Protein AF-0000000080759696 (afdb_homodimer)

Foldseek 3Di:
DDQQFFALLQQGGGVVVCCVPPAQPFKDKHALSPPPFADQDAPVVQLVQLLDPLKWKKKWFDDPNAIDMDIDSDPDDDDLQDAGMKMKTWQCLLVTVSLLVVLLVNVSPPLLFWDGKMKMAHHAFYWQEKAFAQWKKKKAWAAAKKKKFKAADDQRDADPPGPGGHGPDDDGPDIDMGHHSIMMIDHGPIIMIITGHHRGTMMMMTITDDDDPVVLVVLLVLLQQLLQQLLQPHGSPQLHPPRDDFDHPPDDDDDPPDDDDPCVVDDDPSVVVVVVVVVVRGDDDPVSSCSRSQLVSFAFDPSRAADADPDADQQLVDQDQWWKKAFNSRKAWDDDAQWIHINNHTQPGGCDPQNVCCRSVSMGTSNDPSVVPQDSSNSVSSSVCNRRRRMHTDD/DPQQFFALLQQGGGVVVCCVPPAQPFKDKHALSPPPFADQDAPVVQLVLLQDPLWWKKKWFDDPNAIDMDIDSDPDDDDLQDAGMKMKTWQCLLVTVSLLVVLLVNVSPPLLFWDGKMKMAHHAFYWQEKAFAQWKKKKAWAAAKKKKFKAADDQHDADPPGPGGHRPDDDGPDIDMGHHSIMMIDHGPIIMIITGHHRGTMMMMTITDDDDPVVLVVLLVLLQQLLQQLLQPHGSPQLHPPRDDFDHPPDDDDDPPDDDDPCVVDDDPSVVVVVVVVVVRTDRDPVSSCSRSQLVSFAFDPSRAADADPDADQQLPDQDQWWKKAFNSRKAWDDDAQWIHINNHTQPGGCDDQNVCCRSVSMGTSNDPSVVPQDSSNSVSSSVCNRRRRMHTDD

Secondary structure (DSSP, 8-state):
--TTS-BGGGTTB-HHHHHHHTTTT--EEETTSSTT---SS-HHHHHHHTTSTTS-EEEEEEETTEEEEEES--S----TTS-SEEEEE--GGGT-HHHHHHHGGGTTS-GGGEEEEEEEEE-TT-B--SB--SSEEEEEEEEEEEEEEEE--S---B-TT-SS--BSS---SEEEEE-TT-EEEE-TT-EEEEEEEEEEEEEEEEEE---BHHHHHHHHHHHHHHHHHHTTTS--GGGTSSPPS-----PBP--TTPPP-S-TTBPPHHHHHHHHHHHTT----HHHHHHHHHHHHHPPPTT--PPPPSS---TTT---SS-EEEE-TT--EEEETTEEEETTEE-SS---HHHHHHHHHSEEETTSGGGGG--HHHHHHHHHHHHHTSEEEE-/--TTS-BGGGTSB-HHHHHHHTTTT--EEETTSSTT---SS-HHHHHHHTTSTTS-EEEEEEETTEEEEEES--S----TTS-SEEEEE--GGGT-HHHHHHHGGGTTS-GGGEEEEEEEEE-TT-B--SB--SSEEEEEEEEEEEEEEEE--S---B-TT-SS--BSS---SEEEEE-TT-EEEE-TT-EEEEEEEEEEEEEEEEEE---BHHHHHHHHHHHHHHHHHHTTTS--GGGTSSPPS-----PBP--TTPPP-S-TTBPPHHHHHHHHHHHTT----HHHHHHHHHHHHHPPPTT--PPPPSS---TTT---SS-EEEE-TT--EEEETTEEEETTEE-SS---HHHHHHHHHSEEETTSGGGGG--HHHHHHHHHHHHHTSEEEE-

Radius of gyration: 33.59 Å; Cα contacts (8 Å, |Δi|>4): 1838; chains: 2; bounding box: 72×94×69 Å

Organism: Bordetella avium (strain 197N) (NCBI:txid360910)

Nearest PDB structures (foldseek):
  4ccl-assembly1_B  TM=8.410E-01  e=3.632E-34  Escherichia coli
  4lit-assembly1_A-2  TM=8.505E-01  e=1.624E-33  Escherichia coli K-12
  4liu-assembly1_A-2  TM=8.486E-01  e=1.720E-33  Escherichia coli K-12
  4liv-assembly1_A-2  TM=8.294E-01  e=3.241E-33  Escherichia coli K-12
  4nub-assembly1_A-2  TM=8.438E-01  e=3.438E-32  Escherichia coli K-12

InterPro domains:
  IPR003347 JmjC domain [PF08007] (101-215)
  IPR003347 JmjC domain [PS51184] (98-225)
  IPR003347 JmjC domain [SM00558] (98-225)
  IPR039994 Histone lysine demethylase/ribosomal histidine hydroxylase NO66-like [PTHR13096] (116-229)
  IPR046799 ROXA-like, winged helix [PF20514] (282-392)

Solvent-accessible surface area (backbone atoms only — not comparable to full-atom values): 39986 Å² total; per-residue (Å²): 128,68,48,78,45,60,29,50,70,57,55,58,35,16,48,40,54,40,21,70,68,27,44,67,66,40,68,48,82,19,74,47,19,39,70,86,47,71,58,67,63,52,70,68,55,50,54,54,44,29,42,31,88,73,30,59,24,37,41,28,34,60,56,98,86,36,80,43,72,47,68,45,50,41,94,71,74,83,57,57,88,45,64,27,26,23,41,39,34,46,48,40,24,68,78,29,70,52,43,35,53,57,57,57,75,54,39,41,44,46,49,80,29,53,65,45,32,30,40,36,38,21,12,30,60,6,39,84,54,42,25,62,45,76,29,35,34,39,40,33,24,40,30,47,26,35,38,37,31,29,29,86,58,86,67,74,53,58,44,80,98,50,93,55,75,30,42,64,59,80,73,62,75,44,72,48,73,37,39,49,12,14,30,37,38,36,24,54,51,36,32,34,31,50,32,19,49,46,55,55,14,27,39,36,37,43,34,28,54,44,60,33,38,30,55,39,32,32,44,41,32,50,26,51,29,8,28,38,27,25,54,60,76,40,88,18,62,78,51,7,57,78,56,68,93,73,74,66,36,72,51,65,57,82,60,49,81,50,68,47,42,85,49,16,20,42,62,55,66,66,60,45,49,50,37,53,54,44,46,70,64,59,80,90,45,69,68,54,39,46,47,28,51,33,18,61,71,15,43,54,61,91,65,64,80,66,59,54,59,90,77,76,74,56,42,66,87,51,67,54,75,60,35,31,41,32,52,29,74,62,48,33,44,32,34,55,81,51,46,24,18,45,52,31,29,56,51,98,41,67,38,44,72,43,56,47,42,24,38,46,61,42,34,34,54,44,59,42,71,56,52,75,70,57,47,71,64,48,27,43,51,52,34,51,32,29,55,52,22,45,26,41,80,44,119,128,68,49,78,45,58,29,50,70,57,54,59,35,16,48,42,52,41,22,69,67,29,45,66,67,41,68,47,81,20,73,47,20,38,69,86,47,70,56,67,64,51,71,68,55,50,56,54,44,30,44,30,86,73,30,58,24,36,41,28,34,59,57,96,87,36,80,44,73,48,69,45,51,40,92,71,73,82,57,58,87,47,62,27,27,23,40,38,36,44,48,40,25,67,78,29,70,54,42,34,53,57,56,58,75,55,41,41,43,46,49,81,30,54,64,44,32,31,39,35,38,20,11,31,60,5,40,82,54,41,25,61,44,78,31,35,34,39,41,33,24,38,30,46,28,34,38,36,30,29,26,85,59,86,68,75,52,58,44,79,97,50,94,54,78,28,43,65,57,80,72,63,74,43,73,47,73,36,40,51,13,14,31,37,37,37,22,53,53,36,33,35,29,51,33,19,49,44,55,55,13,28,37,35,37,44,34,28,54,43,58,33,39,31,56,38,33,30,44,43,31,50,25,50,31,9,29,40,28,25,55,62,75,40,85,18,63,78,52,6,56,78,56,69,92,74,74,66,36,70,51,65,58,80,59,49,80,50,69,48,41,86,50,17,20,43,61,53,66,67,59,45,50,49,36,52,54,44,47,70,64,57,78,88,46,70,68,54,40,43,47,28,50,32,18,63,70,14,42,52,60,90,67,64,80,66,59,54,60,89,77,78,74,56,41,66,86,52,68,52,75,61,35,31,41,31,51,29,76,63,48,32,45,31,34,54,80,50,47,24,18,44,53,31,31,57,51,96,44,67,38,43,73,45,55,46,41,25,39,47,63,43,36,36,56,43,58,40,72,56,50,75,69,58,47,71,64,48,28,43,51,52,34,53,32,30,56,52,22,45,28,41,80,44,119

Sequence (790 aa):
MNLEQALPLLGGISPDEFMRRYWQRKPLLIRQAIPNFKPPETMAALKKMARRDDVESRLIWREAGQWQMEAGPFARLPKVNEPDWTLLVQSVDLHSDAAAELMQRFRFIPDARLDDLMISIASDGGGVGPHFDSYDVFLLQAAGKRRWRYGRQKDLSLEPDLPLKILSRFEPEHEAVLEPGDMLYLPPQAAHDGVALGDDCMTISIGFRAPTQAALARGLLEAAADQAMARVGLLGGPYGEPALPGPRLDGLYRDPGQAATRHPAALPDTLVQATLDTLAKLRFDDALASRFLGCWLTEPSQLAVFDSPQDPIDLEDDWPKSGRLILDRRSRMLYRGKQLFINGETAMVPADAALKALADGRSLDCAAPLCRKLSDEARSCLADWLDSGWLHYRAMNLEQALPLLGGISPDEFMRRYWQRKPLLIRQAIPNFKPPETMAALKKMARRDDVESRLIWREAGQWQMEAGPFARLPKVNEPDWTLLVQSVDLHSDAAAELMQRFRFIPDARLDDLMISIASDGGGVGPHFDSYDVFLLQAAGKRRWRYGRQKDLSLEPDLPLKILSRFEPEHEAVLEPGDMLYLPPQAAHDGVALGDDCMTISIGFRAPTQAALARGLLEAAADQAMARVGLLGG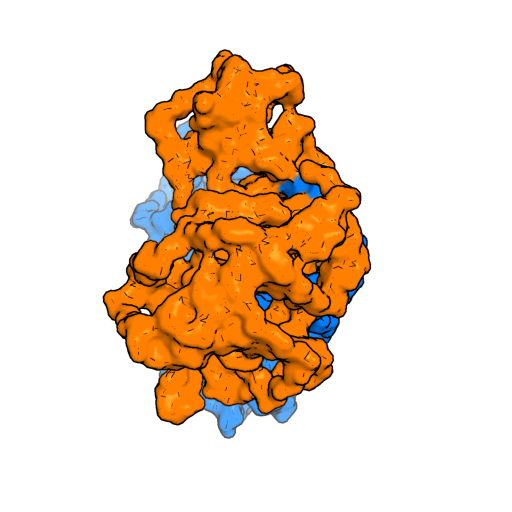PYGEPALPGPRLDGLYRDPGQAATRHPAALPDTLVQATLDTLAKLRFDDALASRFLGCWLTEPSQLAVFDSPQDPIDLEDDWPKSGRLILDRRSRMLYRGKQLFINGETAMVPADAALKALADGRSLDCAAPLCRKLSDEARSCLADWLDSGWLHYRA

Structure (mmCIF, N/CA/C/O backbone):
data_AF-0000000080759696-model_v1
#
loop_
_entity.id
_entity.type
_entity.pdbx_description
1 polymer 'JmjC domain-containing protein'
#
loop_
_atom_site.group_PDB
_atom_site.id
_atom_site.type_symbol
_atom_site.label_atom_id
_atom_site.label_alt_id
_atom_site.label_comp_id
_atom_site.label_asym_id
_atom_site.label_entity_id
_atom_site.label_seq_id
_atom_site.pdbx_PDB_ins_code
_atom_site.Cartn_x
_atom_site.Cartn_y
_atom_site.Cartn_z
_atom_site.occupancy
_atom_site.B_iso_or_equiv
_atom_site.auth_seq_id
_atom_site.auth_comp_id
_atom_site.auth_asym_id
_atom_site.auth_atom_id
_atom_site.pdbx_PDB_model_num
ATOM 1 N N . MET A 1 1 ? -15.492 35.625 8.789 1 76.88 1 MET A N 1
ATOM 2 C CA . MET A 1 1 ? -14.367 36.562 8.789 1 76.88 1 MET A CA 1
ATOM 3 C C . MET A 1 1 ? -14.383 37.438 7.535 1 76.88 1 MET A C 1
ATOM 5 O O . MET A 1 1 ? -14.688 36.938 6.441 1 76.88 1 MET A O 1
ATOM 9 N N . ASN A 1 2 ? -14.297 38.719 7.68 1 86.94 2 ASN A N 1
ATOM 10 C CA . ASN A 1 2 ? -14.133 39.625 6.539 1 86.94 2 ASN A CA 1
ATOM 11 C C . ASN A 1 2 ? -12.695 39.625 6.031 1 86.94 2 ASN A C 1
ATOM 13 O O . ASN A 1 2 ? -11.797 40.156 6.707 1 86.94 2 ASN A O 1
ATOM 17 N N . LEU A 1 3 ? -12.492 39.188 4.844 1 94.88 3 LEU A N 1
ATOM 18 C CA . LEU A 1 3 ? -11.148 38.938 4.324 1 94.88 3 LEU A CA 1
ATOM 19 C C . LEU A 1 3 ? -10.469 40.219 3.885 1 94.88 3 LEU A C 1
ATOM 21 O O . LEU A 1 3 ? -9.258 40.25 3.68 1 94.88 3 LEU A O 1
ATOM 25 N N . GLU A 1 4 ? -11.258 41.281 3.764 1 95.5 4 GLU A N 1
ATOM 26 C CA . GLU A 1 4 ? -10.719 42.562 3.309 1 95.5 4 GLU A CA 1
ATOM 27 C C . GLU A 1 4 ? -10.469 43.5 4.48 1 95.5 4 GLU A C 1
ATOM 29 O O . GLU A 1 4 ? -9.898 44.562 4.309 1 95.5 4 GLU A O 1
ATOM 34 N N . GLN A 1 5 ? -10.844 43.031 5.582 1 95.81 5 GLN A N 1
ATOM 35 C CA . GLN A 1 5 ? -10.688 43.875 6.762 1 95.81 5 GLN A CA 1
ATOM 36 C C . GLN A 1 5 ? -9.297 43.719 7.375 1 95.81 5 GLN A C 1
ATOM 38 O O . GLN A 1 5 ? -8.836 42.594 7.586 1 95.81 5 GLN A O 1
ATOM 43 N N . ALA A 1 6 ? -8.719 44.844 7.641 1 95.44 6 ALA A N 1
ATOM 44 C CA . ALA A 1 6 ? -7.422 44.844 8.32 1 95.44 6 ALA A CA 1
ATOM 45 C C . ALA A 1 6 ? -7.539 44.219 9.711 1 95.44 6 ALA A C 1
ATOM 47 O O . ALA A 1 6 ? -8.508 44.469 10.422 1 95.44 6 ALA A O 1
ATOM 48 N N . LEU A 1 7 ? -6.574 43.438 10.047 1 95.56 7 LEU A N 1
ATOM 49 C CA . LEU A 1 7 ? -6.566 42.781 11.352 1 95.56 7 LEU A CA 1
ATOM 50 C C . LEU A 1 7 ? -5.305 43.125 12.133 1 95.56 7 LEU A C 1
ATOM 52 O O . LEU A 1 7 ? -4.207 43.156 11.578 1 95.56 7 LEU A O 1
ATOM 56 N N . PRO A 1 8 ? -5.438 43.406 13.422 1 94.69 8 PRO A N 1
ATOM 57 C CA . PRO A 1 8 ? -4.234 43.531 14.25 1 94.69 8 PRO A CA 1
ATOM 58 C C . PRO A 1 8 ? -3.354 42.281 14.188 1 94.69 8 PRO A C 1
ATOM 60 O O . PRO A 1 8 ? -2.125 42.375 14.172 1 94.69 8 PRO A O 1
ATOM 63 N N . LEU A 1 9 ? -3.996 41.156 14.039 1 97.19 9 LEU A N 1
ATOM 64 C CA . LEU A 1 9 ? -3.301 39.875 13.969 1 97.19 9 LEU A CA 1
ATOM 65 C C . LEU A 1 9 ? -2.254 39.906 12.859 1 97.19 9 LEU A C 1
ATOM 67 O O . LEU A 1 9 ? -1.227 39.219 12.961 1 97.19 9 LEU A O 1
ATOM 71 N N . LEU A 1 10 ? -2.58 40.719 11.859 1 97.81 10 LEU A N 1
ATOM 72 C CA . LEU A 1 10 ? -1.7 40.75 10.695 1 97.81 10 LEU A CA 1
ATOM 73 C C . LEU A 1 10 ? -1.05 42.125 10.547 1 97.81 10 LEU A C 1
ATOM 75 O O . LEU A 1 10 ? -0.685 42.531 9.438 1 97.81 10 LEU A O 1
ATOM 79 N N . GLY A 1 11 ? -0.988 42.875 11.594 1 96.44 11 GLY A N 1
ATOM 80 C CA . GLY A 1 11 ? -0.289 44.156 11.602 1 96.44 11 GLY A CA 1
ATOM 81 C C . GLY A 1 11 ? -1.02 45.25 10.836 1 96.44 11 GLY A C 1
ATOM 82 O O . GLY A 1 11 ? -0.39 46.094 10.219 1 96.44 11 GLY A O 1
ATOM 83 N N . GLY A 1 12 ? -2.281 45.062 10.773 1 96.69 12 GLY A N 1
ATOM 84 C CA . GLY A 1 12 ? -3.078 46.094 10.141 1 96.69 12 GLY A CA 1
ATOM 85 C C . GLY A 1 12 ? -3.297 45.844 8.656 1 96.69 12 GLY A C 1
ATOM 86 O O . GLY A 1 12 ? -3.711 46.781 7.934 1 96.69 12 GLY A O 1
ATOM 87 N N . ILE A 1 13 ? -3.018 44.75 8.242 1 97.25 13 ILE A N 1
ATOM 88 C CA . ILE A 1 13 ? -3.379 44.406 6.875 1 97.25 13 ILE A CA 1
ATOM 89 C C . ILE A 1 13 ? -4.434 43.312 6.879 1 97.25 13 ILE A C 1
ATOM 91 O O . ILE A 1 13 ? -4.672 42.688 7.91 1 97.25 13 ILE A O 1
ATOM 95 N N . SER A 1 14 ? -5.078 43.156 5.797 1 98.19 14 SER A N 1
ATOM 96 C CA . SER A 1 14 ? -6.148 42.188 5.695 1 98.19 14 SER A CA 1
ATOM 97 C C . SER A 1 14 ? -5.602 40.781 5.367 1 98.19 14 SER A C 1
ATOM 99 O O . SER A 1 14 ? -4.473 40.656 4.887 1 98.19 14 SER A O 1
ATOM 101 N N . PRO A 1 15 ? -6.422 39.781 5.637 1 98.31 15 PRO A N 1
ATOM 102 C CA . PRO A 1 15 ? -6.031 38.438 5.195 1 98.31 15 PRO A CA 1
ATOM 103 C C . PRO A 1 15 ? -5.754 38.344 3.693 1 98.31 15 PRO A C 1
ATOM 105 O O . PRO A 1 15 ? -4.785 37.719 3.27 1 98.31 15 PRO A O 1
ATOM 108 N N . ASP A 1 16 ? -6.539 38.969 2.92 1 98.19 16 ASP A N 1
ATOM 109 C CA . ASP A 1 16 ? -6.328 39 1.476 1 98.19 16 ASP A CA 1
ATOM 110 C C . ASP A 1 16 ? -4.957 39.594 1.132 1 98.19 16 ASP A C 1
ATOM 112 O O . ASP A 1 16 ? -4.238 39.031 0.298 1 98.19 16 ASP A O 1
ATOM 116 N N . GLU A 1 17 ? -4.691 40.688 1.745 1 98.25 17 GLU A N 1
ATOM 117 C CA . GLU A 1 17 ? -3.404 41.312 1.493 1 98.25 17 GLU A CA 1
ATOM 118 C C . GLU A 1 17 ? -2.25 40.438 1.969 1 98.25 17 GLU A C 1
ATOM 120 O O . GLU A 1 17 ? -1.229 40.312 1.285 1 98.25 17 GLU A O 1
ATOM 125 N N . PHE A 1 18 ? -2.369 39.875 3.098 1 98.62 18 PHE A N 1
ATOM 126 C CA . PHE A 1 18 ? -1.331 39 3.617 1 98.62 18 PHE A CA 1
ATOM 127 C C . PHE A 1 18 ? -1.048 37.875 2.641 1 98.62 18 PHE A C 1
ATOM 129 O O . PHE A 1 18 ? 0.108 37.594 2.301 1 98.62 18 PHE A O 1
ATOM 136 N N . MET A 1 19 ? -2.139 37.219 2.223 1 98.5 19 MET A N 1
ATOM 137 C CA . MET A 1 19 ? -1.964 36.062 1.324 1 98.5 19 MET A CA 1
ATOM 138 C C . MET A 1 19 ? -1.318 36.5 0.013 1 98.5 19 MET A C 1
ATOM 140 O O . MET A 1 19 ? -0.509 35.781 -0.56 1 98.5 19 MET A O 1
ATOM 144 N N . ARG A 1 20 ? -1.616 37.625 -0.414 1 97.69 20 ARG A N 1
ATOM 145 C CA . ARG A 1 20 ? -1.107 38.125 -1.688 1 97.69 20 ARG A CA 1
ATOM 146 C C . ARG A 1 20 ? 0.351 38.531 -1.565 1 97.69 20 ARG A C 1
ATOM 148 O O . ARG A 1 20 ? 1.157 38.281 -2.463 1 97.69 20 ARG A O 1
ATOM 155 N N . ARG A 1 21 ? 0.761 39.062 -0.413 1 97.94 21 ARG A N 1
ATOM 156 C CA . ARG A 1 21 ? 2.037 39.781 -0.352 1 97.94 21 ARG A CA 1
ATOM 157 C C . ARG A 1 21 ? 3.062 39 0.455 1 97.94 21 ARG A C 1
ATOM 159 O O . ARG A 1 21 ? 4.27 39.156 0.272 1 97.94 21 ARG A O 1
ATOM 166 N N . TYR A 1 22 ? 2.611 38.125 1.34 1 98.12 22 TYR A N 1
ATOM 167 C CA . TYR A 1 22 ? 3.564 37.594 2.295 1 98.12 22 TYR A CA 1
ATOM 168 C C . TYR A 1 22 ? 3.545 36.062 2.271 1 98.12 22 TYR A C 1
ATOM 170 O O . TYR A 1 22 ? 4.598 35.406 2.346 1 98.12 22 TYR A O 1
ATOM 178 N N . TRP A 1 23 ? 2.365 35.438 2.121 1 98.38 23 TRP A N 1
ATOM 179 C CA . TRP A 1 23 ? 2.238 34 2.178 1 98.38 23 TRP A CA 1
ATOM 180 C C . TRP A 1 23 ? 3.199 33.312 1.202 1 98.38 23 TRP A C 1
ATOM 182 O O . TRP A 1 23 ? 3.057 33.469 -0.015 1 98.38 23 TRP A O 1
ATOM 192 N N . GLN A 1 24 ? 4.223 32.625 1.767 1 96.94 24 GLN A N 1
ATOM 193 C CA . GLN A 1 24 ? 5.254 31.859 1.072 1 96.94 24 GLN A CA 1
ATOM 194 C C . GLN A 1 24 ? 6.133 32.75 0.222 1 96.94 24 GLN A C 1
ATOM 196 O O . GLN A 1 24 ? 6.652 32.344 -0.813 1 96.94 24 GLN A O 1
ATOM 201 N N . ARG A 1 25 ? 6.25 34.031 0.615 1 96.25 25 ARG A N 1
ATOM 202 C CA . ARG A 1 25 ? 7.051 34.938 -0.177 1 96.25 25 ARG A CA 1
ATOM 203 C C . ARG A 1 25 ? 8.133 35.594 0.675 1 96.25 25 ARG A C 1
ATOM 205 O O . ARG A 1 25 ? 9.32 35.531 0.339 1 96.25 25 ARG A O 1
ATOM 212 N N . LYS A 1 26 ? 7.742 36.188 1.734 1 96.19 26 LYS A N 1
ATOM 213 C CA . LYS A 1 26 ? 8.727 36.875 2.568 1 96.19 26 LYS A CA 1
ATOM 214 C C . LYS A 1 26 ? 8.258 36.938 4.016 1 96.19 26 LYS A C 1
ATOM 216 O O . LYS A 1 26 ? 7.055 36.875 4.289 1 96.19 26 LYS A O 1
ATOM 221 N N . PRO A 1 27 ? 9.25 37.125 4.961 1 97.56 27 PRO A N 1
ATOM 222 C CA . PRO A 1 27 ? 8.898 37.25 6.379 1 97.56 27 PRO A CA 1
ATOM 223 C C . PRO A 1 27 ? 8.102 38.5 6.684 1 97.56 27 PRO A C 1
ATOM 225 O O . PRO A 1 27 ? 8.172 39.469 5.926 1 97.56 27 PRO A O 1
ATOM 228 N N . LEU A 1 28 ? 7.316 38.5 7.75 1 98.44 28 LEU A N 1
ATOM 229 C CA . LEU A 1 28 ? 6.559 39.656 8.219 1 98.44 28 LEU A CA 1
ATOM 230 C C . LEU A 1 28 ? 6.617 39.75 9.742 1 98.44 28 LEU A C 1
ATOM 232 O O . LEU A 1 28 ? 6.176 38.844 10.445 1 98.44 28 LEU A O 1
ATOM 236 N N . LEU A 1 29 ? 7.203 40.781 10.289 1 98.62 29 LEU A N 1
ATOM 237 C CA . LEU A 1 29 ? 7.191 41.062 11.719 1 98.62 29 LEU A CA 1
ATOM 238 C C . LEU A 1 29 ? 5.953 41.875 12.086 1 98.62 29 LEU A C 1
ATOM 240 O O . LEU A 1 29 ? 5.684 42.938 11.484 1 98.62 29 LEU A O 1
ATOM 244 N N . ILE A 1 30 ? 5.234 41.438 13.016 1 98.75 30 ILE A N 1
ATOM 245 C CA . ILE A 1 30 ? 4.008 42.094 13.453 1 98.75 30 ILE A CA 1
ATOM 246 C C . ILE A 1 30 ? 4.117 42.469 14.93 1 98.75 30 ILE A C 1
ATOM 248 O O . ILE A 1 30 ? 4.148 41.562 15.797 1 98.75 30 ILE A O 1
ATOM 252 N N . ARG A 1 31 ? 4.121 43.688 15.227 1 98.38 31 ARG A N 1
ATOM 253 C CA . ARG A 1 31 ? 4.133 44.156 16.609 1 98.38 31 ARG A CA 1
ATOM 254 C C . ARG A 1 31 ? 2.727 44.125 17.203 1 98.38 31 ARG A C 1
ATOM 256 O O . ARG A 1 31 ? 1.787 44.656 16.594 1 98.38 31 ARG A O 1
ATOM 263 N N . GLN A 1 32 ? 2.627 43.531 18.344 1 98.06 32 GLN A N 1
ATOM 264 C CA . GLN A 1 32 ? 1.371 43.469 19.094 1 98.06 32 GLN A CA 1
ATOM 265 C C . GLN A 1 32 ? 0.247 42.906 18.219 1 98.06 32 GLN A C 1
ATOM 267 O O . GLN A 1 32 ? -0.815 43.531 18.094 1 98.06 32 GLN A O 1
ATOM 272 N N . ALA A 1 33 ? 0.583 41.875 17.531 1 98.44 33 ALA A N 1
ATOM 273 C CA . ALA A 1 33 ? -0.434 41.125 16.781 1 98.44 33 ALA A CA 1
ATOM 274 C C . ALA A 1 33 ? -1.646 40.812 17.656 1 98.44 33 ALA A C 1
ATOM 276 O O . ALA A 1 33 ? -2.789 40.906 17.203 1 98.44 33 ALA A O 1
ATOM 277 N N . ILE A 1 34 ? -1.376 40.406 18.859 1 98.19 34 ILE A N 1
ATOM 278 C CA . ILE A 1 34 ? -2.41 40.219 19.875 1 98.19 34 ILE A CA 1
ATOM 279 C C . ILE A 1 34 ? -2.053 41.031 21.125 1 98.19 34 ILE A C 1
ATOM 281 O O . ILE A 1 34 ? -1.333 40.531 22 1 98.19 34 ILE A O 1
ATOM 285 N N . PRO A 1 35 ? -2.65 42.094 21.281 1 96.56 35 PRO A N 1
ATOM 286 C CA . PRO A 1 35 ? -2.35 42.906 22.453 1 96.56 35 PRO A CA 1
ATOM 287 C C . PRO A 1 35 ? -2.762 42.25 23.766 1 96.56 35 PRO A C 1
ATOM 289 O O . PRO A 1 35 ? -3.795 41.562 23.812 1 96.56 35 PRO A O 1
ATOM 292 N N . ASN A 1 36 ? -1.987 42.469 24.797 1 96.06 36 ASN A N 1
ATOM 293 C CA . ASN A 1 36 ? -2.238 41.906 26.109 1 96.06 36 ASN A CA 1
ATOM 294 C C . ASN A 1 36 ? -2.434 40.406 26.062 1 96.06 36 ASN A C 1
ATOM 296 O O . ASN A 1 36 ? -3.365 39.875 26.656 1 96.06 36 ASN A O 1
ATOM 300 N N . PHE A 1 37 ? -1.607 39.812 25.281 1 97.62 37 PHE A N 1
ATOM 301 C CA . PHE A 1 37 ? -1.74 38.375 25.047 1 97.62 37 PHE A CA 1
ATOM 302 C C . PHE A 1 37 ? -1.524 37.594 26.328 1 97.62 37 PHE A C 1
ATOM 304 O O . PHE A 1 37 ? -0.607 37.875 27.094 1 97.62 37 PHE A O 1
ATOM 311 N N . LYS A 1 38 ? -2.402 36.625 26.547 1 95.88 38 LYS A N 1
ATOM 312 C CA . LYS A 1 38 ? -2.27 35.625 27.609 1 95.88 38 LYS A CA 1
ATOM 313 C C . LYS A 1 38 ? -2.025 34.25 27.047 1 95.88 38 LYS A C 1
ATOM 315 O O . LYS A 1 38 ? -2.812 33.75 26.234 1 95.88 38 LYS A O 1
ATOM 320 N N . PRO A 1 39 ? -0.968 33.625 27.516 1 97.25 39 PRO A N 1
ATOM 321 C CA . PRO A 1 39 ? -0.694 32.281 27 1 97.25 39 PRO A CA 1
ATOM 322 C C . PRO A 1 39 ? -1.837 31.312 27.25 1 97.25 39 PRO A C 1
ATOM 324 O O . PRO A 1 39 ? -2.471 31.359 28.312 1 97.25 39 PRO A O 1
ATOM 327 N N . PRO A 1 40 ? -2.043 30.438 26.312 1 97.62 40 PRO A N 1
ATOM 328 C CA . PRO A 1 40 ? -3.107 29.453 26.5 1 97.62 40 PRO A CA 1
ATOM 329 C C . PRO A 1 40 ? -2.799 28.469 27.625 1 97.62 40 PRO A C 1
ATOM 331 O O . PRO A 1 40 ? -3.717 27.891 28.219 1 97.62 40 PRO A O 1
ATOM 334 N N . GLU A 1 41 ? -1.552 28.219 27.844 1 97.81 41 GLU A N 1
ATOM 335 C CA . GLU A 1 41 ? -1.088 27.344 28.922 1 97.81 41 GLU A CA 1
ATOM 336 C C . GLU A 1 41 ? 0.043 28 29.719 1 97.81 41 GLU A C 1
ATOM 338 O O . GLU A 1 41 ? 0.842 28.75 29.156 1 97.81 41 GLU A O 1
ATOM 343 N N . THR A 1 42 ? 0.073 27.609 30.953 1 97 42 THR A N 1
ATOM 344 C CA . THR A 1 42 ? 1.178 28.078 31.781 1 97 42 THR A CA 1
ATOM 345 C C . THR A 1 42 ? 2.434 27.234 31.531 1 97 42 THR A C 1
ATOM 347 O O . THR A 1 42 ? 2.357 26.156 30.953 1 97 42 THR A O 1
ATOM 350 N N . MET A 1 43 ? 3.545 27.766 31.984 1 95.31 43 MET A N 1
ATOM 351 C CA . MET A 1 43 ? 4.797 27.016 31.891 1 95.31 43 MET A CA 1
ATOM 352 C C . MET A 1 43 ? 4.715 25.719 32.688 1 95.31 43 MET A C 1
ATOM 354 O O . MET A 1 43 ? 5.191 24.672 32.219 1 95.31 43 MET A O 1
ATOM 358 N N . ALA A 1 44 ? 4.133 25.828 33.812 1 95.25 44 ALA A N 1
ATOM 359 C CA . ALA A 1 44 ? 3.982 24.641 34.656 1 95.25 44 ALA A CA 1
ATOM 360 C C . ALA A 1 44 ? 3.141 23.578 33.938 1 95.25 44 ALA A C 1
ATOM 362 O O . ALA A 1 44 ? 3.465 22.375 34 1 95.25 44 ALA A O 1
ATOM 363 N N . ALA A 1 45 ? 2.092 24.016 33.344 1 97.19 45 ALA A N 1
ATOM 364 C CA . ALA A 1 45 ? 1.22 23.078 32.625 1 97.19 45 ALA A CA 1
ATOM 365 C C . ALA A 1 45 ? 1.953 22.438 31.453 1 97.19 45 ALA A C 1
ATOM 367 O O . ALA A 1 45 ? 1.782 21.234 31.203 1 97.19 45 ALA A O 1
ATOM 368 N N . LEU A 1 46 ? 2.76 23.172 30.781 1 97.56 46 LEU A N 1
ATOM 369 C CA . LEU A 1 46 ? 3.525 22.656 29.656 1 97.56 46 LEU A CA 1
ATOM 370 C C . LEU A 1 46 ? 4.566 21.641 30.125 1 97.56 46 LEU A C 1
ATOM 372 O O . LEU A 1 46 ? 4.766 20.609 29.484 1 97.56 46 LEU A O 1
ATOM 376 N N . LYS A 1 47 ? 5.191 21.938 31.234 1 96.44 47 LYS A N 1
ATOM 377 C CA . LYS A 1 47 ? 6.152 21 31.797 1 96.44 47 LYS A CA 1
ATOM 378 C C . LYS A 1 47 ? 5.469 19.688 32.188 1 96.44 47 LYS A C 1
ATOM 380 O O . LYS A 1 47 ? 6.035 18.609 32 1 96.44 47 LYS A O 1
ATOM 385 N N . LYS A 1 48 ? 4.32 19.859 32.719 1 96.81 48 LYS A N 1
ATOM 386 C CA . LYS A 1 48 ? 3.549 18.672 33.031 1 96.81 48 LYS A CA 1
ATOM 387 C C . LYS A 1 48 ? 3.189 17.875 31.797 1 96.81 48 LYS A C 1
ATOM 389 O O . LYS A 1 48 ? 3.256 16.641 31.797 1 96.81 48 LYS A O 1
ATOM 394 N N . MET A 1 49 ? 2.82 18.531 30.719 1 96.81 49 MET A N 1
ATOM 395 C CA . MET A 1 49 ? 2.502 17.875 29.453 1 96.81 49 MET A CA 1
ATOM 396 C C . MET A 1 49 ? 3.705 17.109 28.922 1 96.81 49 MET A C 1
ATOM 398 O O . MET A 1 49 ? 3.559 15.992 28.406 1 96.81 49 MET A O 1
ATOM 402 N N . ALA A 1 50 ? 4.891 17.656 29.094 1 97.12 50 ALA A N 1
ATOM 403 C CA . ALA A 1 50 ? 6.121 17.078 28.547 1 97.12 50 ALA A CA 1
ATOM 404 C C . ALA A 1 50 ? 6.473 15.773 29.266 1 97.12 50 ALA A C 1
ATOM 406 O O . ALA A 1 50 ? 7.336 15.016 28.812 1 97.12 50 ALA A O 1
ATOM 407 N N . ARG A 1 51 ? 5.742 15.508 30.344 1 95.5 51 ARG A N 1
ATOM 408 C CA . ARG A 1 51 ? 6 14.289 31.109 1 95.5 51 ARG A CA 1
ATOM 409 C C . ARG A 1 51 ? 5.031 13.18 30.703 1 95.5 51 ARG A C 1
ATOM 411 O O . ARG A 1 51 ? 5.16 12.039 31.172 1 95.5 51 ARG A O 1
ATOM 418 N N . ARG A 1 52 ? 4.129 13.477 29.875 1 94.94 52 ARG A N 1
ATOM 419 C CA . ARG A 1 52 ? 3.111 12.516 29.469 1 94.94 52 ARG A CA 1
ATOM 420 C C . ARG A 1 52 ? 3.58 11.703 28.266 1 94.94 52 ARG A C 1
ATOM 422 O O . ARG A 1 52 ? 4.277 12.219 27.391 1 94.94 52 ARG A O 1
ATOM 429 N N . ASP A 1 53 ? 3.031 10.43 28.109 1 91.94 53 ASP A N 1
ATOM 430 C CA . ASP A 1 53 ? 3.395 9.531 27.031 1 91.94 53 ASP A CA 1
ATOM 431 C C . ASP A 1 53 ? 2.643 9.883 25.75 1 91.94 53 ASP A C 1
ATOM 433 O O . ASP A 1 53 ? 3.096 9.555 24.641 1 91.94 53 ASP A O 1
ATOM 437 N N . ASP A 1 54 ? 1.563 10.602 25.906 1 92.38 54 ASP A N 1
ATOM 438 C CA . ASP A 1 54 ? 0.732 10.875 24.734 1 92.38 54 ASP A CA 1
ATOM 439 C C . ASP A 1 54 ? 1.03 12.25 24.156 1 92.38 54 ASP A C 1
ATOM 441 O O . ASP A 1 54 ? 0.284 12.75 23.312 1 92.38 54 ASP A O 1
ATOM 445 N N . VAL A 1 55 ? 2.135 12.852 24.703 1 94.81 55 VAL A N 1
ATOM 446 C CA . VAL A 1 55 ? 2.531 14.164 24.203 1 94.81 55 VAL A CA 1
ATOM 447 C C . VAL A 1 55 ? 3.975 14.109 23.703 1 94.81 55 VAL A C 1
ATOM 449 O O . VAL A 1 55 ? 4.883 13.758 24.453 1 94.81 55 VAL A O 1
ATOM 452 N N . GLU A 1 56 ? 4.129 14.43 22.453 1 94.81 56 GLU A N 1
ATOM 453 C CA . GLU A 1 56 ? 5.484 14.516 21.922 1 94.81 56 GLU A CA 1
ATOM 454 C C . GLU A 1 56 ? 6.195 15.766 22.438 1 94.81 56 GLU A C 1
ATOM 456 O O . GLU A 1 56 ? 5.645 16.875 22.391 1 94.81 56 GLU A O 1
ATOM 461 N N . SER A 1 57 ? 7.391 15.586 22.953 1 97.06 57 SER A N 1
ATOM 462 C CA . SER A 1 57 ? 8.188 16.703 23.453 1 97.06 57 SER A CA 1
ATOM 463 C C . SER A 1 57 ? 9.68 16.453 23.25 1 97.06 57 SER A C 1
ATOM 465 O O . SER A 1 57 ? 10.102 15.305 23.078 1 97.06 57 SER A O 1
ATOM 467 N N . ARG A 1 58 ? 10.445 17.531 23.172 1 97.12 58 ARG A N 1
ATOM 468 C CA . ARG A 1 58 ? 11.898 17.484 23.031 1 97.12 58 ARG A CA 1
ATOM 469 C C . ARG A 1 58 ? 12.57 18.516 23.938 1 97.12 58 ARG A C 1
ATOM 471 O O . ARG A 1 58 ? 12.07 19.625 24.094 1 97.12 58 ARG A O 1
ATOM 478 N N . LEU A 1 59 ? 13.656 18.094 24.469 1 97.88 59 LEU A N 1
ATOM 479 C CA . LEU A 1 59 ? 14.508 19 25.25 1 97.88 59 LEU A CA 1
ATOM 480 C C . LEU A 1 59 ? 15.844 19.219 24.547 1 97.88 59 LEU A C 1
ATOM 482 O O . LEU A 1 59 ? 16.531 18.266 24.188 1 97.88 59 LEU A O 1
ATOM 486 N N . ILE A 1 60 ? 16.094 20.438 24.328 1 97.44 60 ILE A N 1
ATOM 487 C CA . ILE A 1 60 ? 17.328 20.844 23.656 1 97.44 60 ILE A CA 1
ATOM 488 C C . ILE A 1 60 ? 18.172 21.719 24.594 1 97.44 60 ILE A C 1
ATOM 490 O O . ILE A 1 60 ? 17.641 22.609 25.25 1 97.44 60 ILE A O 1
ATOM 494 N N . TRP A 1 61 ? 19.453 21.406 24.688 1 95.31 61 TRP A N 1
ATOM 495 C CA . TRP A 1 61 ? 20.328 22.219 25.5 1 95.31 61 TRP A CA 1
ATOM 496 C C . TRP A 1 61 ? 21.766 22.172 25 1 95.31 61 TRP A C 1
ATOM 498 O O . TRP A 1 61 ? 22.062 21.453 24.047 1 95.31 61 TRP A O 1
ATOM 508 N N . ARG A 1 62 ? 22.484 23.062 25.453 1 92.19 62 ARG A N 1
ATOM 509 C CA . ARG A 1 62 ? 23.906 23.078 25.125 1 92.19 62 ARG A CA 1
ATOM 510 C C . ARG A 1 62 ? 24.766 22.688 26.344 1 92.19 62 ARG A C 1
ATOM 512 O O . ARG A 1 62 ? 24.578 23.219 27.438 1 92.19 62 ARG A O 1
ATOM 519 N N . GLU A 1 63 ? 25.609 21.688 26.109 1 87.12 63 GLU A N 1
ATOM 520 C CA . GLU A 1 63 ? 26.594 21.25 27.094 1 87.12 63 GLU A CA 1
ATOM 521 C C . GLU A 1 63 ? 28.016 21.359 26.547 1 87.12 63 GLU A C 1
ATOM 523 O O . GLU A 1 63 ? 28.344 20.703 25.562 1 87.12 63 GLU A O 1
ATOM 528 N N . ALA A 1 64 ? 28.844 22.141 27.219 1 86.62 64 ALA A N 1
ATOM 529 C CA . ALA A 1 64 ? 30.219 22.375 26.781 1 86.62 64 ALA A CA 1
ATOM 530 C C . ALA A 1 64 ? 30.25 22.812 25.312 1 86.62 64 ALA A C 1
ATOM 532 O O . ALA A 1 64 ? 31.047 22.281 24.531 1 86.62 64 ALA A O 1
ATOM 533 N N . GLY A 1 65 ? 29.266 23.578 24.906 1 81.75 65 GLY A N 1
ATOM 534 C CA . GLY A 1 65 ? 29.219 24.156 23.578 1 81.75 65 GLY A CA 1
ATOM 535 C C . GLY A 1 65 ? 28.562 23.25 22.562 1 81.75 65 GLY A C 1
ATOM 536 O O . GLY A 1 65 ? 28.375 23.641 21.406 1 81.75 65 GLY A O 1
ATOM 537 N N . GLN A 1 66 ? 28.203 22.109 23 1 89.31 66 GLN A N 1
ATOM 538 C CA . GLN A 1 66 ? 27.641 21.141 22.062 1 89.31 66 GLN A CA 1
ATOM 539 C C . GLN A 1 66 ? 26.141 21.016 22.234 1 89.31 66 GLN A C 1
ATOM 541 O O . GLN A 1 66 ? 25.641 21.016 23.359 1 89.31 66 GLN A O 1
ATOM 546 N N . TRP A 1 67 ? 25.453 20.969 21.125 1 93.19 67 TRP A N 1
ATOM 547 C CA . TRP A 1 67 ? 24 20.812 21.141 1 93.19 67 TRP A CA 1
ATOM 548 C C . TRP A 1 67 ? 23.609 19.406 21.578 1 93.19 67 TRP A C 1
ATOM 550 O O . TRP A 1 67 ? 24.219 18.422 21.172 1 93.19 67 TRP A O 1
ATOM 560 N N . GLN A 1 68 ? 22.672 19.359 22.469 1 94.06 68 GLN A N 1
ATOM 561 C CA . GLN A 1 68 ? 22.094 18.109 22.922 1 94.06 68 GLN A CA 1
ATOM 562 C C . GLN A 1 68 ? 20.578 18.094 22.719 1 94.06 68 GLN A C 1
ATOM 564 O O . GLN A 1 68 ? 19.938 19.156 22.719 1 94.06 68 GLN A O 1
ATOM 569 N N . MET A 1 69 ? 20.047 16.938 22.469 1 96.12 69 MET A N 1
ATOM 570 C CA . MET A 1 69 ? 18.609 16.797 22.312 1 96.12 69 MET A CA 1
ATOM 571 C C . MET A 1 69 ? 18.125 15.469 22.859 1 96.12 69 MET A C 1
ATOM 573 O O . MET A 1 69 ? 18.781 14.438 22.688 1 96.12 69 MET A O 1
ATOM 577 N N . GLU A 1 70 ? 17.031 15.5 23.562 1 96.06 70 GLU A N 1
ATOM 578 C CA . GLU A 1 70 ? 16.359 14.297 24.031 1 96.06 70 GLU A CA 1
ATOM 579 C C . GLU A 1 70 ? 14.852 14.383 23.797 1 96.06 70 GLU A C 1
ATOM 581 O O . GLU A 1 70 ? 14.258 15.453 23.922 1 96.06 70 GLU A O 1
ATOM 586 N N . ALA A 1 71 ? 14.305 13.266 23.516 1 96.25 71 ALA A N 1
ATOM 587 C CA . ALA A 1 71 ? 12.852 13.195 23.344 1 96.25 71 ALA A CA 1
ATOM 588 C C . ALA A 1 71 ? 12.18 12.766 24.656 1 96.25 71 ALA A C 1
ATOM 590 O O . ALA A 1 71 ? 12.742 11.992 25.422 1 96.25 71 ALA A O 1
ATOM 591 N N . GLY A 1 72 ? 11.016 13.297 24.906 1 94.44 72 GLY A N 1
ATOM 592 C CA . GLY A 1 72 ? 10.234 12.898 26.062 1 94.44 72 GLY A CA 1
ATOM 593 C C . GLY A 1 72 ? 9.602 11.523 25.922 1 94.44 72 GLY A C 1
ATOM 594 O O . GLY A 1 72 ? 9.82 10.836 24.922 1 94.44 72 GLY A O 1
ATOM 595 N N . PRO A 1 73 ? 8.867 11.219 26.922 1 95.75 73 PRO A N 1
ATOM 596 C CA . PRO A 1 73 ? 8.516 11.992 28.125 1 95.75 73 PRO A CA 1
ATOM 597 C C . PRO A 1 73 ? 9.688 12.156 29.078 1 95.75 73 PRO A C 1
ATOM 599 O O . PRO A 1 73 ? 10.617 11.344 29.078 1 95.75 73 PRO A O 1
ATOM 602 N N . PHE A 1 74 ? 9.617 13.219 29.922 1 95.69 74 PHE A N 1
ATOM 603 C CA . PHE A 1 74 ? 10.719 13.539 30.812 1 95.69 74 PHE A CA 1
ATOM 604 C C . PHE A 1 74 ? 10.312 13.336 32.281 1 95.69 74 PHE A C 1
ATOM 606 O O . PHE A 1 74 ? 9.273 13.836 32.719 1 95.69 74 PHE A O 1
ATOM 613 N N . ALA A 1 75 ? 11.07 12.641 32.938 1 91.62 75 ALA A N 1
ATOM 614 C CA . ALA A 1 75 ? 10.867 12.508 34.375 1 91.62 75 ALA A CA 1
ATOM 615 C C . ALA A 1 75 ? 11.312 13.773 35.094 1 91.62 75 ALA A C 1
ATOM 617 O O . ALA A 1 75 ? 10.664 14.203 36.062 1 91.62 75 ALA A O 1
ATOM 618 N N . ARG A 1 76 ? 12.344 14.312 34.656 1 91.69 76 ARG A N 1
ATOM 619 C CA . ARG A 1 76 ? 12.898 15.531 35.219 1 91.69 76 ARG A CA 1
ATOM 620 C C . ARG A 1 76 ? 13.211 16.562 34.125 1 91.69 76 ARG A C 1
ATOM 622 O O . ARG A 1 76 ? 13.57 16.188 33.031 1 91.69 76 ARG A O 1
ATOM 629 N N . LEU A 1 77 ? 12.969 17.781 34.5 1 94 77 LEU A N 1
ATOM 630 C CA . LEU A 1 77 ? 13.266 18.891 33.594 1 94 77 LEU A CA 1
ATOM 631 C C . LEU A 1 77 ? 14.227 19.875 34.281 1 94 77 LEU A C 1
ATOM 633 O O . LEU A 1 77 ? 14.266 19.969 35.5 1 94 77 LEU A O 1
ATOM 637 N N . PRO A 1 78 ? 14.961 20.5 33.5 1 92.88 78 PRO A N 1
ATOM 638 C CA . PRO A 1 78 ? 15.898 21.453 34.094 1 92.88 78 PRO A CA 1
ATOM 639 C C . PRO A 1 78 ? 15.188 22.562 34.875 1 92.88 78 PRO A C 1
ATOM 641 O O . PRO A 1 78 ? 14.039 22.891 34.562 1 92.88 78 PRO A O 1
ATOM 644 N N . LYS A 1 79 ? 15.984 23.125 35.781 1 91.81 79 LYS A N 1
ATOM 645 C CA . LYS A 1 79 ? 15.461 24.25 36.562 1 91.81 79 LYS A CA 1
ATOM 646 C C . LYS A 1 79 ? 15.438 25.531 35.688 1 91.81 79 LYS A C 1
ATOM 648 O O . LYS A 1 79 ? 16.266 25.688 34.812 1 91.81 79 LYS A O 1
ATOM 653 N N . VAL A 1 80 ? 14.531 26.375 36.031 1 86.69 80 VAL A N 1
ATOM 654 C CA . VAL A 1 80 ? 14.297 27.594 35.25 1 86.69 80 VAL A CA 1
ATOM 655 C C . VAL A 1 80 ? 15.539 28.484 35.312 1 86.69 80 VAL A C 1
ATOM 657 O O . VAL A 1 80 ? 15.828 29.203 34.344 1 86.69 80 VAL A O 1
ATOM 660 N N . ASN A 1 81 ? 16.297 28.359 36.406 1 88.38 81 ASN A N 1
ATOM 661 C CA . ASN A 1 81 ? 17.453 29.234 36.594 1 88.38 81 ASN A CA 1
ATOM 662 C C . ASN A 1 81 ? 18.703 28.672 35.906 1 88.38 81 ASN A C 1
ATOM 664 O O . ASN A 1 81 ? 19.719 29.344 35.812 1 88.38 81 ASN A O 1
ATOM 668 N N . GLU A 1 82 ? 18.562 27.406 35.438 1 92.56 82 GLU A N 1
ATOM 669 C CA . GLU A 1 82 ? 19.641 26.875 34.594 1 92.56 82 GLU A CA 1
ATOM 670 C C . GLU A 1 82 ? 19.547 27.438 33.188 1 92.56 82 GLU A C 1
ATOM 672 O O . GLU A 1 82 ? 18.469 27.469 32.594 1 92.56 82 GLU A O 1
ATOM 677 N N . PRO A 1 83 ? 20.656 27.875 32.656 1 93.19 83 PRO A N 1
ATOM 678 C CA . PRO A 1 83 ? 20.594 28.547 31.359 1 93.19 83 PRO A CA 1
ATOM 679 C C . PRO A 1 83 ? 20.672 27.562 30.188 1 93.19 83 PRO A C 1
ATOM 681 O O . PRO A 1 83 ? 20.969 26.375 30.391 1 93.19 83 PRO A O 1
ATOM 684 N N . ASP A 1 84 ? 20.297 27.984 29.016 1 95.69 84 ASP A N 1
ATOM 685 C CA . ASP A 1 84 ? 20.641 27.406 27.719 1 95.69 84 ASP A CA 1
ATOM 686 C C . ASP A 1 84 ? 19.875 26.109 27.484 1 95.69 84 ASP A C 1
ATOM 688 O O . ASP A 1 84 ? 20.453 25.125 27.016 1 95.69 84 ASP A O 1
ATOM 692 N N . TRP A 1 85 ? 18.641 26.125 27.812 1 96.56 85 TRP A N 1
ATOM 693 C CA . TRP A 1 85 ? 17.828 24.969 27.438 1 96.56 85 TRP A CA 1
ATOM 694 C C . TRP A 1 85 ? 16.484 25.422 26.891 1 96.56 85 TRP A C 1
ATOM 696 O O . TRP A 1 85 ? 16.016 26.516 27.188 1 96.56 85 TRP A O 1
ATOM 706 N N . THR A 1 86 ? 15.883 24.641 26.062 1 97.56 86 THR A N 1
ATOM 707 C CA . THR A 1 86 ? 14.578 24.859 25.453 1 97.56 86 THR A CA 1
ATOM 708 C C . THR A 1 86 ? 13.758 23.562 25.469 1 97.56 86 THR A C 1
ATOM 710 O O . THR A 1 86 ? 14.266 22.5 25.094 1 97.56 86 THR A O 1
ATOM 713 N N . LEU A 1 87 ? 12.586 23.672 25.969 1 98.19 87 LEU A N 1
ATOM 714 C CA . LEU A 1 87 ? 11.625 22.578 25.922 1 98.19 87 LEU A CA 1
ATOM 715 C C . LEU A 1 87 ? 10.57 22.828 24.844 1 98.19 87 LEU A C 1
ATOM 717 O O . LEU A 1 87 ? 9.945 23.891 24.812 1 98.19 87 LEU A O 1
ATOM 721 N N . LEU A 1 88 ? 10.453 21.922 23.953 1 98.12 88 LEU A N 1
ATOM 722 C CA . LEU A 1 88 ? 9.445 21.969 22.906 1 98.12 88 LEU A CA 1
ATOM 723 C C . LEU A 1 88 ? 8.312 20.984 23.203 1 98.12 88 LEU A C 1
ATOM 725 O O . LEU A 1 88 ? 8.547 19.797 23.391 1 98.12 88 LEU A O 1
ATOM 729 N N . VAL A 1 89 ? 7.094 21.484 23.219 1 98.19 89 VAL A N 1
ATOM 730 C CA . VAL A 1 89 ? 5.906 20.656 23.375 1 98.19 89 VAL A CA 1
ATOM 731 C C . VAL A 1 89 ? 5.078 20.703 22.094 1 98.19 89 VAL A C 1
ATOM 733 O O . VAL A 1 89 ? 4.555 21.75 21.719 1 98.19 89 VAL A O 1
ATOM 736 N N . GLN A 1 90 ? 4.895 19.531 21.531 1 96.19 90 GLN A N 1
ATOM 737 C CA . GLN A 1 90 ? 4.285 19.453 20.219 1 96.19 90 GLN A CA 1
ATOM 738 C C . GLN A 1 90 ? 2.77 19.312 20.312 1 96.19 90 GLN A C 1
ATOM 740 O O . GLN A 1 90 ? 2.256 18.766 21.297 1 96.19 90 GLN A O 1
ATOM 745 N N . SER A 1 91 ? 2.041 19.844 19.312 1 96.38 91 SER A N 1
ATOM 746 C CA . SER A 1 91 ? 0.611 19.641 19.109 1 96.38 91 SER A CA 1
ATOM 747 C C . SER A 1 91 ? -0.178 19.953 20.375 1 96.38 91 SER A C 1
ATOM 749 O O . SER A 1 91 ? -0.995 19.141 20.828 1 96.38 91 SER A O 1
ATOM 751 N N . VAL A 1 92 ? 0.121 21.047 20.922 1 97.69 92 VAL A N 1
ATOM 752 C CA . VAL A 1 92 ? -0.549 21.453 22.156 1 97.69 92 VAL A CA 1
ATOM 753 C C . VAL A 1 92 ? -2.035 21.672 21.891 1 97.69 92 VAL A C 1
ATOM 755 O O . VAL A 1 92 ? -2.865 21.531 22.781 1 97.69 92 VAL A O 1
ATOM 758 N N . ASP A 1 93 ? -2.377 21.953 20.688 1 96.25 93 ASP A N 1
ATOM 759 C CA . ASP A 1 93 ? -3.762 22.156 20.266 1 96.25 93 ASP A CA 1
ATOM 760 C C . ASP A 1 93 ? -4.605 20.922 20.531 1 96.25 93 ASP A C 1
ATOM 762 O O . ASP A 1 93 ? -5.824 21 20.688 1 96.25 93 ASP A O 1
ATOM 766 N N . LEU A 1 94 ? -4.012 19.781 20.578 1 95.38 94 LEU A N 1
ATOM 767 C CA . LEU A 1 94 ? -4.742 18.531 20.828 1 95.38 94 LEU A CA 1
ATOM 768 C C . LEU A 1 94 ? -5.07 18.391 22.312 1 95.38 94 LEU A C 1
ATOM 770 O O . LEU A 1 94 ? -5.914 17.578 22.688 1 95.38 94 LEU A O 1
ATOM 774 N N . HIS A 1 95 ? -4.43 19.234 23.156 1 95.75 95 HIS A N 1
ATOM 775 C CA . HIS A 1 95 ? -4.527 19.016 24.594 1 95.75 95 HIS A CA 1
ATOM 776 C C . HIS A 1 95 ? -5.074 20.25 25.297 1 95.75 95 HIS A C 1
ATOM 778 O O . HIS A 1 95 ? -5.344 20.203 26.5 1 95.75 95 HIS A O 1
ATOM 784 N N . SER A 1 96 ? -5.215 21.297 24.562 1 96.94 96 SER A N 1
ATOM 785 C CA . SER A 1 96 ? -5.625 22.578 25.141 1 96.94 96 SER A CA 1
ATOM 786 C C . SER A 1 96 ? -6.688 23.25 24.281 1 96.94 96 SER A C 1
ATOM 788 O O . SER A 1 96 ? -6.418 23.641 23.141 1 96.94 96 SER A O 1
ATOM 790 N N . ASP A 1 97 ? -7.836 23.531 24.828 1 96.62 97 ASP A N 1
ATOM 791 C CA . ASP A 1 97 ? -8.898 24.219 24.109 1 96.62 97 ASP A CA 1
ATOM 792 C C . ASP A 1 97 ? -8.477 25.641 23.734 1 96.62 97 ASP A C 1
ATOM 794 O O . ASP A 1 97 ? -8.789 26.109 22.641 1 96.62 97 ASP A O 1
ATOM 798 N N . ALA A 1 98 ? -7.777 26.234 24.641 1 98 98 ALA A N 1
ATOM 799 C CA . ALA A 1 98 ? -7.328 27.594 24.375 1 98 98 ALA A CA 1
ATOM 800 C C . ALA A 1 98 ? -6.332 27.641 23.234 1 98 98 ALA A C 1
ATOM 802 O O . ALA A 1 98 ? -6.375 28.547 22.391 1 98 98 ALA A O 1
ATOM 803 N N . ALA A 1 99 ? -5.434 26.672 23.203 1 98.12 99 ALA A N 1
ATOM 804 C CA . ALA A 1 99 ? -4.48 26.594 22.094 1 98.12 99 ALA A CA 1
ATOM 805 C C . ALA A 1 99 ? -5.195 26.328 20.781 1 98.12 99 ALA A C 1
ATOM 807 O O . ALA A 1 99 ? -4.875 26.953 19.766 1 98.12 99 ALA A O 1
ATOM 808 N N . ALA A 1 100 ? -6.168 25.438 20.844 1 97.12 100 ALA A N 1
ATOM 809 C CA . ALA A 1 100 ? -6.953 25.125 19.656 1 97.12 100 ALA A CA 1
ATOM 810 C C . ALA A 1 100 ? -7.703 26.359 19.156 1 97.12 100 ALA A C 1
ATOM 812 O O . ALA A 1 100 ? -7.762 26.609 17.953 1 97.12 100 ALA A O 1
ATOM 813 N N . GLU A 1 101 ? -8.234 27.078 20.062 1 97 101 GLU A N 1
ATOM 814 C CA . GLU A 1 101 ? -8.969 28.281 19.703 1 97 101 GLU A CA 1
ATOM 815 C C . GLU A 1 101 ? -8.047 29.328 19.062 1 97 101 GLU A C 1
ATOM 817 O O . GLU A 1 101 ? -8.453 30.016 18.125 1 97 101 GLU A O 1
ATOM 822 N N . LEU A 1 102 ? -6.902 29.438 19.562 1 97.81 102 LEU A N 1
ATOM 823 C CA . LEU A 1 102 ? -5.926 30.359 18.984 1 97.81 102 LEU A CA 1
ATOM 824 C C . LEU A 1 102 ? -5.672 30.031 17.516 1 97.81 102 LEU A C 1
ATOM 826 O O . LEU A 1 102 ? -5.602 30.938 16.688 1 97.81 102 LEU A O 1
ATOM 830 N N . MET A 1 103 ? -5.59 28.797 17.172 1 97.12 103 MET A N 1
ATOM 831 C CA . MET A 1 103 ? -5.309 28.359 15.805 1 97.12 103 MET A CA 1
ATOM 832 C C . MET A 1 103 ? -6.43 28.766 14.859 1 97.12 103 MET A C 1
ATOM 834 O O . MET A 1 103 ? -6.199 28.969 13.664 1 97.12 103 MET A O 1
ATOM 838 N N . GLN A 1 104 ? -7.625 28.906 15.398 1 95.81 104 GLN A N 1
ATOM 839 C CA . GLN A 1 104 ? -8.781 29.234 14.57 1 95.81 104 GLN A CA 1
ATOM 840 C C . GLN A 1 104 ? -8.656 30.641 13.984 1 95.81 104 GLN A C 1
ATOM 842 O O . GLN A 1 104 ? -9.305 30.953 12.984 1 95.81 104 GLN A O 1
ATOM 847 N N . ARG A 1 105 ? -7.812 31.422 14.555 1 96.06 105 ARG A N 1
ATOM 848 C CA . ARG A 1 105 ? -7.648 32.812 14.109 1 96.06 105 ARG A CA 1
ATOM 849 C C . ARG A 1 105 ? -6.906 32.875 12.773 1 96.06 105 ARG A C 1
ATOM 851 O O . ARG A 1 105 ? -6.883 33.906 12.117 1 96.06 105 ARG A O 1
ATOM 858 N N . PHE A 1 106 ? -6.367 31.781 12.375 1 97.75 106 PHE A N 1
ATOM 859 C CA . PHE A 1 106 ? -5.547 31.766 11.172 1 97.75 106 PHE A CA 1
ATOM 860 C C . PHE A 1 106 ? -6.254 31.047 10.039 1 97.75 106 PHE A C 1
ATOM 862 O O . PHE A 1 106 ? -5.648 30.766 9 1 97.75 106 PHE A O 1
ATOM 869 N N . ARG A 1 107 ? -7.547 30.75 10.211 1 97.38 107 ARG A N 1
ATOM 870 C CA . ARG A 1 107 ? -8.289 29.922 9.266 1 97.38 107 ARG A CA 1
ATOM 871 C C . ARG A 1 107 ? -8.734 30.734 8.055 1 97.38 107 ARG A C 1
ATOM 873 O O . ARG A 1 107 ? -9.703 30.359 7.379 1 97.38 107 ARG A O 1
ATOM 880 N N . PHE A 1 108 ? -8.062 31.891 7.84 1 97.94 108 PHE A N 1
ATOM 881 C CA . PHE A 1 108 ? -8.102 32.5 6.52 1 97.94 108 PHE A CA 1
ATOM 882 C C . PHE A 1 108 ? -7.188 31.781 5.551 1 97.94 108 PHE A C 1
ATOM 884 O O . PHE A 1 108 ? -7.266 31.984 4.336 1 97.94 108 PHE A O 1
ATOM 891 N N . ILE A 1 109 ? -6.332 30.891 6.062 1 98.31 109 ILE A N 1
ATOM 892 C CA . ILE A 1 109 ? -5.539 29.891 5.34 1 98.31 109 ILE A CA 1
ATOM 893 C C . ILE A 1 109 ? -6.27 28.562 5.328 1 98.31 109 ILE A C 1
ATOM 895 O O . ILE A 1 109 ? -6.797 28.125 6.352 1 98.31 109 ILE A O 1
ATOM 899 N N . PRO A 1 110 ? -6.285 27.891 4.18 1 98.38 110 PRO A N 1
ATOM 900 C CA . PRO A 1 110 ? -7.016 26.625 4.125 1 98.38 110 PRO A CA 1
ATOM 901 C C . PRO A 1 110 ? -6.562 25.625 5.203 1 98.38 110 PRO A C 1
ATOM 903 O O . PRO A 1 110 ? -5.363 25.484 5.453 1 98.38 110 PRO A O 1
ATOM 906 N N . ASP A 1 111 ? -7.52 24.891 5.797 1 98.25 111 ASP A N 1
ATOM 907 C CA . ASP A 1 111 ? -7.25 23.922 6.855 1 98.25 111 ASP A CA 1
ATOM 908 C C . ASP A 1 111 ? -6.32 22.812 6.363 1 98.25 111 ASP A C 1
ATOM 910 O O . ASP A 1 111 ? -5.578 22.219 7.148 1 98.25 111 ASP A O 1
ATOM 914 N N . ALA A 1 112 ? -6.375 22.594 5.055 1 98.06 112 ALA A N 1
ATOM 915 C CA . ALA A 1 112 ? -5.535 21.562 4.453 1 98.06 112 ALA A CA 1
ATOM 916 C C . ALA A 1 112 ? -4.055 21.844 4.711 1 98.06 112 ALA A C 1
ATOM 918 O O . ALA A 1 112 ? -3.229 20.922 4.672 1 98.06 112 ALA A O 1
ATOM 919 N N . ARG A 1 113 ? -3.719 23.078 4.973 1 97.75 113 ARG A N 1
ATOM 920 C CA . ARG A 1 113 ? -2.332 23.484 5.18 1 97.75 113 ARG A CA 1
ATOM 921 C C . ARG A 1 113 ? -1.977 23.484 6.66 1 97.75 113 ARG A C 1
ATOM 923 O O . ARG A 1 113 ? -0.801 23.562 7.023 1 97.75 113 ARG A O 1
ATOM 930 N N . LEU A 1 114 ? -2.986 23.5 7.461 1 95.75 114 LEU A N 1
ATOM 931 C CA . LEU A 1 114 ? -2.76 23.594 8.898 1 95.75 114 LEU A CA 1
ATOM 932 C C . LEU A 1 114 ? -2.104 22.328 9.438 1 95.75 114 LEU A C 1
ATOM 934 O O . LEU A 1 114 ? -2.514 21.219 9.086 1 95.75 114 LEU A O 1
ATOM 938 N N . ASP A 1 115 ? -1.107 22.453 10.211 1 95.06 115 ASP A N 1
ATOM 939 C CA . ASP A 1 115 ? -0.444 21.312 10.828 1 95.06 115 ASP A CA 1
ATOM 940 C C . ASP A 1 115 ? -0.732 21.266 12.328 1 95.06 115 ASP A C 1
ATOM 942 O O . ASP A 1 115 ? -1.724 20.656 12.758 1 95.06 115 ASP A O 1
ATOM 946 N N . ASP A 1 116 ? 0.051 22.031 13.117 1 95.38 116 ASP A N 1
ATOM 947 C CA . ASP A 1 116 ? -0.18 21.984 14.562 1 95.38 116 ASP A CA 1
ATOM 948 C C . ASP A 1 116 ? 0.358 23.234 15.242 1 95.38 116 ASP A C 1
ATOM 950 O O . ASP A 1 116 ? 0.811 24.172 14.57 1 95.38 116 ASP A O 1
ATOM 954 N N . LEU A 1 117 ? 0.07 23.312 16.5 1 97.75 117 LEU A N 1
ATOM 955 C CA . LEU A 1 117 ? 0.564 24.375 17.375 1 97.75 117 LEU A CA 1
ATOM 956 C C . LEU A 1 117 ? 1.555 23.812 18.391 1 97.75 117 LEU A C 1
ATOM 958 O O . LEU A 1 117 ? 1.19 23 19.234 1 97.75 117 LEU A O 1
ATOM 962 N N . MET A 1 118 ? 2.77 24.234 18.25 1 98.12 118 MET A N 1
ATOM 963 C CA . MET A 1 118 ? 3.842 23.859 19.156 1 98.12 118 MET A CA 1
ATOM 964 C C . MET A 1 118 ? 4.191 25 20.094 1 98.12 118 MET A C 1
ATOM 966 O O . MET A 1 118 ? 4.152 26.172 19.703 1 98.12 118 MET A O 1
ATOM 970 N N . ILE A 1 119 ? 4.543 24.703 21.344 1 98.75 119 ILE A N 1
ATOM 971 C CA . ILE A 1 119 ? 4.965 25.734 22.281 1 98.75 119 ILE A CA 1
ATOM 972 C C . ILE A 1 119 ? 6.375 25.438 22.781 1 98.75 119 ILE A C 1
ATOM 974 O O . ILE A 1 119 ? 6.664 24.297 23.172 1 98.75 119 ILE A O 1
ATOM 978 N N . SER A 1 120 ? 7.168 26.438 22.75 1 98.31 120 SER A N 1
ATOM 979 C CA . SER A 1 120 ? 8.523 26.344 23.281 1 98.31 120 SER A CA 1
ATOM 980 C C . SER A 1 120 ? 8.672 27.172 24.562 1 98.31 120 SER A C 1
ATOM 982 O O . SER A 1 120 ? 8.18 28.297 24.641 1 98.31 120 SER A O 1
ATOM 984 N N . ILE A 1 121 ? 9.234 26.609 25.516 1 97.81 121 ILE A N 1
ATOM 985 C CA . ILE A 1 121 ? 9.688 27.344 26.703 1 97.81 121 ILE A CA 1
ATOM 986 C C . ILE A 1 121 ? 11.203 27.25 26.812 1 97.81 121 ILE A C 1
ATOM 988 O O . ILE A 1 121 ? 11.797 26.203 26.516 1 97.81 121 ILE A O 1
ATOM 992 N N . ALA A 1 122 ? 11.742 28.344 27.203 1 97.88 122 ALA A N 1
ATOM 993 C CA . ALA A 1 122 ? 13.203 28.359 27.219 1 97.88 122 ALA A CA 1
ATOM 994 C C . ALA A 1 122 ? 13.727 29.203 28.375 1 97.88 122 ALA A C 1
ATOM 996 O O . ALA A 1 122 ? 13.07 30.156 28.812 1 97.88 122 ALA A O 1
ATOM 997 N N . SER A 1 123 ? 14.906 28.766 28.938 1 96.94 123 SER A N 1
ATOM 998 C CA . SER A 1 123 ? 15.648 29.594 29.875 1 96.94 123 SER A CA 1
ATOM 999 C C . SER A 1 123 ? 16.547 30.594 29.156 1 96.94 123 SER A C 1
ATOM 1001 O O . SER A 1 123 ? 16.547 30.656 27.938 1 96.94 123 SER A O 1
ATOM 1003 N N . ASP A 1 124 ? 17.203 31.375 29.984 1 97.19 124 ASP A N 1
ATOM 1004 C CA . ASP A 1 124 ? 18.062 32.406 29.406 1 97.19 124 ASP A CA 1
ATOM 1005 C C . ASP A 1 124 ? 19.094 31.766 28.469 1 97.19 124 ASP A C 1
ATOM 1007 O O . ASP A 1 124 ? 19.781 30.812 28.844 1 97.19 124 ASP A O 1
ATOM 1011 N N . GLY A 1 125 ? 19.109 32.312 27.266 1 96.25 125 GLY A N 1
ATOM 1012 C CA . GLY A 1 125 ? 20.062 31.844 26.281 1 96.25 125 GLY A CA 1
ATOM 1013 C C . GLY A 1 125 ? 19.578 30.625 25.516 1 96.25 125 GLY A C 1
ATOM 1014 O O . GLY A 1 125 ? 20.219 30.203 24.547 1 96.25 125 GLY A O 1
ATOM 1015 N N . GLY A 1 126 ? 18.469 30.109 25.938 1 96.44 126 GLY A N 1
ATOM 1016 C CA . GLY A 1 126 ? 17.969 28.891 25.312 1 96.44 126 GLY A CA 1
ATOM 1017 C C . GLY A 1 126 ? 17.453 29.109 23.906 1 96.44 126 GLY A C 1
ATOM 1018 O O . GLY A 1 126 ? 16.875 30.156 23.609 1 96.44 126 GLY A O 1
ATOM 1019 N N . GLY A 1 127 ? 17.609 28.188 23.031 1 95.94 127 GLY A N 1
ATOM 1020 C CA . GLY A 1 127 ? 17.156 28.156 21.641 1 95.94 127 GLY A CA 1
ATOM 1021 C C . GLY A 1 127 ? 17.359 26.797 21 1 95.94 127 GLY A C 1
ATOM 1022 O O . GLY A 1 127 ? 17.688 25.812 21.672 1 95.94 127 GLY A O 1
ATOM 1023 N N . VAL A 1 128 ? 17.047 26.703 19.688 1 96 128 VAL A N 1
ATOM 1024 C CA . VAL A 1 128 ? 17.203 25.438 18.969 1 96 128 VAL A CA 1
ATOM 1025 C C . VAL A 1 128 ? 18.281 25.594 17.891 1 96 128 VAL A C 1
ATOM 1027 O O . VAL A 1 128 ? 18.453 24.703 17.062 1 96 128 VAL A O 1
ATOM 1030 N N . GLY A 1 129 ? 18.969 26.688 17.875 1 95.56 129 GLY A N 1
ATOM 1031 C CA . GLY A 1 129 ? 20.016 26.953 16.906 1 95.56 129 GLY A CA 1
ATOM 1032 C C . GLY A 1 129 ? 19.484 27.438 15.57 1 95.56 129 GLY A C 1
ATOM 1033 O O . GLY A 1 129 ? 18.281 27.328 15.305 1 95.56 129 GLY A O 1
ATOM 1034 N N . PRO A 1 130 ? 20.406 28.016 14.742 1 96.81 130 PRO A N 1
ATOM 1035 C CA . PRO A 1 130 ? 19.984 28.469 13.414 1 96.81 130 PRO A CA 1
ATOM 1036 C C . PRO A 1 130 ? 19.547 27.312 12.523 1 96.81 130 PRO A C 1
ATOM 1038 O O . PRO A 1 130 ? 20.281 26.328 12.359 1 96.81 130 PRO A O 1
ATOM 1041 N N . HIS A 1 131 ? 18.391 27.391 11.992 1 97.06 131 HIS A N 1
ATOM 1042 C CA . HIS A 1 131 ? 17.844 26.328 11.156 1 97.06 131 HIS A CA 1
ATOM 1043 C C . HIS A 1 131 ? 16.797 26.891 10.188 1 97.06 131 HIS A C 1
ATOM 1045 O O . HIS A 1 131 ? 16.625 28.109 10.086 1 97.06 131 HIS A O 1
ATOM 1051 N N . PHE A 1 132 ? 16.25 26.047 9.359 1 94.69 132 PHE A N 1
ATOM 1052 C CA . PHE A 1 132 ? 15.117 26.359 8.5 1 94.69 132 PHE A CA 1
ATOM 1053 C C . PHE A 1 132 ? 14.055 25.266 8.586 1 94.69 132 PHE A C 1
ATOM 1055 O O . PHE A 1 132 ? 14.344 24.141 8.977 1 94.69 132 PHE A O 1
ATOM 1062 N N . ASP A 1 133 ? 12.867 25.703 8.375 1 92.44 133 ASP A N 1
ATOM 1063 C CA . ASP A 1 133 ? 11.75 24.766 8.336 1 92.44 133 ASP A CA 1
ATOM 1064 C C . ASP A 1 133 ? 11.203 24.625 6.918 1 92.44 133 ASP A C 1
ATOM 1066 O O . ASP A 1 133 ? 11.391 25.516 6.082 1 92.44 133 ASP A O 1
ATOM 1070 N N . SER A 1 134 ? 10.539 23.469 6.672 1 89.81 134 SER A N 1
ATOM 1071 C CA . SER A 1 134 ? 9.859 23.25 5.398 1 89.81 134 SER A CA 1
ATOM 1072 C C . SER A 1 134 ? 8.406 23.688 5.457 1 89.81 134 SER A C 1
ATOM 1074 O O . SER A 1 134 ? 7.633 23.438 4.531 1 89.81 134 SER A O 1
ATOM 1076 N N . TYR A 1 135 ? 8.023 24.391 6.52 1 91.25 135 TYR A N 1
ATOM 1077 C CA . TYR A 1 135 ? 6.664 24.844 6.785 1 91.25 135 TYR A CA 1
ATOM 1078 C C . TYR A 1 135 ? 6.586 26.375 6.797 1 91.25 135 TYR A C 1
ATOM 1080 O O . TYR A 1 135 ? 7.598 27.047 7.004 1 91.25 135 TYR A O 1
ATOM 1088 N N . ASP A 1 136 ? 5.379 26.844 6.465 1 97.31 136 ASP A N 1
ATOM 1089 C CA . ASP A 1 136 ? 5.055 28.188 6.922 1 97.31 136 ASP A CA 1
ATOM 1090 C C . ASP A 1 136 ? 4.812 28.219 8.43 1 97.31 136 ASP A C 1
ATOM 1092 O O . ASP A 1 136 ? 4.234 27.281 8.984 1 97.31 136 ASP A O 1
ATOM 1096 N N . VAL A 1 137 ? 5.297 29.281 9.047 1 98.31 137 VAL A N 1
ATOM 1097 C CA . VAL A 1 137 ? 5.109 29.266 10.492 1 98.31 137 VAL A CA 1
ATOM 1098 C C . VAL A 1 137 ? 4.871 30.688 10.992 1 98.31 137 VAL A C 1
ATOM 1100 O O . VAL A 1 137 ? 5.484 31.641 10.5 1 98.31 137 VAL A O 1
ATOM 1103 N N . PHE A 1 138 ? 3.904 30.875 11.883 1 98.75 138 PHE A N 1
ATOM 1104 C CA . PHE A 1 138 ? 3.736 32.062 12.703 1 98.75 138 PHE A CA 1
ATOM 1105 C C . PHE A 1 138 ? 4.336 31.859 14.086 1 98.75 138 PHE A C 1
ATOM 1107 O O . PHE A 1 138 ? 3.938 30.953 14.812 1 98.75 138 PHE A O 1
ATOM 1114 N N . LEU A 1 139 ? 5.289 32.656 14.445 1 98.75 139 LEU A N 1
ATOM 1115 C CA . LEU A 1 139 ? 5.926 32.625 15.758 1 98.75 139 LEU A CA 1
ATOM 1116 C C . LEU A 1 139 ? 5.391 33.75 16.656 1 98.75 139 LEU A C 1
ATOM 1118 O O . LEU A 1 139 ? 5.773 34.906 16.516 1 98.75 139 LEU A O 1
ATOM 1122 N N . LEU A 1 140 ? 4.535 33.344 17.594 1 98.88 140 LEU A N 1
ATOM 1123 C CA . LEU A 1 140 ? 3.902 34.281 18.516 1 98.88 140 LEU A CA 1
ATOM 1124 C C . LEU A 1 140 ? 4.586 34.281 19.875 1 98.88 140 LEU A C 1
ATOM 1126 O O . LEU A 1 140 ? 4.625 33.25 20.547 1 98.88 140 LEU A O 1
ATOM 1130 N N . GLN A 1 141 ? 5.137 35.375 20.25 1 98.81 141 GLN A N 1
ATOM 1131 C CA . GLN A 1 141 ? 5.738 35.438 21.578 1 98.81 141 GLN A CA 1
ATOM 1132 C C . GLN A 1 141 ? 4.664 35.469 22.656 1 98.81 141 GLN A C 1
ATOM 1134 O O . GLN A 1 141 ? 3.822 36.375 22.672 1 98.81 141 GLN A O 1
ATOM 1139 N N . ALA A 1 142 ? 4.723 34.531 23.5 1 98.69 142 ALA A N 1
ATOM 1140 C CA . ALA A 1 142 ? 3.646 34.375 24.469 1 98.69 142 ALA A CA 1
ATOM 1141 C C . ALA A 1 142 ? 4.055 34.938 25.828 1 98.69 142 ALA A C 1
ATOM 1143 O O . ALA A 1 142 ? 3.223 35.5 26.562 1 98.69 142 ALA A O 1
ATOM 1144 N N . ALA A 1 143 ? 5.289 34.688 26.25 1 98.25 143 ALA A N 1
ATOM 1145 C CA . ALA A 1 143 ? 5.844 35.188 27.5 1 98.25 143 ALA A CA 1
ATOM 1146 C C . ALA A 1 143 ? 7.332 35.5 27.375 1 98.25 143 ALA A C 1
ATOM 1148 O O . ALA A 1 143 ? 8.016 34.906 26.531 1 98.25 143 ALA A O 1
ATOM 1149 N N . GLY A 1 144 ? 7.742 36.438 28.219 1 97.88 144 GLY A N 1
ATOM 1150 C CA . GLY A 1 144 ? 9.148 36.781 28.141 1 97.88 144 GLY A CA 1
ATOM 1151 C C . GLY A 1 144 ? 9.547 37.375 26.797 1 97.88 144 GLY A C 1
ATOM 1152 O O . GLY A 1 144 ? 8.719 37.938 26.109 1 97.88 144 GLY A O 1
ATOM 1153 N N . LYS A 1 145 ? 10.883 37.312 26.594 1 98.5 145 LYS A N 1
ATOM 1154 C CA . LYS A 1 145 ? 11.406 37.906 25.375 1 98.5 145 LYS A CA 1
ATOM 1155 C C . LYS A 1 145 ? 12.297 36.906 24.625 1 98.5 145 LYS A C 1
ATOM 1157 O O . LYS A 1 145 ? 12.977 36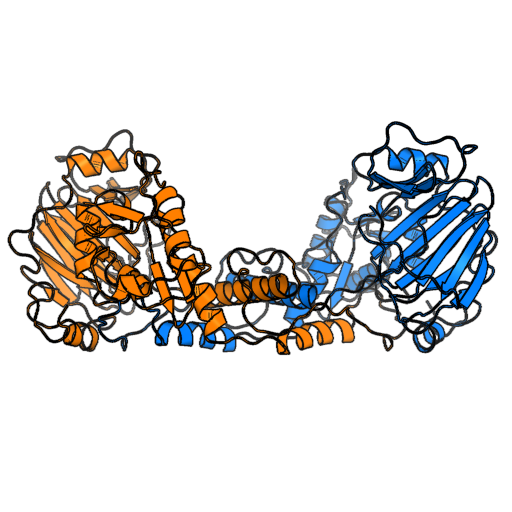.094 25.234 1 98.5 145 LYS A O 1
ATOM 1162 N N . ARG A 1 146 ? 12.227 36.969 23.344 1 98.75 146 ARG A N 1
ATOM 1163 C CA . ARG A 1 146 ? 13.094 36.188 22.484 1 98.75 146 ARG A CA 1
ATOM 1164 C C . ARG A 1 146 ? 13.68 37.031 21.359 1 98.75 146 ARG A C 1
ATOM 1166 O O . ARG A 1 146 ? 12.961 37.812 20.734 1 98.75 146 ARG A O 1
ATOM 1173 N N . ARG A 1 147 ? 14.938 36.938 21.156 1 98.81 147 ARG A N 1
ATOM 1174 C CA . ARG A 1 147 ? 15.578 37.562 20.016 1 98.81 147 ARG A CA 1
ATOM 1175 C C . ARG A 1 147 ? 15.594 36.656 18.812 1 98.81 147 ARG A C 1
ATOM 1177 O O . ARG A 1 147 ? 16.125 35.531 18.875 1 98.81 147 ARG A O 1
ATOM 1184 N N . TRP A 1 148 ? 15.016 37.125 17.719 1 98.75 148 TRP A N 1
ATOM 1185 C CA . TRP A 1 148 ? 15 36.375 16.469 1 98.75 148 TRP A CA 1
ATOM 1186 C C . TRP A 1 148 ? 15.938 37 15.438 1 98.75 148 TRP A C 1
ATOM 1188 O O . TRP A 1 148 ? 15.875 38.219 15.195 1 98.75 148 TRP A O 1
ATOM 1198 N N . ARG A 1 149 ? 16.734 36.219 14.922 1 98.56 149 ARG A N 1
ATOM 1199 C CA . ARG A 1 149 ? 17.484 36.531 13.711 1 98.56 149 ARG A CA 1
ATOM 1200 C C . ARG A 1 149 ? 17.031 35.688 12.547 1 98.56 149 ARG A C 1
ATOM 1202 O O . ARG A 1 149 ? 16.875 34.469 12.688 1 98.56 149 ARG A O 1
ATOM 1209 N N . TYR A 1 150 ? 16.656 36.312 11.461 1 98.06 150 TYR A N 1
ATOM 1210 C CA . TYR A 1 150 ? 16.078 35.562 10.367 1 98.06 150 TYR A CA 1
ATOM 1211 C C . TYR A 1 150 ? 16.422 36.188 9.023 1 98.06 150 TYR A C 1
ATOM 1213 O O . TYR A 1 150 ? 16.875 37.344 8.961 1 98.06 150 TYR A O 1
ATOM 1221 N N . GLY A 1 151 ? 16.344 35.406 8.016 1 93.94 151 GLY A N 1
ATOM 1222 C CA . GLY A 1 151 ? 16.609 35.844 6.664 1 93.94 151 GLY A CA 1
ATOM 1223 C C . GLY A 1 151 ? 16.453 34.75 5.629 1 93.94 151 GLY A C 1
ATOM 1224 O O . GLY A 1 151 ? 16.141 33.625 5.969 1 93.94 151 GLY A O 1
ATOM 1225 N N . ARG A 1 152 ? 16.516 35.188 4.234 1 88.31 152 ARG A N 1
ATOM 1226 C CA . ARG A 1 152 ? 16.422 34.25 3.1 1 88.31 152 ARG A CA 1
ATOM 1227 C C . ARG A 1 152 ? 17.797 34 2.492 1 88.31 152 ARG A C 1
ATOM 1229 O O . ARG A 1 152 ? 18.391 34.906 1.895 1 88.31 152 ARG A O 1
ATOM 1236 N N . GLN A 1 153 ? 18.406 32.906 2.922 1 91 153 GLN A N 1
ATOM 1237 C CA . GLN A 1 153 ? 19.719 32.594 2.377 1 91 153 GLN A CA 1
ATOM 1238 C C . GLN A 1 153 ? 19.625 31.422 1.396 1 91 153 GLN A C 1
ATOM 1240 O O . GLN A 1 153 ? 18.688 30.609 1.464 1 91 153 GLN A O 1
ATOM 1245 N N . LYS A 1 154 ? 20.625 31.391 0.473 1 90.06 154 LYS A N 1
ATOM 1246 C CA . LYS A 1 154 ? 20.641 30.344 -0.542 1 90.06 154 LYS A CA 1
ATOM 1247 C C . LYS A 1 154 ? 21.312 29.078 -0.013 1 90.06 154 LYS A C 1
ATOM 1249 O O . LYS A 1 154 ? 20.828 27.969 -0.252 1 90.06 154 LYS A O 1
ATOM 1254 N N . ASP A 1 155 ? 22.344 29.312 0.739 1 93.69 155 ASP A N 1
ATOM 1255 C CA . ASP A 1 155 ? 23.078 28.172 1.27 1 93.69 155 ASP A CA 1
ATOM 1256 C C . ASP A 1 155 ? 22.406 27.625 2.521 1 93.69 155 ASP A C 1
ATOM 1258 O O . ASP A 1 155 ? 22.406 28.266 3.572 1 93.69 155 ASP A O 1
ATOM 1262 N N . LEU A 1 156 ? 21.828 26.469 2.41 1 92.94 156 LEU A N 1
ATOM 1263 C CA . LEU A 1 156 ? 21.109 25.859 3.521 1 92.94 156 LEU A CA 1
ATOM 1264 C C . LEU A 1 156 ? 21.812 24.578 3.977 1 92.94 156 LEU A C 1
ATOM 1266 O O . LEU A 1 156 ? 21.172 23.672 4.516 1 92.94 156 LEU A O 1
ATOM 1270 N N . SER A 1 157 ? 23.109 24.531 3.812 1 94.81 157 SER A N 1
ATOM 1271 C CA . SER A 1 157 ? 23.891 23.359 4.234 1 94.81 157 SER A CA 1
ATOM 1272 C C . SER A 1 157 ? 23.844 23.188 5.75 1 94.81 157 SER A C 1
ATOM 1274 O O . SER A 1 157 ? 23.891 24.172 6.492 1 94.81 157 SER A O 1
ATOM 1276 N N . LEU A 1 158 ? 23.797 21.969 6.148 1 94.12 158 LEU A N 1
ATOM 1277 C CA . LEU A 1 158 ? 23.672 21.656 7.57 1 94.12 158 LEU A CA 1
ATOM 1278 C C . LEU A 1 158 ? 24.984 21.125 8.133 1 94.12 158 LEU A C 1
ATOM 1280 O O . LEU A 1 158 ? 25.781 20.516 7.406 1 94.12 158 LEU A O 1
ATOM 1284 N N . GLU A 1 159 ? 25.172 21.422 9.383 1 92.12 159 GLU A N 1
ATOM 1285 C CA . GLU A 1 159 ? 26.297 20.828 10.086 1 92.12 159 GLU A CA 1
ATOM 1286 C C . GLU A 1 159 ? 26.125 19.328 10.242 1 92.12 159 GLU A C 1
ATOM 1288 O O . GLU A 1 159 ? 25.094 18.859 10.719 1 92.12 159 GLU A O 1
ATOM 1293 N N . PRO A 1 160 ? 27.172 18.594 9.906 1 90.38 160 PRO A N 1
ATOM 1294 C CA . PRO A 1 160 ? 27.047 17.141 9.992 1 90.38 160 PRO A CA 1
ATOM 1295 C C . PRO A 1 160 ? 27.125 16.609 11.422 1 90.38 160 PRO A C 1
ATOM 1297 O O . PRO A 1 160 ? 27.672 17.297 12.297 1 90.38 160 PRO A O 1
ATOM 1300 N N . ASP A 1 161 ? 26.531 15.43 11.711 1 87.12 161 ASP A N 1
ATOM 1301 C CA . ASP A 1 161 ? 26.703 14.617 12.914 1 87.12 161 ASP A CA 1
ATOM 1302 C C . ASP A 1 161 ? 26.141 15.328 14.141 1 87.12 161 ASP A C 1
ATOM 1304 O O . ASP A 1 161 ? 26.688 15.211 15.242 1 87.12 161 ASP A O 1
ATOM 1308 N N . LEU A 1 162 ? 25.281 16.281 13.93 1 87.38 162 LEU A N 1
ATOM 1309 C CA . LEU A 1 162 ? 24.547 16.891 15.047 1 87.38 162 LEU A CA 1
ATOM 1310 C C . LEU A 1 162 ? 23.156 16.281 15.18 1 87.38 162 LEU A C 1
ATOM 1312 O O . LEU A 1 162 ? 22.562 15.844 14.188 1 87.38 162 LEU A O 1
ATOM 1316 N N . PRO A 1 163 ? 22.688 16.297 16.328 1 86.56 163 PRO A N 1
ATOM 1317 C CA . PRO A 1 163 ? 21.344 15.742 16.531 1 86.56 163 PRO A CA 1
ATOM 1318 C C . PRO A 1 163 ? 20.234 16.656 16.016 1 86.56 163 PRO A C 1
ATOM 1320 O O . PRO A 1 163 ? 19.094 16.234 15.867 1 86.56 163 PRO A O 1
ATOM 1323 N N . LEU A 1 164 ? 20.609 17.922 15.789 1 88.25 164 LEU A N 1
ATOM 1324 C CA . LEU A 1 164 ? 19.688 18.891 15.234 1 88.25 164 LEU A CA 1
ATOM 1325 C C . LEU A 1 164 ? 20.125 19.328 13.828 1 88.25 164 LEU A C 1
ATOM 1327 O O . LEU A 1 164 ? 21.297 19.172 13.469 1 88.25 164 LEU A O 1
ATOM 1331 N N . LYS A 1 165 ? 19.156 19.828 13.07 1 88.19 165 LYS A N 1
ATOM 1332 C CA . LYS A 1 165 ? 19.469 20.391 11.758 1 88.19 165 LYS A CA 1
ATOM 1333 C C . LYS A 1 165 ? 19.922 21.844 11.867 1 88.19 165 LYS A C 1
ATOM 1335 O O . LYS A 1 165 ? 19.125 22.766 11.633 1 88.19 165 LYS A O 1
ATOM 1340 N N . ILE A 1 166 ? 21.25 21.953 12.102 1 94.06 166 ILE A N 1
ATOM 1341 C CA . ILE A 1 166 ? 21.812 23.297 12.289 1 94.06 166 ILE A CA 1
ATOM 1342 C C . ILE A 1 166 ? 22.5 23.75 11.008 1 94.06 166 ILE A C 1
ATOM 1344 O O . ILE A 1 166 ? 23.281 23 10.414 1 94.06 166 ILE A O 1
ATOM 1348 N N . LEU A 1 167 ? 22.234 24.922 10.68 1 95.94 167 LEU A N 1
ATOM 1349 C CA . LEU A 1 167 ? 22.859 25.5 9.492 1 95.94 167 LEU A CA 1
ATOM 1350 C C . LEU A 1 167 ? 24.359 25.656 9.703 1 95.94 167 LEU A C 1
ATOM 1352 O O . LEU A 1 167 ? 24.797 26.125 10.758 1 95.94 167 LEU A O 1
ATOM 1356 N N . SER A 1 168 ? 25.141 25.297 8.711 1 94.75 168 SER A N 1
ATOM 1357 C CA . SER A 1 168 ? 26.578 25.469 8.773 1 94.75 168 SER A CA 1
ATOM 1358 C C . SER A 1 168 ? 26.969 26.938 8.695 1 94.75 168 SER A C 1
ATOM 1360 O O . SER A 1 168 ? 27.984 27.344 9.273 1 94.75 168 SER A O 1
ATOM 1362 N N . ARG A 1 169 ? 26.188 27.609 7.93 1 95.06 169 ARG A N 1
ATOM 1363 C CA . ARG A 1 169 ? 26.375 29.047 7.773 1 95.06 169 ARG A CA 1
ATOM 1364 C C . ARG A 1 169 ? 25.062 29.797 7.926 1 95.06 169 ARG A C 1
ATOM 1366 O O . ARG A 1 169 ? 24.141 29.594 7.137 1 95.06 169 ARG A O 1
ATOM 1373 N N . PHE A 1 170 ? 24.969 30.578 8.922 1 96.12 170 PHE A N 1
ATOM 1374 C CA . PHE A 1 170 ? 23.781 31.375 9.172 1 96.12 170 PHE A CA 1
ATOM 1375 C C . PHE A 1 170 ? 24.062 32.844 8.969 1 96.12 170 PHE A C 1
ATOM 1377 O O . PHE A 1 170 ? 24.938 33.406 9.633 1 96.12 170 PHE A O 1
ATOM 1384 N N . GLU A 1 171 ? 23.359 33.469 7.996 1 94.44 171 GLU A N 1
ATOM 1385 C CA . GLU A 1 171 ? 23.516 34.875 7.664 1 94.44 171 GLU A CA 1
ATOM 1386 C C . GLU A 1 171 ? 22.203 35.625 7.797 1 94.44 171 GLU A C 1
ATOM 1388 O O . GLU A 1 171 ? 21.516 35.875 6.805 1 94.44 171 GLU A O 1
ATOM 1393 N N . PRO A 1 172 ? 21.953 36.094 9.008 1 95.25 172 PRO A N 1
ATOM 1394 C CA . PRO A 1 172 ? 20.656 36.75 9.203 1 95.25 172 PRO A CA 1
ATOM 1395 C C . PRO A 1 172 ? 20.578 38.125 8.5 1 95.25 172 PRO A C 1
ATOM 1397 O O . PRO A 1 172 ? 21.578 38.812 8.414 1 95.25 172 PRO A O 1
ATOM 1400 N N . GLU A 1 173 ? 19.453 38.438 8.016 1 96.88 173 GLU A N 1
ATOM 1401 C CA . GLU A 1 173 ? 19.156 39.719 7.379 1 96.88 173 GLU A CA 1
ATOM 1402 C C . GLU A 1 173 ? 18.453 40.656 8.344 1 96.88 173 GLU A C 1
ATOM 1404 O O . GLU A 1 173 ? 18.547 41.875 8.195 1 96.88 173 GLU A O 1
ATOM 1409 N N . HIS A 1 174 ? 17.734 40.094 9.172 1 97.81 174 HIS A N 1
ATOM 1410 C CA . HIS A 1 174 ? 16.938 40.875 10.117 1 97.81 174 HIS A CA 1
ATOM 1411 C C . HIS A 1 174 ? 17.156 40.375 11.547 1 97.81 174 HIS A C 1
ATOM 1413 O O . HIS A 1 174 ? 17.578 39.25 11.758 1 97.81 174 HIS A O 1
ATOM 1419 N N . GLU A 1 175 ? 16.922 41.25 12.445 1 98.31 175 GLU A N 1
ATOM 1420 C CA . GLU A 1 175 ? 16.938 40.906 13.867 1 98.31 175 GLU A CA 1
ATOM 1421 C C . GLU A 1 175 ? 15.875 41.688 14.633 1 98.31 175 GLU A C 1
ATOM 1423 O O . GLU A 1 175 ? 15.641 42.875 14.359 1 98.31 175 GLU A O 1
ATOM 1428 N N . ALA A 1 176 ? 15.227 41 15.5 1 98.69 176 ALA A N 1
ATOM 1429 C CA . ALA A 1 176 ? 14.195 41.656 16.297 1 98.69 176 ALA A CA 1
ATOM 1430 C C . ALA A 1 176 ? 13.969 40.938 17.625 1 98.69 176 ALA A C 1
ATOM 1432 O O . ALA A 1 176 ? 14.016 39.688 17.672 1 98.69 176 ALA A O 1
ATOM 1433 N N . VAL A 1 177 ? 13.766 41.688 18.641 1 98.88 177 VAL A N 1
ATOM 1434 C CA . VAL A 1 177 ? 13.328 41.125 19.906 1 98.88 177 VAL A CA 1
ATOM 1435 C C . VAL A 1 177 ? 11.805 41.156 20 1 98.88 177 VAL A C 1
ATOM 1437 O O . VAL A 1 177 ? 11.188 42.188 19.828 1 98.88 177 VAL A O 1
ATOM 1440 N N . LEU A 1 178 ? 11.227 40.031 20.203 1 98.81 178 LEU A N 1
ATOM 1441 C CA . LEU A 1 178 ? 9.773 39.938 20.297 1 98.81 178 LEU A CA 1
ATOM 1442 C C . LEU A 1 178 ? 9.32 39.906 21.766 1 98.81 178 LEU A C 1
ATOM 1444 O O . LEU A 1 178 ? 9.953 39.25 22.594 1 98.81 178 LEU A O 1
ATOM 1448 N N . GLU A 1 179 ? 8.297 40.594 22.047 1 98.25 179 GLU A N 1
ATOM 1449 C CA . GLU A 1 179 ? 7.629 40.625 23.344 1 98.25 179 GLU A CA 1
ATOM 1450 C C . GLU A 1 179 ? 6.238 40.031 23.25 1 98.25 179 GLU A C 1
ATOM 1452 O O . GLU A 1 179 ? 5.707 39.812 22.156 1 98.25 179 GLU A O 1
ATOM 1457 N N . PRO A 1 180 ? 5.715 39.75 24.453 1 98.56 180 PRO A N 1
ATOM 1458 C CA . PRO A 1 180 ? 4.41 39.062 24.406 1 98.56 180 PRO A CA 1
ATOM 1459 C C . PRO A 1 180 ? 3.398 39.812 23.531 1 98.56 180 PRO A C 1
ATOM 1461 O O . PRO A 1 180 ? 3.205 41 23.688 1 98.56 180 PRO A O 1
ATOM 1464 N N . GLY A 1 181 ? 2.85 39.031 22.594 1 98.56 181 GLY A N 1
ATOM 1465 C CA . GLY A 1 181 ? 1.885 39.594 21.688 1 98.56 181 GLY A CA 1
ATOM 1466 C C . GLY A 1 181 ? 2.465 39.875 20.312 1 98.56 181 GLY A C 1
ATOM 1467 O O . GLY A 1 181 ? 1.723 40.062 19.344 1 98.56 181 GLY A O 1
ATOM 1468 N N . ASP A 1 182 ? 3.771 40.031 20.219 1 98.75 182 ASP A N 1
ATOM 1469 C CA . ASP A 1 182 ? 4.422 40.188 18.922 1 98.75 182 ASP A CA 1
ATOM 1470 C C . ASP A 1 182 ? 4.422 38.844 18.156 1 98.75 182 ASP A C 1
ATOM 1472 O O . ASP A 1 182 ? 4.355 37.781 18.766 1 98.75 182 ASP A O 1
ATOM 1476 N N . MET A 1 183 ? 4.488 38.969 16.844 1 98.88 183 MET A N 1
ATOM 1477 C CA . MET A 1 183 ? 4.461 37.75 16.031 1 98.88 183 MET A CA 1
ATOM 1478 C C . MET A 1 183 ? 5.348 37.906 14.805 1 98.88 183 MET A C 1
ATOM 1480 O O . MET A 1 183 ? 5.473 39 14.258 1 98.88 183 MET A O 1
ATOM 1484 N N . LEU A 1 184 ? 5.969 36.844 14.422 1 98.81 184 LEU A N 1
ATOM 1485 C CA . LEU A 1 184 ? 6.812 36.781 13.234 1 98.81 184 LEU A CA 1
ATOM 1486 C C . LEU A 1 184 ? 6.348 35.688 12.297 1 98.81 184 LEU A C 1
ATOM 1488 O O . LEU A 1 184 ? 6.27 34.5 12.695 1 98.81 184 LEU A O 1
ATOM 1492 N N . TYR A 1 185 ? 5.965 36.031 11.086 1 98.75 185 TYR A N 1
ATOM 1493 C CA . TYR A 1 185 ? 5.68 35.062 10.055 1 98.75 185 TYR A CA 1
ATOM 1494 C C . TYR A 1 185 ? 6.934 34.719 9.242 1 98.75 185 TYR A C 1
ATOM 1496 O O . TYR A 1 185 ? 7.621 35.625 8.766 1 98.75 185 TYR A O 1
ATOM 1504 N N . LEU A 1 186 ? 7.215 33.469 9.078 1 98.25 186 LEU A N 1
ATOM 1505 C CA . LEU A 1 186 ? 8.32 33 8.25 1 98.25 186 LEU A CA 1
ATOM 1506 C C . LEU A 1 186 ? 7.828 32.031 7.191 1 98.25 186 LEU A C 1
ATOM 1508 O O . LEU A 1 186 ? 7.141 31.062 7.512 1 98.25 186 LEU A O 1
ATOM 1512 N N . PRO A 1 187 ? 8.117 32.281 5.902 1 97 187 PRO A N 1
ATOM 1513 C CA . PRO A 1 187 ? 7.824 31.297 4.859 1 97 187 PRO A CA 1
ATOM 1514 C C . PRO A 1 187 ? 8.766 30.094 4.906 1 97 187 PRO A C 1
ATOM 1516 O O . PRO A 1 187 ? 9.758 30.109 5.637 1 97 187 PRO A O 1
ATOM 1519 N N . PRO A 1 188 ? 8.391 29.047 4.102 1 95.25 188 PRO A N 1
ATOM 1520 C CA . PRO A 1 188 ? 9.258 27.875 4.078 1 95.25 188 PRO A CA 1
ATOM 1521 C C . PRO A 1 188 ? 10.688 28.203 3.674 1 95.25 188 PRO A C 1
ATOM 1523 O O . PRO A 1 188 ? 10.914 29.016 2.781 1 95.25 188 PRO A O 1
ATOM 1526 N N . GLN A 1 189 ? 11.664 27.625 4.438 1 92.94 189 GLN A N 1
ATOM 1527 C CA . GLN A 1 189 ? 13.094 27.641 4.133 1 92.94 189 GLN A CA 1
ATOM 1528 C C . GLN A 1 189 ? 13.727 28.969 4.547 1 92.94 189 GLN A C 1
ATOM 1530 O O . GLN A 1 189 ? 14.906 29.203 4.285 1 92.94 189 GLN A O 1
ATOM 1535 N N . ALA A 1 190 ? 12.961 29.844 5.145 1 95.44 190 ALA A N 1
ATOM 1536 C CA . ALA A 1 190 ? 13.586 31.016 5.75 1 95.44 190 ALA A CA 1
ATOM 1537 C C . ALA A 1 190 ? 14.438 30.625 6.957 1 95.44 190 ALA A C 1
ATOM 1539 O O . ALA A 1 190 ? 13.922 30.094 7.941 1 95.44 190 ALA A O 1
ATOM 1540 N N . ALA A 1 191 ? 15.711 30.922 6.891 1 97.12 191 ALA A N 1
ATOM 1541 C CA . ALA A 1 191 ? 16.625 30.625 7.996 1 97.12 191 ALA A CA 1
ATOM 1542 C C . ALA A 1 191 ? 16.328 31.5 9.203 1 97.12 191 ALA A C 1
ATOM 1544 O O . ALA A 1 191 ? 16.031 32.688 9.055 1 97.12 191 ALA A O 1
ATOM 1545 N N . HIS A 1 192 ? 16.359 30.953 10.359 1 98 192 HIS A N 1
ATOM 1546 C CA . HIS A 1 192 ? 16.078 31.734 11.547 1 98 192 HIS A CA 1
ATOM 1547 C C . HIS A 1 192 ? 16.703 31.125 12.789 1 98 192 HIS A C 1
ATOM 1549 O O . HIS A 1 192 ? 17.016 29.938 12.812 1 98 192 HIS A O 1
ATOM 1555 N N . ASP A 1 193 ? 16.938 31.938 13.727 1 98.19 193 ASP A N 1
ATOM 1556 C CA . ASP A 1 193 ? 17.531 31.609 15.016 1 98.19 193 ASP A CA 1
ATOM 1557 C C . ASP A 1 193 ? 16.891 32.406 16.156 1 98.19 193 ASP A C 1
ATOM 1559 O O . ASP A 1 193 ? 17.016 33.625 16.188 1 98.19 193 ASP A O 1
ATOM 1563 N N . GLY A 1 194 ? 16.203 31.719 17.016 1 98.38 194 GLY A N 1
ATOM 1564 C CA . GLY A 1 194 ? 15.562 32.375 18.156 1 98.38 194 GLY A CA 1
ATOM 1565 C C . GLY A 1 194 ? 16.234 32.031 19.469 1 98.38 194 GLY A C 1
ATOM 1566 O O . GLY A 1 194 ? 16.344 30.859 19.844 1 98.38 194 GLY A O 1
ATOM 1567 N N . VAL A 1 195 ? 16.625 33.062 20.219 1 98.31 195 VAL A N 1
ATOM 1568 C CA . VAL A 1 195 ? 17.312 32.906 21.484 1 98.31 195 VAL A CA 1
ATOM 1569 C C . VAL A 1 195 ? 16.531 33.594 22.594 1 98.31 195 VAL A C 1
ATOM 1571 O O . VAL A 1 195 ? 16.234 34.781 22.484 1 98.31 195 VAL A O 1
ATOM 1574 N N . ALA A 1 196 ? 16.266 32.875 23.625 1 98.44 196 ALA A N 1
ATOM 1575 C CA . ALA A 1 196 ? 15.5 33.406 24.75 1 98.44 196 ALA A CA 1
ATOM 1576 C C . ALA A 1 196 ? 16.297 34.469 25.5 1 98.44 196 ALA A C 1
ATOM 1578 O O . ALA A 1 196 ? 17.5 34.312 25.719 1 98.44 196 ALA A O 1
ATOM 1579 N N . LEU A 1 197 ? 15.625 35.531 25.859 1 98.12 197 LEU A N 1
ATOM 1580 C CA . LEU A 1 197 ? 16.172 36.531 26.75 1 98.12 197 LEU A CA 1
ATOM 1581 C C . LEU A 1 197 ? 15.469 36.5 28.109 1 98.12 197 LEU A C 1
ATOM 1583 O O . LEU A 1 197 ? 14.297 36.875 28.219 1 98.12 197 LEU A O 1
ATOM 1587 N N . GLY A 1 198 ? 16.156 36.031 29.078 1 95.44 198 GLY A N 1
ATOM 1588 C CA . GLY A 1 198 ? 15.555 35.844 30.391 1 95.44 198 GLY A CA 1
ATOM 1589 C C . GLY A 1 198 ? 15.094 34.406 30.625 1 95.44 198 GLY A C 1
ATOM 1590 O O . GLY A 1 198 ? 15.336 33.531 29.797 1 95.44 198 GLY A O 1
ATOM 1591 N N . ASP A 1 199 ? 14.375 34.125 31.812 1 91.69 199 ASP A N 1
ATOM 1592 C CA . ASP A 1 199 ? 14.109 32.75 32.219 1 91.69 199 ASP A CA 1
ATOM 1593 C C . ASP A 1 199 ? 12.633 32.406 32.062 1 91.69 199 ASP A C 1
ATOM 1595 O O . ASP A 1 199 ? 12.195 31.344 32.5 1 91.69 199 ASP A O 1
ATOM 1599 N N . ASP A 1 200 ? 11.898 33.25 31.453 1 92.94 200 ASP A N 1
ATOM 1600 C CA . ASP A 1 200 ? 10.461 33 31.328 1 92.94 200 ASP A CA 1
ATOM 1601 C C . ASP A 1 200 ? 10.008 33.094 29.875 1 92.94 200 ASP A C 1
ATOM 1603 O O . ASP A 1 200 ? 8.914 33.594 29.594 1 92.94 200 ASP A O 1
ATOM 1607 N N . CYS A 1 201 ? 10.797 32.656 29.031 1 97.62 201 CYS A N 1
ATOM 1608 C CA . CYS A 1 201 ? 10.531 32.812 27.609 1 97.62 201 CYS A CA 1
ATOM 1609 C C . CYS A 1 201 ? 9.602 31.719 27.094 1 97.62 201 CYS A C 1
ATOM 1611 O O . CYS A 1 201 ? 9.836 30.531 27.328 1 97.62 201 CYS A O 1
ATOM 1613 N N . MET A 1 202 ? 8.516 32.094 26.438 1 98.5 202 MET A N 1
ATOM 1614 C CA . MET A 1 202 ? 7.562 31.188 25.797 1 98.5 202 MET A CA 1
ATOM 1615 C C . MET A 1 202 ? 7.191 31.672 24.406 1 98.5 202 MET A C 1
ATOM 1617 O O . MET A 1 202 ? 6.82 32.844 24.219 1 98.5 202 MET A O 1
ATOM 1621 N N . THR A 1 203 ? 7.363 30.828 23.422 1 98.81 203 THR A N 1
ATOM 1622 C CA . THR A 1 203 ? 6.984 31.141 22.047 1 98.81 203 THR A CA 1
ATOM 1623 C C . THR A 1 203 ? 6.035 30.078 21.5 1 98.81 203 THR A C 1
ATOM 1625 O O . THR A 1 203 ? 6.254 28.875 21.688 1 98.81 203 THR A O 1
ATOM 1628 N N . ILE A 1 204 ? 4.969 30.516 20.828 1 98.88 204 ILE A N 1
ATOM 1629 C CA . ILE A 1 204 ? 4.004 29.625 20.188 1 98.88 204 ILE A CA 1
ATOM 1630 C C . ILE A 1 204 ? 4.254 29.594 18.688 1 98.88 204 ILE A C 1
ATOM 1632 O O . ILE A 1 204 ? 4.352 30.641 18.047 1 98.88 204 ILE A O 1
ATOM 1636 N N . SER A 1 205 ? 4.398 28.438 18.188 1 98.5 205 SER A N 1
ATOM 1637 C CA . SER A 1 205 ? 4.586 28.219 16.766 1 98.5 205 SER A CA 1
ATOM 1638 C C . SER A 1 205 ? 3.338 27.625 16.125 1 98.5 205 SER A C 1
ATOM 1640 O O . SER A 1 205 ? 2.951 26.5 16.438 1 98.5 205 SER A O 1
ATOM 1642 N N . ILE A 1 206 ? 2.664 28.359 15.266 1 98.38 206 ILE A N 1
ATOM 1643 C CA . ILE A 1 206 ? 1.553 27.859 14.461 1 98.38 206 ILE A CA 1
ATOM 1644 C C . ILE A 1 206 ? 2.049 27.484 13.07 1 98.38 206 ILE A C 1
ATOM 1646 O O . ILE A 1 206 ? 2.412 28.359 12.281 1 98.38 206 ILE A O 1
ATOM 1650 N N . GLY A 1 207 ? 1.975 26.203 12.797 1 97.81 207 GLY A N 1
ATOM 1651 C CA . GLY A 1 207 ? 2.625 25.703 11.594 1 97.81 207 GLY A CA 1
ATOM 1652 C C . GLY A 1 207 ? 1.644 25.312 10.508 1 97.81 207 GLY A C 1
ATOM 1653 O O . GLY A 1 207 ? 0.553 24.812 10.805 1 97.81 207 GLY A O 1
ATOM 1654 N N . PHE A 1 208 ? 2.031 25.484 9.242 1 98.12 208 PHE A N 1
ATOM 1655 C CA . PHE A 1 208 ? 1.286 25.094 8.055 1 98.12 208 PHE A CA 1
ATOM 1656 C C . PHE A 1 208 ? 2.131 24.188 7.164 1 98.12 208 PHE A C 1
ATOM 1658 O O . PHE A 1 208 ? 3.184 24.609 6.676 1 98.12 208 PHE A O 1
ATOM 1665 N N . ARG A 1 209 ? 1.638 23.047 6.93 1 96.19 209 ARG A N 1
ATOM 1666 C CA . ARG A 1 209 ? 2.408 21.984 6.281 1 96.19 209 ARG A CA 1
ATOM 1667 C C . ARG A 1 209 ? 2.438 22.172 4.77 1 96.19 209 ARG A C 1
ATOM 1669 O O . ARG A 1 209 ? 1.568 22.844 4.203 1 96.19 209 ARG A O 1
ATOM 1676 N N . ALA A 1 210 ? 3.422 21.562 4.184 1 94.31 210 ALA A N 1
ATOM 1677 C CA . ALA A 1 210 ? 3.574 21.438 2.738 1 94.31 210 ALA A CA 1
ATOM 1678 C C . ALA A 1 210 ? 4.031 20.031 2.359 1 94.31 210 ALA A C 1
ATOM 1680 O O . ALA A 1 210 ? 5.176 19.656 2.617 1 94.31 210 ALA A O 1
ATOM 1681 N N . PRO A 1 211 ? 3.156 19.281 1.744 1 94.88 211 PRO A N 1
ATOM 1682 C CA . PRO A 1 211 ? 3.562 17.922 1.382 1 94.88 211 PRO A CA 1
ATOM 1683 C C . PRO A 1 211 ? 4.625 17.906 0.285 1 94.88 211 PRO A C 1
ATOM 1685 O O . PRO A 1 211 ? 4.707 18.828 -0.523 1 94.88 211 PRO A O 1
ATOM 1688 N N . THR A 1 212 ? 5.473 16.875 0.316 1 95.25 212 THR A N 1
ATOM 1689 C CA . THR A 1 212 ? 6.391 16.656 -0.794 1 95.25 212 THR A CA 1
ATOM 1690 C C . THR A 1 212 ? 5.652 16.094 -2.006 1 95.25 212 THR A C 1
ATOM 1692 O O . THR A 1 212 ? 4.586 15.5 -1.866 1 95.25 212 THR A O 1
ATOM 1695 N N . GLN A 1 213 ? 6.27 16.297 -3.117 1 96.75 213 GLN A N 1
ATOM 1696 C CA . GLN A 1 213 ? 5.719 15.695 -4.328 1 96.75 213 GLN A CA 1
ATOM 1697 C C . GLN A 1 213 ? 5.66 14.18 -4.219 1 96.75 213 GLN A C 1
ATOM 1699 O O . GLN A 1 213 ? 4.723 13.547 -4.711 1 96.75 213 GLN A O 1
ATOM 1704 N N . ALA A 1 214 ? 6.625 13.562 -3.568 1 96.62 214 ALA A N 1
ATOM 1705 C CA . ALA A 1 214 ? 6.645 12.109 -3.383 1 96.62 214 ALA A CA 1
ATOM 1706 C C . ALA A 1 214 ? 5.453 11.648 -2.553 1 96.62 214 ALA A C 1
ATOM 1708 O O . ALA A 1 214 ? 4.816 10.641 -2.877 1 96.62 214 ALA A O 1
ATOM 1709 N N . ALA A 1 215 ? 5.172 12.414 -1.533 1 96.5 215 ALA A N 1
ATOM 1710 C CA . ALA A 1 215 ? 4.027 12.078 -0.692 1 96.5 215 ALA A CA 1
ATOM 1711 C C . ALA A 1 215 ? 2.723 12.195 -1.471 1 96.5 215 ALA A C 1
ATOM 1713 O O . ALA A 1 215 ? 1.835 11.352 -1.342 1 96.5 215 ALA A O 1
ATOM 1714 N N . LEU A 1 216 ? 2.631 13.211 -2.266 1 98 216 LEU A N 1
ATOM 1715 C CA . LEU A 1 216 ? 1.439 13.406 -3.082 1 98 216 LEU A CA 1
ATOM 1716 C C . LEU A 1 216 ? 1.278 12.273 -4.09 1 98 216 LEU A C 1
ATOM 1718 O O . LEU A 1 216 ? 0.185 11.727 -4.242 1 98 216 LEU A O 1
ATOM 1722 N N . ALA A 1 217 ? 2.367 11.914 -4.695 1 97.5 217 ALA A N 1
ATOM 1723 C CA . ALA A 1 217 ? 2.332 10.836 -5.68 1 97.5 217 ALA A CA 1
ATOM 1724 C C . ALA A 1 217 ? 1.952 9.516 -5.027 1 97.5 217 ALA A C 1
ATOM 1726 O O . ALA A 1 217 ? 1.032 8.828 -5.484 1 97.5 217 ALA A O 1
ATOM 1727 N N . ARG A 1 218 ? 2.637 9.188 -4 1 97.38 218 ARG A N 1
ATOM 1728 C CA . ARG A 1 218 ? 2.4 7.926 -3.311 1 97.38 218 ARG A CA 1
ATOM 1729 C C . ARG A 1 218 ? 0.954 7.82 -2.842 1 97.38 218 ARG A C 1
ATOM 1731 O O . ARG A 1 218 ? 0.299 6.797 -3.057 1 97.38 218 ARG A O 1
ATOM 1738 N N . GLY A 1 219 ? 0.529 8.883 -2.213 1 97.69 219 GLY A N 1
ATOM 1739 C CA . GLY A 1 219 ? -0.833 8.859 -1.704 1 97.69 219 GLY A CA 1
ATOM 1740 C C . GLY A 1 219 ? -1.874 8.688 -2.793 1 97.69 219 GLY A C 1
ATOM 1741 O O . GLY A 1 219 ? -2.816 7.906 -2.639 1 97.69 219 GLY A O 1
ATOM 1742 N N . LEU A 1 220 ? -1.749 9.422 -3.879 1 98.44 220 LEU A N 1
ATOM 1743 C CA . LEU A 1 220 ? -2.693 9.312 -4.984 1 98.44 220 LEU A CA 1
ATOM 1744 C C . LEU A 1 220 ? -2.691 7.902 -5.562 1 98.44 220 LEU A C 1
ATOM 1746 O O . LEU A 1 220 ? -3.75 7.352 -5.871 1 98.44 220 LEU A O 1
ATOM 1750 N N . LEU A 1 221 ? -1.536 7.336 -5.703 1 98.12 221 LEU A N 1
ATOM 1751 C CA . LEU A 1 221 ? -1.403 5.98 -6.23 1 98.12 221 LEU A CA 1
ATOM 1752 C C . LEU A 1 221 ? -2.055 4.969 -5.297 1 98.12 221 LEU A C 1
ATOM 1754 O O . LEU A 1 221 ? -2.721 4.035 -5.754 1 98.12 221 LEU A O 1
ATOM 1758 N N . GLU A 1 222 ? -1.86 5.152 -4.074 1 97.75 222 GLU A N 1
ATOM 1759 C CA . GLU A 1 222 ? -2.494 4.273 -3.094 1 97.75 222 GLU A CA 1
ATOM 1760 C C . GLU A 1 222 ? -4.016 4.367 -3.174 1 97.75 222 GLU A C 1
ATOM 1762 O O . GLU A 1 222 ? -4.711 3.35 -3.115 1 97.75 222 GLU A O 1
ATOM 1767 N N . ALA A 1 223 ? -4.504 5.582 -3.281 1 98.25 223 ALA A N 1
ATOM 1768 C CA . ALA A 1 223 ? -5.945 5.773 -3.402 1 98.25 223 ALA A CA 1
ATOM 1769 C C . ALA A 1 223 ? -6.488 5.086 -4.652 1 98.25 223 ALA A C 1
ATOM 1771 O O . ALA A 1 223 ? -7.551 4.465 -4.617 1 98.25 223 ALA A O 1
ATOM 1772 N N . ALA A 1 224 ? -5.801 5.203 -5.699 1 98 224 ALA A N 1
ATOM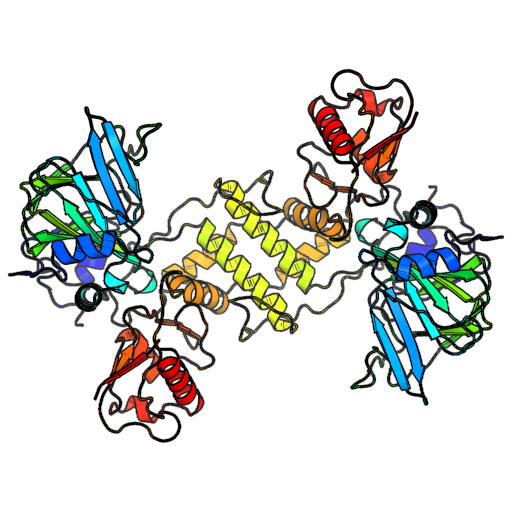 1773 C CA . ALA A 1 224 ? -6.215 4.559 -6.945 1 98 224 ALA A CA 1
ATOM 1774 C C . ALA A 1 224 ? -6.273 3.043 -6.785 1 98 224 ALA A C 1
ATOM 1776 O O . ALA A 1 224 ? -7.215 2.398 -7.254 1 98 224 ALA A O 1
ATOM 1777 N N . ALA A 1 225 ? -5.25 2.529 -6.168 1 97.88 225 ALA A N 1
ATOM 1778 C CA . ALA A 1 225 ? -5.207 1.089 -5.93 1 97.88 225 ALA A CA 1
ATOM 1779 C C . ALA A 1 225 ? -6.395 0.639 -5.082 1 97.88 225 ALA A C 1
ATOM 1781 O O . ALA A 1 225 ? -7.051 -0.356 -5.398 1 97.88 225 ALA A O 1
ATOM 1782 N N . ASP A 1 226 ? -6.645 1.401 -4.035 1 97.81 226 ASP A N 1
ATOM 1783 C CA . ASP A 1 226 ? -7.766 1.09 -3.154 1 97.81 226 ASP A CA 1
ATOM 1784 C C . ASP A 1 226 ? -9.086 1.124 -3.914 1 97.81 226 ASP A C 1
ATOM 1786 O O . ASP A 1 226 ? -9.938 0.244 -3.738 1 97.81 226 ASP A O 1
ATOM 1790 N N . GLN A 1 227 ? -9.234 2.084 -4.719 1 97.38 227 GLN A N 1
ATOM 1791 C CA . GLN A 1 227 ? -10.477 2.25 -5.473 1 97.38 227 GLN A CA 1
ATOM 1792 C C . GLN A 1 227 ? -10.648 1.126 -6.492 1 97.38 227 GLN A C 1
ATOM 1794 O O . GLN A 1 227 ? -11.766 0.649 -6.715 1 97.38 227 GLN A O 1
ATOM 1799 N N . ALA A 1 228 ? -9.539 0.724 -7.109 1 96.62 228 ALA A N 1
ATOM 1800 C CA . ALA A 1 228 ? -9.602 -0.383 -8.062 1 96.62 228 ALA A CA 1
ATOM 1801 C C . ALA A 1 228 ? -10.109 -1.656 -7.387 1 96.62 228 ALA A C 1
ATOM 1803 O O . ALA A 1 228 ? -10.906 -2.396 -7.973 1 96.62 228 ALA A O 1
ATOM 1804 N N . MET A 1 229 ? -9.68 -1.897 -6.211 1 96.88 229 MET A N 1
ATOM 1805 C CA . MET A 1 229 ? -10.094 -3.078 -5.461 1 96.88 229 MET A CA 1
ATOM 1806 C C . MET A 1 229 ? -11.539 -2.941 -4.988 1 96.88 229 MET A C 1
ATOM 1808 O O . MET A 1 229 ? -12.336 -3.873 -5.121 1 96.88 229 MET A O 1
ATOM 1812 N N . ALA A 1 230 ? -11.852 -1.761 -4.5 1 96.19 230 ALA A N 1
ATOM 1813 C CA . ALA A 1 230 ? -13.195 -1.519 -3.977 1 96.19 230 ALA A CA 1
ATOM 1814 C C . ALA A 1 230 ? -14.25 -1.712 -5.062 1 96.19 230 ALA A C 1
ATOM 1816 O O . ALA A 1 230 ? -15.328 -2.246 -4.797 1 96.19 230 ALA A O 1
ATOM 1817 N N . ARG A 1 231 ? -13.977 -1.314 -6.223 1 96.06 231 ARG A N 1
ATOM 1818 C CA . ARG A 1 231 ? -14.938 -1.361 -7.312 1 96.06 231 ARG A CA 1
ATOM 1819 C C . ARG A 1 231 ? -15.258 -2.801 -7.703 1 96.06 231 ARG A C 1
ATOM 1821 O O . ARG A 1 231 ? -16.25 -3.061 -8.391 1 96.06 231 ARG A O 1
ATOM 1828 N N . VAL A 1 232 ? -14.43 -3.74 -7.316 1 95.25 232 VAL A N 1
ATOM 1829 C CA . VAL A 1 232 ? -14.695 -5.137 -7.645 1 95.25 232 VAL A CA 1
ATOM 1830 C C . VAL A 1 232 ? -15.109 -5.895 -6.383 1 95.25 232 VAL A C 1
ATOM 1832 O O . VAL A 1 232 ? -15.062 -7.125 -6.352 1 95.25 232 VAL A O 1
ATOM 1835 N N . GLY A 1 233 ? -15.383 -5.199 -5.355 1 93.88 233 GLY A N 1
ATOM 1836 C CA . GLY A 1 233 ? -15.938 -5.797 -4.152 1 93.88 233 GLY A CA 1
ATOM 1837 C C . GLY A 1 233 ? -14.875 -6.324 -3.201 1 93.88 233 GLY A C 1
ATOM 1838 O O . GLY A 1 233 ? -15.18 -7.109 -2.301 1 93.88 233 GLY A O 1
ATOM 1839 N N . LEU A 1 234 ? -13.68 -5.977 -3.455 1 93.62 234 LEU A N 1
ATOM 1840 C CA . LEU A 1 234 ? -12.594 -6.383 -2.572 1 93.62 234 LEU A CA 1
ATOM 1841 C C . LEU A 1 234 ? -12.211 -5.25 -1.624 1 93.62 234 LEU A C 1
ATOM 1843 O O . LEU A 1 234 ? -12.578 -4.094 -1.85 1 93.62 234 LEU A O 1
ATOM 1847 N N . LEU A 1 235 ? -11.523 -5.566 -0.663 1 89.81 235 LEU A N 1
ATOM 1848 C CA . LEU A 1 235 ? -11.117 -4.566 0.317 1 89.81 235 LEU A CA 1
ATOM 1849 C C . LEU A 1 235 ? -10.148 -3.559 -0.302 1 89.81 235 LEU A C 1
ATOM 1851 O O . LEU A 1 235 ? -9.117 -3.939 -0.86 1 89.81 235 LEU A O 1
ATOM 1855 N N . GLY A 1 236 ? -10.43 -2.275 -0.313 1 87.81 236 GLY A N 1
ATOM 1856 C CA . GLY A 1 236 ? -9.648 -1.231 -0.955 1 87.81 236 GLY A CA 1
ATOM 1857 C C . GLY A 1 236 ? -8.836 -0.404 0.026 1 87.81 236 GLY A C 1
ATOM 1858 O O . GLY A 1 236 ? -8.125 0.52 -0.373 1 87.81 236 GLY A O 1
ATOM 1859 N N . GLY A 1 237 ? -8.828 -0.589 1.219 1 92.38 237 GLY A N 1
ATOM 1860 C CA . GLY A 1 237 ? -8.102 0.203 2.199 1 92.38 237 GLY A CA 1
ATOM 1861 C C . GLY A 1 237 ? -8.836 1.463 2.613 1 92.38 237 GLY A C 1
ATOM 1862 O O . GLY A 1 237 ? -10.047 1.576 2.406 1 92.38 237 GLY A O 1
ATOM 1863 N N . PRO A 1 238 ? -8.086 2.404 3.16 1 93.25 238 PRO A N 1
ATOM 1864 C CA . PRO A 1 238 ? -8.719 3.588 3.754 1 93.25 238 PRO A CA 1
ATOM 1865 C C . PRO A 1 238 ? -9.359 4.504 2.713 1 93.25 238 PRO A C 1
ATOM 1867 O O . PRO A 1 238 ? -10.266 5.27 3.035 1 93.25 238 PRO A O 1
ATOM 1870 N N . TYR A 1 239 ? -8.984 4.375 1.483 1 97.38 239 TYR A N 1
ATOM 1871 C CA . TYR A 1 239 ? -9.484 5.27 0.446 1 97.38 239 TYR A CA 1
ATOM 1872 C C . TYR A 1 239 ? -10.539 4.574 -0.408 1 97.38 239 TYR A C 1
ATOM 1874 O O . TYR A 1 239 ? -10.992 5.117 -1.419 1 97.38 239 TYR A O 1
ATOM 1882 N N . GLY A 1 240 ? -10.867 3.365 -0.046 1 95.5 240 GLY A N 1
ATOM 1883 C CA . GLY A 1 240 ? -11.609 2.49 -0.941 1 95.5 240 GLY A CA 1
ATOM 1884 C C . GLY A 1 240 ? -13.109 2.719 -0.894 1 95.5 240 GLY A C 1
ATOM 1885 O O . GLY A 1 240 ? -13.789 2.621 -1.917 1 95.5 240 GLY A O 1
ATOM 1886 N N . GLU A 1 241 ? -13.672 3.102 0.298 1 92.5 241 GLU A N 1
ATOM 1887 C CA . GLU A 1 241 ? -15.125 3.16 0.436 1 92.5 241 GLU A CA 1
ATOM 1888 C C . GLU A 1 241 ? -15.594 4.578 0.737 1 92.5 241 GLU A C 1
ATOM 1890 O O . GLU A 1 241 ? -14.992 5.277 1.556 1 92.5 241 GLU A O 1
ATOM 1895 N N . PRO A 1 242 ? -16.766 4.949 0.201 1 93.06 242 PRO A N 1
ATOM 1896 C CA . PRO A 1 242 ? -17.469 4.254 -0.884 1 93.06 242 PRO A CA 1
ATOM 1897 C C . PRO A 1 242 ? -16.703 4.316 -2.209 1 93.06 242 PRO A C 1
ATOM 1899 O O . PRO A 1 242 ? -15.977 5.281 -2.461 1 93.06 242 PRO A O 1
ATOM 1902 N N . ALA A 1 243 ? -16.938 3.404 -3.037 1 95.25 243 ALA A N 1
ATOM 1903 C CA . ALA A 1 243 ? -16.25 3.365 -4.324 1 95.25 243 ALA A CA 1
ATOM 1904 C C . ALA A 1 243 ? -16.625 4.57 -5.184 1 95.25 243 ALA A C 1
ATOM 1906 O O . ALA A 1 243 ? -17.812 4.922 -5.289 1 95.25 243 ALA A O 1
ATOM 1907 N N . LEU A 1 244 ? -15.664 5.254 -5.723 1 96 244 LEU A N 1
ATOM 1908 C CA . LEU A 1 244 ? -15.875 6.301 -6.715 1 96 244 LEU A CA 1
ATOM 1909 C C . LEU A 1 244 ? -16.203 5.703 -8.078 1 96 244 LEU A C 1
ATOM 1911 O O . LEU A 1 244 ? -15.859 4.551 -8.352 1 96 244 LEU A O 1
ATOM 1915 N N . PRO A 1 245 ? -16.906 6.473 -8.922 1 94.12 245 PRO A N 1
ATOM 1916 C CA . PRO A 1 245 ? -17.156 5.965 -10.273 1 94.12 245 PRO A CA 1
ATOM 1917 C C . PRO A 1 245 ? -15.867 5.648 -11.031 1 94.12 245 PRO A C 1
ATOM 1919 O O . PRO A 1 245 ? -14.859 6.336 -10.859 1 94.12 245 PRO A O 1
ATOM 1922 N N . GLY A 1 246 ? -15.914 4.602 -11.812 1 94.69 246 GLY A N 1
ATOM 1923 C CA . GLY A 1 246 ? -14.773 4.184 -12.617 1 94.69 246 GLY A CA 1
ATOM 1924 C C . GLY A 1 246 ? -14.906 2.771 -13.148 1 94.69 246 GLY A C 1
ATOM 1925 O O . GLY A 1 246 ? -15.914 2.105 -12.914 1 94.69 246 GLY A O 1
ATOM 1926 N N . PRO A 1 247 ? -13.922 2.363 -13.852 1 95.38 247 PRO A N 1
ATOM 1927 C CA . PRO A 1 247 ? -14.008 1.037 -14.469 1 95.38 24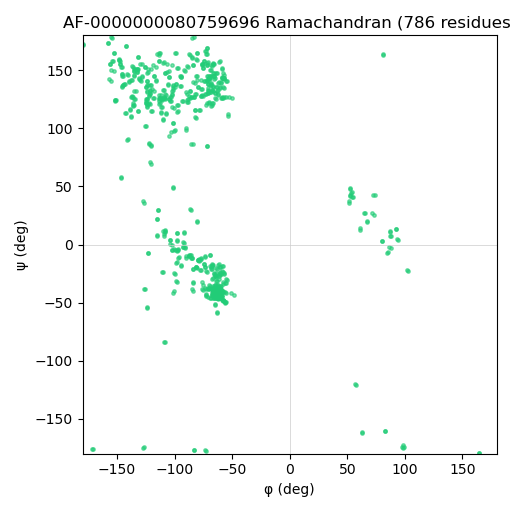7 PRO A CA 1
ATOM 1928 C C . PRO A 1 247 ? -13.914 -0.096 -13.445 1 95.38 247 PRO A C 1
ATOM 1930 O O . PRO A 1 247 ? -13.148 -0.006 -12.484 1 95.38 247 PRO A O 1
ATOM 1933 N N . ARG A 1 248 ? -14.766 -1.067 -13.672 1 95.44 248 ARG A N 1
ATOM 1934 C CA . ARG A 1 248 ? -14.641 -2.316 -12.93 1 95.44 248 ARG A CA 1
ATOM 1935 C C . ARG A 1 248 ? -13.594 -3.23 -13.562 1 95.44 248 ARG A C 1
ATOM 1937 O O . ARG A 1 248 ? -13.742 -3.629 -14.719 1 95.44 248 ARG A O 1
ATOM 1944 N N . LEU A 1 249 ? -12.547 -3.531 -12.945 1 96.06 249 LEU A N 1
ATOM 1945 C CA . LEU A 1 249 ? -11.422 -4.293 -13.469 1 96.06 249 LEU A CA 1
ATOM 1946 C C . LEU A 1 249 ? -11.469 -5.734 -12.977 1 96.06 249 LEU A C 1
ATOM 1948 O O . LEU A 1 249 ? -10.461 -6.262 -12.492 1 96.06 249 LEU A O 1
ATOM 1952 N N . ASP A 1 250 ? -12.539 -6.398 -13.07 1 94.31 250 ASP A N 1
ATOM 1953 C CA . ASP A 1 250 ? -12.727 -7.75 -12.555 1 94.31 250 ASP A CA 1
ATOM 1954 C C . ASP A 1 250 ? -12.391 -8.797 -13.617 1 94.31 250 ASP A C 1
ATOM 1956 O O . ASP A 1 250 ? -12.406 -9.992 -13.344 1 94.31 250 ASP A O 1
ATOM 1960 N N . GLY A 1 251 ? -12.055 -8.391 -14.82 1 94.31 251 GLY A N 1
ATOM 1961 C CA . GLY A 1 251 ? -11.688 -9.336 -15.867 1 94.31 251 GLY A CA 1
ATOM 1962 C C . GLY A 1 251 ? -10.383 -10.062 -15.586 1 94.31 251 GLY A C 1
ATOM 1963 O O . GLY A 1 251 ? -9.5 -9.531 -14.914 1 94.31 251 GLY A O 1
ATOM 1964 N N . LEU A 1 252 ? -10.234 -11.312 -16.172 1 94.88 252 LEU A N 1
ATOM 1965 C CA . LEU A 1 252 ? -9.023 -12.117 -16.031 1 94.88 252 LEU A CA 1
ATOM 1966 C C . LEU A 1 252 ? -8.086 -11.875 -17.219 1 94.88 252 LEU A C 1
ATOM 1968 O O . LEU A 1 252 ? -8.539 -11.688 -18.344 1 94.88 252 LEU A O 1
ATOM 1972 N N . TYR A 1 253 ? -6.816 -11.891 -16.906 1 96.31 253 TYR A N 1
ATOM 1973 C CA . TYR A 1 253 ? -5.816 -11.852 -17.969 1 96.31 253 TYR A CA 1
ATOM 1974 C C . TYR A 1 253 ? -5.961 -13.047 -18.891 1 96.31 253 TYR A C 1
ATOM 1976 O O . TYR A 1 253 ? -6.148 -14.18 -18.438 1 96.31 253 TYR A O 1
ATOM 1984 N N . ARG A 1 254 ? -5.898 -12.797 -20.188 1 96 254 ARG A N 1
ATOM 1985 C CA . ARG A 1 254 ? -5.953 -13.828 -21.219 1 96 254 ARG A CA 1
ATOM 1986 C C . ARG A 1 254 ? -4.805 -13.664 -22.219 1 96 254 ARG A C 1
ATOM 1988 O O . ARG A 1 254 ? -4.438 -12.547 -22.578 1 96 254 ARG A O 1
ATOM 1995 N N . ASP A 1 255 ? -4.285 -14.758 -22.625 1 96.56 255 ASP A N 1
ATOM 1996 C CA . ASP A 1 255 ? -3.209 -14.711 -23.609 1 96.56 255 ASP A CA 1
ATOM 1997 C C . ASP A 1 255 ? -3.27 -15.914 -24.547 1 96.56 255 ASP A C 1
ATOM 1999 O O . ASP A 1 255 ? -2.268 -16.609 -24.734 1 96.56 255 ASP A O 1
ATOM 2003 N N . PRO A 1 256 ? -4.352 -16.141 -25.25 1 96.25 256 PRO A N 1
ATOM 2004 C CA . PRO A 1 256 ? -4.457 -17.266 -26.172 1 96.25 256 PRO A CA 1
ATOM 2005 C C . PRO A 1 256 ? -3.381 -17.234 -27.266 1 96.25 256 PRO A C 1
ATOM 2007 O O . PRO A 1 256 ? -3.115 -18.25 -27.906 1 96.25 256 PRO A O 1
ATOM 2010 N N . GLY A 1 257 ? -2.777 -16.094 -27.469 1 96.12 257 GLY A N 1
ATOM 2011 C CA . GLY A 1 257 ? -1.75 -15.969 -28.484 1 96.12 257 GLY A CA 1
ATOM 2012 C C . GLY A 1 257 ? -0.349 -16.219 -27.969 1 96.12 257 GLY A C 1
ATOM 2013 O O . GLY A 1 257 ? 0.632 -16.047 -28.688 1 96.12 257 GLY A O 1
ATOM 2014 N N . GLN A 1 258 ? -0.201 -16.547 -26.672 1 97.12 258 GLN A N 1
ATOM 2015 C CA . GLN A 1 258 ? 1.109 -16.844 -26.109 1 97.12 258 GLN A CA 1
ATOM 2016 C C . GLN A 1 258 ? 1.774 -18.016 -26.828 1 97.12 258 GLN A C 1
ATOM 2018 O O . GLN A 1 258 ? 1.178 -19.078 -26.969 1 97.12 258 GLN A O 1
ATOM 2023 N N . ALA A 1 259 ? 2.99 -17.859 -27.312 1 97.25 259 ALA A N 1
ATOM 2024 C CA . ALA A 1 259 ? 3.734 -18.922 -27.984 1 97.25 259 ALA A CA 1
ATOM 2025 C C . ALA A 1 259 ? 4.453 -19.812 -26.984 1 97.25 259 ALA A C 1
ATOM 2027 O O . ALA A 1 259 ? 4.727 -19.406 -25.859 1 97.25 259 ALA A O 1
ATOM 2028 N N . ALA A 1 260 ? 4.703 -21.094 -27.422 1 98 260 ALA A N 1
ATOM 2029 C CA . ALA A 1 260 ? 5.617 -21.922 -26.641 1 98 260 ALA A CA 1
ATOM 2030 C C . ALA A 1 260 ? 6.988 -21.266 -26.531 1 98 260 ALA A C 1
ATOM 2032 O O . ALA A 1 260 ? 7.398 -20.516 -27.406 1 98 260 ALA A O 1
ATOM 2033 N N . THR A 1 261 ? 7.68 -21.562 -25.453 1 97.62 261 THR A N 1
ATOM 2034 C CA . THR A 1 261 ? 8.914 -20.812 -25.234 1 97.62 261 THR A CA 1
ATOM 2035 C C . THR A 1 261 ? 10.047 -21.75 -24.828 1 97.62 261 THR A C 1
ATOM 2037 O O . THR A 1 261 ? 9.82 -22.766 -24.156 1 97.62 261 THR A O 1
ATOM 2040 N N . ARG A 1 262 ? 11.281 -21.375 -25.156 1 96.88 262 ARG A N 1
ATOM 2041 C CA . ARG A 1 262 ? 12.5 -22.016 -24.688 1 96.88 262 ARG A CA 1
ATOM 2042 C C . ARG A 1 262 ? 13.102 -21.266 -23.5 1 96.88 262 ARG A C 1
ATOM 2044 O O . ARG A 1 262 ? 14.109 -21.703 -22.938 1 96.88 262 ARG A O 1
ATOM 2051 N N . HIS A 1 263 ? 12.492 -20.125 -23.156 1 97.75 263 HIS A N 1
ATOM 2052 C CA . HIS A 1 263 ? 12.906 -19.297 -22.031 1 97.75 263 HIS A CA 1
ATOM 2053 C C . HIS A 1 263 ? 11.766 -19.125 -21.031 1 97.75 263 HIS A C 1
ATOM 2055 O O . HIS A 1 263 ? 11.25 -18.016 -20.844 1 97.75 263 HIS A O 1
ATOM 2061 N N . PRO A 1 264 ? 11.469 -20.172 -20.344 1 98.12 264 PRO A N 1
ATOM 2062 C CA . PRO A 1 264 ? 10.266 -20.172 -19.5 1 98.12 264 PRO A CA 1
ATOM 2063 C C . PRO A 1 264 ? 10.312 -19.109 -18.422 1 98.12 264 PRO A C 1
ATOM 2065 O O . PRO A 1 264 ? 9.266 -18.641 -17.969 1 98.12 264 PRO A O 1
ATOM 2068 N N . ALA A 1 265 ? 11.492 -18.688 -18.016 1 98.69 265 ALA A N 1
ATOM 2069 C CA . ALA A 1 265 ? 11.609 -17.75 -16.906 1 98.69 265 ALA A CA 1
ATOM 2070 C C . ALA A 1 265 ? 11.508 -16.312 -17.391 1 98.69 265 ALA A C 1
ATOM 2072 O O . ALA A 1 265 ? 11.438 -15.383 -16.594 1 98.69 265 ALA A O 1
ATOM 2073 N N . ALA A 1 266 ? 11.539 -16.109 -18.703 1 98.69 266 ALA A N 1
ATOM 2074 C CA . ALA A 1 266 ? 11.367 -14.758 -19.234 1 98.69 266 ALA A CA 1
ATOM 2075 C C . ALA A 1 266 ? 9.93 -14.281 -19.062 1 98.69 266 ALA A C 1
ATOM 2077 O O . ALA A 1 266 ? 8.984 -14.992 -19.422 1 98.69 266 ALA A O 1
ATOM 2078 N N . LEU A 1 267 ? 9.766 -13.109 -18.531 1 98.56 267 LEU A N 1
ATOM 2079 C CA . LEU A 1 267 ? 8.422 -12.547 -18.453 1 98.56 267 LEU A CA 1
ATOM 2080 C C . LEU A 1 267 ? 7.832 -12.336 -19.844 1 98.56 267 LEU A C 1
ATOM 2082 O O . LEU A 1 267 ? 8.484 -11.758 -20.719 1 98.56 267 LEU A O 1
ATOM 2086 N N . PRO A 1 268 ? 6.641 -12.75 -20.016 1 98.12 268 PRO A N 1
ATOM 2087 C CA . PRO A 1 268 ? 6.051 -12.594 -21.344 1 98.12 268 PRO A CA 1
ATOM 2088 C C . PRO A 1 268 ? 5.738 -11.141 -21.688 1 98.12 268 PRO A C 1
ATOM 2090 O O . PRO A 1 268 ? 5.25 -10.391 -20.828 1 98.12 268 PRO A O 1
ATOM 2093 N N . ASP A 1 269 ? 5.953 -10.773 -22.953 1 97.81 269 ASP A N 1
ATOM 2094 C CA . ASP A 1 269 ? 5.652 -9.43 -23.422 1 97.81 269 ASP A CA 1
ATOM 2095 C C . ASP A 1 269 ? 4.168 -9.109 -23.25 1 97.81 269 ASP A C 1
ATOM 2097 O O . ASP A 1 269 ? 3.811 -7.996 -22.859 1 97.81 269 ASP A O 1
ATOM 2101 N N . THR A 1 270 ? 3.389 -10.078 -23.531 1 97.38 270 THR A N 1
ATOM 2102 C CA . THR A 1 270 ? 1.946 -9.852 -23.531 1 97.38 270 THR A CA 1
ATOM 2103 C C . THR A 1 270 ? 1.452 -9.562 -22.109 1 97.38 270 THR A C 1
ATOM 2105 O O . THR A 1 270 ? 0.553 -8.742 -21.922 1 97.38 270 THR A O 1
ATOM 2108 N N . LEU A 1 271 ? 2.021 -10.227 -21.156 1 98.19 271 LEU A N 1
ATOM 2109 C CA . LEU A 1 271 ? 1.636 -9.992 -19.766 1 98.19 271 LEU A CA 1
ATOM 2110 C C . LEU A 1 271 ? 2.066 -8.602 -19.312 1 98.19 271 LEU A C 1
ATOM 2112 O O . LEU A 1 271 ? 1.294 -7.891 -18.672 1 98.19 271 LEU A O 1
ATOM 2116 N N . VAL A 1 272 ? 3.266 -8.188 -19.656 1 98.44 272 VAL A N 1
ATOM 2117 C CA . VAL A 1 272 ? 3.775 -6.859 -19.328 1 98.44 272 VAL A CA 1
ATOM 2118 C C . VAL A 1 272 ? 2.898 -5.793 -19.969 1 98.44 272 VAL A C 1
ATOM 2120 O O . VAL A 1 272 ? 2.473 -4.844 -19.297 1 98.44 272 VAL A O 1
ATOM 2123 N N . GLN A 1 273 ? 2.605 -6.031 -21.219 1 98.06 273 GLN A N 1
ATOM 2124 C CA . GLN A 1 273 ? 1.785 -5.066 -21.938 1 98.06 273 GLN A CA 1
ATOM 2125 C C . GLN A 1 273 ? 0.376 -4.996 -21.359 1 98.06 273 GLN A C 1
ATOM 2127 O O . GLN A 1 273 ? -0.202 -3.916 -21.25 1 98.06 273 GLN A O 1
ATOM 2132 N N . ALA A 1 274 ? -0.192 -6.125 -21.016 1 97.81 274 ALA A N 1
ATOM 2133 C CA . ALA A 1 274 ? -1.52 -6.16 -20.406 1 97.81 274 ALA A CA 1
ATOM 2134 C C . ALA A 1 274 ? -1.544 -5.383 -19.094 1 97.81 274 ALA A C 1
ATOM 2136 O O . ALA A 1 274 ? -2.531 -4.715 -18.781 1 97.81 274 ALA A O 1
ATOM 2137 N N . THR A 1 275 ? -0.526 -5.465 -18.344 1 98.25 275 THR A N 1
ATOM 2138 C CA . THR A 1 275 ? -0.406 -4.738 -17.094 1 98.25 275 THR A CA 1
ATOM 2139 C C . THR A 1 275 ? -0.423 -3.232 -17.328 1 98.25 275 THR A C 1
ATOM 2141 O O . THR A 1 275 ? -1.17 -2.5 -16.672 1 98.25 275 THR A O 1
ATOM 2144 N N . LEU A 1 276 ? 0.331 -2.814 -18.312 1 98.19 276 LEU A N 1
ATOM 2145 C CA . LEU A 1 276 ? 0.387 -1.396 -18.656 1 98.19 276 LEU A CA 1
ATOM 2146 C C . LEU A 1 276 ? -0.947 -0.92 -19.219 1 98.19 276 LEU A C 1
ATOM 2148 O O . LEU A 1 276 ? -1.407 0.176 -18.891 1 98.19 276 LEU A O 1
ATOM 2152 N N . ASP A 1 277 ? -1.578 -1.769 -20.016 1 97.44 277 ASP A N 1
ATOM 2153 C CA . ASP A 1 277 ? -2.863 -1.429 -20.609 1 97.44 277 ASP A CA 1
ATOM 2154 C C . ASP A 1 277 ? -3.943 -1.268 -19.547 1 97.44 277 ASP A C 1
ATOM 2156 O O . ASP A 1 277 ? -4.859 -0.455 -19.703 1 97.44 277 ASP A O 1
ATOM 2160 N N . THR A 1 278 ? -3.861 -2.043 -18.531 1 96.19 278 THR A N 1
ATOM 2161 C CA . THR A 1 278 ? -4.836 -1.961 -17.453 1 96.19 278 THR A CA 1
ATOM 2162 C C . THR A 1 278 ? -4.77 -0.601 -16.766 1 96.19 278 THR A C 1
ATOM 2164 O O . THR A 1 278 ? -5.805 -0.02 -16.422 1 96.19 278 THR A O 1
ATOM 2167 N N . LEU A 1 279 ? -3.611 -0.104 -16.547 1 93.81 279 LEU A N 1
ATOM 2168 C CA . LEU A 1 279 ? -3.436 1.198 -15.906 1 93.81 279 LEU A CA 1
ATOM 2169 C C . LEU A 1 279 ? -4.051 2.305 -16.75 1 93.81 279 LEU A C 1
ATOM 2171 O O . LEU A 1 279 ? -4.605 3.268 -16.219 1 93.81 279 LEU A O 1
ATOM 2175 N N . ALA A 1 280 ? -3.916 2.137 -18.016 1 93.75 280 ALA A N 1
ATOM 2176 C CA . ALA A 1 280 ? -4.418 3.148 -18.953 1 93.75 280 ALA A CA 1
ATOM 2177 C C . ALA A 1 280 ? -5.93 3.305 -18.828 1 93.75 280 ALA A C 1
ATOM 2179 O O . ALA A 1 280 ? -6.496 4.309 -19.266 1 93.75 280 ALA A O 1
ATOM 2180 N N . LYS A 1 281 ? -6.582 2.34 -18.219 1 94.94 281 LYS A N 1
ATOM 2181 C CA . LYS A 1 281 ? -8.031 2.387 -18.031 1 94.94 281 LYS A CA 1
ATOM 2182 C C . LYS A 1 281 ? -8.398 3.244 -16.828 1 94.94 281 LYS A C 1
ATOM 2184 O O . LYS A 1 281 ? -9.555 3.646 -16.672 1 94.94 281 LYS A O 1
ATOM 2189 N N . LEU A 1 282 ? -7.48 3.463 -15.961 1 94.75 282 LEU A N 1
ATOM 2190 C CA . LEU A 1 282 ? -7.754 4.195 -14.727 1 94.75 282 LEU A CA 1
ATOM 2191 C C . LEU A 1 282 ? -7.758 5.699 -14.977 1 94.75 282 LEU A C 1
ATOM 2193 O O . LEU A 1 282 ? -6.98 6.199 -15.789 1 94.75 282 LEU A O 1
ATOM 2197 N N . ARG A 1 283 ? -8.625 6.324 -14.25 1 91.81 283 ARG A N 1
ATOM 2198 C CA . ARG A 1 283 ? -8.711 7.781 -14.336 1 91.81 283 ARG A CA 1
ATOM 2199 C C . ARG A 1 283 ? -8.219 8.438 -13.055 1 91.81 283 ARG A C 1
ATOM 2201 O O . ARG A 1 283 ? -8.695 8.117 -11.961 1 91.81 283 ARG A O 1
ATOM 2208 N N . PHE A 1 284 ? -7.293 9.281 -13.234 1 96.25 284 PHE A N 1
ATOM 2209 C CA . PHE A 1 284 ? -6.824 10.133 -12.148 1 96.25 284 PHE A CA 1
ATOM 2210 C C . PHE A 1 284 ? -7.445 11.523 -12.234 1 96.25 284 PHE A C 1
ATOM 2212 O O . PHE A 1 284 ? -6.973 12.375 -12.992 1 96.25 284 PHE A O 1
ATOM 2219 N N . ASP A 1 285 ? -8.469 11.68 -11.453 1 97 285 ASP A N 1
ATOM 2220 C CA . ASP A 1 285 ? -9.25 12.906 -11.594 1 97 285 ASP A CA 1
ATOM 2221 C C . ASP A 1 285 ? -9.406 13.609 -10.25 1 97 285 ASP A C 1
ATOM 2223 O O . ASP A 1 285 ? -8.797 13.211 -9.258 1 97 285 ASP A O 1
ATOM 2227 N N . ASP A 1 286 ? -10.188 14.672 -10.242 1 97.88 286 ASP A N 1
ATOM 2228 C CA . ASP A 1 286 ? -10.414 15.531 -9.078 1 97.88 286 ASP A CA 1
ATOM 2229 C C . ASP A 1 286 ? -10.992 14.734 -7.914 1 97.88 286 ASP A C 1
ATOM 2231 O O . ASP A 1 286 ? -10.523 14.859 -6.777 1 97.88 286 ASP A O 1
ATOM 2235 N N . ALA A 1 287 ? -11.914 13.859 -8.234 1 97.75 287 ALA A N 1
ATOM 2236 C CA . ALA A 1 287 ? -12.586 13.094 -7.184 1 97.75 287 ALA A CA 1
ATOM 2237 C C . ALA A 1 287 ? -11.602 12.18 -6.457 1 97.75 287 ALA A C 1
ATOM 2239 O O . ALA A 1 287 ? -11.617 12.086 -5.227 1 97.75 287 ALA A O 1
ATOM 2240 N N . LEU A 1 288 ? -10.766 11.516 -7.246 1 98.12 288 LEU A N 1
ATOM 2241 C CA . LEU A 1 288 ? -9.789 10.609 -6.66 1 98.12 288 LEU A CA 1
ATOM 2242 C C . LEU A 1 288 ? -8.766 11.375 -5.828 1 98.12 288 LEU A C 1
ATOM 2244 O O . LEU A 1 288 ? -8.43 10.969 -4.715 1 98.12 288 LEU A O 1
ATOM 2248 N N . ALA A 1 289 ? -8.242 12.477 -6.375 1 98.62 289 ALA A N 1
ATOM 2249 C CA . ALA A 1 289 ? -7.285 13.305 -5.645 1 98.62 289 ALA A CA 1
ATOM 2250 C C . ALA A 1 289 ? -7.891 13.828 -4.344 1 98.62 289 ALA A C 1
ATOM 2252 O O . ALA A 1 289 ? -7.227 13.852 -3.309 1 98.62 289 ALA A O 1
ATOM 2253 N N . SER A 1 290 ? -9.109 14.203 -4.395 1 98.69 290 SER A N 1
ATOM 2254 C CA . SER A 1 290 ? -9.805 14.695 -3.211 1 98.69 290 SER A CA 1
ATOM 2255 C C . SER A 1 290 ? -9.969 13.602 -2.162 1 98.69 290 SER A C 1
ATOM 2257 O O . SER A 1 290 ? -9.828 13.859 -0.964 1 98.69 290 SER A O 1
ATOM 2259 N N . ARG A 1 291 ? -10.273 12.406 -2.637 1 98.31 291 ARG A N 1
ATOM 2260 C CA . ARG A 1 291 ? -10.391 11.258 -1.745 1 98.31 291 ARG A CA 1
ATOM 2261 C C . ARG A 1 291 ? -9.109 11.055 -0.942 1 98.31 291 ARG A C 1
ATOM 2263 O O . ARG A 1 291 ? -9.156 10.945 0.285 1 98.31 291 ARG A O 1
ATOM 2270 N N . PHE A 1 292 ? -8.047 11.062 -1.655 1 98.56 292 PHE A N 1
ATOM 2271 C CA . PHE A 1 292 ? -6.746 10.891 -1.019 1 98.56 292 PHE A CA 1
ATOM 2272 C C . PHE A 1 292 ? -6.453 12.039 -0.06 1 98.56 292 PHE A C 1
ATOM 2274 O O . PHE A 1 292 ? -6.281 11.82 1.142 1 98.56 292 PHE A O 1
ATOM 2281 N N . LEU A 1 293 ? -6.449 13.227 -0.515 1 98.75 293 LEU A N 1
ATOM 2282 C CA . LEU A 1 293 ? -6.07 14.398 0.269 1 98.75 293 LEU A CA 1
ATOM 2283 C C . LEU A 1 293 ? -6.988 14.562 1.475 1 98.75 293 LEU A C 1
ATOM 2285 O O . LEU A 1 293 ? -6.523 14.836 2.584 1 98.75 293 LEU A O 1
ATOM 2289 N N . GLY A 1 294 ? -8.266 14.438 1.235 1 98.62 294 GLY A N 1
ATOM 2290 C CA . GLY A 1 294 ? -9.234 14.602 2.309 1 98.62 294 GLY A CA 1
ATOM 2291 C C . GLY A 1 294 ? -9.016 13.648 3.467 1 98.62 294 GLY A C 1
ATOM 2292 O O . GLY A 1 294 ? -8.992 14.07 4.629 1 98.62 294 GLY A O 1
ATOM 2293 N N . CYS A 1 295 ? -8.836 12.375 3.109 1 98.5 295 CYS A N 1
ATOM 2294 C CA . CYS A 1 295 ? -8.625 11.375 4.152 1 98.5 295 CYS A CA 1
ATOM 2295 C C . CYS A 1 295 ? -7.277 11.578 4.828 1 98.5 295 CYS A C 1
ATOM 2297 O O . CYS A 1 295 ? -7.191 11.602 6.059 1 98.5 295 CYS A O 1
ATOM 2299 N N . TRP A 1 296 ? -6.309 11.766 4.031 1 98.12 296 TRP A N 1
ATOM 2300 C CA . TRP A 1 296 ? -4.945 11.852 4.543 1 98.12 296 TRP A CA 1
ATOM 2301 C C . TRP A 1 296 ? -4.785 13.07 5.449 1 98.12 296 TRP A C 1
ATOM 2303 O O . TRP A 1 296 ? -4.242 12.961 6.555 1 98.12 296 TRP A O 1
ATOM 2313 N N . LEU A 1 297 ? -5.27 14.219 5.074 1 98 297 LEU A N 1
ATOM 2314 C CA . LEU A 1 297 ? -5.016 15.469 5.773 1 98 297 LEU A CA 1
ATOM 2315 C C . LEU A 1 297 ? -5.906 15.594 7.008 1 98 297 LEU A C 1
ATOM 2317 O O . LEU A 1 297 ? -5.656 16.438 7.879 1 98 297 LEU A O 1
ATOM 2321 N N . THR A 1 298 ? -6.941 14.758 7.145 1 97.88 298 THR A N 1
ATOM 2322 C CA . THR A 1 298 ? -7.812 14.828 8.312 1 97.88 298 THR A CA 1
ATOM 2323 C C . THR A 1 298 ? -7.484 13.711 9.305 1 97.88 298 THR A C 1
ATOM 2325 O O . THR A 1 298 ? -8.094 13.625 10.367 1 97.88 298 THR A O 1
ATOM 2328 N N . GLU A 1 299 ? -6.574 12.867 8.883 1 96.31 299 GLU A N 1
ATOM 2329 C CA . GLU A 1 299 ? -6.223 11.773 9.797 1 96.31 299 GLU A CA 1
ATOM 2330 C C . GLU A 1 299 ? -5.711 12.312 11.125 1 96.31 299 GLU A C 1
ATOM 2332 O O . GLU A 1 299 ? -4.766 13.102 11.164 1 96.31 299 GLU A O 1
ATOM 2337 N N . PRO A 1 300 ? -6.293 11.891 12.211 1 92.06 300 PRO A N 1
ATOM 2338 C CA . PRO A 1 300 ? -5.816 12.391 13.508 1 92.06 300 PRO A CA 1
ATOM 2339 C C . PRO A 1 300 ? -4.461 11.805 13.898 1 92.06 300 PRO A C 1
ATOM 2341 O O . PRO A 1 300 ? -4.016 10.812 13.305 1 92.06 300 PRO A O 1
ATOM 2344 N N . SER A 1 301 ? -3.904 12.461 14.82 1 87 301 SER A N 1
ATOM 2345 C CA . SER A 1 301 ? -2.688 11.914 15.414 1 87 301 SER A CA 1
ATOM 2346 C C . SER A 1 301 ? -2.926 10.516 15.984 1 87 301 SER A C 1
ATOM 2348 O O . SER A 1 301 ? -4.004 10.234 16.516 1 87 301 SER A O 1
ATOM 2350 N N . GLN A 1 302 ? -1.96 9.703 15.852 1 82.31 302 GLN A N 1
ATOM 2351 C CA . GLN A 1 302 ? -2.061 8.352 16.391 1 82.31 302 GLN A CA 1
ATOM 2352 C C . GLN A 1 302 ? -2.258 8.391 17.906 1 82.31 302 GLN A C 1
ATOM 2354 O O . GLN A 1 302 ? -2.789 7.441 18.5 1 82.31 302 GLN A O 1
ATOM 2359 N N . LEU A 1 303 ? -1.909 9.516 18.469 1 78.44 303 LEU A N 1
ATOM 2360 C CA . LEU A 1 303 ? -1.975 9.648 19.922 1 78.44 303 LEU A CA 1
ATOM 2361 C C . LEU A 1 303 ? -3.318 10.227 20.359 1 78.44 303 LEU A C 1
ATOM 2363 O O . LEU A 1 303 ? -3.607 10.312 21.547 1 78.44 303 LEU A O 1
ATOM 2367 N N . ALA A 1 304 ? -4.16 10.547 19.391 1 84.31 304 ALA A N 1
ATOM 2368 C CA . ALA A 1 304 ? -5.449 11.148 19.719 1 84.31 304 ALA A CA 1
ATOM 2369 C C . ALA A 1 304 ? -6.426 10.102 20.234 1 84.31 304 ALA A C 1
ATOM 2371 O O . ALA A 1 304 ? -6.586 9.039 19.641 1 84.31 304 ALA A O 1
ATOM 2372 N N . VAL A 1 305 ? -7.031 10.359 21.422 1 86.88 305 VAL A N 1
ATOM 2373 C CA . VAL A 1 305 ? -8.07 9.516 22 1 86.88 305 VAL A CA 1
ATOM 2374 C C . VAL A 1 305 ? -9.367 10.305 22.141 1 86.88 305 VAL A C 1
ATOM 2376 O O . VAL A 1 305 ? -9.375 11.398 22.719 1 86.88 305 VAL A O 1
ATOM 2379 N N . PHE A 1 306 ? -10.422 9.766 21.594 1 92.56 306 PHE A N 1
ATOM 2380 C CA . PHE A 1 306 ? -11.719 10.422 21.656 1 92.56 306 PHE A CA 1
ATOM 2381 C C . PHE A 1 306 ? -12.594 9.781 22.734 1 92.56 306 PHE A C 1
ATOM 2383 O O . PHE A 1 306 ? -12.656 8.555 22.844 1 92.56 306 PHE A O 1
ATOM 2390 N N . ASP A 1 307 ? -13.258 10.625 23.484 1 87.75 307 ASP A N 1
ATOM 2391 C CA . ASP A 1 307 ? -14.133 10.141 24.547 1 87.75 307 ASP A CA 1
ATOM 2392 C C . ASP A 1 307 ? -15.602 10.211 24.125 1 87.75 307 ASP A C 1
ATOM 2394 O O . ASP A 1 307 ? -16.047 11.211 23.547 1 87.75 307 ASP A O 1
ATOM 2398 N N . SER A 1 308 ? -16.25 9.102 24.375 1 84.62 308 SER A N 1
ATOM 2399 C CA . SER A 1 308 ? -17.688 9.102 24.125 1 84.62 308 SER A CA 1
ATOM 2400 C C . SER A 1 308 ? -18.422 9.898 25.188 1 84.62 308 SER A C 1
ATOM 2402 O O . SER A 1 308 ? -18.062 9.859 26.375 1 84.62 308 SER A O 1
ATOM 2404 N N . PRO A 1 309 ? -19.438 10.633 24.656 1 80.81 309 PRO A N 1
ATOM 2405 C CA . PRO A 1 309 ? -20.188 11.414 25.656 1 80.81 309 PRO A CA 1
ATOM 2406 C C . PRO A 1 309 ? -20.906 10.531 26.672 1 80.81 309 PRO A C 1
ATOM 2408 O O . PRO A 1 309 ? -21.312 9.406 26.344 1 80.81 309 PRO A O 1
ATOM 2411 N N . GLN A 1 310 ? -21 11.023 27.828 1 72.69 310 GLN A N 1
ATOM 2412 C CA . GLN A 1 310 ? -21.703 10.312 28.906 1 72.69 310 GLN A CA 1
ATOM 2413 C C . GLN A 1 310 ? -23.219 10.344 28.688 1 72.69 310 GLN A C 1
ATOM 2415 O O . GLN A 1 310 ? -23.906 9.359 28.953 1 72.69 310 GLN A O 1
ATOM 2420 N N . ASP A 1 311 ? -23.766 11.531 28.188 1 72.75 311 ASP A N 1
ATOM 2421 C CA . ASP A 1 311 ? -25.188 11.688 27.969 1 72.75 311 ASP A CA 1
ATOM 2422 C C . ASP A 1 311 ? -25.5 12.008 26.516 1 72.75 311 ASP A C 1
ATOM 2424 O O . ASP A 1 311 ? -25.719 13.164 26.156 1 72.75 311 ASP A O 1
ATOM 2428 N N . PRO A 1 312 ? -25.625 10.93 25.656 1 70.38 312 PRO A N 1
ATOM 2429 C CA . PRO A 1 312 ? -25.766 11.203 24.234 1 70.38 312 PRO A CA 1
ATOM 2430 C C . PRO A 1 312 ? -27.172 11.688 23.859 1 70.38 312 PRO A C 1
ATOM 2432 O O . PRO A 1 312 ? -28.156 11.258 24.453 1 70.38 312 PRO A O 1
ATOM 2435 N N . ILE A 1 313 ? -27.234 12.805 23.156 1 82.06 313 ILE A N 1
ATOM 2436 C CA . ILE A 1 313 ? -28.469 13.258 22.531 1 82.06 313 ILE A CA 1
ATOM 2437 C C . ILE A 1 313 ? -28.734 12.453 21.266 1 82.06 313 ILE A C 1
ATOM 2439 O O . ILE A 1 313 ? -27.781 12.07 20.562 1 82.06 313 ILE A O 1
ATOM 2443 N N . ASP A 1 314 ? -29.984 12.156 21.062 1 86.38 314 ASP A N 1
ATOM 2444 C CA . ASP A 1 314 ? -30.359 11.422 19.859 1 86.38 314 ASP A CA 1
ATOM 2445 C C . ASP A 1 314 ? -30.688 12.375 18.719 1 86.38 314 ASP A C 1
ATOM 2447 O O . ASP A 1 314 ? -31.812 12.875 18.609 1 86.38 314 ASP A O 1
ATOM 2451 N N . LEU A 1 315 ? -29.797 12.594 17.859 1 90.31 315 LEU A N 1
ATOM 2452 C CA . LEU A 1 315 ? -29.953 13.555 16.781 1 90.31 315 LEU A CA 1
ATOM 2453 C C . LEU A 1 315 ? -30.844 12.992 15.672 1 90.31 315 LEU A C 1
ATOM 2455 O O . LEU A 1 315 ? -31.375 13.742 14.852 1 90.31 315 LEU A O 1
ATOM 2459 N N . GLU A 1 316 ? -30.969 11.711 15.594 1 87.88 316 GLU A N 1
ATOM 2460 C CA . GLU A 1 316 ? -31.719 11.07 14.523 1 87.88 316 GLU A CA 1
ATOM 2461 C C . GLU A 1 316 ? -33.219 11.281 14.711 1 87.88 316 GLU A C 1
ATOM 2463 O O . GLU A 1 316 ? -33.906 11.68 13.773 1 87.88 316 GLU A O 1
ATOM 2468 N N . ASP A 1 317 ? -33.625 11.102 15.906 1 86.56 317 ASP A N 1
ATOM 2469 C CA . ASP A 1 317 ? -35.062 11.109 16.156 1 86.56 317 ASP A CA 1
ATOM 2470 C C . ASP A 1 317 ? -35.531 12.445 16.719 1 86.56 317 ASP A C 1
ATOM 2472 O O . ASP A 1 317 ? -36.688 12.82 16.594 1 86.56 317 ASP A O 1
ATOM 2476 N N . ASP A 1 318 ? -34.625 13.164 17.359 1 90.12 318 ASP A N 1
ATOM 2477 C CA . ASP A 1 318 ? -35 14.406 18.016 1 90.12 318 ASP A CA 1
ATOM 2478 C C . ASP A 1 318 ? -33.938 15.469 17.844 1 90.12 318 ASP A C 1
ATOM 2480 O O . ASP A 1 318 ? -33.125 15.68 18.75 1 90.12 318 ASP A O 1
ATOM 2484 N N . TRP A 1 319 ? -34.062 16.234 16.812 1 94 319 TRP A N 1
ATOM 2485 C CA . TRP A 1 319 ? -33.094 17.312 16.578 1 94 319 TRP A CA 1
ATOM 2486 C C . TRP A 1 319 ? -33.281 18.438 17.594 1 94 319 TRP A C 1
ATOM 2488 O O . TRP A 1 319 ? -34.406 18.922 17.797 1 94 319 TRP A O 1
ATOM 2498 N N . PRO A 1 320 ? -32.25 18.844 18.156 1 93.56 320 PRO A N 1
ATOM 2499 C CA . PRO A 1 320 ? -32.406 19.875 19.203 1 93.56 320 PRO A CA 1
ATOM 2500 C C . PRO A 1 320 ? -32.844 21.219 18.641 1 93.56 320 PRO A C 1
ATOM 2502 O O . PRO A 1 320 ? -32.438 21.625 17.547 1 93.56 320 PRO A O 1
ATOM 2505 N N . LYS A 1 321 ? -33.625 21.906 19.375 1 92.81 321 LYS A N 1
ATOM 2506 C CA . LYS A 1 321 ? -34.156 23.203 18.953 1 92.81 321 LYS A CA 1
ATOM 2507 C C . LYS A 1 321 ? -33.156 24.328 19.25 1 92.81 321 LYS A C 1
ATOM 2509 O O . LYS A 1 321 ? -33.281 25.422 18.703 1 92.81 321 LYS A O 1
ATOM 2514 N N . SER A 1 322 ? -32.25 24.031 20.188 1 94.56 322 SER A N 1
ATOM 2515 C CA . SER A 1 322 ? -31.219 25 20.547 1 94.56 322 SER A CA 1
ATOM 2516 C C . SER A 1 322 ? -29.875 24.312 20.828 1 94.56 322 SER A C 1
ATOM 2518 O O . SER A 1 322 ? -29.797 23.078 20.797 1 94.56 322 SER A O 1
ATOM 2520 N N . GLY A 1 323 ? -28.859 25.172 20.969 1 95.5 323 GLY A N 1
ATOM 2521 C CA . GLY A 1 323 ? -27.531 24.625 21.234 1 95.5 323 GLY A CA 1
ATOM 2522 C C . GLY A 1 323 ? -26.672 24.531 19.984 1 95.5 323 GLY A C 1
ATOM 2523 O O . GLY A 1 323 ? -27.031 25.062 18.938 1 95.5 323 GLY A O 1
ATOM 2524 N N . ARG A 1 324 ? -25.484 23.922 20.203 1 97.12 324 ARG A N 1
ATOM 2525 C CA . ARG A 1 324 ? -24.531 23.828 19.109 1 97.12 324 ARG A CA 1
ATOM 2526 C C . ARG A 1 324 ? -23.844 22.469 19.078 1 97.12 324 ARG A C 1
ATOM 2528 O O . ARG A 1 324 ? -23.625 21.859 20.125 1 97.12 324 ARG A O 1
ATOM 2535 N N . LEU A 1 325 ? -23.672 21.984 17.875 1 96.56 325 LEU A N 1
ATOM 2536 C CA . LEU A 1 325 ? -22.734 20.891 17.656 1 96.56 3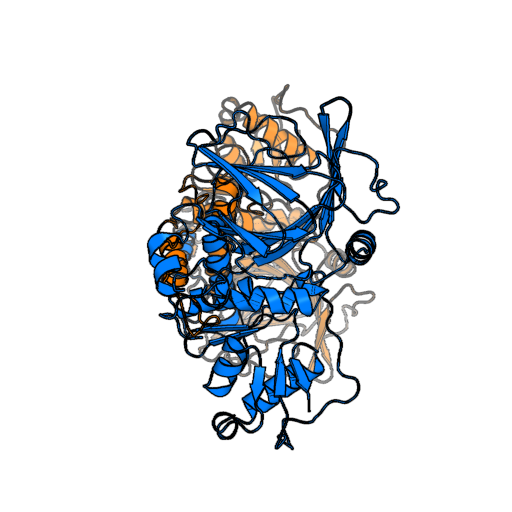25 LEU A CA 1
ATOM 2537 C C . LEU A 1 325 ? -21.344 21.422 17.375 1 96.56 325 LEU A C 1
ATOM 2539 O O . LEU A 1 325 ? -21.141 22.25 16.484 1 96.56 325 LEU A O 1
ATOM 2543 N N . ILE A 1 326 ? -20.359 20.969 18.156 1 97.25 326 ILE A N 1
ATOM 2544 C CA . ILE A 1 326 ? -19 21.5 18.078 1 97.25 326 ILE A CA 1
ATOM 2545 C C . ILE A 1 326 ? -18.016 20.359 17.828 1 97.25 326 ILE A C 1
ATOM 2547 O O . ILE A 1 326 ? -18 19.375 18.562 1 97.25 326 ILE A O 1
ATOM 2551 N N . LEU A 1 327 ? -17.234 20.469 16.75 1 97.44 327 LEU A N 1
ATOM 2552 C CA . LEU A 1 327 ? -16.203 19.469 16.516 1 97.44 327 LEU A CA 1
ATOM 2553 C C . LEU A 1 327 ? -15.219 19.422 17.672 1 97.44 327 LEU A C 1
ATOM 2555 O O . LEU A 1 327 ? -14.836 20.469 18.219 1 97.44 327 LEU A O 1
ATOM 2559 N N . ASP A 1 328 ? -14.82 18.234 18.047 1 97 328 ASP A N 1
ATOM 2560 C CA . ASP A 1 328 ? -13.742 18.078 19.016 1 97 328 ASP A CA 1
ATOM 2561 C C . ASP A 1 328 ? -12.469 18.781 18.547 1 97 328 ASP A C 1
ATOM 2563 O O . ASP A 1 328 ? -12.195 18.828 17.344 1 97 328 ASP A O 1
ATOM 2567 N N . ARG A 1 329 ? -11.719 19.312 19.5 1 95.88 329 ARG A N 1
ATOM 2568 C CA . ARG A 1 329 ? -10.5 20.031 19.125 1 95.88 329 ARG A CA 1
ATOM 2569 C C . ARG A 1 329 ? -9.578 19.141 18.312 1 95.88 329 ARG A C 1
ATOM 2571 O O . ARG A 1 329 ? -8.781 19.625 17.5 1 95.88 329 ARG A O 1
ATOM 2578 N N . ARG A 1 330 ? -9.68 17.828 18.469 1 96.69 330 ARG A N 1
ATOM 2579 C CA . ARG A 1 330 ? -8.789 16.891 17.797 1 96.69 330 ARG A CA 1
ATOM 2580 C C . ARG A 1 330 ? -9.352 16.469 16.438 1 96.69 330 ARG A C 1
ATOM 2582 O O . ARG A 1 330 ? -8.664 15.828 15.648 1 96.69 330 ARG A O 1
ATOM 2589 N N . SER A 1 331 ? -10.531 16.812 16.188 1 97.25 331 SER A N 1
ATOM 2590 C CA . SER A 1 331 ? -11.172 16.406 14.945 1 97.25 331 SER A CA 1
ATOM 2591 C C . SER A 1 331 ? -10.812 17.359 13.805 1 97.25 331 SER A C 1
ATOM 2593 O O . SER A 1 331 ? -10.758 18.578 14 1 97.25 331 SER A O 1
ATOM 2595 N N . ARG A 1 332 ? -10.586 16.797 12.656 1 97.44 332 ARG A N 1
ATOM 2596 C CA . ARG A 1 332 ? -10.383 17.547 11.422 1 97.44 332 ARG A CA 1
ATOM 2597 C C . ARG A 1 332 ? -11.414 17.156 10.367 1 97.44 332 ARG A C 1
ATOM 2599 O O . ARG A 1 332 ? -11.773 15.977 10.25 1 97.44 332 ARG A O 1
ATOM 2606 N N . MET A 1 333 ? -11.93 18.141 9.695 1 98.5 333 MET A N 1
ATOM 2607 C CA . MET A 1 333 ? -12.992 17.938 8.711 1 98.5 333 MET A CA 1
ATOM 2608 C C . MET A 1 333 ? -12.734 18.766 7.453 1 98.5 333 MET A C 1
ATOM 2610 O O . MET A 1 333 ? -12.414 19.953 7.539 1 98.5 333 MET A O 1
ATOM 2614 N N . LEU A 1 334 ? -12.75 18.141 6.32 1 98.81 334 LEU A N 1
ATOM 2615 C CA . LEU A 1 334 ? -12.57 18.781 5.023 1 98.81 334 LEU A CA 1
ATOM 2616 C C . LEU A 1 334 ? -13.641 18.328 4.035 1 98.81 334 LEU A C 1
ATOM 2618 O O . LEU A 1 334 ? -14.336 17.344 4.277 1 98.81 334 LEU A O 1
ATOM 2622 N N . TYR A 1 335 ? -13.82 19.109 2.979 1 98.81 335 TYR A N 1
ATOM 2623 C CA . TYR A 1 335 ? -14.75 18.672 1.945 1 98.81 335 TYR A CA 1
ATOM 2624 C C . TYR A 1 335 ? -14.305 19.156 0.57 1 98.81 335 TYR A C 1
ATOM 2626 O O . TYR A 1 335 ? -13.508 20.094 0.463 1 98.81 335 TYR A O 1
ATOM 2634 N N . ARG A 1 336 ? -14.75 18.562 -0.45 1 98.5 336 ARG A N 1
ATOM 2635 C CA . ARG A 1 336 ? -14.672 18.984 -1.844 1 98.5 336 ARG A CA 1
ATOM 2636 C C . ARG A 1 336 ? -15.836 18.438 -2.656 1 98.5 336 ARG A C 1
ATOM 2638 O O . ARG A 1 336 ? -16.016 17.219 -2.734 1 98.5 336 ARG A O 1
ATOM 2645 N N . GLY A 1 337 ? -16.547 19.359 -3.295 1 96.56 337 GLY A N 1
ATOM 2646 C CA . GLY A 1 337 ? -17.766 18.922 -3.939 1 96.56 337 GLY A CA 1
ATOM 2647 C C . GLY A 1 337 ? -18.734 18.25 -2.982 1 96.56 337 GLY A C 1
ATOM 2648 O O . GLY A 1 337 ? -19.125 18.844 -1.97 1 96.56 337 GLY A O 1
ATOM 2649 N N . LYS A 1 338 ? -19.062 17 -3.268 1 96.56 338 LYS A N 1
ATOM 2650 C CA . LYS A 1 338 ? -20 16.25 -2.43 1 96.56 338 LYS A CA 1
ATOM 2651 C C . LYS A 1 338 ? -19.266 15.375 -1.429 1 96.56 338 LYS A C 1
ATOM 2653 O O . LYS A 1 338 ? -19.875 14.828 -0.503 1 96.56 338 LYS A O 1
ATOM 2658 N N . GLN A 1 339 ? -18 15.242 -1.603 1 98.12 339 GLN A N 1
ATOM 2659 C CA . GLN A 1 339 ? -17.266 14.398 -0.679 1 98.12 339 GLN A CA 1
ATOM 2660 C C . GLN A 1 339 ? -16.969 15.133 0.626 1 98.12 339 GLN A C 1
ATOM 2662 O O . GLN A 1 339 ? -16.594 16.312 0.613 1 98.12 339 GLN A O 1
ATOM 2667 N N . LEU A 1 340 ? -17.172 14.469 1.739 1 98.56 340 LEU A N 1
ATOM 2668 C CA . LEU A 1 340 ? -16.906 14.945 3.094 1 98.56 340 LEU A CA 1
ATOM 2669 C C . LEU A 1 340 ? -15.969 14.008 3.838 1 98.56 340 LEU A C 1
ATOM 2671 O O . LEU A 1 340 ? -16.109 12.789 3.758 1 98.56 340 LEU A O 1
ATOM 2675 N N . PHE A 1 341 ? -14.992 14.586 4.438 1 98.69 341 PHE A N 1
ATOM 2676 C CA . PHE A 1 341 ? -13.961 13.805 5.117 1 98.69 341 PHE A CA 1
ATOM 2677 C C . PHE A 1 341 ? -13.844 14.227 6.578 1 98.69 341 PHE A C 1
ATOM 2679 O O . PHE A 1 341 ? -13.898 15.422 6.891 1 98.69 341 PHE A O 1
ATOM 2686 N N . ILE A 1 342 ? -13.641 13.266 7.5 1 98.31 342 ILE A N 1
ATOM 2687 C CA . ILE A 1 342 ? -13.461 13.586 8.914 1 98.31 342 ILE A CA 1
ATOM 2688 C C . ILE A 1 342 ? -12.594 12.516 9.578 1 98.31 342 ILE A C 1
ATOM 2690 O O . ILE A 1 342 ? -12.875 11.32 9.469 1 98.31 342 ILE A O 1
ATOM 2694 N N . ASN A 1 343 ? -11.547 12.93 10.156 1 97.62 343 ASN A N 1
ATOM 2695 C CA . ASN A 1 343 ? -10.656 12.094 10.953 1 97.62 343 ASN A CA 1
ATOM 2696 C C . ASN A 1 343 ? -10.164 10.883 10.164 1 97.62 343 ASN A C 1
ATOM 2698 O O . ASN A 1 343 ? -10.211 9.758 10.656 1 97.62 343 ASN A O 1
ATOM 2702 N N . GLY A 1 344 ? -9.852 11.125 8.914 1 97.12 344 GLY A N 1
ATOM 2703 C CA . GLY A 1 344 ? -9.195 10.125 8.094 1 97.12 344 GLY A CA 1
ATOM 2704 C C . GLY A 1 344 ? -10.164 9.273 7.293 1 97.12 344 GLY A C 1
ATOM 2705 O O . GLY A 1 344 ? -9.75 8.398 6.535 1 97.12 344 GLY A O 1
ATOM 2706 N N . GLU A 1 345 ? -11.445 9.609 7.375 1 96.44 345 GLU A N 1
ATOM 2707 C CA . GLU A 1 345 ? -12.453 8.789 6.715 1 96.44 345 GLU A CA 1
ATOM 2708 C C . GLU A 1 345 ? -13.328 9.625 5.789 1 96.44 345 GLU A C 1
ATOM 2710 O O . GLU A 1 345 ? -13.492 10.828 6.004 1 96.44 345 GLU A O 1
ATOM 2715 N N . THR A 1 346 ? -13.828 8.961 4.809 1 97.44 346 THR A N 1
ATOM 2716 C CA . THR A 1 346 ? -14.867 9.578 3.994 1 97.44 346 THR A CA 1
ATOM 2717 C C . THR A 1 346 ? -16.234 9.375 4.625 1 97.44 346 THR A C 1
ATOM 2719 O O . THR A 1 346 ? -16.625 8.242 4.953 1 97.44 346 THR A O 1
ATOM 2722 N N . ALA A 1 347 ? -16.938 10.43 4.801 1 96.94 347 ALA A N 1
ATOM 2723 C CA . ALA A 1 347 ? -18.297 10.312 5.328 1 96.94 347 ALA A CA 1
ATOM 2724 C C . ALA A 1 347 ? -19.219 9.672 4.305 1 96.94 347 ALA A C 1
ATOM 2726 O O . ALA A 1 347 ? -19.125 9.961 3.107 1 96.94 347 ALA A O 1
ATOM 2727 N N . MET A 1 348 ? -20.125 8.875 4.781 1 94.12 348 MET A N 1
ATOM 2728 C CA . MET A 1 348 ? -21.062 8.188 3.9 1 94.12 348 MET A CA 1
ATOM 2729 C C . MET A 1 348 ? -22.281 9.07 3.605 1 94.12 348 MET A C 1
ATOM 2731 O O . MET A 1 348 ? -23.406 8.586 3.562 1 94.12 348 MET A O 1
ATOM 2735 N N . VAL A 1 349 ? -22.125 10.359 3.59 1 96.38 349 VAL A N 1
ATOM 2736 C CA . VAL A 1 349 ? -23.141 11.344 3.26 1 96.38 349 VAL A CA 1
ATOM 2737 C C . VAL A 1 349 ? -22.531 12.477 2.441 1 96.38 349 VAL A C 1
ATOM 2739 O O . VAL A 1 349 ? -21.359 12.812 2.623 1 96.38 349 VAL A O 1
ATOM 2742 N N . PRO A 1 350 ? -23.312 13.023 1.525 1 96.56 350 PRO A N 1
ATOM 2743 C CA . PRO A 1 350 ? -22.781 14.164 0.776 1 96.56 350 PRO A CA 1
ATOM 2744 C C . PRO A 1 350 ? -22.562 15.391 1.652 1 96.56 350 PRO A C 1
ATOM 2746 O O . PRO A 1 350 ? -23.312 15.617 2.605 1 96.56 350 PRO A O 1
ATOM 2749 N N . ALA A 1 351 ? -21.562 16.141 1.283 1 97.5 351 ALA A N 1
ATOM 2750 C CA . ALA A 1 351 ? -21.297 17.391 1.969 1 97.5 351 ALA A CA 1
ATOM 2751 C C . ALA A 1 351 ? -22.344 18.453 1.632 1 97.5 351 ALA A C 1
ATOM 2753 O O . ALA A 1 351 ? -22.125 19.312 0.787 1 97.5 351 ALA A O 1
ATOM 2754 N N . ASP A 1 352 ? -23.438 18.438 2.328 1 96.38 352 ASP A N 1
ATOM 2755 C CA . ASP A 1 352 ? -24.469 19.438 2.1 1 96.38 352 ASP A CA 1
ATOM 2756 C C . ASP A 1 352 ? -24.156 20.734 2.855 1 96.38 352 ASP A C 1
ATOM 2758 O O . ASP A 1 352 ? -23.109 20.859 3.484 1 96.38 352 ASP A O 1
ATOM 2762 N N . ALA A 1 353 ? -25.047 21.656 2.775 1 97.5 353 ALA A N 1
ATOM 2763 C CA . ALA A 1 353 ? -24.781 23 3.27 1 97.5 353 ALA A CA 1
ATOM 2764 C C . ALA A 1 353 ? -24.516 23 4.773 1 97.5 353 ALA A C 1
ATOM 2766 O O . ALA A 1 353 ? -23.578 23.641 5.246 1 97.5 353 ALA A O 1
ATOM 2767 N N . ALA A 1 354 ? -25.25 22.234 5.535 1 97.88 354 ALA A N 1
ATOM 2768 C CA . ALA A 1 354 ? -25.109 22.203 6.988 1 97.88 354 ALA A CA 1
ATOM 2769 C C . ALA A 1 354 ? -23.766 21.594 7.387 1 97.88 354 ALA A C 1
ATOM 2771 O O . ALA A 1 354 ? -23.094 22.094 8.289 1 97.88 354 ALA A O 1
ATOM 2772 N N . LEU A 1 355 ? -23.438 20.547 6.727 1 98.44 355 LEU A N 1
ATOM 2773 C CA . LEU A 1 355 ? -22.188 19.859 7.055 1 98.44 355 LEU A CA 1
ATOM 2774 C C . LEU A 1 355 ? -20.984 20.688 6.621 1 98.44 355 LEU A C 1
ATOM 2776 O O . LEU A 1 355 ? -19.953 20.703 7.305 1 98.44 355 LEU A O 1
ATOM 2780 N N . LYS A 1 356 ? -21.078 21.375 5.438 1 98.5 356 LYS A N 1
ATOM 2781 C CA . LYS A 1 356 ? -20.031 22.297 5.051 1 98.5 356 LYS A CA 1
ATOM 2782 C C . LYS A 1 356 ? -19.891 23.422 6.074 1 98.5 356 LYS A C 1
ATOM 2784 O O . LYS A 1 356 ? -18.766 23.844 6.398 1 98.5 356 LYS A O 1
ATOM 2789 N N . ALA A 1 357 ? -21 23.859 6.586 1 98.19 357 ALA A N 1
ATOM 2790 C CA . ALA A 1 357 ? -20.969 24.906 7.609 1 98.19 357 ALA A CA 1
ATOM 2791 C C . ALA A 1 357 ? -20.281 24.406 8.883 1 98.19 357 ALA A C 1
ATOM 2793 O O . ALA A 1 357 ? -19.484 25.141 9.492 1 98.19 357 ALA A O 1
ATOM 2794 N N . LEU A 1 358 ? -20.609 23.203 9.242 1 98.5 358 LEU A N 1
ATOM 2795 C CA . LEU A 1 358 ? -19.953 22.594 10.398 1 98.5 358 LEU A CA 1
ATOM 2796 C C . LEU A 1 358 ? -18.438 22.516 10.188 1 98.5 358 LEU A C 1
ATOM 2798 O O . LEU A 1 358 ? -17.672 22.875 11.078 1 98.5 358 LEU A O 1
ATOM 2802 N N . ALA A 1 359 ? -18.047 22.094 8.992 1 98.62 359 ALA A N 1
ATOM 2803 C CA . ALA A 1 359 ? -16.641 21.969 8.672 1 98.62 359 ALA A CA 1
ATOM 2804 C C . ALA A 1 359 ? -15.945 23.328 8.688 1 98.62 359 ALA A C 1
ATOM 2806 O O . ALA A 1 359 ? -14.898 23.5 9.328 1 98.62 359 ALA A O 1
ATOM 2807 N N . ASP A 1 360 ? -16.547 24.312 8.078 1 98.31 360 ASP A N 1
ATOM 2808 C CA . ASP A 1 360 ? -15.961 25.656 7.961 1 98.31 360 ASP A CA 1
ATOM 2809 C C . ASP A 1 360 ? -15.938 26.359 9.312 1 98.31 360 ASP A C 1
ATOM 2811 O O . ASP A 1 360 ? -14.984 27.062 9.633 1 98.31 360 ASP A O 1
ATOM 2815 N N . GLY A 1 361 ? -16.984 26.125 10.039 1 97.5 361 GLY A N 1
ATOM 2816 C CA . GLY A 1 361 ? -17.109 26.859 11.289 1 97.5 361 GLY A CA 1
ATOM 2817 C C . GLY A 1 361 ? -16.641 26.062 12.5 1 97.5 361 GLY A C 1
ATOM 2818 O O . GLY A 1 361 ? -16.516 26.609 13.594 1 97.5 361 GLY A O 1
ATOM 2819 N N . ARG A 1 362 ? -16.484 24.75 12.352 1 98.06 362 ARG A N 1
ATOM 2820 C CA . ARG A 1 362 ? -16.203 23.781 13.398 1 98.06 362 ARG A CA 1
ATOM 2821 C C . ARG A 1 362 ? -17.328 23.766 14.438 1 98.06 362 ARG A C 1
ATOM 2823 O O . ARG A 1 362 ? -17.125 23.25 15.547 1 98.06 362 ARG A O 1
ATOM 2830 N N . SER A 1 363 ? -18.359 24.375 14.102 1 97.5 363 SER A N 1
ATOM 2831 C CA . SER A 1 363 ? -19.562 24.406 14.922 1 97.5 363 SER A CA 1
ATOM 2832 C C . SER A 1 363 ? -20.812 24.609 14.07 1 97.5 363 SER A C 1
ATOM 2834 O O . SER A 1 363 ? -20.75 25.219 13 1 97.5 363 SER A O 1
ATOM 2836 N N . LEU A 1 364 ? -21.844 24.078 14.531 1 97.69 364 LEU A N 1
ATOM 2837 C CA . LEU A 1 364 ? -23.125 24.203 13.844 1 97.69 364 LEU A CA 1
ATOM 2838 C C . LEU A 1 364 ? -24.25 24.531 14.828 1 97.69 364 LEU A C 1
ATOM 2840 O O . LEU A 1 364 ? -24.484 23.766 15.773 1 97.69 364 LEU A O 1
ATOM 2844 N N . ASP A 1 365 ? -24.859 25.641 14.594 1 97.62 365 ASP A N 1
ATOM 2845 C CA . ASP A 1 365 ? -26.047 26 15.383 1 97.62 365 ASP A CA 1
ATOM 2846 C C . ASP A 1 365 ? -27.219 25.094 15.031 1 97.62 365 ASP A C 1
ATOM 2848 O O . ASP A 1 365 ? -27.703 25.094 13.898 1 97.62 365 ASP A O 1
ATOM 2852 N N . CYS A 1 366 ? -27.703 24.453 16.016 1 96.5 366 CYS A N 1
ATOM 2853 C CA . CYS A 1 366 ? -28.766 23.484 15.766 1 96.5 366 CYS A CA 1
ATOM 2854 C C . CYS A 1 366 ? -30.031 24.172 15.273 1 96.5 366 CYS A C 1
ATOM 2856 O O . CYS A 1 366 ? -30.844 23.562 14.57 1 96.5 366 CYS A O 1
ATOM 2858 N N . ALA A 1 367 ? -30.203 25.406 15.594 1 96.69 367 ALA A N 1
ATOM 2859 C CA . ALA A 1 367 ? -31.406 26.141 15.219 1 96.69 367 ALA A CA 1
ATOM 2860 C C . ALA A 1 367 ? -31.266 26.766 13.836 1 96.69 367 ALA A C 1
ATOM 2862 O O . ALA A 1 367 ? -32.219 27.344 13.297 1 96.69 367 ALA A O 1
ATOM 2863 N N . ALA A 1 368 ? -30.078 26.734 13.273 1 96.62 368 ALA A N 1
ATOM 2864 C CA . ALA A 1 368 ? -29.828 27.359 11.977 1 96.62 368 ALA A CA 1
ATOM 2865 C C . ALA A 1 368 ? -30.766 26.781 10.914 1 96.62 368 ALA A C 1
ATOM 2867 O O . ALA A 1 368 ? -31.016 25.562 10.891 1 96.62 368 ALA A O 1
ATOM 2868 N N . PRO A 1 369 ? -31.234 27.562 10 1 96.56 369 PRO A N 1
ATOM 2869 C CA . PRO A 1 369 ? -32.156 27.109 8.953 1 96.56 369 PRO A CA 1
ATOM 2870 C C . PRO A 1 369 ? -31.578 25.969 8.109 1 96.56 369 PRO A C 1
ATOM 2872 O O . PRO A 1 369 ? -32.312 25.109 7.645 1 96.56 369 PRO A O 1
ATOM 2875 N N . LEU A 1 370 ? -30.312 25.984 7.898 1 95.62 370 LEU A N 1
ATOM 2876 C CA . LEU A 1 370 ? -29.688 24.969 7.062 1 95.62 370 LEU A CA 1
ATOM 2877 C C . LEU A 1 370 ? -29.844 23.578 7.68 1 95.62 370 LEU A C 1
ATOM 2879 O O . LEU A 1 370 ? -29.766 22.578 6.977 1 95.62 370 LEU A O 1
ATOM 2883 N N . CYS A 1 371 ? -30.078 23.531 8.93 1 96.19 371 CYS A N 1
ATOM 2884 C CA . CYS A 1 371 ? -30.219 22.25 9.609 1 96.19 371 CYS A CA 1
ATOM 2885 C C . CYS A 1 371 ? -31.547 21.594 9.258 1 96.19 371 CYS A C 1
ATOM 2887 O O . CYS A 1 371 ? -31.719 20.391 9.453 1 96.19 371 CYS A O 1
ATOM 2889 N N . ARG A 1 372 ? -32.5 22.359 8.773 1 93.94 372 ARG A N 1
ATOM 2890 C CA . ARG A 1 372 ? -33.812 21.828 8.391 1 93.94 372 ARG A CA 1
ATOM 2891 C C . ARG A 1 372 ? -33.688 20.922 7.172 1 93.94 372 ARG A C 1
ATOM 2893 O O . ARG A 1 372 ? -34.562 20.078 6.934 1 93.94 372 ARG A O 1
ATOM 2900 N N . LYS A 1 373 ? -32.656 21.078 6.449 1 94.31 373 LYS A N 1
ATOM 2901 C CA . LYS A 1 373 ? -32.5 20.344 5.203 1 94.31 373 LYS A CA 1
ATOM 2902 C C . LYS A 1 373 ? -31.609 19.109 5.406 1 94.31 373 LYS A C 1
ATOM 2904 O O . LYS A 1 373 ? -31.312 18.406 4.453 1 94.31 373 LYS A O 1
ATOM 2909 N N . LEU A 1 374 ? -31.203 18.891 6.602 1 95.69 374 LEU A N 1
ATOM 2910 C CA . LEU A 1 374 ? -30.391 17.719 6.875 1 95.69 374 LEU A CA 1
ATOM 2911 C C . LEU A 1 374 ? -31.156 16.422 6.57 1 95.69 374 LEU A C 1
ATOM 2913 O O . LEU A 1 374 ? -32.281 16.266 7.004 1 95.69 374 LEU A O 1
ATOM 2917 N N . SER A 1 375 ? -30.562 15.586 5.832 1 95.56 375 SER A N 1
ATOM 2918 C CA . SER A 1 375 ? -31.172 14.281 5.555 1 95.56 375 SER A CA 1
ATOM 2919 C C . SER A 1 375 ? -31.094 13.367 6.77 1 95.56 375 SER A C 1
ATOM 2921 O O . SER A 1 375 ? -30.359 13.648 7.719 1 95.56 375 SER A O 1
ATOM 2923 N N . ASP A 1 376 ? -31.844 12.281 6.746 1 95.44 376 ASP A N 1
ATOM 2924 C CA . ASP A 1 376 ? -31.781 11.273 7.797 1 95.44 376 ASP A CA 1
ATOM 2925 C C . ASP A 1 376 ? -30.375 10.656 7.891 1 95.44 376 ASP A C 1
ATOM 2927 O O . ASP A 1 376 ? -29.891 10.383 8.984 1 95.44 376 ASP A O 1
ATOM 2931 N N . GLU A 1 377 ? -29.766 10.492 6.77 1 95.56 377 GLU A N 1
ATOM 2932 C CA . GLU A 1 377 ? -28.406 9.93 6.73 1 95.56 377 GLU A CA 1
ATOM 2933 C C . GLU A 1 377 ? -27.406 10.883 7.375 1 95.56 377 GLU A C 1
ATOM 2935 O O . GLU A 1 377 ? -26.5 10.445 8.078 1 95.56 377 GLU A O 1
ATOM 2940 N N . ALA A 1 378 ? -27.594 12.133 7.102 1 96.94 378 ALA A N 1
ATOM 2941 C CA . ALA A 1 378 ? -26.703 13.133 7.684 1 96.94 378 ALA A CA 1
ATOM 2942 C C . ALA A 1 378 ? -26.859 13.172 9.203 1 96.94 378 ALA A C 1
ATOM 2944 O O . ALA A 1 378 ? -25.859 13.258 9.922 1 96.94 378 ALA A O 1
ATOM 2945 N N . ARG A 1 379 ? -28.078 13.102 9.664 1 96.31 379 ARG A N 1
ATOM 2946 C CA . ARG A 1 379 ? -28.328 13.109 11.102 1 96.31 379 ARG A CA 1
ATOM 2947 C C . ARG A 1 379 ? -27.734 11.867 11.758 1 96.31 379 ARG A C 1
ATOM 2949 O O . ARG A 1 379 ? -27.172 11.945 12.859 1 96.31 379 ARG A O 1
ATOM 2956 N N . SER A 1 380 ? -27.922 10.789 11.07 1 95.5 380 SER A N 1
ATOM 2957 C CA . SER A 1 380 ? -27.328 9.547 11.57 1 95.5 380 SER A CA 1
ATOM 2958 C C . SER A 1 380 ? -25.812 9.648 11.672 1 95.5 380 SER A C 1
ATOM 2960 O O . SER A 1 380 ? -25.219 9.188 12.648 1 95.5 380 SER A O 1
ATOM 2962 N N . CYS A 1 381 ? -25.203 10.211 10.664 1 95.81 381 CYS A N 1
ATOM 2963 C CA . CYS A 1 381 ? -23.75 10.414 10.656 1 95.81 381 CYS A CA 1
ATOM 2964 C C . CYS A 1 381 ? -23.328 11.305 11.812 1 95.81 381 CYS A C 1
ATOM 2966 O O . CYS A 1 381 ? -22.375 10.984 12.531 1 95.81 381 CYS A O 1
ATOM 2968 N N . LEU A 1 382 ? -24.031 12.352 12.047 1 96.5 382 LEU A N 1
ATOM 2969 C CA . LEU A 1 382 ? -23.734 13.266 13.141 1 96.5 382 LEU A CA 1
ATOM 2970 C C . LEU A 1 382 ? -23.875 12.555 14.492 1 96.5 382 LEU A C 1
ATOM 2972 O O . LEU A 1 382 ? -23.062 12.773 15.391 1 96.5 382 LEU A O 1
ATOM 2976 N N . ALA A 1 383 ? -24.875 11.719 14.57 1 94.94 383 ALA A N 1
ATOM 2977 C CA . ALA A 1 383 ? -25.078 10.945 15.797 1 94.94 383 ALA A CA 1
ATOM 2978 C C . ALA A 1 383 ? -23.891 10.016 16.062 1 94.94 383 ALA A C 1
ATOM 2980 O O . ALA A 1 383 ? -23.422 9.898 17.188 1 94.94 383 ALA A O 1
ATOM 2981 N N . ASP A 1 384 ? -23.469 9.375 15.023 1 94.94 384 ASP A N 1
ATOM 2982 C CA . ASP A 1 384 ? -22.328 8.484 15.148 1 94.94 384 ASP A CA 1
ATOM 2983 C C . ASP A 1 384 ? -21.078 9.25 15.609 1 94.94 384 ASP A C 1
ATOM 2985 O O . ASP A 1 384 ? -20.312 8.758 16.438 1 94.94 384 ASP A O 1
ATOM 2989 N N . TRP A 1 385 ? -20.875 10.453 15.039 1 96.25 385 TRP A N 1
ATOM 2990 C CA . TRP A 1 385 ? -19.734 11.281 15.398 1 96.25 385 TRP A CA 1
ATOM 2991 C C . TRP A 1 385 ? -19.812 11.742 16.844 1 96.25 385 TRP A C 1
ATOM 2993 O O . TRP A 1 385 ? -18.797 11.844 17.547 1 96.25 385 TRP A O 1
ATOM 3003 N N . LEU A 1 386 ? -21.016 12.016 17.297 1 95 386 LEU A N 1
ATOM 3004 C CA . LEU A 1 386 ? -21.234 12.352 18.703 1 95 386 LEU A CA 1
ATOM 3005 C C . LEU A 1 386 ? -20.859 11.18 19.594 1 95 386 LEU A C 1
ATOM 3007 O O . LEU A 1 386 ? -20.125 11.359 20.578 1 95 386 LEU A O 1
ATOM 3011 N N . ASP A 1 387 ? -21.328 10.031 19.188 1 93.94 387 ASP A N 1
ATOM 3012 C CA . ASP A 1 387 ? -21.078 8.828 19.984 1 93.94 387 ASP A CA 1
ATOM 3013 C C . ASP A 1 387 ? -19.594 8.508 20.047 1 93.94 387 ASP A C 1
ATOM 3015 O O . ASP A 1 387 ? -19.109 7.988 21.047 1 93.94 387 ASP A O 1
ATOM 3019 N N . SER A 1 388 ? -18.922 8.852 18.984 1 93.94 388 SER A N 1
ATOM 3020 C CA . SER A 1 388 ? -17.484 8.539 18.906 1 93.94 388 SER A CA 1
ATOM 3021 C C . SER A 1 388 ? -16.656 9.617 19.578 1 93.94 388 SER A C 1
ATOM 3023 O O . SER A 1 388 ? -15.43 9.469 19.703 1 93.94 388 SER A O 1
ATOM 3025 N N . GLY A 1 389 ? -17.234 10.734 19.906 1 95.38 389 GLY A N 1
ATOM 3026 C CA . GLY A 1 389 ? -16.531 11.828 20.562 1 95.38 389 GLY A CA 1
ATOM 3027 C C . GLY A 1 389 ? -15.875 12.781 19.578 1 95.38 389 GLY A C 1
ATOM 3028 O O . GLY A 1 389 ? -15.102 13.656 19.984 1 95.38 389 GLY A O 1
ATOM 3029 N N . TRP A 1 390 ? -16.141 12.602 18.266 1 96.56 390 TRP A N 1
ATOM 3030 C CA . TRP A 1 390 ? -15.586 13.484 17.25 1 96.56 390 TRP A CA 1
ATOM 3031 C C . TRP A 1 390 ? -16.266 14.844 17.266 1 96.56 390 TRP A C 1
ATOM 3033 O O . TRP A 1 390 ? -15.727 15.828 16.766 1 96.56 390 TRP A O 1
ATOM 3043 N N . LEU A 1 391 ? -17.422 14.852 17.781 1 95.12 391 LEU A N 1
ATOM 3044 C CA . LEU A 1 391 ? -18.375 15.953 17.875 1 95.12 391 LEU A CA 1
ATOM 3045 C C . LEU A 1 391 ? -19 16.031 19.266 1 95.12 391 LEU A C 1
ATOM 3047 O O . LEU A 1 391 ? -19.203 15 19.906 1 95.12 391 LEU A O 1
ATOM 3051 N N . HIS A 1 392 ? -19.359 17.281 19.688 1 95.56 392 HIS A N 1
ATOM 3052 C CA . HIS A 1 392 ? -20 17.484 20.984 1 95.56 392 HIS A CA 1
ATOM 3053 C C . HIS A 1 392 ? -21.219 18.391 20.859 1 95.56 392 HIS A C 1
ATOM 3055 O O . HIS A 1 392 ? -21.25 19.281 20 1 95.56 392 HIS A O 1
ATOM 3061 N N . TYR A 1 393 ? -22.156 18.125 21.703 1 95.19 393 TYR A N 1
ATOM 3062 C CA . TYR A 1 393 ? -23.297 19.031 21.812 1 95.19 393 TYR A CA 1
ATOM 3063 C C . TYR A 1 393 ? -23.172 19.922 23.031 1 95.19 393 TYR A C 1
ATOM 3065 O O . TYR A 1 393 ? -22.812 19.469 24.125 1 95.19 393 TYR A O 1
ATOM 3073 N N . ARG A 1 394 ? -23.328 21.188 22.797 1 93.5 394 ARG A N 1
ATOM 3074 C CA . ARG A 1 394 ? -23.359 22.172 23.875 1 93.5 394 ARG A CA 1
ATOM 3075 C C . ARG A 1 394 ? -24.672 22.953 23.875 1 93.5 394 ARG A C 1
ATOM 3077 O O . ARG A 1 394 ? -25.031 23.562 22.875 1 93.5 394 ARG A O 1
ATOM 3084 N N . ALA A 1 395 ? -25.281 23.016 25 1 91.12 395 ALA A N 1
ATOM 3085 C CA . ALA A 1 395 ? -26.578 23.672 25.125 1 91.12 395 ALA A CA 1
ATOM 3086 C C . ALA A 1 395 ? -26.406 25.188 25.25 1 91.12 395 ALA A C 1
ATOM 3088 O O . ALA A 1 395 ? -25.406 25.656 25.797 1 91.12 395 ALA A O 1
ATOM 3089 N N . MET B 1 1 ? 14.367 -28 -24.734 1 76.75 1 MET B N 1
ATOM 3090 C CA . MET B 1 1 ? 13.18 -28.625 -25.312 1 76.75 1 MET B CA 1
ATOM 3091 C C . MET B 1 1 ? 12.961 -28.172 -26.75 1 76.75 1 MET B C 1
ATOM 3093 O O . MET B 1 1 ? 13.156 -27 -27.062 1 76.75 1 MET B O 1
ATOM 3097 N N . ASN B 1 2 ? 12.797 -29.094 -27.672 1 86.81 2 ASN B N 1
ATOM 3098 C CA . ASN B 1 2 ? 12.422 -28.766 -29.047 1 86.81 2 ASN B CA 1
ATOM 3099 C C . ASN B 1 2 ? 10.93 -28.469 -29.156 1 86.81 2 ASN B C 1
ATOM 3101 O O . ASN B 1 2 ? 10.102 -29.375 -29.016 1 86.81 2 ASN B O 1
ATOM 3105 N N . LEU B 1 3 ? 10.578 -27.281 -29.5 1 94.75 3 LEU B N 1
ATOM 3106 C CA . LEU B 1 3 ? 9.203 -26.812 -29.422 1 94.75 3 LEU B CA 1
ATOM 3107 C C . LEU B 1 3 ? 8.383 -27.312 -30.609 1 94.75 3 LEU B C 1
ATOM 3109 O O . LEU B 1 3 ? 7.152 -27.25 -30.578 1 94.75 3 LEU B O 1
ATOM 3113 N N . GLU B 1 4 ? 9.078 -27.812 -31.609 1 95.44 4 GLU B N 1
ATOM 3114 C CA . GLU B 1 4 ? 8.391 -28.297 -32.812 1 95.44 4 GLU B CA 1
ATOM 3115 C C . GLU B 1 4 ? 8.242 -29.812 -32.781 1 95.44 4 GLU B C 1
ATOM 3117 O O . GLU B 1 4 ? 7.574 -30.375 -33.656 1 95.44 4 GLU B O 1
ATOM 3122 N N . GLN B 1 5 ? 8.797 -30.344 -31.812 1 95.75 5 GLN B N 1
ATOM 3123 C CA . GLN B 1 5 ? 8.75 -31.812 -31.734 1 95.75 5 GLN B CA 1
ATOM 3124 C C . GLN B 1 5 ? 7.484 -32.281 -31.031 1 95.75 5 GLN B C 1
ATOM 3126 O O . GLN B 1 5 ? 7.133 -31.781 -29.953 1 95.75 5 GLN B O 1
ATOM 3131 N N . ALA B 1 6 ? 6.875 -33.219 -31.672 1 95.44 6 ALA B N 1
ATOM 3132 C CA . ALA B 1 6 ? 5.695 -33.844 -31.078 1 95.44 6 ALA B CA 1
ATOM 3133 C C . ALA B 1 6 ? 6.051 -34.531 -29.766 1 95.44 6 ALA B C 1
ATOM 3135 O O . ALA B 1 6 ? 7.098 -35.188 -29.656 1 95.44 6 ALA B O 1
ATOM 3136 N N . LEU B 1 7 ? 5.199 -34.406 -28.812 1 95.62 7 LEU B N 1
ATOM 3137 C CA . LEU B 1 7 ? 5.422 -35 -27.5 1 95.62 7 LEU B CA 1
ATOM 3138 C C . LEU B 1 7 ? 4.266 -35.906 -27.125 1 95.62 7 LEU B C 1
ATOM 3140 O O . LEU B 1 7 ? 3.098 -35.562 -27.312 1 95.62 7 LEU B O 1
ATOM 3144 N N . PRO B 1 8 ? 4.559 -37.094 -26.562 1 94.88 8 PRO B N 1
ATOM 3145 C CA . PRO B 1 8 ? 3.479 -37.875 -25.969 1 94.88 8 PRO B CA 1
ATOM 3146 C C . PRO B 1 8 ? 2.686 -37.125 -24.922 1 94.88 8 PRO B C 1
ATOM 3148 O O . PRO B 1 8 ? 1.463 -37.25 -24.844 1 94.88 8 PRO B O 1
ATOM 3151 N N . LEU B 1 9 ? 3.377 -36.281 -24.234 1 97.19 9 LEU B N 1
ATOM 3152 C CA . LEU B 1 9 ? 2.768 -35.469 -23.188 1 97.19 9 LEU B CA 1
ATOM 3153 C C . LEU B 1 9 ? 1.576 -34.688 -23.719 1 97.19 9 LEU B C 1
ATOM 3155 O O . LEU B 1 9 ? 0.623 -34.406 -22.984 1 97.19 9 LEU B O 1
ATOM 3159 N N . LEU B 1 10 ? 1.689 -34.375 -25 1 97.81 10 LEU B N 1
ATOM 3160 C CA . LEU B 1 10 ? 0.651 -33.562 -25.609 1 97.81 10 LEU B CA 1
ATOM 3161 C C . LEU B 1 10 ? -0.106 -34.344 -26.688 1 97.81 10 LEU B C 1
ATOM 3163 O O . LEU B 1 10 ? -0.657 -33.75 -27.609 1 97.81 10 LEU B O 1
ATOM 3167 N N . GLY B 1 11 ? -0.062 -35.625 -26.625 1 96.5 11 GLY B N 1
ATOM 3168 C CA . GLY B 1 11 ? -0.836 -36.5 -27.531 1 96.5 11 GLY B CA 1
ATOM 3169 C C . GLY B 1 11 ? -0.299 -36.5 -28.938 1 96.5 11 GLY B C 1
ATOM 3170 O O . GLY B 1 11 ? -1.068 -36.594 -29.906 1 96.5 11 GLY B O 1
ATOM 3171 N N . GLY B 1 12 ? 0.95 -36.25 -29.016 1 96.69 12 GLY B N 1
ATOM 3172 C CA . GLY B 1 12 ? 1.576 -36.344 -30.328 1 96.69 12 GLY B CA 1
ATOM 3173 C C . GLY B 1 12 ? 1.596 -35.031 -31.078 1 96.69 12 GLY B C 1
ATOM 3174 O O . GLY B 1 12 ? 1.839 -35 -32.281 1 96.69 12 GLY B O 1
ATOM 3175 N N . ILE B 1 13 ? 1.339 -34.031 -30.422 1 97.25 13 ILE B N 1
ATOM 3176 C CA . ILE B 1 13 ? 1.521 -32.75 -31.047 1 97.25 13 ILE B CA 1
ATOM 3177 C C . ILE B 1 13 ? 2.637 -31.984 -30.328 1 97.25 13 ILE B C 1
ATOM 3179 O O . ILE B 1 13 ? 3.064 -32.375 -29.234 1 97.25 13 ILE B O 1
ATOM 3183 N N . SER B 1 14 ? 3.131 -30.984 -30.953 1 98.19 14 SER B N 1
ATOM 3184 C CA . SER B 1 14 ? 4.242 -30.219 -30.406 1 98.19 14 SER B CA 1
ATOM 3185 C C . SER B 1 14 ? 3.746 -29.141 -29.438 1 98.19 14 SER B C 1
ATOM 3187 O O . SER B 1 14 ? 2.572 -28.766 -29.469 1 98.19 14 SER B O 1
ATOM 3189 N N . PRO B 1 15 ? 4.668 -28.672 -28.609 1 98.25 15 PRO B N 1
ATOM 3190 C CA . PRO B 1 15 ? 4.309 -27.516 -27.766 1 98.25 15 PRO B CA 1
ATOM 3191 C C . PRO B 1 15 ? 3.824 -26.328 -28.578 1 98.25 15 PRO B C 1
ATOM 3193 O O . PRO B 1 15 ? 2.848 -25.672 -28.203 1 98.25 15 PRO B O 1
ATOM 3196 N N . ASP B 1 16 ? 4.445 -26.047 -29.656 1 98.12 16 ASP B N 1
ATOM 3197 C CA . ASP B 1 16 ? 4.027 -24.953 -30.516 1 98.12 16 ASP B CA 1
ATOM 3198 C C . ASP B 1 16 ? 2.588 -25.141 -30.984 1 98.12 16 ASP B C 1
ATOM 3200 O O . ASP B 1 16 ? 1.792 -24.203 -30.969 1 98.12 16 ASP B O 1
ATOM 3204 N N . GLU B 1 17 ? 2.334 -26.312 -31.422 1 98.25 17 GLU B N 1
ATOM 3205 C CA . GLU B 1 17 ? 0.985 -26.609 -31.891 1 98.25 17 GLU B CA 1
ATOM 3206 C C . GLU B 1 17 ? -0.03 -26.516 -30.75 1 98.25 17 GLU B C 1
ATOM 3208 O O . GLU B 1 17 ? -1.127 -25.984 -30.938 1 98.25 17 GLU B O 1
ATOM 3213 N N . PHE B 1 18 ? 0.289 -27.047 -29.656 1 98.62 18 PHE B N 1
ATOM 3214 C CA . PHE B 1 18 ? -0.603 -26.969 -28.5 1 98.62 18 PHE B CA 1
ATOM 3215 C C . PHE B 1 18 ? -0.945 -25.531 -28.156 1 98.62 18 PHE B C 1
ATOM 3217 O O . PHE B 1 18 ? -2.117 -25.188 -28 1 98.62 18 PHE B O 1
ATOM 3224 N N . MET B 1 19 ? 0.112 -24.719 -28.078 1 98.5 19 MET B N 1
ATOM 3225 C CA . MET B 1 19 ? -0.111 -23.328 -27.703 1 98.5 19 MET B CA 1
ATOM 3226 C C . MET B 1 19 ? -0.969 -22.625 -28.75 1 98.5 19 MET B C 1
ATOM 3228 O O . MET B 1 19 ? -1.798 -21.781 -28.406 1 98.5 19 MET B O 1
ATOM 3232 N N . ARG B 1 20 ? -0.811 -22.953 -29.922 1 97.69 20 ARG B N 1
ATOM 3233 C CA . ARG B 1 20 ? -1.532 -22.297 -31 1 97.69 20 ARG B CA 1
ATOM 3234 C C . ARG B 1 20 ? -2.982 -22.766 -31.062 1 97.69 20 ARG B C 1
ATOM 3236 O O . ARG B 1 20 ? -3.891 -21.969 -31.281 1 97.69 20 ARG B O 1
ATOM 3243 N N . ARG B 1 21 ? -3.258 -24.031 -30.703 1 97.88 21 ARG B N 1
ATOM 3244 C CA . ARG B 1 21 ? -4.555 -24.609 -31.031 1 97.88 21 ARG B CA 1
ATOM 3245 C C . ARG B 1 21 ? -5.398 -24.828 -29.781 1 97.88 21 ARG B C 1
ATOM 3247 O O . ARG B 1 21 ? -6.625 -24.875 -29.859 1 97.88 21 ARG B O 1
ATOM 3254 N N . TYR B 1 22 ? -4.77 -24.953 -28.641 1 98.12 22 TYR B N 1
ATOM 3255 C CA . TYR B 1 22 ? -5.535 -25.422 -27.5 1 98.12 22 TYR B CA 1
ATOM 3256 C C . TYR B 1 22 ? -5.41 -24.453 -26.328 1 98.12 22 TYR B C 1
ATOM 3258 O O . TYR B 1 22 ? -6.395 -24.188 -25.625 1 98.12 22 TYR B O 1
ATOM 3266 N N . TRP B 1 23 ? -4.227 -23.875 -26.109 1 98.38 23 TRP B N 1
ATOM 3267 C CA . TRP B 1 23 ? -3.986 -23 -24.953 1 98.38 23 TRP B CA 1
ATOM 3268 C C . TRP B 1 23 ? -5.027 -21.891 -24.891 1 98.38 23 TRP B C 1
ATOM 3270 O O . TRP B 1 23 ? -5.074 -21.016 -25.766 1 98.38 23 TRP B O 1
ATOM 3280 N N . GLN B 1 24 ? -5.906 -21.953 -23.844 1 96.88 24 GLN B N 1
ATOM 3281 C CA . GLN B 1 24 ? -6.969 -21 -23.516 1 96.88 24 GLN B CA 1
ATOM 3282 C C . GLN B 1 24 ? -8.031 -20.984 -24.625 1 96.88 24 GLN B C 1
ATOM 3284 O O . GLN B 1 24 ? -8.664 -19.938 -24.844 1 96.88 24 GLN B O 1
ATOM 3289 N N . ARG B 1 25 ? -8.18 -22.078 -25.344 1 96.25 25 ARG B N 1
ATOM 3290 C CA . ARG B 1 25 ? -9.148 -22.094 -26.438 1 96.25 25 ARG B CA 1
ATOM 3291 C C . ARG B 1 25 ? -10.141 -23.234 -26.266 1 96.25 25 ARG B C 1
ATOM 3293 O O . ARG B 1 25 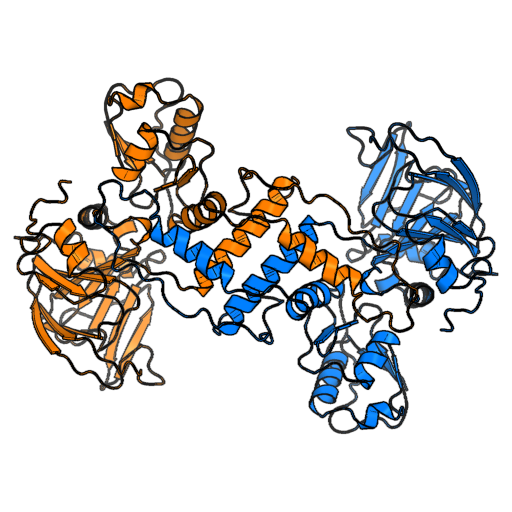? -11.352 -23.016 -26.234 1 96.25 25 ARG B O 1
ATOM 3300 N N . LYS B 1 26 ? -9.641 -24.391 -26.141 1 96.19 26 LYS B N 1
ATOM 3301 C CA . LYS B 1 26 ? -10.539 -25.531 -26.031 1 96.19 26 LYS B CA 1
ATOM 3302 C C . LYS B 1 26 ? -9.875 -26.688 -25.297 1 96.19 26 LYS B C 1
ATOM 3304 O O . LYS B 1 26 ? -8.641 -26.781 -25.25 1 96.19 26 LYS B O 1
ATOM 3309 N N . PRO B 1 27 ? -10.727 -27.609 -24.719 1 97.56 27 PRO B N 1
ATOM 3310 C CA . PRO B 1 27 ? -10.18 -28.766 -24 1 97.56 27 PRO B CA 1
ATOM 3311 C C . PRO B 1 27 ? -9.445 -29.734 -24.922 1 97.56 27 PRO B C 1
ATOM 3313 O O . PRO B 1 27 ? -9.688 -29.75 -26.125 1 97.56 27 PRO B O 1
ATOM 3316 N N . LEU B 1 28 ? -8.516 -30.5 -24.375 1 98.44 28 LEU B N 1
ATOM 3317 C CA . LEU B 1 28 ? -7.777 -31.531 -25.094 1 98.44 28 LEU B CA 1
ATOM 3318 C C . LEU B 1 28 ? -7.621 -32.781 -24.234 1 98.44 28 LEU B C 1
ATOM 3320 O O . LEU B 1 28 ? -7.027 -32.75 -23.156 1 98.44 28 LEU B O 1
ATOM 3324 N N . LEU B 1 29 ? -8.195 -33.906 -24.641 1 98.62 29 LEU B N 1
ATOM 3325 C CA . LEU B 1 29 ? -7.992 -35.219 -24 1 98.62 29 LEU B CA 1
ATOM 3326 C C . LEU B 1 29 ? -6.773 -35.906 -24.578 1 98.62 29 LEU B C 1
ATOM 3328 O O . LEU B 1 29 ? -6.66 -36.062 -25.797 1 98.62 29 LEU B O 1
ATOM 3332 N N . ILE B 1 30 ? -5.898 -36.281 -23.75 1 98.75 30 ILE B N 1
ATOM 3333 C CA . ILE B 1 30 ? -4.668 -36.938 -24.188 1 98.75 30 ILE B CA 1
ATOM 3334 C C . ILE B 1 30 ? -4.586 -38.344 -23.562 1 98.75 30 ILE B C 1
ATOM 3336 O O . ILE B 1 30 ? -4.434 -38.469 -22.344 1 98.75 30 ILE B O 1
ATOM 3340 N N . ARG B 1 31 ? -4.641 -39.344 -24.344 1 98.44 31 ARG B N 1
ATOM 3341 C CA . ARG B 1 31 ? -4.477 -40.719 -23.844 1 98.44 31 ARG B CA 1
ATOM 3342 C C . ARG B 1 31 ? -3.002 -41.062 -23.688 1 98.44 31 ARG B C 1
ATOM 3344 O O . ARG B 1 31 ? -2.197 -40.844 -24.594 1 98.44 31 ARG B O 1
ATOM 3351 N N . GLN B 1 32 ? -2.695 -41.562 -22.516 1 98.06 32 GLN B N 1
ATOM 3352 C CA . GLN B 1 32 ? -1.344 -42 -22.203 1 98.06 32 GLN B CA 1
ATOM 3353 C C . GLN B 1 32 ? -0.325 -40.906 -22.469 1 98.06 32 GLN B C 1
ATOM 3355 O O . GLN B 1 32 ? 0.665 -41.125 -23.172 1 98.06 32 GLN B O 1
ATOM 3360 N N . ALA B 1 33 ? -0.68 -39.75 -22.016 1 98.44 33 ALA B N 1
ATOM 3361 C CA . ALA B 1 33 ? 0.264 -38.656 -22.047 1 98.44 33 ALA B CA 1
ATOM 3362 C C . ALA B 1 33 ? 1.607 -39.031 -21.438 1 98.44 33 ALA B C 1
ATOM 3364 O O . ALA B 1 33 ? 2.664 -38.656 -21.953 1 98.44 33 ALA B O 1
ATOM 3365 N N . ILE B 1 34 ? 1.544 -39.75 -20.344 1 98.25 34 ILE B N 1
ATOM 3366 C CA . ILE B 1 34 ? 2.723 -40.344 -19.734 1 98.25 34 ILE B CA 1
ATOM 3367 C C . ILE B 1 34 ? 2.498 -41.844 -19.547 1 98.25 34 ILE B C 1
ATOM 3369 O O . ILE B 1 34 ? 1.946 -42.25 -18.531 1 98.25 34 ILE B O 1
ATOM 3373 N N . PRO B 1 35 ? 3.045 -42.594 -20.375 1 96.56 35 PRO B N 1
ATOM 3374 C CA . PRO B 1 35 ? 2.863 -44.031 -20.266 1 96.56 35 PRO B CA 1
ATOM 3375 C C . PRO B 1 35 ? 3.5 -44.625 -19 1 96.56 35 PRO B C 1
ATOM 3377 O O . PRO B 1 35 ? 4.57 -44.156 -18.578 1 96.56 35 PRO B O 1
ATOM 3380 N N . ASN B 1 36 ? 2.861 -45.625 -18.438 1 96.06 36 ASN B N 1
ATOM 3381 C CA . ASN B 1 36 ? 3.334 -46.281 -17.234 1 96.06 36 ASN B CA 1
ATOM 3382 C C . ASN B 1 36 ? 3.619 -45.281 -16.125 1 96.06 36 ASN B C 1
ATOM 3384 O O . ASN B 1 36 ? 4.66 -45.375 -15.461 1 96.06 36 ASN B O 1
ATOM 3388 N N . PHE B 1 37 ? 2.74 -44.375 -16 1 97.62 37 PHE B N 1
ATOM 3389 C CA . PHE B 1 37 ? 2.932 -43.281 -15.055 1 97.62 37 PHE B CA 1
ATOM 3390 C C . PHE B 1 37 ? 2.963 -43.812 -13.625 1 97.62 37 PHE B C 1
ATOM 3392 O O . PHE B 1 37 ? 2.148 -44.656 -13.258 1 97.62 37 PHE B O 1
ATOM 3399 N N . LYS B 1 38 ? 3.928 -43.312 -12.859 1 95.94 38 LYS B N 1
ATOM 3400 C CA . LYS B 1 38 ? 4.023 -43.562 -11.422 1 95.94 38 LYS B CA 1
ATOM 3401 C C . LYS B 1 38 ? 3.789 -42.25 -10.633 1 95.94 38 LYS B C 1
ATOM 3403 O O . LYS B 1 38 ? 4.48 -41.281 -10.852 1 95.94 38 LYS B O 1
ATOM 3408 N N . PRO B 1 39 ? 2.846 -42.344 -9.734 1 97.31 39 PRO B N 1
ATOM 3409 C CA . PRO B 1 39 ? 2.59 -41.125 -8.953 1 97.31 39 PRO B CA 1
ATOM 3410 C C . PRO B 1 39 ? 3.822 -40.625 -8.195 1 97.31 39 PRO B C 1
ATOM 3412 O O . PRO B 1 39 ? 4.598 -41.469 -7.684 1 97.31 39 PRO B O 1
ATOM 3415 N N . PRO B 1 40 ? 3.957 -39.344 -8.125 1 97.62 40 PRO B N 1
ATOM 3416 C CA . PRO B 1 40 ? 5.102 -38.781 -7.391 1 97.62 40 PRO B CA 1
ATOM 3417 C C . PRO B 1 40 ? 5.023 -39.062 -5.891 1 97.62 40 PRO B C 1
ATOM 3419 O O . PRO B 1 40 ? 6.055 -39.125 -5.215 1 97.62 40 PRO B O 1
ATOM 3422 N N . GLU B 1 41 ? 3.848 -39.188 -5.379 1 97.81 41 GLU B N 1
ATOM 3423 C CA . GLU B 1 41 ? 3.604 -39.5 -3.977 1 97.81 41 GLU B CA 1
ATOM 3424 C C . GLU B 1 41 ? 2.555 -40.625 -3.838 1 97.81 41 GLU B C 1
ATOM 3426 O O . GLU B 1 41 ? 1.635 -40.719 -4.652 1 97.81 41 GLU B O 1
ATOM 3431 N N . THR B 1 42 ? 2.727 -41.344 -2.779 1 97 42 THR B N 1
ATOM 3432 C CA . THR B 1 42 ? 1.724 -42.375 -2.484 1 97 42 THR B CA 1
ATOM 3433 C C . THR B 1 42 ? 0.507 -41.75 -1.806 1 97 42 THR B C 1
ATOM 3435 O O . THR B 1 42 ? 0.576 -40.625 -1.307 1 97 42 THR B O 1
ATOM 3438 N N . MET B 1 43 ? -0.565 -42.5 -1.78 1 95.25 43 MET B N 1
ATOM 3439 C CA . MET B 1 43 ? -1.764 -42.062 -1.081 1 95.25 43 MET B CA 1
ATOM 3440 C C . MET B 1 43 ? -1.483 -41.844 0.405 1 95.25 43 MET B C 1
ATOM 3442 O O . MET B 1 43 ? -1.947 -40.875 1.002 1 95.25 43 MET B O 1
ATOM 3446 N N . ALA B 1 44 ? -0.756 -42.75 0.925 1 95.19 44 ALA B N 1
ATOM 3447 C CA . ALA B 1 44 ? -0.407 -42.656 2.34 1 95.19 44 ALA B CA 1
ATOM 3448 C C . ALA B 1 44 ? 0.394 -41.406 2.629 1 95.19 44 ALA B C 1
ATOM 3450 O O . ALA B 1 44 ? 0.158 -40.719 3.633 1 95.19 44 ALA B O 1
ATOM 3451 N N . ALA B 1 45 ? 1.319 -41.125 1.76 1 97.12 45 ALA B N 1
ATOM 3452 C CA . ALA B 1 45 ? 2.141 -39.938 1.928 1 97.12 45 ALA B CA 1
ATOM 3453 C C . ALA B 1 45 ? 1.292 -38.656 1.831 1 97.12 45 ALA B C 1
ATOM 3455 O O . ALA B 1 45 ? 1.502 -37.719 2.582 1 97.12 45 ALA B O 1
ATOM 3456 N N . LEU B 1 46 ? 0.343 -38.656 0.965 1 97.5 46 LEU B N 1
ATOM 3457 C CA . LEU B 1 46 ? -0.541 -37.531 0.793 1 97.5 46 LEU B CA 1
ATOM 3458 C C . LEU B 1 46 ? -1.432 -37.312 2.018 1 97.5 46 LEU B C 1
ATOM 3460 O O . LEU B 1 46 ? -1.649 -36.188 2.465 1 97.5 46 LEU B O 1
ATOM 3464 N N . LYS B 1 47 ? -1.91 -38.406 2.537 1 96.31 47 LYS B N 1
ATOM 3465 C CA . LYS B 1 47 ? -2.711 -38.344 3.756 1 96.31 47 LYS B CA 1
ATOM 3466 C C . LYS B 1 47 ? -1.893 -37.781 4.918 1 96.31 47 LYS B C 1
ATOM 3468 O O . LYS B 1 47 ? -2.404 -37 5.727 1 96.31 47 LYS B O 1
ATOM 3473 N N . LYS B 1 48 ? -0.692 -38.219 4.934 1 96.69 48 LYS B N 1
ATOM 3474 C CA . LYS B 1 48 ? 0.199 -37.688 5.961 1 96.69 48 LYS B CA 1
ATOM 3475 C C . LYS B 1 48 ? 0.428 -36.188 5.77 1 96.69 48 LYS B C 1
ATOM 3477 O O . LYS B 1 48 ? 0.444 -35.438 6.742 1 96.69 48 LYS B O 1
ATOM 3482 N N . MET B 1 49 ? 0.593 -35.75 4.555 1 96.75 49 MET B N 1
ATOM 3483 C CA . MET B 1 49 ? 0.769 -34.312 4.25 1 96.75 49 MET B CA 1
ATOM 3484 C C . MET B 1 49 ? -0.443 -33.5 4.699 1 96.75 49 MET B C 1
ATOM 3486 O O . MET B 1 49 ? -0.295 -32.406 5.242 1 96.75 49 MET B O 1
ATOM 3490 N N . ALA B 1 50 ? -1.628 -34.062 4.551 1 97.06 50 ALA B N 1
ATOM 3491 C CA . ALA B 1 50 ? -2.881 -33.375 4.848 1 97.06 50 ALA B CA 1
ATOM 3492 C C . ALA B 1 50 ? -3.041 -33.156 6.348 1 97.06 50 ALA B C 1
ATOM 3494 O O . ALA B 1 50 ? -3.912 -32.406 6.781 1 97.06 50 ALA B O 1
ATOM 3495 N N . ARG B 1 51 ? -2.15 -33.781 7.102 1 95.5 51 ARG B N 1
ATOM 3496 C CA . ARG B 1 51 ? -2.213 -33.625 8.555 1 95.5 51 ARG B CA 1
ATOM 3497 C C . ARG B 1 51 ? -1.242 -32.562 9.047 1 95.5 51 ARG B C 1
ATOM 3499 O O . ARG B 1 51 ? -1.229 -32.219 10.227 1 95.5 51 ARG B O 1
ATOM 3506 N N . ARG B 1 52 ? -0.489 -32.031 8.18 1 94.88 52 ARG B N 1
ATOM 3507 C CA . ARG B 1 52 ? 0.52 -31.031 8.539 1 94.88 52 ARG B CA 1
ATOM 3508 C C . ARG B 1 52 ? -0.062 -29.625 8.508 1 94.88 52 ARG B C 1
ATOM 3510 O O . ARG B 1 52 ? -0.915 -29.312 7.676 1 94.88 52 ARG B O 1
ATOM 3517 N N . ASP B 1 53 ? 0.542 -28.688 9.336 1 91.81 53 ASP B N 1
ATOM 3518 C CA . ASP B 1 53 ? 0.089 -27.297 9.43 1 91.81 53 ASP B CA 1
ATOM 3519 C C . ASP B 1 53 ? 0.625 -26.469 8.266 1 91.81 53 ASP B C 1
ATOM 3521 O O . ASP B 1 53 ? 0.045 -25.438 7.918 1 91.81 53 ASP B O 1
ATOM 3525 N N . ASP B 1 54 ? 1.666 -26.953 7.641 1 92.25 54 ASP B N 1
ATOM 3526 C CA . ASP B 1 54 ? 2.301 -26.156 6.602 1 92.25 54 ASP B CA 1
ATOM 3527 C C . ASP B 1 54 ? 1.835 -26.578 5.215 1 92.25 54 ASP B C 1
ATOM 3529 O O . ASP B 1 54 ? 2.414 -26.172 4.203 1 92.25 54 ASP B O 1
ATOM 3533 N N . VAL B 1 55 ? 0.781 -27.453 5.242 1 94.75 55 VAL B N 1
ATOM 3534 C CA . VAL B 1 55 ? 0.234 -27.906 3.969 1 94.75 55 VAL B CA 1
ATOM 3535 C C . VAL B 1 55 ? -1.259 -27.594 3.906 1 94.75 55 VAL B C 1
ATOM 3537 O O . VAL B 1 55 ? -2.029 -28.047 4.762 1 94.75 55 VAL B O 1
ATOM 3540 N N . GLU B 1 56 ? -1.605 -26.828 2.92 1 94.69 56 GLU B N 1
ATOM 3541 C CA . GLU B 1 56 ? -3.025 -26.562 2.713 1 94.69 56 GLU B CA 1
ATOM 3542 C C . GLU B 1 56 ? -3.74 -27.797 2.15 1 94.69 56 GLU B C 1
ATOM 3544 O O . GLU B 1 56 ? -3.273 -28.406 1.183 1 94.69 56 GLU B O 1
ATOM 3549 N N . SER B 1 57 ? -4.828 -28.172 2.768 1 97 57 SER B N 1
ATOM 3550 C CA . SER B 1 57 ? -5.621 -29.312 2.316 1 97 57 SER B CA 1
ATOM 3551 C C . SER B 1 57 ? -7.105 -29.094 2.596 1 97 57 SER B C 1
ATOM 3553 O O . SER B 1 57 ? -7.473 -28.266 3.439 1 97 57 SER B O 1
ATOM 3555 N N . ARG B 1 58 ? -7.949 -29.781 1.802 1 97.06 58 ARG B N 1
ATOM 3556 C CA . ARG B 1 58 ? -9.398 -29.734 1.965 1 97.06 58 ARG B CA 1
ATOM 3557 C C . ARG B 1 58 ? -10 -31.125 1.803 1 97.06 58 ARG B C 1
ATOM 3559 O O . ARG B 1 58 ? -9.555 -31.906 0.959 1 97.06 58 ARG B O 1
ATOM 3566 N N . LEU B 1 59 ? -10.977 -31.344 2.621 1 97.81 59 LEU B N 1
ATOM 3567 C CA . LEU B 1 59 ? -11.766 -32.562 2.51 1 97.81 59 LEU B CA 1
ATOM 3568 C C . LEU B 1 59 ? -13.203 -32.25 2.094 1 97.81 59 LEU B C 1
ATOM 3570 O O . LEU B 1 59 ? -13.867 -31.438 2.725 1 97.81 59 LEU B O 1
ATOM 3574 N N . ILE B 1 60 ? -13.578 -32.875 1.048 1 97.38 60 ILE B N 1
ATOM 3575 C CA . ILE B 1 60 ? -14.922 -32.688 0.508 1 97.38 60 ILE B CA 1
ATOM 3576 C C . ILE B 1 60 ? -15.672 -34.031 0.513 1 97.38 60 ILE B C 1
ATOM 3578 O O . ILE B 1 60 ? -15.109 -35.062 0.133 1 97.38 60 ILE B O 1
ATOM 3582 N N . TRP B 1 61 ? -16.906 -34 0.988 1 95.25 61 TRP B N 1
ATOM 3583 C CA . TRP B 1 61 ? -17.703 -35.219 0.972 1 95.25 61 TRP B CA 1
ATOM 3584 C C . TRP B 1 61 ? -19.203 -34.875 0.904 1 95.25 61 TRP B C 1
ATOM 3586 O O . TRP B 1 61 ? -19.578 -33.719 0.941 1 95.25 61 TRP B O 1
ATOM 3596 N N . ARG B 1 62 ? -19.906 -35.844 0.596 1 92.31 62 ARG B N 1
ATOM 3597 C CA . ARG B 1 62 ? -21.359 -35.688 0.586 1 92.31 62 ARG B CA 1
ATOM 3598 C C . ARG B 1 62 ? -21.984 -36.469 1.747 1 92.31 62 ARG B C 1
ATOM 3600 O O . ARG B 1 62 ? -21.688 -37.625 1.971 1 92.31 62 ARG B O 1
ATOM 3607 N N . GLU B 1 63 ? -22.797 -35.719 2.512 1 87.31 63 GLU B N 1
ATOM 3608 C CA . GLU B 1 63 ? -23.594 -36.312 3.588 1 87.31 63 GLU B CA 1
ATOM 3609 C C . GLU B 1 63 ? -25.094 -36.031 3.363 1 87.31 63 GLU B C 1
ATOM 3611 O O . GLU B 1 63 ? -25.516 -34.875 3.332 1 87.31 63 GLU B O 1
ATOM 3616 N N . ALA B 1 64 ? -25.844 -37.125 3.277 1 86.94 64 ALA B N 1
ATOM 3617 C CA . ALA B 1 64 ? -27.281 -37.031 3.012 1 86.94 64 ALA B CA 1
ATOM 3618 C C . ALA B 1 64 ? -27.547 -36.156 1.794 1 86.94 64 ALA B C 1
ATOM 3620 O O . ALA B 1 64 ? -28.406 -35.281 1.834 1 86.94 64 ALA B O 1
ATOM 3621 N N . GLY B 1 65 ? -26.703 -36.25 0.817 1 82 65 GLY B N 1
ATOM 3622 C CA . GLY B 1 65 ? -26.875 -35.562 -0.454 1 82 65 GLY B CA 1
ATOM 3623 C C . GLY B 1 65 ? -26.328 -34.156 -0.452 1 82 65 GLY B C 1
ATOM 3624 O O . GLY B 1 65 ? -26.328 -33.469 -1.484 1 82 65 GLY B O 1
ATOM 3625 N N . GLN B 1 66 ? -25.828 -33.75 0.667 1 89.31 66 GLN B N 1
ATOM 3626 C CA . GLN B 1 66 ? -25.344 -32.375 0.772 1 89.31 66 GLN B CA 1
ATOM 3627 C C . GLN B 1 66 ? -23.828 -32.344 0.762 1 89.31 66 GLN B C 1
ATOM 3629 O O . GLN B 1 66 ? -23.172 -33.188 1.381 1 89.31 66 GLN B O 1
ATOM 3634 N N . TRP B 1 67 ? -23.312 -31.391 0.033 1 93.12 67 TRP B N 1
ATOM 3635 C CA . TRP B 1 67 ? -21.875 -31.203 -0.046 1 93.12 67 TRP B CA 1
ATOM 3636 C C . TRP B 1 67 ? -21.328 -30.656 1.268 1 93.12 67 TRP B C 1
ATOM 3638 O O . TRP B 1 67 ? -21.922 -29.766 1.877 1 93.12 67 TRP B O 1
ATOM 3648 N N . GLN B 1 68 ? -20.266 -31.234 1.696 1 93.94 68 GLN B N 1
ATOM 3649 C CA . GLN B 1 68 ? -19.531 -30.781 2.873 1 93.94 68 GLN B CA 1
ATOM 3650 C C . GLN B 1 68 ? -18.078 -30.5 2.539 1 93.94 68 GLN B C 1
ATOM 3652 O O . GLN B 1 68 ? -17.516 -31.109 1.623 1 93.94 68 GLN B O 1
ATOM 3657 N N . MET B 1 69 ? -17.516 -29.531 3.225 1 96.12 69 MET B N 1
ATOM 3658 C CA . MET B 1 69 ? -16.094 -29.219 3.023 1 96.12 69 MET B CA 1
ATOM 3659 C C . MET B 1 69 ? -15.445 -28.781 4.332 1 96.12 69 MET B C 1
ATOM 3661 O O . MET B 1 69 ? -16.047 -28.062 5.125 1 96.12 69 MET B O 1
ATOM 3665 N N . GLU B 1 70 ? -14.266 -29.266 4.582 1 96 70 GLU B N 1
ATOM 3666 C CA . GLU B 1 70 ? -13.453 -28.844 5.715 1 96 70 GLU B CA 1
ATOM 3667 C C . GLU B 1 70 ? -12 -28.609 5.293 1 96 70 GLU B C 1
ATOM 3669 O O . GLU B 1 70 ? -11.477 -29.328 4.441 1 96 70 GLU B O 1
ATOM 3674 N N . ALA B 1 71 ? -11.438 -27.656 5.902 1 96.19 71 ALA B N 1
ATOM 3675 C CA . ALA B 1 71 ? -10.023 -27.375 5.656 1 96.19 71 ALA B CA 1
ATOM 3676 C C . ALA B 1 71 ? -9.148 -28.078 6.688 1 96.19 71 ALA B C 1
ATOM 3678 O O . ALA B 1 71 ? -9.539 -28.234 7.844 1 96.19 71 ALA B O 1
ATOM 3679 N N . GLY B 1 72 ? -7.988 -28.531 6.273 1 94.31 72 GLY B N 1
ATOM 3680 C CA . GLY B 1 72 ? -7.023 -29.125 7.18 1 94.31 72 GLY B CA 1
ATOM 3681 C C . GLY B 1 72 ? -6.336 -28.125 8.078 1 94.31 72 GLY B C 1
ATOM 3682 O O . GLY B 1 72 ? -6.656 -26.938 8.047 1 94.31 72 GLY B O 1
ATOM 3683 N N . PRO B 1 73 ? -5.453 -28.656 8.828 1 95.62 73 PRO B N 1
ATOM 3684 C CA . PRO B 1 73 ? -4.984 -30.047 8.898 1 95.62 73 PRO B CA 1
ATOM 3685 C C . PRO B 1 73 ? -6.008 -30.984 9.523 1 95.62 73 PRO B C 1
ATOM 3687 O O . PRO B 1 73 ? -6.871 -30.547 10.289 1 95.62 73 PRO B O 1
ATOM 3690 N N . PHE B 1 74 ? -5.879 -32.281 9.18 1 95.44 74 PHE B N 1
ATOM 3691 C CA . PHE B 1 74 ? -6.859 -33.281 9.625 1 95.44 74 PHE B CA 1
ATOM 3692 C C . PHE B 1 74 ? -6.23 -34.25 10.617 1 95.44 74 PHE B C 1
ATOM 3694 O O . PHE B 1 74 ? -5.176 -34.812 10.344 1 95.44 74 PHE B O 1
ATOM 3701 N N . ALA B 1 75 ? -6.852 -34.406 11.664 1 91.31 75 ALA B N 1
ATOM 3702 C CA . ALA B 1 75 ? -6.43 -35.438 12.609 1 91.31 75 ALA B CA 1
ATOM 3703 C C . ALA B 1 75 ? -6.852 -36.812 12.133 1 91.31 75 ALA B C 1
ATOM 3705 O O . ALA B 1 75 ? -6.102 -37.781 12.281 1 91.31 75 ALA B O 1
ATOM 3706 N N . ARG B 1 76 ? -7.977 -36.875 11.594 1 91.44 76 ARG B N 1
ATOM 3707 C CA . ARG B 1 76 ? -8.523 -38.125 11.062 1 91.44 76 ARG B CA 1
ATOM 3708 C C . ARG B 1 76 ? -9.055 -37.938 9.648 1 91.44 76 ARG B C 1
ATOM 3710 O O . ARG B 1 76 ? -9.547 -36.844 9.305 1 91.44 76 ARG B O 1
ATOM 3717 N N . LEU B 1 77 ? -8.844 -38.938 8.875 1 93.75 77 LEU B N 1
ATOM 3718 C CA . LEU B 1 77 ? -9.344 -38.969 7.504 1 93.75 77 LEU B CA 1
ATOM 3719 C C . LEU B 1 77 ? -10.266 -40.156 7.285 1 93.75 77 LEU B C 1
ATOM 3721 O O . LEU B 1 77 ? -10.125 -41.188 7.965 1 93.75 77 LEU B O 1
ATOM 3725 N N . PRO B 1 78 ? -11.141 -39.969 6.422 1 92.62 78 PRO B N 1
ATOM 3726 C CA . PRO B 1 78 ? -12.039 -41.125 6.168 1 92.62 78 PRO B CA 1
ATOM 3727 C C . PRO B 1 78 ? -11.297 -42.344 5.664 1 92.62 78 PRO B C 1
ATOM 3729 O O . PRO B 1 78 ? -10.219 -42.219 5.074 1 92.62 78 PRO B O 1
ATOM 3732 N N . LYS B 1 79 ? -11.992 -43.469 5.906 1 91.44 79 LYS B N 1
ATOM 3733 C CA . LYS B 1 79 ? -11.438 -44.719 5.41 1 91.44 79 LYS B CA 1
ATOM 3734 C C . LYS B 1 79 ? -11.625 -44.844 3.9 1 91.44 79 LYS B C 1
ATOM 3736 O O . LYS B 1 79 ? -12.586 -44.312 3.342 1 91.44 79 LYS B O 1
ATOM 3741 N N . VAL B 1 80 ? -10.734 -45.562 3.303 1 86.38 80 VAL B N 1
ATOM 3742 C CA . VAL B 1 80 ? -10.703 -45.719 1.851 1 86.38 80 VAL B CA 1
ATOM 3743 C C . VAL B 1 80 ? -11.984 -46.375 1.366 1 86.38 80 VAL B C 1
ATOM 3745 O O . VAL B 1 80 ? -12.461 -46.125 0.262 1 86.38 80 VAL B O 1
ATOM 3748 N N . ASN B 1 81 ? -12.562 -47.219 2.242 1 88.25 81 ASN B N 1
ATOM 3749 C CA . ASN B 1 81 ? -13.734 -48 1.828 1 88.25 81 ASN B CA 1
ATOM 3750 C C . ASN B 1 81 ? -15.023 -47.188 2.025 1 88.25 81 ASN B C 1
ATOM 3752 O O . ASN B 1 81 ? -16.094 -47.625 1.601 1 88.25 81 ASN B O 1
ATOM 3756 N N . GLU B 1 82 ? -14.867 -46.062 2.738 1 92.31 82 GLU B N 1
ATOM 3757 C CA . GLU B 1 82 ? -16.016 -45.156 2.787 1 92.31 82 GLU B CA 1
ATOM 3758 C C . GLU B 1 82 ? -16.172 -44.375 1.475 1 92.31 82 GLU B C 1
ATOM 3760 O O . GLU B 1 82 ? -15.188 -43.875 0.938 1 92.31 82 GLU B O 1
ATOM 3765 N N . PRO B 1 83 ? -17.359 -44.312 0.971 1 93.06 83 PRO B N 1
ATOM 3766 C CA . PRO B 1 83 ? -17.531 -43.719 -0.351 1 93.06 83 PRO B CA 1
ATOM 3767 C C . PRO B 1 83 ? -17.719 -42.188 -0.285 1 93.06 83 PRO B C 1
ATOM 3769 O O . PRO B 1 83 ? -17.906 -41.656 0.8 1 93.06 83 PRO B O 1
ATOM 3772 N N . ASP B 1 84 ? -17.562 -41.531 -1.395 1 95.69 84 ASP B N 1
ATOM 3773 C CA . ASP B 1 84 ? -18.047 -40.188 -1.682 1 95.69 84 ASP B CA 1
ATOM 3774 C C . ASP B 1 84 ? -17.25 -39.125 -0.926 1 95.69 84 ASP B C 1
ATOM 3776 O O . ASP B 1 84 ? -17.812 -38.188 -0.367 1 95.69 84 ASP B O 1
ATOM 3780 N N . TRP B 1 85 ? -15.969 -39.312 -0.907 1 96.56 85 TRP B N 1
ATOM 3781 C CA . TRP B 1 85 ? -15.141 -38.25 -0.358 1 96.56 85 TRP B CA 1
ATOM 3782 C C . TRP B 1 85 ? -13.914 -38 -1.233 1 96.56 85 TRP B C 1
ATOM 3784 O O . TRP B 1 85 ? -13.484 -38.875 -1.969 1 96.56 85 TRP B O 1
ATOM 3794 N N . THR B 1 86 ? -13.406 -36.844 -1.211 1 97.5 86 THR B N 1
ATOM 3795 C CA . THR B 1 86 ? -12.219 -36.375 -1.936 1 97.5 86 THR B CA 1
ATOM 3796 C C . THR B 1 86 ? -11.32 -35.531 -1.038 1 97.5 86 THR B C 1
ATOM 3798 O O . THR B 1 86 ? -11.797 -34.625 -0.353 1 97.5 86 THR B O 1
ATOM 3801 N N . LEU B 1 87 ? -10.086 -35.906 -0.982 1 98.12 87 LEU B N 1
ATOM 3802 C CA . LEU B 1 87 ? -9.07 -35.125 -0.292 1 98.12 87 LEU B CA 1
ATOM 3803 C C . LEU B 1 87 ? -8.203 -34.375 -1.288 1 98.12 87 LEU B C 1
ATOM 3805 O O . LEU B 1 87 ? -7.656 -34.969 -2.221 1 98.12 87 LEU B O 1
ATOM 3809 N N . LEU B 1 88 ? -8.148 -33.094 -1.135 1 98.12 88 LEU B N 1
ATOM 3810 C CA . LEU B 1 88 ? -7.305 -32.25 -1.955 1 98.12 88 LEU B CA 1
ATOM 3811 C C . LEU B 1 88 ? -6.078 -31.781 -1.176 1 98.12 88 LEU B C 1
ATOM 3813 O O . LEU B 1 88 ? -6.207 -31.219 -0.088 1 98.12 88 LEU B O 1
ATOM 3817 N N . VAL B 1 89 ? -4.91 -32.031 -1.722 1 98.12 89 VAL B N 1
ATOM 3818 C CA . VAL B 1 89 ? -3.656 -31.531 -1.148 1 98.12 89 VAL B CA 1
ATOM 3819 C C . VAL B 1 89 ? -3.023 -30.5 -2.082 1 98.12 89 VAL B C 1
ATOM 3821 O O . VAL B 1 89 ? -2.637 -30.828 -3.207 1 98.12 89 VAL B O 1
ATOM 3824 N N . GLN B 1 90 ? -2.84 -29.328 -1.522 1 96.12 90 GLN B N 1
ATOM 3825 C CA . GLN B 1 90 ? -2.422 -28.203 -2.355 1 96.12 90 GLN B CA 1
ATOM 3826 C C . GLN B 1 90 ? -0.902 -28.094 -2.393 1 96.12 90 GLN B C 1
ATOM 3828 O O . GLN B 1 90 ? -0.218 -28.484 -1.449 1 96.12 90 GLN B O 1
ATOM 3833 N N . SER B 1 91 ? -0.365 -27.578 -3.518 1 96.38 91 SER B N 1
ATOM 3834 C CA . SER B 1 91 ? 1.033 -27.188 -3.676 1 96.38 91 SER B CA 1
ATOM 3835 C C . SER B 1 91 ? 1.971 -28.328 -3.27 1 96.38 91 SER B C 1
ATOM 3837 O O . SER B 1 91 ? 2.895 -28.125 -2.48 1 96.38 91 SER B O 1
ATOM 3839 N N . VAL B 1 92 ? 1.688 -29.453 -3.764 1 97.69 92 VAL B N 1
ATOM 3840 C CA . VAL B 1 92 ? 2.5 -30.625 -3.424 1 97.69 92 VAL B CA 1
ATOM 3841 C C . VAL B 1 92 ? 3.912 -30.438 -3.975 1 97.69 92 VAL B C 1
ATOM 3843 O O . VAL B 1 92 ? 4.871 -31 -3.43 1 97.69 92 VAL B O 1
ATOM 3846 N N . ASP B 1 93 ? 4.059 -29.656 -4.969 1 96.25 93 ASP B N 1
ATOM 3847 C CA . ASP B 1 93 ? 5.355 -29.359 -5.578 1 96.25 93 ASP B CA 1
ATOM 3848 C C . ASP B 1 93 ? 6.305 -28.719 -4.566 1 96.25 93 ASP B C 1
ATOM 3850 O O . ASP B 1 93 ? 7.527 -28.828 -4.711 1 96.25 93 ASP B O 1
ATOM 3854 N N . LEU B 1 94 ? 5.809 -28.109 -3.555 1 95.38 94 LEU B N 1
ATOM 3855 C CA . LEU B 1 94 ? 6.648 -27.484 -2.539 1 95.38 94 LEU B CA 1
ATOM 3856 C C . LEU B 1 94 ? 7.191 -28.516 -1.566 1 95.38 94 LEU B C 1
ATOM 3858 O O . LEU B 1 94 ? 8.133 -28.25 -0.818 1 95.38 94 LEU B O 1
ATOM 3862 N N . HIS B 1 95 ? 6.625 -29.734 -1.62 1 95.75 95 HIS B N 1
ATOM 3863 C CA . HIS B 1 95 ? 6.941 -30.719 -0.588 1 95.75 95 HIS B CA 1
ATOM 3864 C C . HIS B 1 95 ? 7.5 -32 -1.198 1 95.75 95 HIS B C 1
ATOM 3866 O O . HIS B 1 95 ? 7.945 -32.906 -0.474 1 95.75 95 HIS B O 1
ATOM 3872 N N . SER B 1 96 ? 7.465 -32.062 -2.492 1 97 96 SER B N 1
ATOM 3873 C CA . SER B 1 96 ? 7.867 -33.281 -3.199 1 97 96 SER B CA 1
ATOM 3874 C C . SER B 1 96 ? 8.742 -32.969 -4.402 1 97 96 SER B C 1
ATOM 3876 O O . SER B 1 96 ? 8.289 -32.312 -5.359 1 97 96 SER B O 1
ATOM 3878 N N . ASP B 1 97 ? 9.938 -33.469 -4.441 1 96.69 97 ASP B N 1
ATOM 3879 C CA . ASP B 1 97 ? 10.836 -33.25 -5.57 1 96.69 97 ASP B CA 1
ATOM 3880 C C . ASP B 1 97 ? 10.273 -33.875 -6.848 1 96.69 97 ASP B C 1
ATOM 3882 O O . ASP B 1 97 ? 10.383 -33.281 -7.926 1 96.69 97 ASP B O 1
ATOM 3886 N N . ALA B 1 98 ? 9.672 -35 -6.652 1 98.06 98 ALA B N 1
ATOM 3887 C CA . ALA B 1 98 ? 9.094 -35.688 -7.809 1 98.06 98 ALA B CA 1
ATOM 3888 C C . ALA B 1 98 ? 7.941 -34.875 -8.406 1 98.06 98 ALA B C 1
ATOM 3890 O O . ALA B 1 98 ? 7.805 -34.812 -9.625 1 98.06 98 ALA B O 1
ATOM 3891 N N . ALA B 1 99 ? 7.125 -34.312 -7.539 1 98.12 99 ALA B N 1
ATOM 3892 C CA . ALA B 1 99 ? 6.027 -33.469 -8.008 1 98.12 99 ALA B CA 1
ATOM 3893 C C . ALA B 1 99 ? 6.562 -32.25 -8.711 1 98.12 99 ALA B C 1
ATOM 3895 O O . ALA B 1 99 ? 6.059 -31.844 -9.773 1 98.12 99 ALA B O 1
ATOM 3896 N N . ALA B 1 100 ? 7.59 -31.672 -8.125 1 97.12 100 ALA B N 1
ATOM 3897 C CA . ALA B 1 100 ? 8.211 -30.5 -8.719 1 97.12 100 ALA B CA 1
ATOM 3898 C C . ALA B 1 100 ? 8.797 -30.828 -10.094 1 97.12 100 ALA B C 1
ATOM 3900 O O . ALA B 1 100 ? 8.664 -30.031 -11.031 1 97.12 100 ALA B O 1
ATOM 3901 N N . GLU B 1 101 ? 9.406 -31.938 -10.172 1 97 101 GLU B N 1
ATOM 3902 C CA . GLU B 1 101 ? 9.992 -32.344 -11.438 1 97 101 GLU B CA 1
ATOM 3903 C C . GLU B 1 101 ? 8.93 -32.562 -12.508 1 97 101 GLU B C 1
ATOM 3905 O O . GLU B 1 101 ? 9.141 -32.25 -13.68 1 97 101 GLU B O 1
ATOM 3910 N N . LEU B 1 102 ? 7.859 -33.094 -12.125 1 97.81 102 LEU B N 1
ATOM 3911 C CA . LEU B 1 102 ? 6.75 -33.281 -13.055 1 97.81 102 LEU B CA 1
ATOM 3912 C C . LEU B 1 102 ? 6.309 -31.969 -13.656 1 97.81 102 LEU B C 1
ATOM 3914 O O . LEU B 1 102 ? 6.062 -31.875 -14.867 1 97.81 102 LEU B O 1
ATOM 3918 N N . MET B 1 103 ? 6.258 -30.938 -12.898 1 97.12 103 MET B N 1
ATOM 3919 C CA . MET B 1 103 ? 5.812 -29.609 -13.344 1 97.12 103 MET B CA 1
ATOM 3920 C C . MET B 1 103 ? 6.754 -29.047 -14.398 1 97.12 103 MET B C 1
ATOM 3922 O O . MET B 1 103 ? 6.34 -28.266 -15.25 1 97.12 103 MET B O 1
ATOM 3926 N N . GLN B 1 104 ? 8.008 -29.469 -14.352 1 95.88 104 GLN B N 1
ATOM 3927 C CA . GLN B 1 104 ? 9 -28.938 -15.273 1 95.88 104 GLN B CA 1
ATOM 3928 C C . GLN B 1 104 ? 8.703 -29.375 -16.703 1 95.88 104 GLN B C 1
ATOM 3930 O O . GLN B 1 104 ? 9.18 -28.75 -17.656 1 95.88 104 GLN B O 1
ATOM 3935 N N . ARG B 1 105 ? 7.895 -30.359 -16.859 1 96.12 105 ARG B N 1
ATOM 3936 C CA . ARG B 1 105 ? 7.57 -30.875 -18.188 1 96.12 105 ARG B CA 1
ATOM 3937 C C . ARG B 1 105 ? 6.641 -29.938 -18.938 1 96.12 105 ARG B C 1
ATOM 3939 O O . ARG B 1 105 ? 6.453 -30.062 -20.141 1 96.12 105 ARG B O 1
ATOM 3946 N N . PHE B 1 106 ? 6.133 -28.984 -18.266 1 97.75 106 PHE B N 1
ATOM 3947 C CA . PHE B 1 106 ? 5.148 -28.094 -18.875 1 97.75 106 PHE B CA 1
ATOM 3948 C C . PHE B 1 106 ? 5.73 -26.703 -19.094 1 97.75 106 PHE B C 1
ATOM 3950 O O . PHE B 1 106 ? 5.004 -25.766 -19.422 1 97.75 106 PHE B O 1
ATOM 3957 N N . ARG B 1 107 ? 7.055 -26.562 -18.938 1 97.38 107 ARG B N 1
ATOM 3958 C CA . ARG B 1 107 ? 7.711 -25.266 -18.969 1 97.38 107 ARG B CA 1
ATOM 3959 C C . ARG B 1 107 ? 7.93 -24.797 -20.406 1 97.38 107 ARG B C 1
ATOM 3961 O O . ARG B 1 107 ? 8.812 -23.969 -20.656 1 97.38 107 ARG B O 1
ATOM 3968 N N . PHE B 1 108 ? 7.148 -25.391 -21.344 1 97.94 108 PHE B N 1
ATOM 3969 C CA . PHE B 1 108 ? 6.961 -24.734 -22.641 1 97.94 108 PHE B CA 1
ATOM 3970 C C . PHE B 1 108 ? 5.973 -23.578 -22.516 1 97.94 108 PHE B C 1
ATOM 3972 O O . PHE B 1 108 ? 5.867 -22.766 -23.438 1 97.94 108 PHE B O 1
ATOM 3979 N N . ILE B 1 109 ? 5.262 -23.5 -21.391 1 98.31 109 ILE B N 1
ATOM 3980 C CA . ILE B 1 109 ? 4.449 -22.375 -20.953 1 98.31 109 ILE B CA 1
ATOM 3981 C C . ILE B 1 109 ? 5.262 -21.484 -20.016 1 98.31 109 ILE B C 1
ATOM 3983 O O . ILE B 1 109 ? 5.957 -21.984 -19.125 1 98.31 109 ILE B O 1
ATOM 3987 N N . PRO B 1 110 ? 5.168 -20.172 -20.188 1 98.38 110 PRO B N 1
ATOM 3988 C CA . PRO B 1 110 ? 5.969 -19.281 -19.328 1 98.38 110 PRO B CA 1
ATOM 3989 C C . PRO B 1 110 ? 5.742 -19.547 -17.844 1 98.38 110 PRO B C 1
ATOM 3991 O O . PRO B 1 110 ? 4.605 -19.75 -17.406 1 98.38 110 PRO B O 1
ATOM 3994 N N . ASP B 1 111 ? 6.82 -19.484 -17.031 1 98.25 111 ASP B N 1
ATOM 3995 C CA . ASP B 1 111 ? 6.77 -19.734 -15.602 1 98.25 111 ASP B CA 1
ATOM 3996 C C . ASP B 1 111 ? 5.855 -18.734 -14.906 1 98.25 111 ASP B C 1
ATOM 3998 O O . ASP B 1 111 ? 5.277 -19.031 -13.859 1 98.25 111 ASP B O 1
ATOM 4002 N N . ALA B 1 112 ? 5.738 -17.562 -15.531 1 98.06 112 ALA B N 1
ATOM 4003 C CA . ALA B 1 112 ? 4.891 -16.516 -14.969 1 98.06 112 ALA B CA 1
ATOM 4004 C C . ALA B 1 112 ? 3.449 -17 -14.812 1 98.06 112 ALA B C 1
ATOM 4006 O O . ALA B 1 112 ? 2.689 -16.453 -14.008 1 98.06 112 ALA B O 1
ATOM 4007 N N . ARG B 1 113 ? 3.07 -17.984 -15.57 1 97.75 113 ARG B N 1
ATOM 4008 C CA . ARG B 1 113 ? 1.703 -18.5 -15.562 1 97.75 113 ARG B CA 1
ATOM 4009 C C . ARG B 1 113 ? 1.564 -19.688 -14.617 1 97.75 113 ARG B C 1
ATOM 4011 O O . ARG B 1 113 ? 0.45 -20.109 -14.297 1 97.75 113 ARG B O 1
ATOM 4018 N N . LEU B 1 114 ? 2.672 -20.25 -14.289 1 95.69 114 LEU B N 1
ATOM 4019 C CA . LEU B 1 114 ? 2.646 -21.453 -13.461 1 95.69 114 LEU B CA 1
ATOM 4020 C C . LEU B 1 114 ? 2.158 -21.125 -12.055 1 95.69 114 LEU B C 1
ATOM 4022 O O . LEU B 1 114 ? 2.588 -20.141 -11.453 1 95.69 114 LEU B O 1
ATOM 4026 N N . ASP B 1 115 ? 1.278 -21.875 -11.539 1 95 115 ASP B N 1
ATOM 4027 C CA . ASP B 1 115 ? 0.785 -21.703 -10.18 1 95 115 ASP B CA 1
ATOM 4028 C C . ASP B 1 115 ? 1.289 -22.812 -9.266 1 95 115 ASP B C 1
ATOM 4030 O O . ASP B 1 115 ? 2.365 -22.703 -8.672 1 95 115 ASP B O 1
ATOM 4034 N N . ASP B 1 116 ? 0.584 -23.969 -9.273 1 95.31 116 ASP B N 1
ATOM 4035 C CA . ASP B 1 116 ? 1.02 -25.047 -8.391 1 95.31 116 ASP B CA 1
ATOM 4036 C C . ASP B 1 116 ? 0.5 -26.391 -8.891 1 95.31 116 ASP B C 1
ATOM 4038 O O . ASP B 1 116 ? -0.107 -26.469 -9.953 1 95.31 116 ASP B O 1
ATOM 4042 N N . LEU B 1 117 ? 0.961 -27.406 -8.219 1 97.75 117 LEU B N 1
ATOM 4043 C CA . LEU B 1 117 ? 0.524 -28.781 -8.445 1 97.75 117 LEU B CA 1
ATOM 4044 C C . LEU B 1 117 ? -0.271 -29.297 -7.258 1 97.75 117 LEU B C 1
ATOM 4046 O O . LEU B 1 117 ? 0.264 -29.422 -6.152 1 97.75 117 LEU B O 1
ATOM 4050 N N . MET B 1 118 ? -1.524 -29.531 -7.5 1 98.12 118 MET B N 1
ATOM 4051 C CA . MET B 1 118 ? -2.428 -30.078 -6.492 1 98.12 118 MET B CA 1
ATOM 4052 C C . MET B 1 118 ? -2.719 -31.547 -6.77 1 98.12 118 MET B C 1
ATOM 4054 O O . MET B 1 118 ? -2.814 -31.969 -7.926 1 98.12 118 MET B O 1
ATOM 4058 N N . ILE B 1 119 ? -2.867 -32.375 -5.73 1 98.75 119 ILE B N 1
ATOM 4059 C CA . ILE B 1 119 ? -3.221 -33.781 -5.906 1 98.75 119 ILE B CA 1
ATOM 4060 C C . ILE B 1 119 ? -4.52 -34.062 -5.164 1 98.75 119 ILE B C 1
ATOM 4062 O O . ILE B 1 119 ? -4.672 -33.688 -3.996 1 98.75 119 ILE B O 1
ATOM 4066 N N . SER B 1 120 ? -5.379 -34.719 -5.859 1 98.25 120 SER B N 1
ATOM 4067 C CA . SER B 1 120 ? -6.637 -35.188 -5.277 1 98.25 120 SER B CA 1
ATOM 4068 C C . SER B 1 120 ? -6.656 -36.688 -5.117 1 98.25 120 SER B C 1
ATOM 4070 O O . SER B 1 120 ? -6.234 -37.438 -6.016 1 98.25 120 SER B O 1
ATOM 4072 N N . ILE B 1 121 ? -7.043 -37.156 -4.004 1 97.81 121 ILE B N 1
ATOM 4073 C CA . ILE B 1 121 ? -7.367 -38.562 -3.801 1 97.81 121 ILE B CA 1
ATOM 4074 C C . ILE B 1 121 ? -8.844 -38.688 -3.443 1 97.81 121 ILE B C 1
ATOM 4076 O O . ILE B 1 121 ? -9.398 -37.844 -2.729 1 97.81 121 ILE B O 1
ATOM 4080 N N . ALA B 1 122 ? -9.398 -39.719 -3.984 1 97.81 122 ALA B N 1
ATOM 4081 C CA . ALA B 1 122 ? -10.836 -39.844 -3.785 1 97.81 122 ALA B CA 1
ATOM 4082 C C . ALA B 1 122 ? -11.242 -41.312 -3.658 1 97.81 122 ALA B C 1
ATOM 4084 O O . ALA B 1 122 ? -10.602 -42.188 -4.238 1 97.81 122 ALA B O 1
ATOM 4085 N N . SER B 1 123 ? -12.297 -41.562 -2.82 1 96.88 123 SER B N 1
ATOM 4086 C CA . SER B 1 123 ? -12.953 -42.875 -2.775 1 96.88 123 SER B CA 1
ATOM 4087 C C . SER B 1 123 ? -14.016 -42.969 -3.865 1 96.88 123 SER B C 1
ATOM 4089 O O . SER B 1 123 ? -14.203 -42.062 -4.66 1 96.88 123 SER B O 1
ATOM 4091 N N . ASP B 1 124 ? -14.594 -44.156 -3.881 1 97.12 124 ASP B N 1
ATOM 4092 C CA . ASP B 1 124 ? -15.602 -44.406 -4.906 1 97.12 124 ASP B CA 1
ATOM 4093 C C . ASP B 1 124 ? -16.719 -43.344 -4.844 1 97.12 124 ASP B C 1
ATOM 4095 O O . ASP B 1 124 ? -17.266 -43.094 -3.771 1 97.12 124 ASP B O 1
ATOM 4099 N N . GLY B 1 125 ? -16.938 -42.75 -6.012 1 96.19 125 GLY B N 1
ATOM 4100 C CA . GLY B 1 125 ? -17.984 -41.75 -6.102 1 96.19 125 GLY B CA 1
ATOM 4101 C C . GLY B 1 125 ? -17.531 -40.375 -5.68 1 96.19 125 GLY B C 1
ATOM 4102 O O . GLY B 1 125 ? -18.266 -39.406 -5.852 1 96.19 125 GLY B O 1
ATOM 4103 N N . GLY B 1 126 ? -16.359 -40.312 -5.176 1 96.38 126 GLY B N 1
ATOM 4104 C CA . GLY B 1 126 ? -15.852 -39.031 -4.68 1 96.38 126 GLY B CA 1
ATOM 4105 C C . GLY B 1 126 ? -15.57 -38.031 -5.785 1 96.38 126 GLY B C 1
ATOM 4106 O O . GLY B 1 126 ? -15.102 -38.406 -6.863 1 96.38 126 GLY B O 1
ATOM 4107 N N . GLY B 1 127 ? -15.781 -36.781 -5.582 1 95.88 127 GLY B N 1
ATOM 4108 C CA . GLY B 1 127 ? -15.531 -35.656 -6.453 1 95.88 127 GLY B CA 1
ATOM 4109 C C . GLY B 1 127 ? -15.727 -34.312 -5.762 1 95.88 127 GLY B C 1
ATOM 4110 O O . GLY B 1 127 ? -15.875 -34.25 -4.539 1 95.88 127 GLY B O 1
ATOM 4111 N N . VAL B 1 128 ? -15.602 -33.219 -6.539 1 95.88 128 VAL B N 1
ATOM 4112 C CA . VAL B 1 128 ? -15.773 -31.875 -5.961 1 95.88 128 VAL B CA 1
ATOM 4113 C C . VAL B 1 128 ? -17 -31.203 -6.578 1 95.88 128 VAL B C 1
ATOM 4115 O O . VAL B 1 128 ? -17.234 -30.016 -6.355 1 95.88 128 VAL B O 1
ATOM 4118 N N . GLY B 1 129 ? -17.75 -31.938 -7.348 1 95.5 129 GLY B N 1
ATOM 4119 C CA . GLY B 1 129 ? -18.938 -31.406 -7.992 1 95.5 129 GLY B CA 1
ATOM 4120 C C . GLY B 1 129 ? -18.641 -30.625 -9.258 1 95.5 129 GLY B C 1
ATOM 4121 O O . GLY B 1 129 ? -17.484 -30.266 -9.508 1 95.5 129 GLY B O 1
ATOM 4122 N N . PRO B 1 130 ? -19.703 -30.406 -10.094 1 96.75 130 PRO B N 1
ATOM 4123 C CA . PRO B 1 130 ? -19.516 -29.609 -11.312 1 96.75 130 PRO B CA 1
ATOM 4124 C C . PRO B 1 130 ? -19.125 -28.156 -11.016 1 96.75 130 PRO B C 1
ATOM 4126 O O . PRO B 1 130 ? -19.797 -27.484 -10.242 1 96.75 130 PRO B O 1
ATOM 4129 N N . HIS B 1 131 ? -18.078 -27.719 -11.555 1 97.06 131 HIS B N 1
ATOM 4130 C CA . HIS B 1 131 ? -17.562 -26.375 -11.32 1 97.06 131 HIS B CA 1
ATOM 4131 C C . HIS B 1 131 ? -16.719 -25.891 -12.484 1 97.06 131 HIS B C 1
ATOM 4133 O O . HIS B 1 131 ? -16.641 -26.547 -13.523 1 97.06 131 HIS B O 1
ATOM 4139 N N . PHE B 1 132 ? -16.234 -24.672 -12.414 1 94.69 132 PHE B N 1
ATOM 4140 C CA . PHE B 1 132 ? -15.266 -24.125 -13.352 1 94.69 132 PHE B CA 1
ATOM 4141 C C . PHE B 1 132 ? -14.133 -23.438 -12.602 1 94.69 132 PHE B C 1
ATOM 4143 O O . PHE B 1 132 ? -14.289 -23.047 -11.438 1 94.69 132 PHE B O 1
ATOM 4150 N N . ASP B 1 133 ? -13.016 -23.453 -13.227 1 92.5 133 ASP B N 1
ATOM 4151 C CA . ASP B 1 133 ? -11.859 -22.75 -12.672 1 92.5 133 ASP B CA 1
ATOM 4152 C C . ASP B 1 133 ? -11.523 -21.516 -13.508 1 92.5 133 ASP B C 1
ATOM 4154 O O . ASP B 1 133 ? -11.898 -21.422 -14.68 1 92.5 133 ASP B O 1
ATOM 4158 N N . SER B 1 134 ? -10.82 -20.562 -12.844 1 89.81 134 SER B N 1
ATOM 4159 C CA . SER B 1 134 ? -10.336 -19.375 -13.539 1 89.81 134 SER B CA 1
ATOM 4160 C C . SER B 1 134 ? -8.922 -19.578 -14.07 1 89.81 134 SER B C 1
ATOM 4162 O O . SER B 1 134 ? -8.297 -18.641 -14.562 1 89.81 134 SER B O 1
ATOM 4164 N N . TYR B 1 135 ? -8.422 -20.812 -14.023 1 91.31 135 TYR B N 1
ATOM 4165 C CA . TYR B 1 135 ? -7.07 -21.172 -14.43 1 91.31 135 TYR B CA 1
ATOM 4166 C C . TYR B 1 135 ? -7.09 -22.172 -15.578 1 91.31 135 TYR B C 1
ATOM 4168 O O . TYR B 1 135 ? -8.094 -22.844 -15.797 1 91.31 135 TYR B O 1
ATOM 4176 N N . ASP B 1 136 ? -5.977 -22.125 -16.328 1 97.31 136 ASP B N 1
ATOM 4177 C CA . ASP B 1 136 ? -5.684 -23.297 -17.156 1 97.31 136 ASP B CA 1
ATOM 4178 C C . ASP B 1 136 ? -5.23 -24.469 -16.281 1 97.31 136 ASP B C 1
ATOM 4180 O O . ASP B 1 136 ? -4.52 -24.281 -15.297 1 97.31 136 ASP B O 1
ATOM 4184 N N . VAL B 1 137 ? -5.695 -25.641 -16.688 1 98.31 137 VAL B N 1
ATOM 4185 C CA . VAL B 1 137 ? -5.301 -26.75 -15.828 1 98.31 137 VAL B CA 1
ATOM 4186 C C . VAL B 1 137 ? -5.09 -28.016 -16.656 1 98.31 137 VAL B C 1
ATOM 4188 O O . VAL B 1 137 ? -5.832 -28.266 -17.609 1 98.31 137 VAL B O 1
ATOM 4191 N N . PHE B 1 138 ? -4.012 -28.75 -16.391 1 98.75 138 PHE B N 1
ATOM 4192 C CA . PHE B 1 138 ? -3.811 -30.125 -16.859 1 98.75 138 PHE B CA 1
ATOM 4193 C C . PHE B 1 138 ? -4.188 -31.125 -15.758 1 98.75 138 PHE B C 1
ATOM 4195 O O . PHE B 1 138 ? -3.631 -31.078 -14.664 1 98.75 138 PHE B O 1
ATOM 4202 N N . LEU B 1 139 ? -5.137 -31.969 -16.047 1 98.75 139 LEU B N 1
ATOM 4203 C CA . LEU B 1 139 ? -5.578 -33.031 -15.125 1 98.75 139 LEU B CA 1
ATOM 4204 C C . LEU B 1 139 ? -4.996 -34.375 -15.523 1 98.75 139 LEU B C 1
ATOM 4206 O O . LEU B 1 139 ? -5.473 -35 -16.469 1 98.75 139 LEU B O 1
ATOM 4210 N N . LEU B 1 140 ? -3.99 -34.812 -14.758 1 98.88 140 LEU B N 1
ATOM 4211 C CA . LEU B 1 140 ? -3.299 -36.062 -15.031 1 98.88 140 LEU B CA 1
ATOM 4212 C C . LEU B 1 140 ? -3.777 -37.156 -14.094 1 98.88 140 LEU B C 1
ATOM 4214 O O . LEU B 1 140 ? -3.65 -37.031 -12.867 1 98.88 140 LEU B O 1
ATOM 4218 N N . GLN B 1 141 ? -4.344 -38.188 -14.648 1 98.81 141 GLN B N 1
ATOM 4219 C CA . GLN B 1 141 ? -4.75 -39.312 -13.812 1 98.81 141 GLN B CA 1
ATOM 4220 C C . GLN B 1 141 ? -3.537 -40.094 -13.336 1 98.81 141 GLN B C 1
ATOM 4222 O O . GLN B 1 141 ? -2.76 -40.594 -14.148 1 98.81 141 GLN B O 1
ATOM 4227 N N . ALA B 1 142 ? -3.408 -40.156 -12.078 1 98.62 142 ALA B N 1
ATOM 4228 C CA . ALA B 1 142 ? -2.195 -40.75 -11.516 1 98.62 142 ALA B CA 1
ATOM 4229 C C . ALA B 1 142 ? -2.441 -42.188 -11.062 1 98.62 142 ALA B C 1
ATOM 4231 O O . ALA B 1 142 ? -1.559 -43.031 -11.172 1 98.62 142 ALA B O 1
ATOM 4232 N N . ALA B 1 143 ? -3.582 -42.469 -10.453 1 98.25 143 ALA B N 1
ATOM 4233 C CA . ALA B 1 143 ? -3.982 -43.781 -9.984 1 98.25 143 ALA B CA 1
ATOM 4234 C C . ALA B 1 143 ? -5.496 -43.969 -10.094 1 98.25 143 ALA B C 1
ATOM 4236 O O . ALA B 1 143 ? -6.25 -43 -10.047 1 98.25 143 ALA B O 1
ATOM 4237 N N . GLY B 1 144 ? -5.84 -45.25 -10.25 1 97.88 144 GLY B N 1
ATOM 4238 C CA . GLY B 1 144 ? -7.266 -45.5 -10.367 1 97.88 144 GLY B CA 1
ATOM 4239 C C . GLY B 1 144 ? -7.891 -44.844 -11.586 1 97.88 144 GLY B C 1
ATOM 4240 O O . GLY B 1 144 ? -7.211 -44.594 -12.578 1 97.88 144 GLY B O 1
ATOM 4241 N N . LYS B 1 145 ? -9.234 -44.75 -11.477 1 98.44 145 LYS B N 1
ATOM 4242 C CA . LYS B 1 145 ? -9.969 -44.188 -12.609 1 98.44 145 LYS B CA 1
ATOM 4243 C C . LYS B 1 145 ? -10.891 -43.062 -12.172 1 98.44 145 LYS B C 1
ATOM 4245 O O . LYS B 1 145 ? -11.422 -43.062 -11.055 1 98.44 145 LYS B O 1
ATOM 4250 N N . ARG B 1 146 ? -11.023 -42.094 -13.016 1 98.75 146 ARG B N 1
ATOM 4251 C CA . ARG B 1 146 ? -11.945 -41 -12.789 1 98.75 146 ARG B CA 1
ATOM 4252 C C . ARG B 1 146 ? -12.742 -40.688 -14.055 1 98.75 146 ARG B C 1
ATOM 4254 O O . ARG B 1 146 ? -12.18 -40.625 -15.148 1 98.75 146 ARG B O 1
ATOM 4261 N N . ARG B 1 147 ? -14 -40.562 -13.922 1 98.81 147 ARG B N 1
ATOM 4262 C CA . ARG B 1 147 ? -14.844 -40.094 -15.023 1 98.81 147 ARG B CA 1
ATOM 4263 C C . ARG B 1 147 ? -14.977 -38.594 -15.039 1 98.81 147 ARG B C 1
ATOM 4265 O O . ARG B 1 147 ? -15.414 -38 -14.055 1 98.81 147 ARG B O 1
ATOM 4272 N N . TRP B 1 148 ? -14.594 -38 -16.156 1 98.75 148 TRP B N 1
ATOM 4273 C CA . TRP B 1 148 ? -14.703 -36.562 -16.328 1 98.75 148 TRP B CA 1
ATOM 4274 C C . TRP B 1 148 ? -15.812 -36.219 -17.312 1 98.75 148 TRP B C 1
ATOM 4276 O O . TRP B 1 148 ? -15.875 -36.75 -18.406 1 98.75 148 TRP B O 1
ATOM 4286 N N . ARG B 1 149 ? -16.625 -35.375 -16.906 1 98.56 149 ARG B N 1
ATOM 4287 C CA . ARG B 1 149 ? -17.562 -34.656 -17.781 1 98.56 149 ARG B CA 1
ATOM 4288 C C . ARG B 1 149 ? -17.203 -33.188 -17.891 1 98.56 149 ARG B C 1
ATOM 4290 O O . ARG B 1 149 ? -16.953 -32.531 -16.875 1 98.56 149 ARG B O 1
ATOM 4297 N N . TYR B 1 150 ? -17.047 -32.719 -19.094 1 98.06 150 TYR B N 1
ATOM 4298 C CA . TYR B 1 150 ? -16.578 -31.359 -19.25 1 98.06 150 TYR B CA 1
ATOM 4299 C C . TYR B 1 150 ? -17.156 -30.719 -20.516 1 98.06 150 TYR B C 1
ATOM 4301 O O . TYR B 1 150 ? -17.688 -31.422 -21.375 1 98.06 150 TYR B O 1
ATOM 4309 N N . GLY B 1 151 ? -17.156 -29.438 -20.516 1 94 151 GLY B N 1
ATOM 4310 C CA . GLY B 1 151 ? -17.656 -28.672 -21.656 1 94 151 GLY B CA 1
ATOM 4311 C C . GLY B 1 151 ? -17.562 -27.172 -21.453 1 94 151 GLY B C 1
ATOM 4312 O O . GLY B 1 151 ? -17.109 -26.719 -20.406 1 94 151 GLY B O 1
ATOM 4313 N N . ARG B 1 152 ? -17.875 -26.344 -22.609 1 88.38 152 ARG B N 1
ATOM 4314 C CA . ARG B 1 152 ? -17.875 -24.891 -22.594 1 88.38 152 ARG B CA 1
ATOM 4315 C C . ARG B 1 152 ? -19.297 -24.344 -22.578 1 88.38 152 ARG B C 1
ATOM 4317 O O . ARG B 1 152 ? -20.016 -24.422 -23.578 1 88.38 152 ARG B O 1
ATOM 4324 N N . GLN B 1 153 ? -19.781 -24.094 -21.391 1 91.06 153 GLN B N 1
ATOM 4325 C CA . GLN B 1 153 ? -21.125 -23.547 -21.266 1 91.06 153 GLN B CA 1
ATOM 4326 C C . GLN B 1 153 ? -21.109 -22.047 -20.969 1 91.06 153 GLN B C 1
ATOM 4328 O O . GLN B 1 153 ? -20.125 -21.547 -20.438 1 91.06 153 GLN B O 1
ATOM 4333 N N . LYS B 1 154 ? -22.219 -21.391 -21.375 1 90.06 154 LYS B N 1
ATOM 4334 C CA . LYS B 1 154 ? -22.312 -19.953 -21.188 1 90.06 154 LYS B CA 1
ATOM 4335 C C . LYS B 1 154 ? -22.797 -19.625 -19.781 1 90.06 154 LYS B C 1
ATOM 4337 O O . LYS B 1 154 ? -22.266 -18.719 -19.125 1 90.06 154 LYS B O 1
ATOM 4342 N N . ASP B 1 155 ? -23.734 -20.422 -19.359 1 93.56 155 ASP B N 1
ATOM 4343 C CA . ASP B 1 155 ? -24.312 -20.188 -18.047 1 93.56 155 ASP B CA 1
ATOM 4344 C C . ASP B 1 155 ? -23.422 -20.766 -16.938 1 93.56 155 ASP B C 1
ATOM 4346 O O . ASP B 1 155 ? -23.312 -21.984 -16.812 1 93.56 155 ASP B O 1
ATOM 4350 N N . LEU B 1 156 ? -22.797 -19.922 -16.188 1 92.94 156 LEU B N 1
ATOM 4351 C CA . LEU B 1 156 ? -21.875 -20.359 -15.133 1 92.94 156 LEU B CA 1
ATOM 4352 C C . LEU B 1 156 ? -22.422 -19.969 -13.766 1 92.94 156 LEU B C 1
ATOM 4354 O O . LEU B 1 156 ? -21.641 -19.781 -12.82 1 92.94 156 LEU B O 1
ATOM 4358 N N . SER B 1 157 ? -23.719 -19.906 -13.633 1 94.69 157 SER B N 1
ATOM 4359 C CA . SER B 1 157 ? -24.344 -19.562 -12.359 1 94.69 157 SER B CA 1
ATOM 4360 C C . SER B 1 157 ? -24.078 -20.625 -11.312 1 94.69 157 SER B C 1
ATOM 4362 O O . SER B 1 157 ? -24.078 -21.828 -11.617 1 94.69 157 SER B O 1
ATOM 4364 N N . LEU B 1 158 ? -23.875 -20.188 -10.125 1 94 158 LEU B N 1
ATOM 4365 C CA . LEU B 1 158 ? -23.531 -21.078 -9.031 1 94 158 LEU B CA 1
ATOM 4366 C C . LEU B 1 158 ? -24.719 -21.297 -8.102 1 94 158 LEU B C 1
ATOM 4368 O O . LEU B 1 158 ? -25.562 -20.406 -7.941 1 94 158 LEU B O 1
ATOM 4372 N N . GLU B 1 159 ? -24.734 -22.453 -7.539 1 91.94 159 GLU B N 1
ATOM 4373 C CA . GLU B 1 159 ? -25.719 -22.734 -6.492 1 91.94 159 GLU B CA 1
ATOM 4374 C C . GLU B 1 159 ? -25.422 -21.906 -5.242 1 91.94 159 GLU B C 1
ATOM 4376 O O . GLU B 1 159 ? -24.312 -21.922 -4.727 1 91.94 159 GLU B O 1
ATOM 4381 N N . PRO B 1 160 ? -26.453 -21.25 -4.727 1 90.25 160 PRO B N 1
ATOM 4382 C CA . PRO B 1 160 ? -26.219 -20.406 -3.553 1 90.25 160 PRO B CA 1
ATOM 4383 C C . PRO B 1 160 ? -26.078 -21.219 -2.264 1 90.25 160 PRO B C 1
ATOM 4385 O O . PRO B 1 160 ? -26.547 -22.359 -2.186 1 90.25 160 PRO B O 1
ATOM 4388 N N . ASP B 1 161 ? -25.375 -20.672 -1.249 1 86.88 161 ASP B N 1
ATOM 4389 C CA . ASP B 1 161 ? -25.312 -21.109 0.14 1 86.88 161 ASP B CA 1
ATOM 4390 C C . ASP B 1 161 ? -24.625 -22.469 0.253 1 86.88 161 ASP B C 1
ATOM 4392 O O . ASP B 1 161 ? -25 -23.297 1.086 1 86.88 161 ASP B O 1
ATOM 4396 N N . LEU B 1 162 ? -23.875 -22.859 -0.745 1 87.12 162 LEU B N 1
ATOM 4397 C CA . LEU B 1 162 ? -23.031 -24.047 -0.646 1 87.12 162 LEU B CA 1
ATOM 4398 C C . LEU B 1 162 ? -21.609 -23.672 -0.281 1 87.12 162 LEU B C 1
ATOM 4400 O O . LEU B 1 162 ? -21.125 -22.578 -0.625 1 87.12 162 LEU B O 1
ATOM 4404 N N . PRO B 1 163 ? -20.969 -24.547 0.35 1 86.19 163 PRO B N 1
ATOM 4405 C CA . PRO B 1 163 ? -19.578 -24.266 0.718 1 86.19 163 PRO B CA 1
ATOM 4406 C C . PRO B 1 163 ? -18.625 -24.344 -0.474 1 86.19 163 PRO B C 1
ATOM 4408 O O . PRO B 1 163 ? -17.484 -23.875 -0.385 1 86.19 163 PRO B O 1
ATOM 4411 N N . LEU B 1 164 ? -19.109 -24.969 -1.544 1 87.69 164 LEU B N 1
ATOM 4412 C CA . LEU B 1 164 ? -18.328 -25.078 -2.779 1 87.69 164 LEU B CA 1
ATOM 4413 C C . LEU B 1 164 ? -18.984 -24.281 -3.898 1 87.69 164 LEU B C 1
ATOM 4415 O O . LEU B 1 164 ? -20.188 -23.984 -3.836 1 87.69 164 LEU B O 1
ATOM 4419 N N . LYS B 1 165 ? -18.172 -23.922 -4.895 1 87.81 165 LYS B N 1
ATOM 4420 C CA . LYS B 1 165 ? -18.719 -23.25 -6.078 1 87.81 165 LYS B CA 1
ATOM 4421 C C . LYS B 1 165 ? -19.234 -24.266 -7.094 1 87.81 165 LYS B C 1
ATOM 4423 O O . LYS B 1 165 ? -18.547 -24.594 -8.07 1 87.81 165 LYS B O 1
ATOM 4428 N N . ILE B 1 166 ? -20.516 -24.641 -6.844 1 93.94 166 ILE B N 1
ATOM 4429 C CA . ILE B 1 166 ? -21.125 -25.656 -7.691 1 93.94 166 ILE B CA 1
ATOM 4430 C C . ILE B 1 166 ? -22.016 -24.984 -8.734 1 93.94 166 ILE B C 1
ATOM 4432 O O . ILE B 1 166 ? -22.828 -24.109 -8.398 1 93.94 166 ILE B O 1
ATOM 4436 N N . LEU B 1 167 ? -21.891 -25.438 -9.891 1 95.81 167 LEU B N 1
ATOM 4437 C CA . LEU B 1 167 ? -22.719 -24.922 -10.969 1 95.81 167 LEU B CA 1
ATOM 4438 C C . LEU B 1 167 ? -24.188 -25.297 -10.75 1 95.81 167 LEU B C 1
ATOM 4440 O O . LEU B 1 167 ? -24.484 -26.438 -10.422 1 95.81 167 LEU B O 1
ATOM 4444 N N . SER B 1 168 ? -25.062 -24.344 -10.961 1 94.62 168 SER B N 1
ATOM 4445 C CA . SER B 1 168 ? -26.5 -24.594 -10.852 1 94.62 168 SER B CA 1
ATOM 4446 C C . SER B 1 168 ? -26.984 -25.484 -11.992 1 94.62 168 SER B C 1
ATOM 4448 O O . SER B 1 168 ? -27.922 -26.266 -11.812 1 94.62 168 SER B O 1
ATOM 4450 N N . ARG B 1 169 ? -26.375 -25.25 -13.086 1 95.12 169 ARG B N 1
ATOM 4451 C CA . ARG B 1 169 ? -26.672 -26.031 -14.281 1 95.12 169 ARG B CA 1
ATOM 4452 C C . ARG B 1 169 ? -25.406 -26.516 -14.961 1 95.12 169 ARG B C 1
ATOM 4454 O O . ARG B 1 169 ? -24.594 -25.703 -15.422 1 95.12 169 ARG B O 1
ATOM 4461 N N . PHE B 1 170 ? -25.234 -27.781 -14.969 1 96.06 170 PHE B N 1
ATOM 4462 C CA . PHE B 1 170 ? -24.078 -28.375 -15.617 1 96.06 170 PHE B CA 1
ATOM 4463 C C . PHE B 1 170 ? -24.484 -29.156 -16.859 1 96.06 170 PHE B C 1
ATOM 4465 O O . PHE B 1 170 ? -25.297 -30.094 -16.766 1 96.06 170 PHE B O 1
ATOM 4472 N N . GLU B 1 171 ? -23.984 -28.734 -18.016 1 94.44 171 GLU B N 1
ATOM 4473 C CA . GLU B 1 171 ? -24.281 -29.359 -19.312 1 94.44 171 GLU B CA 1
ATOM 4474 C C . GLU B 1 171 ? -23 -29.828 -20 1 94.44 171 GLU B C 1
ATOM 4476 O O . GLU B 1 171 ? -22.484 -29.156 -20.906 1 94.44 171 GLU B O 1
ATOM 4481 N N . PRO B 1 172 ? -22.609 -31.031 -19.656 1 95.25 172 PRO B N 1
ATOM 4482 C CA . PRO B 1 172 ? -21.344 -31.516 -20.234 1 95.25 172 PRO B CA 1
ATOM 4483 C C . PRO B 1 172 ? -21.469 -31.797 -21.734 1 95.25 172 PRO B C 1
ATOM 4485 O O . PRO B 1 172 ? -22.516 -32.25 -22.203 1 95.25 172 PRO B O 1
ATOM 4488 N N . GLU B 1 173 ? -20.438 -31.516 -22.438 1 96.88 173 GLU B N 1
ATOM 4489 C CA . GLU B 1 173 ? -20.328 -31.797 -23.859 1 96.88 173 GLU B CA 1
ATOM 4490 C C . GLU B 1 173 ? -19.562 -33.094 -24.125 1 96.88 173 GLU B C 1
ATOM 4492 O O . GLU B 1 173 ? -19.75 -33.75 -25.156 1 96.88 173 GLU B O 1
ATOM 4497 N N . HIS B 1 174 ? -18.688 -33.344 -23.297 1 97.81 174 HIS B N 1
ATOM 4498 C CA . HIS B 1 174 ? -17.828 -34.5 -23.422 1 97.81 174 HIS B CA 1
ATOM 4499 C C . HIS B 1 174 ? -17.797 -35.344 -22.141 1 97.81 174 HIS B C 1
ATOM 4501 O O . HIS B 1 174 ? -18.125 -34.844 -21.062 1 97.81 174 HIS B O 1
ATOM 4507 N N . GLU B 1 175 ? -17.5 -36.562 -22.297 1 98.31 175 GLU B N 1
ATOM 4508 C CA . GLU B 1 175 ? -17.297 -37.469 -21.172 1 98.31 175 GLU B CA 1
ATOM 4509 C C . GLU B 1 175 ? -16.172 -38.469 -21.469 1 98.31 175 GLU B C 1
ATOM 4511 O O . GLU B 1 175 ? -16.062 -38.969 -22.594 1 98.31 175 GLU B O 1
ATOM 4516 N N . ALA B 1 176 ? -15.375 -38.688 -20.5 1 98.69 176 ALA B N 1
ATOM 4517 C CA . ALA B 1 176 ? -14.289 -39.656 -20.672 1 98.69 176 ALA B CA 1
ATOM 4518 C C . ALA B 1 176 ? -13.828 -40.188 -19.328 1 98.69 176 ALA B C 1
ATOM 4520 O O . ALA B 1 176 ? -13.781 -39.469 -18.344 1 98.69 176 ALA B O 1
ATOM 4521 N N . VAL B 1 177 ? -13.516 -41.438 -19.328 1 98.88 177 VAL B N 1
ATOM 4522 C CA . VAL B 1 177 ? -12.867 -42.062 -18.172 1 98.88 177 VAL B CA 1
ATOM 4523 C C . VAL B 1 177 ? -11.352 -42.031 -18.359 1 98.88 177 VAL B C 1
ATOM 4525 O O . VAL B 1 177 ? -10.836 -42.531 -19.375 1 98.88 177 VAL B O 1
ATOM 4528 N N . LEU B 1 178 ? -10.68 -41.469 -17.438 1 98.81 178 LEU B N 1
ATOM 4529 C CA . LEU B 1 178 ? -9.219 -41.375 -17.516 1 98.81 178 LEU B CA 1
ATOM 4530 C C . LEU B 1 178 ? -8.57 -42.469 -16.672 1 98.81 178 LEU B C 1
ATOM 4532 O O . LEU B 1 178 ? -9.023 -42.75 -15.562 1 98.81 178 LEU B O 1
ATOM 4536 N N . GLU B 1 179 ? -7.555 -43.062 -17.188 1 98.19 179 GLU B N 1
ATOM 4537 C CA . GLU B 1 179 ? -6.707 -44.031 -16.516 1 98.19 179 GLU B CA 1
ATOM 4538 C C . GLU B 1 179 ? -5.305 -43.5 -16.297 1 98.19 179 GLU B C 1
ATOM 4540 O O . GLU B 1 179 ? -4.922 -42.469 -16.875 1 98.19 179 GLU B O 1
ATOM 4545 N N . PRO B 1 180 ? -4.605 -44.219 -15.414 1 98.56 180 PRO B N 1
ATOM 4546 C CA . PRO B 1 180 ? -3.277 -43.688 -15.102 1 98.56 180 PRO B CA 1
ATOM 4547 C C . PRO B 1 180 ? -2.457 -43.375 -16.359 1 98.56 180 PRO B C 1
ATOM 4549 O O . PRO B 1 180 ? -2.326 -44.219 -17.234 1 98.56 180 PRO B O 1
ATOM 4552 N N . GLY B 1 181 ? -1.992 -42.125 -16.391 1 98.62 181 GLY B N 1
ATOM 4553 C CA . GLY B 1 181 ? -1.212 -41.688 -17.531 1 98.62 181 GLY B CA 1
ATOM 4554 C C . GLY B 1 181 ? -2.002 -40.844 -18.516 1 98.62 181 GLY B C 1
ATOM 4555 O O . GLY B 1 181 ? -1.42 -40.125 -19.344 1 98.62 181 GLY B O 1
ATOM 4556 N N . ASP B 1 182 ? -3.311 -40.938 -18.516 1 98.81 182 ASP B N 1
ATOM 4557 C CA . ASP B 1 182 ? -4.152 -40.062 -19.312 1 98.81 182 ASP B CA 1
ATOM 4558 C C . ASP B 1 182 ? -4.172 -38.656 -18.734 1 98.81 182 ASP B C 1
ATOM 4560 O O . ASP B 1 182 ? -3.945 -38.469 -17.547 1 98.81 182 ASP B O 1
ATOM 4564 N N . MET B 1 183 ? -4.441 -37.719 -19.609 1 98.88 183 MET B N 1
ATOM 4565 C CA . MET B 1 183 ? -4.453 -36.312 -19.156 1 98.88 183 MET B CA 1
ATOM 4566 C C . MET B 1 183 ? -5.516 -35.5 -19.906 1 98.88 183 MET B C 1
ATOM 4568 O O . MET B 1 183 ? -5.789 -35.781 -21.078 1 98.88 183 MET B O 1
ATOM 4572 N N . LEU B 1 184 ? -6.098 -34.594 -19.234 1 98.81 184 LEU B N 1
ATOM 4573 C CA . LEU B 1 184 ? -7.098 -33.688 -19.781 1 98.81 184 LEU B CA 1
ATOM 4574 C C . LEU B 1 184 ? -6.695 -32.219 -19.562 1 98.81 184 LEU B C 1
ATOM 4576 O O . LEU B 1 184 ? -6.477 -31.812 -18.422 1 98.81 184 LEU B O 1
ATOM 4580 N N . TYR B 1 185 ? -6.523 -31.5 -20.625 1 98.75 185 TYR B N 1
ATOM 4581 C CA . TYR B 1 185 ? -6.324 -30.062 -20.516 1 98.75 185 TYR B CA 1
ATOM 4582 C C . TYR B 1 185 ? -7.656 -29.312 -20.578 1 98.75 185 TYR B C 1
ATOM 4584 O O . TYR B 1 185 ? -8.461 -29.547 -21.484 1 98.75 185 TYR B O 1
ATOM 4592 N N . LEU B 1 186 ? -7.871 -28.422 -19.656 1 98.31 186 LEU B N 1
ATOM 4593 C CA . LEU B 1 186 ? -9.047 -27.562 -19.641 1 98.31 186 LEU B CA 1
ATOM 4594 C C . LEU B 1 186 ? -8.648 -26.078 -19.594 1 98.31 186 LEU B C 1
ATOM 4596 O O . LEU B 1 186 ? -7.855 -25.688 -18.734 1 98.31 186 LEU B O 1
ATOM 4600 N N . PRO B 1 187 ? -9.133 -25.266 -20.531 1 97 187 PRO B N 1
ATOM 4601 C CA . PRO B 1 187 ? -8.93 -23.812 -20.438 1 97 187 PRO B CA 1
ATOM 4602 C C . PRO B 1 187 ? -9.766 -23.172 -19.344 1 97 187 PRO B C 1
ATOM 4604 O O . PRO B 1 187 ? -10.648 -23.828 -18.766 1 97 187 PRO B O 1
ATOM 4607 N N . PRO B 1 188 ? -9.453 -21.875 -19.062 1 95.25 188 PRO B N 1
ATOM 4608 C CA . PRO B 1 188 ? -10.227 -21.188 -18.031 1 95.25 188 PRO B CA 1
ATOM 4609 C C . PRO B 1 188 ? -11.727 -21.172 -18.344 1 95.25 188 PRO B C 1
ATOM 4611 O O . PRO B 1 188 ? -12.133 -21.016 -19.484 1 95.25 188 PRO B O 1
ATOM 4614 N N . GLN B 1 189 ? -12.539 -21.469 -17.297 1 92.94 189 GLN B N 1
ATOM 4615 C CA . GLN B 1 189 ? -13.992 -21.359 -17.297 1 92.94 189 GLN B CA 1
ATOM 4616 C C . GLN B 1 189 ? -14.641 -22.547 -17.984 1 92.94 189 GLN B C 1
ATOM 4618 O O . GLN B 1 189 ? -15.859 -22.594 -18.156 1 92.94 189 GLN B O 1
ATOM 4623 N N . ALA B 1 190 ? -13.859 -23.5 -18.406 1 95.62 190 ALA B N 1
ATOM 4624 C CA . ALA B 1 190 ? -14.461 -24.75 -18.875 1 95.62 190 ALA B CA 1
ATOM 4625 C C . ALA B 1 190 ? -15.102 -25.516 -17.703 1 95.62 190 ALA B C 1
ATOM 4627 O O . ALA B 1 190 ? -14.414 -25.906 -16.766 1 95.62 190 ALA B O 1
ATOM 4628 N N . ALA B 1 191 ? -16.391 -25.734 -17.797 1 97.12 191 ALA B N 1
ATOM 4629 C CA . ALA B 1 191 ? -17.109 -26.484 -16.766 1 97.12 191 ALA B CA 1
ATOM 4630 C C . ALA B 1 191 ? -16.703 -27.953 -16.75 1 97.12 191 ALA B C 1
ATOM 4632 O O . ALA B 1 191 ? -16.516 -28.547 -17.812 1 97.12 191 ALA B O 1
ATOM 4633 N N . HIS B 1 192 ? -16.547 -28.5 -15.617 1 98 192 HIS B N 1
ATOM 4634 C CA . HIS B 1 192 ? -16.125 -29.906 -15.555 1 98 192 HIS B CA 1
ATOM 4635 C C . HIS B 1 192 ? -16.547 -30.531 -14.227 1 98 192 HIS B C 1
ATOM 4637 O O . HIS B 1 192 ? -16.766 -29.828 -13.234 1 98 192 HIS B O 1
ATOM 4643 N N . ASP B 1 193 ? -16.688 -31.797 -14.25 1 98.19 193 ASP B N 1
ATOM 4644 C CA . ASP B 1 193 ? -17.078 -32.625 -13.117 1 98.19 193 ASP B CA 1
ATOM 4645 C C . ASP B 1 193 ? -16.328 -33.969 -13.148 1 98.19 193 ASP B C 1
ATOM 4647 O O . ASP B 1 193 ? -16.531 -34.75 -14.07 1 98.19 193 ASP B O 1
ATOM 4651 N N . GLY B 1 194 ? -15.477 -34.156 -12.188 1 98.31 194 GLY B N 1
ATOM 4652 C CA . GLY B 1 194 ? -14.727 -35.406 -12.086 1 98.31 194 GLY B CA 1
ATOM 4653 C C . GLY B 1 194 ? -15.188 -36.281 -10.93 1 98.31 194 GLY B C 1
ATOM 4654 O O . GLY B 1 194 ? -15.156 -35.875 -9.773 1 98.31 194 GLY B O 1
ATOM 4655 N N . VAL B 1 195 ? -15.547 -37.531 -11.242 1 98.31 195 VAL B N 1
ATOM 4656 C CA . VAL B 1 195 ? -16.031 -38.469 -10.227 1 98.31 195 VAL B CA 1
ATOM 4657 C C . VAL B 1 195 ? -15.148 -39.719 -10.219 1 98.31 195 VAL B C 1
ATOM 4659 O O . VAL B 1 195 ? -14.938 -40.344 -11.258 1 98.31 195 VAL B O 1
ATOM 4662 N N . ALA B 1 196 ? -14.688 -40.062 -9.062 1 98.44 196 ALA B N 1
ATOM 4663 C CA . ALA B 1 196 ? -13.805 -41.219 -8.906 1 98.44 196 ALA B CA 1
ATOM 4664 C C . ALA B 1 196 ? -14.555 -42.531 -9.156 1 98.44 196 ALA B C 1
ATOM 4666 O O . ALA B 1 196 ? -15.695 -42.688 -8.727 1 98.44 196 ALA B O 1
ATOM 4667 N N . LEU B 1 197 ? -13.906 -43.406 -9.859 1 98.12 197 LEU B N 1
ATOM 4668 C CA . LEU B 1 197 ? -14.383 -44.781 -10.039 1 98.12 197 LEU B CA 1
ATOM 4669 C C . LEU B 1 197 ? -13.492 -45.75 -9.289 1 98.12 197 LEU B C 1
ATOM 4671 O O . LEU B 1 197 ? -12.344 -45.969 -9.664 1 98.12 197 LEU B O 1
ATOM 4675 N N . GLY B 1 198 ? -14.008 -46.25 -8.227 1 95.31 198 GLY B N 1
ATOM 4676 C CA . GLY B 1 198 ? -13.219 -47.125 -7.359 1 95.31 198 GLY B CA 1
ATOM 4677 C C . GLY B 1 198 ? -12.641 -46.406 -6.164 1 95.31 198 GLY B C 1
ATOM 4678 O O . GLY B 1 198 ? -12.953 -45.219 -5.934 1 95.31 198 GLY B O 1
ATOM 4679 N N . ASP B 1 199 ? -11.719 -47.094 -5.332 1 91.31 199 ASP B N 1
ATOM 4680 C CA . ASP B 1 199 ? -11.305 -46.562 -4.043 1 91.31 199 ASP B CA 1
ATOM 4681 C C . ASP B 1 199 ? -9.852 -46.094 -4.078 1 91.31 199 ASP B C 1
ATOM 4683 O O . ASP B 1 199 ? -9.273 -45.75 -3.043 1 91.31 199 ASP B O 1
ATOM 4687 N N . ASP B 1 200 ? -9.266 -46.094 -5.211 1 92.75 200 ASP B N 1
ATOM 4688 C CA . ASP B 1 200 ? -7.848 -45.75 -5.293 1 92.75 200 ASP B CA 1
ATOM 4689 C C . ASP B 1 200 ? -7.613 -44.625 -6.305 1 92.75 200 ASP B C 1
ATOM 4691 O O . ASP B 1 200 ? -6.613 -44.625 -7.023 1 92.75 200 ASP B O 1
ATOM 4695 N N . CYS B 1 201 ? -8.484 -43.75 -6.371 1 97.56 201 CYS B N 1
ATOM 4696 C CA . CYS B 1 201 ? -8.438 -42.719 -7.398 1 97.56 201 CYS B CA 1
ATOM 4697 C C . CYS B 1 201 ? -7.516 -41.562 -6.988 1 97.56 201 CYS B C 1
ATOM 4699 O O . CYS B 1 201 ? -7.633 -41.031 -5.883 1 97.56 201 CYS B O 1
ATOM 4701 N N . MET B 1 202 ? -6.562 -41.219 -7.855 1 98.5 202 MET B N 1
ATOM 4702 C CA . MET B 1 202 ? -5.652 -40.094 -7.66 1 98.5 202 MET B CA 1
ATOM 4703 C C . MET B 1 202 ? -5.523 -39.281 -8.945 1 98.5 202 MET B C 1
ATOM 4705 O O . MET B 1 202 ? -5.262 -39.812 -10.016 1 98.5 202 MET B O 1
ATOM 4709 N N . THR B 1 203 ? -5.773 -38 -8.852 1 98.75 203 THR B N 1
ATOM 4710 C CA . THR B 1 203 ? -5.617 -37.094 -9.984 1 98.75 203 THR B CA 1
ATOM 4711 C C . THR B 1 203 ? -4.688 -35.938 -9.625 1 98.75 203 THR B C 1
ATOM 4713 O O . THR B 1 203 ? -4.793 -35.344 -8.539 1 98.75 203 THR B O 1
ATOM 4716 N N . ILE B 1 204 ? -3.762 -35.594 -10.531 1 98.88 204 ILE B N 1
ATOM 4717 C CA . ILE B 1 204 ? -2.838 -34.5 -10.359 1 98.88 204 ILE B CA 1
ATOM 4718 C C . ILE B 1 204 ? -3.295 -33.312 -11.211 1 98.88 204 ILE B C 1
ATOM 4720 O O . ILE B 1 204 ? -3.549 -33.469 -12.406 1 98.88 204 ILE B O 1
ATOM 4724 N N . SER B 1 205 ? -3.43 -32.188 -10.586 1 98.5 205 SER B N 1
ATOM 4725 C CA . SER B 1 205 ? -3.803 -30.969 -11.266 1 98.5 205 SER B CA 1
ATOM 4726 C C . SER B 1 205 ? -2.619 -30 -11.367 1 98.5 205 SER B C 1
ATOM 4728 O O . SER B 1 205 ? -2.109 -29.531 -10.344 1 98.5 205 SER B O 1
ATOM 4730 N N . ILE B 1 206 ? -2.131 -29.75 -12.555 1 98.38 206 ILE B N 1
ATOM 4731 C CA . ILE B 1 206 ? -1.115 -28.734 -12.805 1 98.38 206 ILE B CA 1
ATOM 4732 C C . ILE B 1 206 ? -1.779 -27.453 -13.289 1 98.38 206 ILE B C 1
ATOM 4734 O O . ILE B 1 206 ? -2.309 -27.406 -14.406 1 98.38 206 ILE B O 1
ATOM 4738 N N . GLY B 1 207 ? -1.656 -26.438 -12.469 1 97.81 207 GLY B N 1
ATOM 4739 C CA . GLY B 1 207 ? -2.436 -25.234 -12.719 1 97.81 207 GLY B CA 1
ATOM 4740 C C . GLY B 1 207 ? -1.595 -24.062 -13.211 1 97.81 207 GLY B C 1
ATOM 4741 O O . GLY B 1 207 ? -0.44 -23.922 -12.805 1 97.81 207 GLY B O 1
ATOM 4742 N N . PHE B 1 208 ? -2.172 -23.219 -14.055 1 98.12 208 PHE B N 1
ATOM 4743 C CA . PHE B 1 208 ? -1.577 -22 -14.578 1 98.12 208 PHE B CA 1
ATOM 4744 C C . PHE B 1 208 ? -2.471 -20.797 -14.289 1 98.12 208 PHE B C 1
ATOM 4746 O O . PHE B 1 208 ? -3.609 -20.734 -14.766 1 98.12 208 PHE B O 1
ATOM 4753 N N . ARG B 1 209 ? -1.939 -19.859 -13.602 1 96.19 209 ARG B N 1
ATOM 4754 C CA . ARG B 1 209 ? -2.719 -18.766 -13.055 1 96.19 209 ARG B CA 1
ATOM 4755 C C . ARG B 1 209 ? -2.98 -17.703 -14.117 1 96.19 209 ARG B C 1
ATOM 4757 O O . ARG B 1 209 ? -2.252 -17.609 -15.102 1 96.19 209 ARG B O 1
ATOM 4764 N N . ALA B 1 210 ? -3.982 -16.938 -13.852 1 94.38 210 ALA B N 1
ATOM 4765 C CA . ALA B 1 210 ? -4.332 -15.734 -14.609 1 94.38 210 ALA B CA 1
ATOM 4766 C C . ALA B 1 210 ? -4.73 -14.594 -13.672 1 94.38 210 ALA B C 1
ATOM 4768 O O . ALA B 1 210 ? -5.797 -14.641 -13.047 1 94.38 210 ALA B O 1
ATOM 4769 N N . PRO B 1 211 ? -3.912 -13.586 -13.594 1 94.88 211 PRO B N 1
ATOM 4770 C CA . PRO B 1 211 ? -4.266 -12.492 -12.695 1 94.88 211 PRO B CA 1
ATOM 4771 C C . PRO B 1 211 ? -5.469 -11.688 -13.18 1 94.88 211 PRO B C 1
ATOM 4773 O O . PRO B 1 211 ? -5.738 -11.641 -14.383 1 94.88 211 PRO B O 1
ATOM 4776 N N . THR B 1 212 ? -6.219 -11.133 -12.242 1 95.25 212 THR B N 1
ATOM 4777 C CA . THR B 1 212 ? -7.273 -10.188 -12.609 1 95.25 212 THR B CA 1
ATOM 4778 C C . THR B 1 212 ? -6.68 -8.844 -13.016 1 95.25 212 THR B C 1
ATOM 4780 O O . THR B 1 212 ? -5.566 -8.508 -12.617 1 95.25 212 THR B O 1
ATOM 4783 N N . GLN B 1 213 ? -7.469 -8.148 -13.758 1 96.75 213 GLN B N 1
ATOM 4784 C CA . GLN B 1 213 ? -7.055 -6.793 -14.117 1 96.75 213 GLN B CA 1
ATOM 4785 C C . GLN B 1 213 ? -6.871 -5.93 -12.867 1 96.75 213 GLN B C 1
ATOM 4787 O O . GLN B 1 213 ? -5.969 -5.094 -12.812 1 96.75 213 GLN B O 1
ATOM 4792 N N . ALA B 1 214 ? -7.691 -6.121 -11.852 1 96.69 214 ALA B N 1
ATOM 4793 C CA . ALA B 1 214 ? -7.586 -5.367 -10.609 1 96.69 214 ALA B CA 1
ATOM 4794 C C . ALA B 1 214 ? -6.258 -5.645 -9.914 1 96.69 214 ALA B C 1
ATOM 4796 O O . ALA B 1 214 ? -5.605 -4.723 -9.414 1 96.69 214 ALA B O 1
ATOM 4797 N N . ALA B 1 215 ? -5.887 -6.898 -9.93 1 96.56 215 ALA B N 1
ATOM 4798 C CA . ALA B 1 215 ? -4.613 -7.27 -9.32 1 96.56 215 ALA B CA 1
ATOM 4799 C C . ALA B 1 215 ? -3.441 -6.645 -10.07 1 96.56 215 ALA B C 1
ATOM 4801 O O . ALA B 1 215 ? -2.488 -6.16 -9.461 1 96.56 215 ALA B O 1
ATOM 4802 N N . LEU B 1 216 ? -3.537 -6.648 -11.367 1 98 216 LEU B N 1
ATOM 4803 C CA . LEU B 1 216 ? -2.488 -6.051 -12.188 1 98 216 LEU B CA 1
ATOM 4804 C C . LEU B 1 216 ? -2.395 -4.547 -11.938 1 98 216 LEU B C 1
ATOM 4806 O O . LEU B 1 216 ? -1.299 -4.012 -11.758 1 98 216 LEU B O 1
ATOM 4810 N N . ALA B 1 217 ? -3.531 -3.93 -11.867 1 97.5 217 ALA B N 1
ATOM 4811 C CA . ALA B 1 217 ? -3.562 -2.488 -11.633 1 97.5 217 ALA B CA 1
ATOM 4812 C C . ALA B 1 217 ? -3.004 -2.145 -10.25 1 97.5 217 ALA B C 1
ATOM 4814 O O . ALA B 1 217 ? -2.117 -1.297 -10.133 1 97.5 217 ALA B O 1
ATOM 4815 N N . ARG B 1 218 ? -3.506 -2.787 -9.281 1 97.38 218 ARG B N 1
ATOM 4816 C CA . ARG B 1 218 ? -3.086 -2.525 -7.91 1 97.38 218 ARG B CA 1
ATOM 4817 C C . ARG B 1 218 ? -1.583 -2.725 -7.75 1 97.38 218 ARG B C 1
ATOM 4819 O O . ARG B 1 218 ? -0.896 -1.876 -7.176 1 97.38 218 ARG B O 1
ATOM 4826 N N . GLY B 1 219 ? -1.149 -3.848 -8.258 1 97.75 219 GLY B N 1
ATOM 4827 C CA . GLY B 1 219 ? 0.27 -4.137 -8.125 1 97.75 219 GLY B CA 1
ATOM 4828 C C . GLY B 1 219 ? 1.153 -3.104 -8.805 1 97.75 219 GLY B C 1
ATOM 4829 O O . GLY B 1 219 ? 2.162 -2.678 -8.234 1 97.75 219 GLY B O 1
ATOM 4830 N N . LEU B 1 220 ? 0.818 -2.723 -10.016 1 98.44 220 LEU B N 1
ATOM 4831 C CA . LEU B 1 220 ? 1.598 -1.725 -10.734 1 98.44 220 LEU B CA 1
ATOM 4832 C C . LEU B 1 220 ? 1.612 -0.397 -9.984 1 98.44 220 LEU B C 1
ATOM 4834 O O . LEU B 1 220 ? 2.652 0.259 -9.891 1 98.44 220 LEU B O 1
ATOM 4838 N N . LEU B 1 221 ? 0.489 -0.02 -9.461 1 98.12 221 LEU B N 1
ATOM 4839 C CA . LEU B 1 221 ? 0.374 1.222 -8.703 1 98.12 221 LEU B CA 1
ATOM 4840 C C . LEU B 1 221 ? 1.224 1.167 -7.441 1 98.12 221 LEU B C 1
ATOM 4842 O O . LEU B 1 221 ? 1.882 2.148 -7.086 1 98.12 221 LEU B O 1
ATOM 4846 N N . GLU B 1 222 ? 1.2 0.085 -6.809 1 97.75 222 GLU B N 1
ATOM 4847 C CA . GLU B 1 222 ? 2.029 -0.091 -5.621 1 97.75 222 GLU B CA 1
ATOM 4848 C C . GLU B 1 222 ? 3.512 0.014 -5.961 1 97.75 222 GLU B C 1
ATOM 4850 O O . GLU B 1 222 ? 4.277 0.648 -5.23 1 97.75 222 GLU B O 1
ATOM 4855 N N . ALA B 1 223 ? 3.889 -0.612 -7.043 1 98.25 223 ALA B N 1
ATOM 4856 C CA . ALA B 1 223 ? 5.281 -0.541 -7.477 1 98.25 223 ALA B CA 1
ATOM 4857 C C . ALA B 1 223 ? 5.691 0.899 -7.777 1 98.25 223 ALA B C 1
ATOM 4859 O O . ALA B 1 223 ? 6.789 1.327 -7.422 1 98.25 223 ALA B O 1
ATOM 4860 N N . ALA B 1 224 ? 4.859 1.596 -8.406 1 98 224 ALA B N 1
ATOM 4861 C CA . ALA B 1 224 ? 5.133 2.996 -8.719 1 98 224 ALA B CA 1
ATOM 4862 C C . ALA B 1 224 ? 5.32 3.814 -7.445 1 98 224 ALA B C 1
ATOM 4864 O O . ALA B 1 224 ? 6.227 4.645 -7.359 1 98 224 ALA B O 1
ATOM 4865 N N . ALA B 1 225 ? 4.438 3.584 -6.523 1 97.88 225 ALA B N 1
ATOM 4866 C CA . ALA B 1 225 ? 4.527 4.289 -5.25 1 97.88 225 ALA B CA 1
ATOM 4867 C C . ALA B 1 225 ? 5.852 3.988 -4.547 1 97.88 225 ALA B C 1
ATOM 4869 O O . ALA B 1 225 ? 6.523 4.898 -4.059 1 97.88 225 ALA B O 1
ATOM 4870 N N . ASP B 1 226 ? 6.195 2.719 -4.547 1 97.81 226 ASP B N 1
ATOM 4871 C CA . ASP B 1 226 ? 7.449 2.297 -3.928 1 97.81 226 ASP B CA 1
ATOM 4872 C C . ASP B 1 226 ? 8.648 2.959 -4.605 1 97.81 226 ASP B C 1
ATOM 4874 O O . ASP B 1 226 ? 9.57 3.426 -3.932 1 97.81 226 ASP B O 1
ATOM 4878 N N . GLN B 1 227 ? 8.609 3.006 -5.863 1 97.38 227 GLN B N 1
ATOM 4879 C CA . GLN B 1 227 ? 9.711 3.578 -6.629 1 97.38 227 GLN B CA 1
ATOM 4880 C C . GLN B 1 227 ? 9.82 5.082 -6.398 1 97.38 227 GLN B C 1
ATOM 4882 O O . GLN B 1 227 ? 10.922 5.629 -6.324 1 97.38 227 GLN B O 1
ATOM 4887 N N . ALA B 1 228 ? 8.664 5.738 -6.297 1 96.69 228 ALA B N 1
ATOM 4888 C CA . ALA B 1 228 ? 8.664 7.172 -6.02 1 96.69 228 ALA B CA 1
ATOM 4889 C C . ALA B 1 228 ? 9.352 7.477 -4.691 1 96.69 228 ALA B C 1
ATOM 4891 O O . ALA B 1 228 ? 10.109 8.445 -4.582 1 96.69 228 ALA B O 1
ATOM 4892 N N . MET B 1 229 ? 9.117 6.672 -3.73 1 96.88 229 MET B N 1
ATOM 4893 C CA . MET B 1 229 ? 9.719 6.848 -2.412 1 96.88 229 MET B CA 1
ATOM 4894 C C . MET B 1 229 ? 11.203 6.492 -2.441 1 96.88 229 MET B C 1
ATOM 4896 O O . MET B 1 229 ? 12.031 7.234 -1.91 1 96.88 229 MET B O 1
ATOM 4900 N N . ALA B 1 230 ? 11.492 5.41 -3.115 1 96.12 230 ALA B N 1
ATOM 4901 C CA . ALA B 1 230 ? 12.875 4.941 -3.182 1 96.12 230 ALA B CA 1
ATOM 4902 C C . ALA B 1 230 ? 13.773 5.98 -3.848 1 96.12 230 ALA B C 1
ATOM 4904 O O . ALA B 1 230 ? 14.914 6.184 -3.428 1 96.12 230 ALA B O 1
ATOM 4905 N N . ARG B 1 231 ? 13.312 6.617 -4.82 1 96.06 231 ARG B N 1
ATOM 4906 C CA . ARG B 1 231 ? 14.109 7.566 -5.594 1 96.06 231 ARG B CA 1
ATOM 4907 C C . ARG B 1 231 ? 14.477 8.789 -4.754 1 96.06 231 ARG B C 1
ATOM 4909 O O . ARG B 1 231 ? 15.375 9.547 -5.109 1 96.06 231 ARG B O 1
ATOM 4916 N N . VAL B 1 232 ? 13.773 9.016 -3.662 1 95.25 232 VAL B N 1
ATOM 4917 C CA . VAL B 1 232 ? 14.094 10.164 -2.816 1 95.25 232 VAL B CA 1
ATOM 4918 C C . VAL B 1 232 ? 14.734 9.688 -1.519 1 95.25 232 VAL B C 1
ATOM 4920 O O . VAL B 1 232 ? 14.781 10.43 -0.533 1 95.25 232 VAL B O 1
ATOM 4923 N N . GLY B 1 233 ? 15.102 8.469 -1.47 1 93.88 233 GLY B N 1
ATOM 4924 C CA . GLY B 1 233 ? 15.867 7.941 -0.351 1 93.88 233 GLY B CA 1
ATOM 4925 C C . GLY B 1 233 ? 14.992 7.453 0.79 1 93.88 233 GLY B C 1
ATOM 4926 O O . GLY B 1 233 ? 15.477 7.25 1.905 1 93.88 233 GLY B O 1
ATOM 4927 N N . LEU B 1 234 ? 13.758 7.363 0.537 1 93.56 234 LEU B N 1
ATOM 4928 C CA . LEU B 1 234 ? 12.836 6.844 1.542 1 93.56 234 LEU B CA 1
ATOM 4929 C C . LEU B 1 234 ? 12.523 5.375 1.284 1 93.56 234 LEU B C 1
ATOM 4931 O O . LEU B 1 234 ? 12.766 4.867 0.186 1 93.56 234 LEU B O 1
ATOM 4935 N N . LEU B 1 235 ? 12.008 4.762 2.205 1 90.06 235 LEU B N 1
ATOM 4936 C CA . LEU B 1 235 ? 11.688 3.344 2.074 1 90.06 235 LEU B CA 1
ATOM 4937 C C . LEU B 1 235 ? 10.578 3.129 1.049 1 90.06 235 LEU B C 1
ATOM 4939 O O . LEU B 1 235 ? 9.5 3.717 1.162 1 90.06 235 LEU B O 1
ATOM 4943 N N . GLY B 1 236 ? 10.766 2.361 0 1 88.19 236 GLY B N 1
ATOM 4944 C CA . GLY B 1 236 ? 9.828 2.15 -1.089 1 88.19 236 GLY B CA 1
ATOM 4945 C C . GLY B 1 236 ? 9.094 0.822 -0.998 1 88.19 236 GLY B C 1
ATOM 4946 O O . GLY B 1 236 ? 8.25 0.512 -1.842 1 88.19 236 GLY B O 1
ATOM 4947 N N . GLY B 1 237 ? 9.273 0.013 -0.123 1 92.56 237 GLY B N 1
ATOM 4948 C CA . GLY B 1 237 ? 8.625 -1.289 -0.031 1 92.56 237 GLY B CA 1
ATOM 4949 C C . GLY B 1 237 ? 9.305 -2.35 -0.875 1 92.56 237 GLY B C 1
ATOM 4950 O O . GLY B 1 237 ? 10.461 -2.184 -1.282 1 92.56 237 GLY B O 1
ATOM 4951 N N . PRO B 1 238 ? 8.578 -3.42 -1.16 1 93.44 238 PRO B N 1
ATOM 4952 C CA . PRO B 1 238 ? 9.18 -4.582 -1.816 1 93.44 238 PRO B CA 1
ATOM 4953 C C . PRO B 1 238 ? 9.594 -4.293 -3.258 1 93.44 238 PRO B C 1
ATOM 4955 O O . PRO B 1 238 ? 10.484 -4.961 -3.791 1 93.44 238 PRO B O 1
ATOM 4958 N N . TYR B 1 239 ? 9.07 -3.281 -3.859 1 97.44 239 TYR B N 1
ATOM 4959 C CA . TYR B 1 239 ? 9.359 -2.988 -5.258 1 97.44 239 TYR B CA 1
ATOM 4960 C C . TYR B 1 239 ? 10.328 -1.817 -5.387 1 97.44 239 TYR B C 1
ATOM 4962 O O . TYR B 1 239 ? 10.578 -1.331 -6.488 1 97.44 239 TYR B O 1
ATOM 4970 N N . GLY B 1 240 ? 10.797 -1.33 -4.262 1 95.62 240 GLY B N 1
ATOM 4971 C CA . GLY B 1 240 ? 11.461 -0.037 -4.223 1 95.62 240 GLY B CA 1
ATOM 4972 C C . GLY B 1 240 ? 12.93 -0.109 -4.594 1 95.62 240 GLY B C 1
ATOM 4973 O O . GLY B 1 240 ? 13.461 0.803 -5.23 1 95.62 240 GLY B O 1
ATOM 4974 N N . GLU B 1 241 ? 13.617 -1.245 -4.262 1 92.62 241 GLU B N 1
ATOM 4975 C CA . GLU B 1 241 ? 15.07 -1.29 -4.441 1 92.62 241 GLU B CA 1
ATOM 4976 C C . GLU B 1 241 ? 15.469 -2.369 -5.441 1 92.62 241 GLU B C 1
ATOM 4978 O O . GLU B 1 241 ? 14.938 -3.48 -5.41 1 92.62 241 GLU B O 1
ATOM 4983 N N . PRO B 1 242 ? 16.531 -2.109 -6.227 1 93.25 242 PRO B N 1
ATOM 4984 C CA . PRO B 1 242 ? 17.109 -0.782 -6.434 1 93.25 242 PRO B CA 1
ATOM 4985 C C . PRO B 1 242 ? 16.172 0.167 -7.176 1 93.25 242 PRO B C 1
ATOM 4987 O O . PRO B 1 242 ? 15.344 -0.277 -7.969 1 93.25 242 PRO B O 1
ATOM 4990 N N . ALA B 1 243 ? 16.359 1.4 -7 1 95.31 243 ALA B N 1
ATOM 4991 C CA . ALA B 1 243 ? 15.508 2.391 -7.652 1 95.31 243 ALA B CA 1
ATOM 4992 C C . ALA B 1 243 ? 15.672 2.338 -9.172 1 95.31 243 ALA B C 1
ATOM 4994 O O . ALA B 1 243 ? 16.797 2.273 -9.68 1 95.31 243 ALA B O 1
ATOM 4995 N N . LEU B 1 244 ? 14.586 2.279 -9.883 1 96.06 244 LEU B N 1
ATOM 4996 C CA . LEU B 1 244 ? 14.578 2.416 -11.336 1 96.06 244 LEU B CA 1
ATOM 4997 C C . LEU B 1 244 ? 14.75 3.875 -11.742 1 96.06 244 LEU B C 1
ATOM 4999 O O . LEU B 1 244 ? 14.453 4.781 -10.961 1 96.06 244 LEU B O 1
ATOM 5003 N N . PRO B 1 245 ? 15.258 4.098 -12.969 1 94.19 245 PRO B N 1
ATOM 5004 C CA . PRO B 1 245 ? 15.352 5.484 -13.422 1 94.19 245 PRO B CA 1
ATOM 5005 C C . PRO B 1 245 ? 14 6.188 -13.453 1 94.19 245 PRO B C 1
ATOM 5007 O O . PRO B 1 245 ? 12.977 5.555 -13.742 1 94.19 245 PRO B O 1
ATOM 5010 N N . GLY B 1 246 ? 13.992 7.457 -13.117 1 94.75 246 GLY B N 1
ATOM 5011 C CA . GLY B 1 246 ? 12.781 8.266 -13.109 1 94.75 246 GLY B CA 1
ATOM 5012 C C . GLY B 1 246 ? 12.938 9.57 -12.344 1 94.75 246 GLY B C 1
ATOM 5013 O O . GLY B 1 246 ? 14.016 9.867 -11.828 1 94.75 246 GLY B O 1
ATOM 5014 N N . PRO B 1 247 ? 11.898 10.312 -12.305 1 95.38 247 PRO B N 1
ATOM 5015 C CA . PRO B 1 247 ? 12 11.617 -11.656 1 95.38 247 PRO B CA 1
ATOM 5016 C C . PRO B 1 247 ? 12.125 11.516 -10.141 1 95.38 247 PRO B C 1
ATOM 5018 O O . PRO B 1 247 ? 11.5 10.656 -9.516 1 95.38 247 PRO B O 1
ATOM 5021 N N . ARG B 1 248 ? 13 12.352 -9.641 1 95.44 248 ARG B N 1
ATOM 5022 C CA . ARG B 1 248 ? 13.062 12.539 -8.195 1 95.44 248 ARG B CA 1
ATOM 5023 C C . ARG B 1 248 ? 12 13.523 -7.719 1 95.44 248 ARG B C 1
ATOM 5025 O O . ARG B 1 248 ? 11.992 14.68 -8.141 1 95.44 248 ARG B O 1
ATOM 5032 N N . LEU B 1 249 ? 11.078 13.148 -6.957 1 96.06 249 LEU B N 1
ATOM 5033 C CA . LEU B 1 249 ? 9.938 13.945 -6.52 1 96.06 249 LEU B CA 1
ATOM 5034 C C . LEU B 1 249 ? 10.148 14.461 -5.098 1 96.06 249 LEU B C 1
ATOM 5036 O O . LEU B 1 249 ? 9.266 14.336 -4.25 1 96.06 249 LEU B O 1
ATOM 5040 N N . ASP B 1 250 ? 11.25 15.016 -4.793 1 94.25 250 ASP B N 1
ATOM 5041 C CA . ASP B 1 250 ? 11.602 15.469 -3.449 1 94.25 250 ASP B CA 1
ATOM 5042 C C . ASP B 1 250 ? 11.195 16.922 -3.23 1 94.25 250 ASP B C 1
ATOM 5044 O O . ASP B 1 250 ? 11.344 17.453 -2.129 1 94.25 250 ASP B O 1
ATOM 5048 N N . GLY B 1 251 ? 10.648 17.594 -4.223 1 94.31 251 GLY B N 1
ATOM 5049 C CA . GLY B 1 251 ? 10.211 18.969 -4.07 1 94.31 251 GLY B CA 1
ATOM 5050 C C . GLY B 1 251 ? 9.016 19.125 -3.143 1 94.31 251 GLY B C 1
ATOM 5051 O O . GLY B 1 251 ? 8.203 18.203 -3.025 1 94.31 251 GLY B O 1
ATOM 5052 N N . LEU B 1 252 ? 8.867 20.344 -2.506 1 94.88 252 LEU B N 1
ATOM 5053 C CA . LEU B 1 252 ? 7.746 20.656 -1.628 1 94.88 252 LEU B CA 1
ATOM 5054 C C . LEU B 1 252 ? 6.633 21.359 -2.398 1 94.88 252 LEU B C 1
ATOM 5056 O O . LEU B 1 252 ? 6.902 22.156 -3.295 1 94.88 252 LEU B O 1
ATOM 5060 N N . TYR B 1 253 ? 5.43 21.031 -2.002 1 96.31 253 TYR B N 1
ATOM 5061 C CA . TYR B 1 253 ? 4.289 21.766 -2.537 1 96.31 253 TYR B CA 1
ATOM 5062 C C . TYR B 1 253 ? 4.379 23.25 -2.189 1 96.31 253 TYR B C 1
ATOM 5064 O O . TYR B 1 253 ? 4.707 23.609 -1.056 1 96.31 253 TYR B O 1
ATOM 5072 N N . ARG B 1 254 ? 4.117 24.094 -3.172 1 96 254 ARG B N 1
ATOM 5073 C CA . ARG B 1 254 ? 4.098 25.547 -3.004 1 96 254 ARG B CA 1
ATOM 5074 C C . ARG B 1 254 ? 2.807 26.141 -3.559 1 96 254 ARG B C 1
ATOM 5076 O O . ARG B 1 254 ? 2.312 25.703 -4.598 1 96 254 ARG B O 1
ATOM 5083 N N . ASP B 1 255 ? 2.309 27.094 -2.873 1 96.56 255 ASP B N 1
ATOM 5084 C CA . ASP B 1 255 ? 1.102 27.766 -3.355 1 96.56 255 ASP B CA 1
ATOM 5085 C C . ASP B 1 255 ? 1.109 29.25 -2.988 1 96.56 255 ASP B C 1
ATOM 5087 O O . ASP B 1 255 ? 0.141 29.75 -2.422 1 96.56 255 ASP B O 1
ATOM 5091 N N . PRO B 1 256 ? 2.104 30.016 -3.379 1 96.31 256 PRO B N 1
ATOM 5092 C CA . PRO B 1 256 ? 2.145 31.438 -3.076 1 96.31 256 PRO B CA 1
ATOM 5093 C C . PRO B 1 256 ? 0.929 32.188 -3.613 1 96.31 256 PRO B C 1
ATOM 5095 O O . PRO B 1 256 ? 0.641 33.312 -3.166 1 96.31 256 PRO B O 1
ATOM 5098 N N . GLY B 1 257 ? 0.224 31.625 -4.535 1 96.06 257 GLY B N 1
ATOM 5099 C CA . GLY B 1 257 ? -0.942 32.281 -5.117 1 96.06 257 GLY B CA 1
ATOM 5100 C C . GLY B 1 257 ? -2.236 31.906 -4.414 1 96.06 257 GLY B C 1
ATOM 5101 O O . GLY B 1 257 ? -3.318 32.312 -4.852 1 96.06 257 GLY B O 1
ATOM 5102 N N . GLN B 1 258 ? -2.178 31.094 -3.354 1 97.06 258 GLN B N 1
ATOM 5103 C CA . GLN B 1 258 ? -3.373 30.734 -2.596 1 97.06 258 GLN B CA 1
ATOM 5104 C C . GLN B 1 258 ? -4.051 31.969 -2.02 1 97.06 258 GLN B C 1
ATOM 5106 O O . GLN B 1 258 ? -3.408 32.781 -1.357 1 97.06 258 GLN B O 1
ATOM 5111 N N . ALA B 1 259 ? -5.324 32.188 -2.254 1 97.25 259 ALA B N 1
ATOM 5112 C CA . ALA B 1 259 ? -6.082 33.312 -1.732 1 97.25 259 ALA B CA 1
ATOM 5113 C C . ALA B 1 259 ? -6.586 33.031 -0.319 1 97.25 259 ALA B C 1
ATOM 5115 O O . ALA B 1 259 ? -6.719 31.875 0.082 1 97.25 259 ALA B O 1
ATOM 5116 N N . ALA B 1 260 ? -6.816 34.156 0.441 1 98 260 ALA B N 1
ATOM 5117 C CA . ALA B 1 260 ? -7.551 34 1.695 1 98 260 ALA B CA 1
ATOM 5118 C C . ALA B 1 260 ? -8.93 33.406 1.45 1 98 260 ALA B C 1
ATOM 5120 O O . ALA B 1 260 ? -9.516 33.594 0.383 1 98 260 ALA B O 1
ATOM 5121 N N . THR B 1 261 ? -9.43 32.688 2.447 1 97.62 261 THR B N 1
ATOM 5122 C CA . THR B 1 261 ? -10.672 31.969 2.168 1 97.62 261 THR B CA 1
ATOM 5123 C C . THR B 1 261 ? -11.672 32.125 3.309 1 97.62 261 THR B C 1
ATOM 5125 O O . THR B 1 261 ? -11.273 32.281 4.469 1 97.62 261 THR B O 1
ATOM 5128 N N . ARG B 1 262 ? -12.953 32.062 2.992 1 96.94 262 ARG B N 1
ATOM 5129 C CA . ARG B 1 262 ? -14.047 32.031 3.955 1 96.94 262 ARG B CA 1
ATOM 5130 C C . ARG B 1 262 ? -14.516 30.594 4.18 1 96.94 262 ARG B C 1
ATOM 5132 O O . ARG B 1 262 ? -15.406 30.344 5 1 96.94 262 ARG B O 1
ATOM 5139 N N . HIS B 1 263 ? -13.961 29.656 3.408 1 97.81 263 HIS B N 1
ATOM 5140 C CA . HIS B 1 263 ? -14.258 28.234 3.49 1 97.81 263 HIS B CA 1
ATOM 5141 C C . HIS B 1 263 ? -13 27.422 3.803 1 97.81 263 HIS B C 1
ATOM 5143 O O . HIS B 1 263 ? -12.547 26.641 2.975 1 97.81 263 HIS B O 1
ATOM 5149 N N . PRO B 1 264 ? -12.531 27.578 5 1 98.12 264 PRO B N 1
ATOM 5150 C CA . PRO B 1 264 ? -11.227 27 5.332 1 98.12 264 PRO B CA 1
ATOM 5151 C C . PRO B 1 264 ? -11.195 25.484 5.172 1 98.12 264 PRO B C 1
ATOM 5153 O O . PRO B 1 264 ? -10.133 24.906 4.93 1 98.12 264 PRO B O 1
ATOM 5156 N N . ALA B 1 265 ? -12.328 24.844 5.254 1 98.69 265 ALA B N 1
ATOM 5157 C CA . ALA B 1 265 ? -12.352 23.375 5.211 1 98.69 265 ALA B CA 1
ATOM 5158 C C . ALA B 1 265 ? -12.422 22.875 3.773 1 98.69 265 ALA B C 1
ATOM 5160 O O . ALA B 1 265 ? -12.297 21.672 3.525 1 98.69 265 ALA B O 1
ATOM 5161 N N . ALA B 1 266 ? -12.656 23.766 2.826 1 98.69 266 ALA B N 1
ATOM 5162 C CA . ALA B 1 266 ? -12.656 23.359 1.421 1 98.69 266 ALA B CA 1
ATOM 5163 C C . ALA B 1 266 ? -11.242 23.031 0.945 1 98.69 266 ALA B C 1
ATOM 5165 O O . ALA B 1 266 ? -10.312 23.812 1.147 1 98.69 266 ALA B O 1
ATOM 5166 N N . LEU B 1 267 ? -11.102 21.906 0.325 1 98.56 267 LEU B N 1
ATOM 5167 C CA . LEU B 1 267 ? -9.805 21.578 -0.261 1 98.56 267 LEU B CA 1
ATOM 5168 C C . LEU B 1 267 ? -9.438 22.578 -1.354 1 98.56 267 LEU B C 1
ATOM 5170 O O . LEU B 1 267 ? -10.242 22.859 -2.238 1 98.56 267 LEU B O 1
ATOM 5174 N N . PRO B 1 268 ? -8.25 23.062 -1.303 1 98.12 268 PRO B N 1
ATOM 5175 C CA . PRO B 1 268 ? -7.867 24.031 -2.322 1 98.12 268 PRO B CA 1
ATOM 5176 C C . PRO B 1 268 ? -7.711 23.422 -3.709 1 98.12 268 PRO B C 1
ATOM 5178 O O . PRO B 1 268 ? -7.152 22.328 -3.84 1 98.12 268 PRO B O 1
ATOM 5181 N N . ASP B 1 269 ? -8.133 24.156 -4.734 1 97.75 269 ASP B N 1
ATOM 5182 C CA . ASP B 1 269 ? -7.996 23.719 -6.117 1 97.75 269 ASP B CA 1
ATOM 5183 C C . ASP B 1 269 ? -6.527 23.484 -6.48 1 97.75 269 ASP B C 1
ATOM 5185 O O . ASP B 1 269 ? -6.195 22.516 -7.16 1 97.75 269 ASP B O 1
ATOM 5189 N N . THR B 1 270 ? -5.727 24.359 -6.004 1 97.31 270 THR B N 1
ATOM 5190 C CA . THR B 1 270 ? -4.316 24.312 -6.379 1 97.31 270 THR B CA 1
ATOM 5191 C C . THR B 1 270 ? -3.648 23.062 -5.809 1 97.31 270 THR B C 1
ATOM 5193 O O . THR B 1 270 ? -2.791 22.453 -6.461 1 97.31 270 THR B O 1
ATOM 5196 N N . LEU B 1 271 ? -4.023 22.688 -4.629 1 98.12 271 LEU B N 1
ATOM 5197 C CA . LEU B 1 271 ? -3.461 21.484 -4.02 1 98.12 271 LEU B CA 1
ATOM 5198 C C . LEU B 1 271 ? -3.918 20.234 -4.766 1 98.12 271 LEU B C 1
ATOM 5200 O O . LEU B 1 271 ? -3.111 19.344 -5.039 1 98.12 271 LEU B O 1
ATOM 5204 N N . VAL B 1 272 ? -5.172 20.172 -5.129 1 98.44 272 VAL B N 1
ATOM 5205 C CA . VAL B 1 272 ? -5.719 19.047 -5.887 1 98.44 272 VAL B CA 1
ATOM 5206 C C . VAL B 1 272 ? -5.02 18.953 -7.242 1 98.44 272 VAL B C 1
ATOM 5208 O O . VAL B 1 272 ? -4.566 17.875 -7.637 1 98.44 272 VAL B O 1
ATOM 5211 N N . GLN B 1 273 ? -4.898 20.094 -7.863 1 98.06 273 GLN B N 1
ATOM 5212 C CA . GLN B 1 273 ? -4.258 20.109 -9.18 1 98.06 273 GLN B CA 1
ATOM 5213 C C . GLN B 1 273 ? -2.789 19.719 -9.078 1 98.06 273 GLN B C 1
ATOM 5215 O O . GLN B 1 273 ? -2.277 19 -9.93 1 98.06 273 GLN B O 1
ATOM 5220 N N . ALA B 1 274 ? -2.096 20.188 -8.062 1 97.81 274 ALA B N 1
ATOM 5221 C CA . ALA B 1 274 ? -0.695 19.828 -7.855 1 97.81 274 ALA B CA 1
ATOM 5222 C C . ALA B 1 274 ? -0.538 18.312 -7.664 1 97.81 274 ALA B C 1
ATOM 5224 O O . ALA B 1 274 ? 0.436 17.719 -8.133 1 97.81 274 ALA B O 1
ATOM 5225 N N . THR B 1 275 ? -1.43 17.719 -6.996 1 98.25 275 THR B N 1
ATOM 5226 C CA . THR B 1 275 ? -1.419 16.281 -6.781 1 98.25 275 THR B CA 1
ATOM 5227 C C . THR B 1 275 ? -1.543 15.531 -8.109 1 98.25 275 THR B C 1
ATOM 5229 O O . THR B 1 275 ? -0.763 14.617 -8.391 1 98.25 275 THR B O 1
ATOM 5232 N N . LEU B 1 276 ? -2.459 15.977 -8.922 1 98.25 276 LEU B N 1
ATOM 5233 C CA . LEU B 1 276 ? -2.662 15.359 -10.227 1 98.25 276 LEU B CA 1
ATOM 5234 C C . LEU B 1 276 ? -1.46 15.594 -11.133 1 98.25 276 LEU B C 1
ATOM 5236 O O . LEU B 1 276 ? -1.035 14.695 -11.859 1 98.25 276 LEU B O 1
ATOM 5240 N N . ASP B 1 277 ? -0.892 16.797 -11.055 1 97.44 277 ASP B N 1
ATOM 5241 C CA . ASP B 1 277 ? 0.267 17.141 -11.875 1 97.44 277 ASP B CA 1
ATOM 5242 C C . ASP B 1 277 ? 1.475 16.281 -11.508 1 97.44 277 ASP B C 1
ATOM 5244 O O . ASP B 1 277 ? 2.299 15.961 -12.367 1 97.44 277 ASP B O 1
ATOM 5248 N N . THR B 1 278 ? 1.597 15.969 -10.266 1 96.31 278 THR B N 1
ATOM 5249 C CA . THR B 1 278 ? 2.709 15.141 -9.812 1 96.31 278 THR B CA 1
ATOM 5250 C C . THR B 1 278 ? 2.646 13.758 -10.445 1 96.31 278 THR B C 1
ATOM 5252 O O . THR B 1 278 ? 3.672 13.203 -10.852 1 96.31 278 THR B O 1
ATOM 5255 N N . LEU B 1 279 ? 1.506 13.195 -10.531 1 93.94 279 LEU B N 1
ATOM 5256 C CA . LEU B 1 279 ? 1.331 11.875 -11.141 1 93.94 279 LEU B CA 1
ATOM 5257 C C . LEU B 1 279 ? 1.737 11.898 -12.609 1 93.94 279 LEU B C 1
ATOM 5259 O O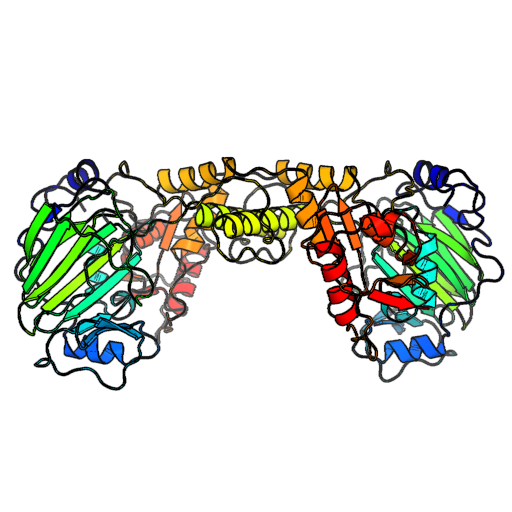 . LEU B 1 279 ? 2.295 10.922 -13.117 1 93.94 279 LEU B O 1
ATOM 5263 N N . ALA B 1 280 ? 1.425 12.977 -13.227 1 93.81 280 ALA B N 1
ATOM 5264 C CA . ALA B 1 280 ? 1.715 13.109 -14.656 1 93.81 280 ALA B CA 1
ATOM 5265 C C . ALA B 1 280 ? 3.215 13.023 -14.922 1 93.81 280 ALA B C 1
ATOM 5267 O O . ALA B 1 280 ? 3.637 12.789 -16.062 1 93.81 280 ALA B O 1
ATOM 5268 N N . LYS B 1 281 ? 4.027 13.195 -13.898 1 94.94 281 LYS B N 1
ATOM 5269 C CA . LYS B 1 281 ? 5.477 13.125 -14.031 1 94.94 281 LYS B CA 1
ATOM 5270 C C . LYS B 1 281 ? 5.957 11.68 -14.023 1 94.94 281 LYS B C 1
ATOM 5272 O O . LYS B 1 281 ? 7.09 11.391 -14.414 1 94.94 281 LYS B O 1
ATOM 5277 N N . LEU B 1 282 ? 5.156 10.805 -13.539 1 94.81 282 LEU B N 1
ATOM 5278 C CA . LEU B 1 282 ? 5.555 9.406 -13.398 1 94.81 282 LEU B CA 1
ATOM 5279 C C . LEU B 1 282 ? 5.41 8.664 -14.727 1 94.81 282 LEU B C 1
ATOM 5281 O O . LEU B 1 282 ? 4.496 8.938 -15.5 1 94.81 282 LEU B O 1
ATOM 5285 N N . ARG B 1 283 ? 6.328 7.762 -14.891 1 92 283 ARG B N 1
ATOM 5286 C CA . ARG B 1 283 ? 6.301 6.934 -16.094 1 92 283 ARG B CA 1
ATOM 5287 C C . ARG B 1 283 ? 5.949 5.488 -15.75 1 92 283 ARG B C 1
ATOM 5289 O O . ARG B 1 283 ? 6.598 4.867 -14.906 1 92 283 ARG B O 1
ATOM 5296 N N . PHE B 1 284 ? 4.953 5.031 -16.391 1 96.38 284 PHE B N 1
ATOM 5297 C CA . PHE B 1 284 ? 4.586 3.623 -16.312 1 96.38 284 PHE B CA 1
ATOM 5298 C C . PHE B 1 284 ? 5.086 2.867 -17.547 1 96.38 284 PHE B C 1
ATOM 5300 O O . PHE B 1 284 ? 4.434 2.875 -18.594 1 96.38 284 PHE B O 1
ATOM 5307 N N . ASP B 1 285 ? 6.207 2.25 -17.344 1 97 285 ASP B N 1
ATOM 5308 C CA . ASP B 1 285 ? 6.871 1.651 -18.5 1 97 285 ASP B CA 1
ATOM 5309 C C . ASP B 1 285 ? 7.168 0.173 -18.25 1 97 285 ASP B C 1
ATOM 5311 O O . ASP B 1 285 ? 6.734 -0.396 -17.25 1 97 285 ASP B O 1
ATOM 5315 N N . ASP B 1 286 ? 7.871 -0.441 -19.188 1 97.88 286 ASP B N 1
ATOM 5316 C CA . ASP B 1 286 ? 8.203 -1.863 -19.172 1 97.88 286 ASP B CA 1
ATOM 5317 C C . ASP B 1 286 ? 9 -2.24 -17.938 1 97.88 286 ASP B C 1
ATOM 5319 O O . ASP B 1 286 ? 8.688 -3.234 -17.266 1 97.88 286 ASP B O 1
ATOM 5323 N N . ALA B 1 287 ? 9.914 -1.373 -17.578 1 97.81 287 ALA B N 1
ATOM 5324 C CA . ALA B 1 287 ? 10.781 -1.672 -16.438 1 97.81 287 ALA B CA 1
ATOM 5325 C C . ALA B 1 287 ? 9.977 -1.738 -15.133 1 97.81 287 ALA B C 1
ATOM 5327 O O . ALA B 1 287 ? 10.172 -2.641 -14.32 1 97.81 287 ALA B O 1
ATOM 5328 N N . LEU B 1 288 ? 9.094 -0.774 -14.984 1 98.12 288 LEU B N 1
ATOM 5329 C CA . LEU B 1 288 ? 8.273 -0.734 -13.773 1 98.12 288 LEU B CA 1
ATOM 5330 C C . LEU B 1 288 ? 7.324 -1.929 -13.719 1 98.12 288 LEU B C 1
ATOM 5332 O O . LEU B 1 288 ? 7.188 -2.57 -12.68 1 98.12 288 LEU B O 1
ATOM 5336 N N . ALA B 1 289 ? 6.656 -2.225 -14.844 1 98.62 289 ALA B N 1
ATOM 5337 C CA . ALA B 1 289 ? 5.758 -3.375 -14.906 1 98.62 289 ALA B CA 1
ATOM 5338 C C . ALA B 1 289 ? 6.504 -4.672 -14.609 1 98.62 289 ALA B C 1
ATOM 5340 O O . ALA B 1 289 ? 5.992 -5.543 -13.898 1 98.62 289 ALA B O 1
ATOM 5341 N N . SER B 1 290 ? 7.672 -4.781 -15.109 1 98.69 290 SER B N 1
ATOM 5342 C CA . SER B 1 290 ? 8.492 -5.965 -14.875 1 98.69 290 SER B CA 1
ATOM 5343 C C . SER B 1 290 ? 8.875 -6.094 -13.406 1 98.69 290 SER B C 1
ATOM 5345 O O . SER B 1 290 ? 8.891 -7.195 -12.852 1 98.69 290 SER B O 1
ATOM 5347 N N . ARG B 1 291 ? 9.203 -4.957 -12.805 1 98.38 291 ARG B N 1
ATOM 5348 C CA . ARG B 1 291 ? 9.523 -4.934 -11.383 1 98.38 291 ARG B CA 1
ATOM 5349 C C . ARG B 1 291 ? 8.391 -5.523 -10.555 1 98.38 291 ARG B C 1
ATOM 5351 O O . ARG B 1 291 ? 8.609 -6.41 -9.727 1 98.38 291 ARG B O 1
ATOM 5358 N N . PHE B 1 292 ? 7.238 -5.047 -10.844 1 98.56 292 PHE B N 1
ATOM 5359 C CA . PHE B 1 292 ? 6.055 -5.527 -10.133 1 98.56 292 PHE B CA 1
ATOM 5360 C C . PHE B 1 292 ? 5.828 -7.008 -10.406 1 98.56 292 PHE B C 1
ATOM 5362 O O . PHE B 1 292 ? 5.844 -7.824 -9.484 1 98.56 292 PHE B O 1
ATOM 5369 N N . LEU B 1 293 ? 5.668 -7.379 -11.609 1 98.75 293 LEU B N 1
ATOM 5370 C CA . LEU B 1 293 ? 5.324 -8.742 -11.992 1 98.75 293 LEU B CA 1
ATOM 5371 C C . LEU B 1 293 ? 6.391 -9.727 -11.523 1 98.75 293 LEU B C 1
ATOM 5373 O O . LEU B 1 293 ? 6.066 -10.789 -10.984 1 98.75 293 LEU B O 1
ATOM 5377 N N . GLY B 1 294 ? 7.633 -9.375 -11.75 1 98.62 294 GLY B N 1
ATOM 5378 C CA . GLY B 1 294 ? 8.727 -10.258 -11.367 1 98.62 294 GLY B CA 1
ATOM 5379 C C . GLY B 1 294 ? 8.742 -10.586 -9.891 1 98.62 294 GLY B C 1
ATOM 5380 O O . GLY B 1 294 ? 8.859 -11.75 -9.508 1 98.62 294 GLY B O 1
ATOM 5381 N N . CYS B 1 295 ? 8.602 -9.523 -9.086 1 98.5 295 CYS B N 1
ATOM 5382 C CA . CYS B 1 295 ? 8.609 -9.734 -7.641 1 98.5 295 CYS B CA 1
ATOM 5383 C C . CYS B 1 295 ? 7.359 -10.477 -7.188 1 98.5 295 CYS B C 1
ATOM 5385 O O . CYS B 1 295 ? 7.449 -11.461 -6.453 1 98.5 295 CYS B O 1
ATOM 5387 N N . TRP B 1 296 ? 6.281 -10.039 -7.688 1 98.12 296 TRP B N 1
ATOM 5388 C CA . TRP B 1 296 ? 5.004 -10.586 -7.246 1 98.12 296 TRP B CA 1
ATOM 5389 C C . TRP B 1 296 ? 4.887 -12.062 -7.621 1 98.12 296 TRP B C 1
ATOM 5391 O O . TRP B 1 296 ? 4.516 -12.891 -6.789 1 98.12 296 TRP B O 1
ATOM 5401 N N . LEU B 1 297 ? 5.227 -12.445 -8.812 1 98 297 LEU B N 1
ATOM 5402 C CA . LEU B 1 297 ? 4.984 -13.789 -9.328 1 98 297 LEU B CA 1
ATOM 5403 C C . LEU B 1 297 ? 6.031 -14.766 -8.805 1 98 297 LEU B C 1
ATOM 5405 O O . LEU B 1 297 ? 5.848 -15.984 -8.883 1 98 297 LEU B O 1
ATOM 5409 N N . THR B 1 298 ? 7.133 -14.281 -8.219 1 97.94 298 THR B N 1
ATOM 5410 C CA . THR B 1 298 ? 8.156 -15.18 -7.688 1 97.94 298 THR B CA 1
ATOM 5411 C C . THR B 1 298 ? 8.047 -15.281 -6.168 1 97.94 298 THR B C 1
ATOM 5413 O O . THR B 1 298 ? 8.805 -16.031 -5.539 1 97.94 298 THR B O 1
ATOM 5416 N N . GLU B 1 299 ? 7.16 -14.492 -5.621 1 96.38 299 GLU B N 1
ATOM 5417 C CA . GLU B 1 299 ? 7.023 -14.547 -4.168 1 96.38 299 GLU B CA 1
ATOM 5418 C C . GLU B 1 299 ? 6.672 -15.953 -3.699 1 96.38 299 GLU B C 1
ATOM 5420 O O . GLU B 1 299 ? 5.688 -16.531 -4.156 1 96.38 299 GLU B O 1
ATOM 5425 N N . PRO B 1 300 ? 7.426 -16.5 -2.805 1 92.06 300 PRO B N 1
ATOM 5426 C CA . PRO B 1 300 ? 7.102 -17.844 -2.334 1 92.06 300 PRO B CA 1
ATOM 5427 C C . PRO B 1 300 ? 5.859 -17.875 -1.449 1 92.06 300 PRO B C 1
ATOM 5429 O O . PRO B 1 300 ? 5.406 -16.844 -0.972 1 92.06 300 PRO B O 1
ATOM 5432 N N . SER B 1 301 ? 5.398 -19.062 -1.308 1 87.12 301 SER B N 1
ATOM 5433 C CA . SER B 1 301 ? 4.32 -19.266 -0.346 1 87.12 301 SER B CA 1
ATOM 5434 C C . SER B 1 301 ? 4.738 -18.828 1.055 1 87.12 301 SER B C 1
ATOM 5436 O O . SER B 1 301 ? 5.895 -19 1.442 1 87.12 301 SER B O 1
ATOM 5438 N N . GLN B 1 302 ? 3.822 -18.281 1.742 1 82.5 302 GLN B N 1
ATOM 5439 C CA . GLN B 1 302 ? 4.098 -17.859 3.113 1 82.5 302 GLN B CA 1
ATOM 5440 C C . GLN B 1 302 ? 4.508 -19.062 3.979 1 82.5 302 GLN B C 1
ATOM 5442 O O . GLN B 1 302 ? 5.188 -18.891 4.992 1 82.5 302 GLN B O 1
ATOM 5447 N N . LEU B 1 303 ? 4.168 -20.219 3.494 1 78.75 303 LEU B N 1
ATOM 5448 C CA . LEU B 1 303 ? 4.43 -21.438 4.266 1 78.75 303 LEU B CA 1
ATOM 5449 C C . LEU B 1 303 ? 5.777 -22.047 3.883 1 78.75 303 LEU B C 1
ATOM 5451 O O . LEU B 1 303 ? 6.23 -23 4.504 1 78.75 303 LEU B O 1
ATOM 5455 N N . ALA B 1 304 ? 6.441 -21.422 2.916 1 84.62 304 ALA B N 1
ATOM 5456 C CA . ALA B 1 304 ? 7.719 -21.969 2.463 1 84.62 304 ALA B CA 1
ATOM 5457 C C . ALA B 1 304 ? 8.836 -21.656 3.455 1 84.62 304 ALA B C 1
ATOM 5459 O O . ALA B 1 304 ? 8.977 -20.516 3.898 1 84.62 304 ALA B O 1
ATOM 5460 N N . VAL B 1 305 ? 9.586 -22.703 3.875 1 87.25 305 VAL B N 1
ATOM 5461 C CA . VAL B 1 305 ? 10.75 -22.547 4.742 1 87.25 305 VAL B CA 1
ATOM 5462 C C . VAL B 1 305 ? 11.992 -23.062 4.027 1 87.25 305 VAL B C 1
ATOM 5464 O O . VAL B 1 305 ? 12.008 -24.188 3.529 1 87.25 305 VAL B O 1
ATOM 5467 N N . PHE B 1 306 ? 12.992 -22.219 3.965 1 92.75 306 PHE B N 1
ATOM 5468 C CA . PHE B 1 306 ? 14.234 -22.594 3.309 1 92.75 306 PHE B CA 1
ATOM 5469 C C . PHE B 1 306 ? 15.297 -22.969 4.336 1 92.75 306 PHE B C 1
ATOM 5471 O O . PHE B 1 306 ? 15.461 -22.281 5.348 1 92.75 306 PHE B O 1
ATOM 5478 N N . ASP B 1 307 ? 16 -24.031 4.051 1 87.94 307 ASP B N 1
ATOM 5479 C CA . ASP B 1 307 ? 17.047 -24.5 4.953 1 87.94 307 ASP B CA 1
ATOM 5480 C C . ASP B 1 307 ? 18.422 -24.094 4.434 1 87.94 307 ASP B C 1
ATOM 5482 O O . ASP B 1 307 ? 18.719 -24.234 3.24 1 87.94 307 ASP B O 1
ATOM 5486 N N . SER B 1 308 ? 19.172 -23.578 5.371 1 84.44 308 SER B N 1
ATOM 5487 C CA . SER B 1 308 ? 20.562 -23.281 5.02 1 84.44 308 SER B CA 1
ATOM 5488 C C . SER B 1 308 ? 21.391 -24.562 4.926 1 84.44 308 SER B C 1
ATOM 5490 O O . SER B 1 308 ? 21.203 -25.484 5.719 1 84.44 308 SER B O 1
ATOM 5492 N N . PRO B 1 309 ? 22.281 -24.516 3.879 1 80.75 309 PRO B N 1
ATOM 5493 C CA . PRO B 1 309 ? 23.109 -25.719 3.752 1 80.75 309 PRO B CA 1
ATOM 5494 C C . PRO B 1 309 ? 24.016 -25.938 4.957 1 80.75 309 PRO B C 1
ATOM 5496 O O . PRO B 1 309 ? 24.438 -24.969 5.598 1 80.75 309 PRO B O 1
ATOM 5499 N N . GLN B 1 310 ? 24.234 -27.156 5.238 1 72.5 310 GLN B N 1
ATOM 5500 C CA . GLN B 1 310 ? 25.125 -27.516 6.34 1 72.5 310 GLN B CA 1
ATOM 5501 C C . GLN B 1 310 ? 26.578 -27.281 5.973 1 72.5 310 GLN B C 1
ATOM 5503 O O . GLN B 1 310 ? 27.375 -26.828 6.809 1 72.5 310 GLN B O 1
ATOM 5508 N N . ASP B 1 311 ? 26.969 -27.562 4.641 1 72.81 311 ASP B N 1
ATOM 5509 C CA . ASP B 1 311 ? 28.344 -27.406 4.18 1 72.81 311 ASP B CA 1
ATOM 5510 C C . ASP B 1 311 ? 28.422 -26.406 3.025 1 72.81 311 ASP B C 1
ATOM 5512 O O . ASP B 1 311 ? 28.484 -26.797 1.86 1 72.81 311 ASP B O 1
ATOM 5516 N N . PRO B 1 312 ? 28.516 -25.078 3.361 1 70.56 312 PRO B N 1
ATOM 5517 C CA . PRO B 1 312 ? 28.438 -24.094 2.283 1 70.56 312 PRO B CA 1
ATOM 5518 C C . PRO B 1 312 ? 29.734 -24.016 1.46 1 70.56 312 PRO B C 1
ATOM 5520 O O . PRO B 1 312 ? 30.828 -24.188 2 1 70.56 312 PRO B O 1
ATOM 5523 N N . ILE B 1 313 ? 29.594 -24.125 0.149 1 82.12 313 ILE B N 1
ATOM 5524 C CA . ILE B 1 313 ? 30.703 -23.844 -0.766 1 82.12 313 ILE B CA 1
ATOM 5525 C C . ILE B 1 313 ? 30.828 -22.328 -0.963 1 82.12 313 ILE B C 1
ATOM 5527 O O . ILE B 1 313 ? 29.828 -21.609 -0.955 1 82.12 313 ILE B O 1
ATOM 5531 N N . ASP B 1 314 ? 32.062 -21.906 -1.03 1 86.38 314 ASP B N 1
ATOM 5532 C CA . ASP B 1 314 ? 32.312 -20.5 -1.255 1 86.38 314 ASP B CA 1
ATOM 5533 C C . ASP B 1 314 ? 32.406 -20.188 -2.746 1 86.38 314 ASP B C 1
ATOM 5535 O O . ASP B 1 314 ? 33.469 -20.344 -3.361 1 86.38 314 ASP B O 1
ATOM 5539 N N . LEU B 1 315 ? 31.406 -19.703 -3.303 1 90.44 315 LEU B N 1
ATOM 5540 C CA . LEU B 1 315 ? 31.344 -19.438 -4.738 1 90.44 315 LEU B CA 1
ATOM 5541 C C . LEU B 1 315 ? 32.094 -18.172 -5.098 1 90.44 315 LEU B C 1
ATOM 5543 O O . LEU B 1 315 ? 32.469 -17.969 -6.262 1 90.44 315 LEU B O 1
ATOM 5547 N N . GLU B 1 316 ? 32.281 -17.312 -4.172 1 87.75 316 GLU B N 1
ATOM 5548 C CA . GLU B 1 316 ? 32.938 -16.016 -4.434 1 87.75 316 GLU B CA 1
ATOM 5549 C C . GLU B 1 316 ? 34.438 -16.188 -4.711 1 87.75 316 GLU B C 1
ATOM 5551 O O . GLU B 1 316 ? 34.938 -15.664 -5.691 1 87.75 316 GLU B O 1
ATOM 5556 N N . ASP B 1 317 ? 35.031 -16.984 -3.893 1 86.44 317 ASP B N 1
ATOM 5557 C CA . ASP B 1 317 ? 36.5 -17.078 -3.959 1 86.44 317 ASP B CA 1
ATOM 5558 C C . ASP B 1 317 ? 36.938 -18.312 -4.73 1 86.44 317 ASP B C 1
ATOM 5560 O O . ASP B 1 317 ? 38.031 -18.359 -5.27 1 86.44 317 ASP B O 1
ATOM 5564 N N . ASP B 1 318 ? 36.094 -19.312 -4.766 1 90.12 318 ASP B N 1
ATOM 5565 C CA . ASP B 1 318 ? 36.469 -20.578 -5.391 1 90.12 318 ASP B CA 1
ATOM 5566 C C . ASP B 1 318 ? 35.312 -21.188 -6.164 1 90.12 318 ASP B C 1
ATOM 5568 O O . ASP B 1 318 ? 34.594 -22.062 -5.656 1 90.12 318 ASP B O 1
ATOM 5572 N N . TRP B 1 319 ? 35.188 -20.859 -7.414 1 94.06 319 TRP B N 1
ATOM 5573 C CA . TRP B 1 319 ? 34.156 -21.422 -8.258 1 94.06 319 TRP B CA 1
ATOM 5574 C C . TRP B 1 319 ? 34.406 -22.891 -8.531 1 94.06 319 TRP B C 1
ATOM 5576 O O . TRP B 1 319 ? 35.5 -23.281 -8.938 1 94.06 319 TRP B O 1
ATOM 5586 N N . PRO B 1 320 ? 33.438 -23.656 -8.352 1 93.62 320 PRO B N 1
ATOM 5587 C CA . PRO B 1 320 ? 33.656 -25.094 -8.539 1 93.62 320 PRO B CA 1
ATOM 5588 C C . PRO B 1 320 ? 33.938 -25.469 -9.992 1 93.62 320 PRO B C 1
ATOM 5590 O O . PRO B 1 320 ? 33.312 -24.891 -10.906 1 93.62 320 PRO B O 1
ATOM 5593 N N . LYS B 1 321 ? 34.75 -26.422 -10.188 1 92.88 321 LYS B N 1
ATOM 5594 C CA . LYS B 1 321 ? 35.094 -26.875 -11.523 1 92.88 321 LYS B CA 1
ATOM 5595 C C . LYS B 1 321 ? 34.094 -27.859 -12.078 1 92.88 321 LYS B C 1
ATOM 5597 O O . LYS B 1 321 ? 34.062 -28.109 -13.281 1 92.88 321 LYS B O 1
ATOM 5602 N N . SER B 1 322 ? 33.344 -28.484 -11.164 1 94.56 322 SER B N 1
ATOM 5603 C CA . SER B 1 322 ? 32.312 -29.438 -11.539 1 94.56 322 SER B CA 1
ATOM 5604 C C . SER B 1 322 ? 31.094 -29.312 -10.641 1 94.56 322 SER B C 1
ATOM 5606 O O . SER B 1 322 ? 31.078 -28.516 -9.695 1 94.56 322 SER B O 1
ATOM 5608 N N . GLY B 1 323 ? 30.031 -30.031 -11.062 1 95.5 323 GLY B N 1
ATOM 5609 C CA . GLY B 1 323 ? 28.812 -29.984 -10.289 1 95.5 323 GLY B CA 1
ATOM 5610 C C . GLY B 1 323 ? 27.781 -29.031 -10.859 1 95.5 323 GLY B C 1
ATOM 5611 O O . GLY B 1 323 ? 27.953 -28.5 -11.961 1 95.5 323 GLY B O 1
ATOM 5612 N N . ARG B 1 324 ? 26.672 -28.891 -10.07 1 97.12 324 ARG B N 1
ATOM 5613 C CA . ARG B 1 324 ? 25.578 -28.047 -10.539 1 97.12 324 ARG B CA 1
ATOM 5614 C C . ARG B 1 324 ? 25 -27.219 -9.391 1 97.12 324 ARG B C 1
ATOM 5616 O O . ARG B 1 324 ? 24.984 -27.672 -8.242 1 97.12 324 ARG B O 1
ATOM 5623 N N . LEU B 1 325 ? 24.688 -26 -9.727 1 96.56 325 LEU B N 1
ATOM 5624 C CA . LEU B 1 325 ? 23.812 -25.219 -8.875 1 96.56 325 LEU B CA 1
ATOM 5625 C C . LEU B 1 325 ? 22.359 -25.422 -9.258 1 96.56 325 LEU B C 1
ATOM 5627 O O . LEU B 1 325 ? 21.984 -25.266 -10.422 1 96.56 325 LEU B O 1
ATOM 5631 N N . ILE B 1 326 ? 21.531 -25.828 -8.289 1 97.25 326 ILE B N 1
ATOM 5632 C CA . ILE B 1 326 ? 20.141 -26.172 -8.562 1 97.25 326 ILE B CA 1
ATOM 5633 C C . ILE B 1 326 ? 19.219 -25.344 -7.684 1 97.25 326 ILE B C 1
ATOM 5635 O O . ILE B 1 326 ? 19.375 -25.312 -6.461 1 97.25 326 ILE B O 1
ATOM 5639 N N . LEU B 1 327 ? 18.281 -24.641 -8.305 1 97.5 327 LEU B N 1
ATOM 5640 C CA . LEU B 1 327 ? 17.297 -23.906 -7.527 1 97.5 327 LEU B CA 1
ATOM 5641 C C . LEU B 1 327 ? 16.5 -24.844 -6.637 1 97.5 327 LEU B C 1
ATOM 5643 O O . LEU B 1 327 ? 16.125 -25.938 -7.066 1 97.5 327 LEU B O 1
ATOM 5647 N N . ASP B 1 328 ? 16.234 -24.406 -5.418 1 97.06 328 ASP B N 1
ATOM 5648 C CA . ASP B 1 328 ? 15.32 -25.156 -4.562 1 97.06 328 ASP B CA 1
ATOM 5649 C C . ASP B 1 328 ? 13.953 -25.312 -5.227 1 97.06 328 ASP B C 1
ATOM 5651 O O . ASP B 1 328 ? 13.5 -24.406 -5.945 1 97.06 328 ASP B O 1
ATOM 5655 N N . ARG B 1 329 ? 13.297 -26.438 -4.941 1 95.88 329 ARG B N 1
ATOM 5656 C CA . ARG B 1 329 ? 12 -26.672 -5.555 1 95.88 329 ARG B CA 1
ATOM 5657 C C . ARG B 1 329 ? 11.031 -25.547 -5.23 1 95.88 329 ARG B C 1
ATOM 5659 O O . ARG B 1 329 ? 10.102 -25.266 -5.996 1 95.88 329 ARG B O 1
ATOM 5666 N N . ARG B 1 330 ? 11.242 -24.844 -4.141 1 96.69 330 ARG B N 1
ATOM 5667 C CA . ARG B 1 330 ? 10.336 -23.797 -3.682 1 96.69 330 ARG B CA 1
ATOM 5668 C C . ARG B 1 330 ? 10.727 -22.438 -4.27 1 96.69 330 ARG B C 1
ATOM 5670 O O . ARG B 1 330 ? 9.977 -21.469 -4.152 1 96.69 330 ARG B O 1
ATOM 5677 N N . SER B 1 331 ? 11.836 -22.375 -4.836 1 97.25 331 SER B N 1
ATOM 5678 C CA . SER B 1 331 ? 12.32 -21.109 -5.375 1 97.25 331 SER B CA 1
ATOM 5679 C C . SER B 1 331 ? 11.742 -20.828 -6.758 1 97.25 331 SER B C 1
ATOM 5681 O O . SER B 1 331 ? 11.633 -21.75 -7.582 1 97.25 331 SER B O 1
ATOM 5683 N N . ARG B 1 332 ? 11.383 -19.609 -6.984 1 97.44 332 ARG B N 1
ATOM 5684 C CA . ARG B 1 332 ? 10.945 -19.125 -8.289 1 97.44 332 ARG B CA 1
ATOM 5685 C C . ARG B 1 332 ? 11.844 -17.984 -8.773 1 97.44 332 ARG B C 1
ATOM 5687 O O . ARG B 1 332 ? 12.258 -17.141 -7.984 1 97.44 332 ARG B O 1
ATOM 5694 N N . MET B 1 333 ? 12.18 -18.031 -10.031 1 98.56 333 MET B N 1
ATOM 5695 C CA . MET B 1 333 ? 13.102 -17.078 -10.625 1 98.56 333 MET B CA 1
ATOM 5696 C C . MET B 1 333 ? 12.609 -16.625 -12 1 98.56 333 MET B C 1
ATOM 5698 O O . MET B 1 333 ? 12.219 -17.438 -12.828 1 98.56 333 MET B O 1
ATOM 5702 N N . LEU B 1 334 ? 12.508 -15.336 -12.195 1 98.81 334 LEU B N 1
ATOM 5703 C CA . LEU B 1 334 ? 12.102 -14.734 -13.461 1 98.81 334 LEU B CA 1
ATOM 5704 C C . LEU B 1 334 ? 13.047 -13.609 -13.859 1 98.81 334 LEU B C 1
ATOM 5706 O O . LEU B 1 334 ? 13.836 -13.133 -13.039 1 98.81 334 LEU B O 1
ATOM 5710 N N . TYR B 1 335 ? 13.023 -13.258 -15.141 1 98.81 335 TYR B N 1
ATOM 5711 C CA . TYR B 1 335 ? 13.828 -12.117 -15.562 1 98.81 335 TYR B CA 1
ATOM 5712 C C . TYR B 1 335 ? 13.164 -11.383 -16.719 1 98.81 335 TYR B C 1
ATOM 5714 O O . TYR B 1 335 ? 12.297 -11.93 -17.406 1 98.81 335 TYR B O 1
ATOM 5722 N N . ARG B 1 336 ? 13.492 -10.188 -16.938 1 98.5 336 ARG B N 1
ATOM 5723 C CA . ARG B 1 336 ? 13.188 -9.367 -18.109 1 98.5 336 ARG B CA 1
ATOM 5724 C C . ARG B 1 336 ? 14.258 -8.305 -18.328 1 98.5 336 ARG B C 1
ATOM 5726 O O . ARG B 1 336 ? 14.508 -7.477 -17.453 1 98.5 336 ARG B O 1
ATOM 5733 N N . GLY B 1 337 ? 14.812 -8.336 -19.531 1 96.62 337 GLY B N 1
ATOM 5734 C CA . GLY B 1 337 ? 15.961 -7.469 -19.75 1 96.62 337 GLY B CA 1
ATOM 5735 C C . GLY B 1 337 ? 17.094 -7.734 -18.781 1 96.62 337 GLY B C 1
ATOM 5736 O O . GLY B 1 337 ? 17.578 -8.867 -18.688 1 96.62 337 GLY B O 1
ATOM 5737 N N . LYS B 1 338 ? 17.469 -6.711 -18.031 1 96.62 338 LYS B N 1
ATOM 5738 C CA . LYS B 1 338 ? 18.562 -6.836 -17.078 1 96.62 338 LYS B CA 1
ATOM 5739 C C . LYS B 1 338 ? 18.047 -7.125 -15.672 1 96.62 338 LYS B C 1
ATOM 5741 O O . LYS B 1 338 ? 18.812 -7.469 -14.773 1 96.62 338 LYS 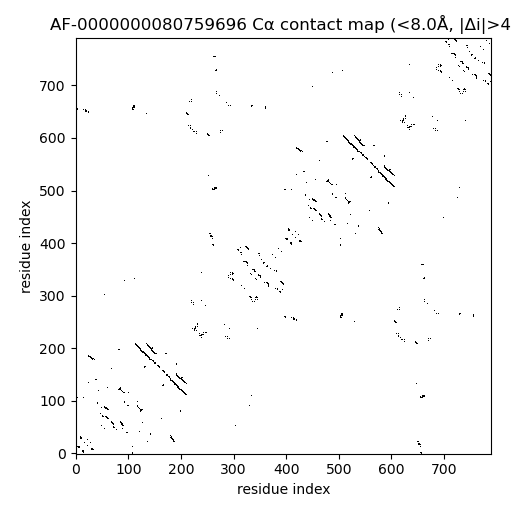B O 1
ATOM 5746 N N . GLN B 1 339 ? 16.781 -7 -15.508 1 98.19 339 GLN B N 1
ATOM 5747 C CA . GLN B 1 339 ? 16.234 -7.25 -14.172 1 98.19 339 GLN B CA 1
ATOM 5748 C C . GLN B 1 339 ? 16.078 -8.742 -13.914 1 98.19 339 GLN B C 1
ATOM 5750 O O . GLN B 1 339 ? 15.633 -9.492 -14.789 1 98.19 339 GLN B O 1
ATOM 5755 N N . LEU B 1 340 ? 16.484 -9.18 -12.742 1 98.62 340 LEU B N 1
ATOM 5756 C CA . LEU B 1 340 ? 16.406 -10.555 -12.258 1 98.62 340 LEU B CA 1
ATOM 5757 C C . LEU B 1 340 ? 15.633 -10.617 -10.938 1 98.62 340 LEU B C 1
ATOM 5759 O O . LEU B 1 340 ? 15.852 -9.781 -10.055 1 98.62 340 LEU B O 1
ATOM 5763 N N . PHE B 1 341 ? 14.711 -11.508 -10.883 1 98.69 341 PHE B N 1
ATOM 5764 C CA . PHE B 1 341 ? 13.852 -11.625 -9.719 1 98.69 341 PHE B CA 1
ATOM 5765 C C . PHE B 1 341 ? 13.906 -13.039 -9.141 1 98.69 341 PHE B C 1
ATOM 5767 O O . PHE B 1 341 ? 13.922 -14.016 -9.891 1 98.69 341 PHE B O 1
ATOM 5774 N N . ILE B 1 342 ? 13.914 -13.164 -7.801 1 98.31 342 ILE B N 1
ATOM 5775 C CA . ILE B 1 342 ? 13.914 -14.477 -7.164 1 98.31 342 ILE B CA 1
ATOM 5776 C C . ILE B 1 342 ? 13.227 -14.391 -5.805 1 98.31 342 ILE B C 1
ATOM 5778 O O . ILE B 1 342 ? 13.578 -13.547 -4.977 1 98.31 342 ILE B O 1
ATOM 5782 N N . ASN B 1 343 ? 12.25 -15.18 -5.621 1 97.62 343 ASN B N 1
ATOM 5783 C CA . ASN B 1 343 ? 11.539 -15.344 -4.355 1 97.62 343 ASN B CA 1
ATOM 5784 C C . ASN B 1 343 ? 11.031 -14.008 -3.82 1 97.62 343 ASN B C 1
ATOM 5786 O O . ASN B 1 343 ? 11.219 -13.695 -2.645 1 97.62 343 ASN B O 1
ATOM 5790 N N . GLY B 1 344 ? 10.531 -13.203 -4.727 1 97.19 344 GLY B N 1
ATOM 5791 C CA . GLY B 1 344 ? 9.828 -11.984 -4.344 1 97.19 344 GLY B CA 1
ATOM 5792 C C . GLY B 1 344 ? 10.734 -10.766 -4.312 1 97.19 344 GLY B C 1
ATOM 5793 O O . GLY B 1 344 ? 10.273 -9.656 -4.023 1 97.19 344 GLY B O 1
ATOM 5794 N N . GLU B 1 345 ? 11.984 -10.945 -4.703 1 96.56 345 GLU B N 1
ATOM 5795 C CA . GLU B 1 345 ? 12.945 -9.852 -4.609 1 96.56 345 GLU B CA 1
ATOM 5796 C C . GLU B 1 345 ? 13.617 -9.594 -5.953 1 96.56 345 GLU B C 1
ATOM 5798 O O . GLU B 1 345 ? 13.727 -10.492 -6.785 1 96.56 345 GLU B O 1
ATOM 5803 N N . THR B 1 346 ? 14.016 -8.383 -6.105 1 97.5 346 THR B N 1
ATOM 5804 C CA . THR B 1 346 ? 14.883 -8.062 -7.23 1 97.5 346 THR B CA 1
ATOM 5805 C C . THR B 1 346 ? 16.344 -8.32 -6.883 1 97.5 346 THR B C 1
ATOM 5807 O O . THR B 1 346 ? 16.844 -7.844 -5.859 1 97.5 346 THR B O 1
ATOM 5810 N N . ALA B 1 347 ? 16.984 -9.07 -7.699 1 97 347 ALA B N 1
ATOM 5811 C CA . ALA B 1 347 ? 18.406 -9.312 -7.484 1 97 347 ALA B CA 1
ATOM 5812 C C . ALA B 1 347 ? 19.219 -8.047 -7.742 1 97 347 ALA B C 1
ATOM 5814 O O . ALA B 1 347 ? 18.938 -7.301 -8.688 1 97 347 ALA B O 1
ATOM 5815 N N . MET B 1 348 ? 20.234 -7.867 -6.965 1 94.25 348 MET B N 1
ATOM 5816 C CA . MET B 1 348 ? 21.094 -6.691 -7.102 1 94.25 348 MET B CA 1
ATOM 5817 C C . MET B 1 348 ? 22.188 -6.922 -8.141 1 94.25 348 MET B C 1
ATOM 5819 O O . MET B 1 348 ? 23.328 -6.5 -7.957 1 94.25 348 MET B O 1
ATOM 5823 N N . VAL B 1 349 ? 21.938 -7.727 -9.141 1 96.44 349 VAL B N 1
ATOM 5824 C CA . VAL B 1 349 ? 22.828 -8.008 -10.258 1 96.44 349 VAL B CA 1
ATOM 5825 C C . VAL B 1 349 ? 22.016 -8.117 -11.547 1 96.44 349 VAL B C 1
ATOM 5827 O O . VAL B 1 349 ? 20.875 -8.555 -11.531 1 96.44 349 VAL B O 1
ATOM 5830 N N . PRO B 1 350 ? 22.625 -7.691 -12.641 1 96.62 350 PRO B N 1
ATOM 5831 C CA . PRO B 1 350 ? 21.922 -7.852 -13.914 1 96.62 350 PRO B CA 1
ATOM 5832 C C . PRO B 1 350 ? 21.734 -9.32 -14.305 1 96.62 350 PRO B C 1
ATOM 5834 O O . PRO B 1 350 ? 22.594 -10.148 -14.016 1 96.62 350 PRO B O 1
ATOM 5837 N N . ALA B 1 351 ? 20.641 -9.555 -14.961 1 97.56 351 ALA B N 1
ATOM 5838 C CA . ALA B 1 351 ? 20.391 -10.898 -15.484 1 97.56 351 ALA B CA 1
ATOM 5839 C C . ALA B 1 351 ? 21.297 -11.211 -16.656 1 97.56 351 ALA B C 1
ATOM 5841 O O . ALA B 1 351 ? 20.891 -11.109 -17.828 1 97.56 351 ALA B O 1
ATOM 5842 N N . ASP B 1 352 ? 22.484 -11.672 -16.391 1 96.38 352 ASP B N 1
ATOM 5843 C CA . ASP B 1 352 ? 23.391 -12.047 -17.453 1 96.38 352 ASP B CA 1
ATOM 5844 C C . ASP B 1 352 ? 23.109 -13.461 -17.953 1 96.38 352 ASP B C 1
ATOM 5846 O O . ASP B 1 352 ? 22.156 -14.102 -17.5 1 96.38 352 ASP B O 1
ATOM 5850 N N . ALA B 1 353 ? 23.906 -13.914 -18.859 1 97.5 353 ALA B N 1
ATOM 5851 C CA . ALA B 1 353 ? 23.625 -15.148 -19.562 1 97.5 353 ALA B CA 1
ATOM 5852 C C . ALA B 1 353 ? 23.578 -16.344 -18.609 1 97.5 353 ALA B C 1
ATOM 5854 O O . ALA B 1 353 ? 22.672 -17.172 -18.688 1 97.5 353 ALA B O 1
ATOM 5855 N N . ALA B 1 354 ? 24.469 -16.422 -17.672 1 97.94 354 ALA B N 1
ATOM 5856 C CA . ALA B 1 354 ? 24.531 -17.547 -16.734 1 97.94 354 ALA B CA 1
ATOM 5857 C C . ALA B 1 354 ? 23.312 -17.562 -15.828 1 97.94 354 ALA B C 1
ATOM 5859 O O . ALA B 1 354 ? 22.734 -18.625 -15.57 1 97.94 354 ALA B O 1
ATOM 5860 N N . LEU B 1 355 ? 22.969 -16.422 -15.367 1 98.44 355 LEU B N 1
ATOM 5861 C CA . LEU B 1 355 ? 21.828 -16.344 -14.445 1 98.44 355 LEU B CA 1
ATOM 5862 C C . LEU B 1 355 ? 20.516 -16.594 -15.18 1 98.44 355 LEU B C 1
ATOM 5864 O O . LEU B 1 355 ? 19.609 -17.203 -14.625 1 98.44 355 LEU B O 1
ATOM 5868 N N . LYS B 1 356 ? 20.406 -16.094 -16.453 1 98.5 356 LYS B N 1
ATOM 5869 C CA . LYS B 1 356 ? 19.234 -16.438 -17.266 1 98.5 356 LYS B CA 1
ATOM 5870 C C . LYS B 1 356 ? 19.156 -17.953 -17.484 1 98.5 356 LYS B C 1
ATOM 5872 O O . LYS B 1 356 ? 18.078 -18.531 -17.453 1 98.5 356 LYS B O 1
ATOM 5877 N N . ALA B 1 357 ? 20.312 -18.531 -17.688 1 98.19 357 ALA B N 1
ATOM 5878 C CA . ALA B 1 357 ? 20.344 -19.984 -17.875 1 98.19 357 ALA B CA 1
ATOM 5879 C C . ALA B 1 357 ? 19.891 -20.719 -16.609 1 98.19 357 ALA B C 1
ATOM 5881 O O . ALA B 1 357 ? 19.141 -21.703 -16.688 1 98.19 357 ALA B O 1
ATOM 5882 N N . LEU B 1 358 ? 20.344 -20.234 -15.492 1 98.5 358 LEU B N 1
ATOM 5883 C CA . LEU B 1 358 ? 19.906 -20.797 -14.227 1 98.5 358 LEU B CA 1
ATOM 5884 C C . LEU B 1 358 ? 18.391 -20.688 -14.078 1 98.5 358 LEU B C 1
ATOM 5886 O O . LEU B 1 358 ? 17.719 -21.656 -13.703 1 98.5 358 LEU B O 1
ATOM 5890 N N . ALA B 1 359 ? 17.859 -19.516 -14.422 1 98.62 359 ALA B N 1
ATOM 5891 C CA . ALA B 1 359 ? 16.422 -19.297 -14.312 1 98.62 359 ALA B CA 1
ATOM 5892 C C . ALA B 1 359 ? 15.648 -20.203 -15.266 1 98.62 359 ALA B C 1
ATOM 5894 O O . ALA B 1 359 ? 14.695 -20.875 -14.859 1 98.62 359 ALA B O 1
ATOM 5895 N N . ASP B 1 360 ? 16.078 -20.281 -16.484 1 98.31 360 ASP B N 1
ATOM 5896 C CA . ASP B 1 360 ? 15.398 -21.062 -17.516 1 98.31 360 ASP B CA 1
ATOM 5897 C C . ASP B 1 360 ? 15.516 -22.562 -17.25 1 98.31 360 ASP B C 1
ATOM 5899 O O . ASP B 1 360 ? 14.57 -23.312 -17.469 1 98.31 360 ASP B O 1
ATOM 5903 N N . GLY B 1 361 ? 16.656 -22.922 -16.766 1 97.5 361 GLY B N 1
ATOM 5904 C CA . GLY B 1 361 ? 16.922 -24.344 -16.609 1 97.5 361 GLY B CA 1
ATOM 5905 C C . GLY B 1 361 ? 16.688 -24.812 -15.18 1 97.5 361 GLY B C 1
ATOM 5906 O O . GLY B 1 361 ? 16.672 -26.031 -14.922 1 97.5 361 GLY B O 1
ATOM 5907 N N . ARG B 1 362 ? 16.609 -23.906 -14.234 1 98.06 362 ARG B N 1
ATOM 5908 C CA . ARG B 1 362 ? 16.547 -24.141 -12.789 1 98.06 362 ARG B CA 1
ATOM 5909 C C . ARG B 1 362 ? 17.797 -24.875 -12.305 1 98.06 362 ARG B C 1
ATOM 5911 O O . ARG B 1 362 ? 17.797 -25.438 -11.211 1 98.06 362 ARG B O 1
ATOM 5918 N N . SER B 1 363 ? 18.734 -24.891 -13.133 1 97.5 363 SER B N 1
ATOM 5919 C CA . SER B 1 363 ? 20.031 -25.484 -12.828 1 97.5 363 SER B CA 1
ATOM 5920 C C . SER B 1 363 ? 21.125 -24.859 -13.688 1 97.5 363 SER B C 1
ATOM 5922 O O . SER B 1 363 ? 20.859 -24.406 -14.805 1 97.5 363 SER B O 1
ATOM 5924 N N . LEU B 1 364 ? 22.25 -24.828 -13.148 1 97.69 364 LEU B N 1
ATOM 5925 C CA . LEU B 1 364 ? 23.406 -24.266 -13.836 1 97.69 364 LEU B CA 1
ATOM 5926 C C . LEU B 1 364 ? 24.641 -25.156 -13.648 1 97.69 364 LEU B C 1
ATOM 5928 O O . LEU B 1 364 ? 25.062 -25.422 -12.516 1 97.69 364 LEU B O 1
ATOM 5932 N N . ASP B 1 365 ? 25.141 -25.625 -14.75 1 97.62 365 ASP B N 1
ATOM 5933 C CA . ASP B 1 365 ? 26.391 -26.391 -14.719 1 97.62 365 ASP B CA 1
ATOM 5934 C C . ASP B 1 365 ? 27.578 -25.469 -14.391 1 97.62 365 ASP B C 1
ATOM 5936 O O . ASP B 1 365 ? 27.875 -24.547 -15.148 1 97.62 365 ASP B O 1
ATOM 5940 N N . CYS B 1 366 ? 28.234 -25.797 -13.367 1 96.56 366 CYS B N 1
ATOM 5941 C CA . CYS B 1 366 ? 29.312 -24.938 -12.914 1 96.56 366 CYS B CA 1
ATOM 5942 C C . CYS B 1 366 ? 30.438 -24.891 -13.938 1 96.56 366 CYS B C 1
ATOM 5944 O O . CYS B 1 366 ? 31.188 -23.906 -14.008 1 96.56 366 CYS B O 1
ATOM 5946 N N . ALA B 1 367 ? 30.578 -25.891 -14.719 1 96.75 367 ALA B N 1
ATOM 5947 C CA . ALA B 1 367 ? 31.656 -25.969 -15.695 1 96.75 367 ALA B CA 1
ATOM 5948 C C . ALA B 1 367 ? 31.266 -25.297 -17 1 96.75 367 ALA B C 1
ATOM 5950 O O . ALA B 1 367 ? 32.094 -25.156 -17.906 1 96.75 367 ALA B O 1
ATOM 5951 N N . ALA B 1 368 ? 30.031 -24.922 -17.156 1 96.69 368 ALA B N 1
ATOM 5952 C CA . ALA B 1 368 ? 29.562 -24.312 -18.391 1 96.69 368 ALA B CA 1
ATOM 5953 C C . ALA B 1 368 ? 30.359 -23.062 -18.734 1 96.69 368 ALA B C 1
ATOM 5955 O O . ALA B 1 368 ? 30.688 -22.281 -17.844 1 96.69 368 ALA B O 1
ATOM 5956 N N . PRO B 1 369 ? 30.656 -22.797 -19.969 1 96.62 369 PRO B N 1
ATOM 5957 C CA . PRO B 1 369 ? 31.438 -21.641 -20.375 1 96.62 369 PRO B CA 1
ATOM 5958 C C . PRO B 1 369 ? 30.812 -20.312 -19.938 1 96.62 369 PRO B C 1
ATOM 5960 O O . PRO B 1 369 ? 31.547 -19.359 -19.641 1 96.62 369 PRO B O 1
ATOM 5963 N N . LEU B 1 370 ? 29.531 -20.25 -19.891 1 95.75 370 LEU B N 1
ATOM 5964 C CA . LEU B 1 370 ? 28.875 -19 -19.516 1 95.75 370 LEU B CA 1
ATOM 5965 C C . LEU B 1 370 ? 29.203 -18.609 -18.078 1 95.75 370 LEU B C 1
ATOM 5967 O O . LEU B 1 370 ? 29.094 -17.453 -17.703 1 95.75 370 LEU B O 1
ATOM 5971 N N . CYS B 1 371 ? 29.625 -19.562 -17.328 1 96.25 371 CYS B N 1
ATOM 5972 C CA . CYS B 1 371 ? 29.953 -19.281 -15.93 1 96.25 371 CYS B CA 1
ATOM 5973 C C . CYS B 1 371 ? 31.25 -18.5 -15.812 1 96.25 371 CYS B C 1
ATOM 5975 O O . CYS B 1 371 ? 31.531 -17.891 -14.781 1 96.25 371 CYS B O 1
ATOM 5977 N N . ARG B 1 372 ? 32.062 -18.531 -16.844 1 94 372 ARG B N 1
ATOM 5978 C CA . ARG B 1 372 ? 33.344 -17.812 -16.844 1 94 372 ARG B CA 1
ATOM 5979 C C . ARG B 1 372 ? 33.125 -16.297 -16.859 1 94 372 ARG B C 1
ATOM 5981 O O . ARG B 1 372 ? 34 -15.531 -16.484 1 94 372 ARG B O 1
ATOM 5988 N N . LYS B 1 373 ? 31.984 -15.914 -17.281 1 94.44 373 LYS B N 1
ATOM 5989 C CA . LYS B 1 373 ? 31.703 -14.484 -17.438 1 94.44 373 LYS B CA 1
ATOM 5990 C C . LYS B 1 373 ? 30.938 -13.945 -16.219 1 94.44 373 LYS B C 1
ATOM 5992 O O . LYS B 1 373 ? 30.547 -12.781 -16.203 1 94.44 373 LYS B O 1
ATOM 5997 N N . LEU B 1 374 ? 30.734 -14.766 -15.258 1 95.75 374 LEU B N 1
ATOM 5998 C CA . LEU B 1 374 ? 30.047 -14.305 -14.055 1 95.75 374 LEU B CA 1
ATOM 5999 C C . LEU B 1 374 ? 30.844 -13.211 -13.352 1 95.75 374 LEU B C 1
ATOM 6001 O O . LEU B 1 374 ? 32.062 -13.367 -13.133 1 95.75 374 LEU B O 1
ATOM 6005 N N . SER B 1 375 ? 30.219 -12.148 -13.055 1 95.62 375 SER B N 1
ATOM 6006 C CA . SER B 1 375 ? 30.859 -11.078 -12.297 1 95.62 375 SER B CA 1
ATOM 6007 C C . SER B 1 375 ? 31.031 -11.461 -10.828 1 95.62 375 SER B C 1
ATOM 6009 O O . SER B 1 375 ? 30.422 -12.43 -10.367 1 95.62 375 SER B O 1
ATOM 6011 N N . ASP B 1 376 ? 31.828 -10.711 -10.109 1 95.44 376 ASP B N 1
ATOM 6012 C CA . ASP B 1 376 ? 32 -10.914 -8.672 1 95.44 376 ASP B CA 1
ATOM 6013 C C . ASP B 1 376 ? 30.672 -10.703 -7.938 1 95.44 376 ASP B C 1
ATOM 6015 O O . ASP B 1 376 ? 30.359 -11.422 -6.988 1 95.44 376 ASP B O 1
ATOM 6019 N N . GLU B 1 377 ? 29.906 -9.766 -8.398 1 95.56 377 GLU B N 1
ATOM 6020 C CA . GLU B 1 377 ? 28.609 -9.484 -7.797 1 95.56 377 GLU B CA 1
ATOM 6021 C C . GLU B 1 377 ? 27.641 -10.648 -8 1 95.56 377 GLU B C 1
ATOM 6023 O O . GLU B 1 377 ? 26.875 -10.992 -7.098 1 95.56 377 GLU B O 1
ATOM 6028 N N . ALA B 1 378 ? 27.719 -11.188 -9.164 1 96.94 378 ALA B N 1
ATOM 6029 C CA . ALA B 1 378 ? 26.844 -12.328 -9.461 1 96.94 378 ALA B CA 1
ATOM 6030 C C . ALA B 1 378 ? 27.203 -13.531 -8.594 1 96.94 378 ALA B C 1
ATOM 6032 O O . ALA B 1 378 ? 26.328 -14.211 -8.07 1 96.94 378 ALA B O 1
ATOM 6033 N N . ARG B 1 379 ? 28.484 -13.766 -8.438 1 96.38 379 ARG B N 1
ATOM 6034 C CA . ARG B 1 379 ? 28.938 -14.875 -7.598 1 96.38 379 ARG B CA 1
ATOM 6035 C C . ARG B 1 379 ? 28.531 -14.656 -6.141 1 96.38 379 ARG B C 1
ATOM 6037 O O . ARG B 1 379 ? 28.141 -15.602 -5.453 1 96.38 379 ARG B O 1
ATOM 6044 N N . SER B 1 380 ? 28.688 -13.438 -5.746 1 95.5 380 SER B N 1
ATOM 6045 C CA . SER B 1 380 ? 28.266 -13.094 -4.387 1 95.5 380 SER B CA 1
ATOM 6046 C C . SER B 1 380 ? 26.781 -13.344 -4.188 1 95.5 380 SER B C 1
ATOM 6048 O O . SER B 1 380 ? 26.359 -13.859 -3.15 1 95.5 380 SER B O 1
ATOM 6050 N N . CYS B 1 381 ? 25.984 -12.953 -5.156 1 95.88 381 CYS B N 1
ATOM 6051 C CA . CYS B 1 381 ? 24.547 -13.172 -5.105 1 95.88 381 CYS B CA 1
ATOM 6052 C C . CYS B 1 381 ? 24.219 -14.656 -5.035 1 95.88 381 CYS B C 1
ATOM 6054 O O . CYS B 1 381 ? 23.406 -15.086 -4.211 1 95.88 381 CYS B O 1
ATOM 6056 N N . LEU B 1 382 ? 24.875 -15.43 -5.809 1 96.56 382 LEU B N 1
ATOM 6057 C CA . LEU B 1 382 ? 24.688 -16.875 -5.812 1 96.56 382 LEU B CA 1
ATOM 6058 C C . LEU B 1 382 ? 25.062 -17.469 -4.457 1 96.56 382 LEU B C 1
ATOM 6060 O O . LEU B 1 382 ? 24.359 -18.375 -3.959 1 96.56 382 LEU B O 1
ATOM 6064 N N . ALA B 1 383 ? 26.125 -16.953 -3.898 1 94.94 383 ALA B N 1
ATOM 6065 C CA . ALA B 1 383 ? 26.547 -17.406 -2.582 1 94.94 383 ALA B CA 1
ATOM 6066 C C . ALA B 1 383 ? 25.484 -17.125 -1.523 1 94.94 383 ALA B C 1
ATOM 6068 O O . ALA B 1 383 ? 25.188 -17.969 -0.679 1 94.94 383 ALA B O 1
ATOM 6069 N N . ASP B 1 384 ? 24.969 -15.945 -1.595 1 95 384 ASP B N 1
ATOM 6070 C CA . ASP B 1 384 ? 23.906 -15.57 -0.661 1 95 384 ASP B CA 1
ATOM 6071 C C . ASP B 1 384 ? 22.703 -16.484 -0.801 1 95 384 ASP B C 1
ATOM 6073 O O . ASP B 1 384 ? 22.094 -16.875 0.197 1 95 384 ASP B O 1
ATOM 6077 N N . TRP B 1 385 ? 22.344 -16.812 -2.059 1 96.25 385 TRP B N 1
ATOM 6078 C CA . TRP B 1 385 ? 21.188 -17.688 -2.316 1 96.25 385 TRP B CA 1
ATOM 6079 C C . TRP B 1 385 ? 21.453 -19.094 -1.804 1 96.25 385 TRP B C 1
ATOM 6081 O O . TRP B 1 385 ? 20.547 -19.766 -1.322 1 96.25 385 TRP B O 1
ATOM 6091 N N . LEU B 1 386 ? 22.688 -19.531 -1.916 1 95.06 386 LEU B N 1
ATOM 6092 C CA . LEU B 1 386 ? 23.078 -20.812 -1.352 1 95.06 386 LEU B CA 1
ATOM 6093 C C . LEU B 1 386 ? 22.906 -20.812 0.164 1 95.06 386 LEU B C 1
ATOM 6095 O O . LEU B 1 386 ? 22.328 -21.75 0.724 1 95.06 386 LEU B O 1
ATOM 6099 N N . ASP B 1 387 ? 23.406 -19.75 0.744 1 93.94 387 ASP B N 1
ATOM 6100 C CA . ASP B 1 387 ? 23.359 -19.641 2.199 1 93.94 387 ASP B CA 1
ATOM 6101 C C . ASP B 1 387 ? 21.906 -19.594 2.699 1 93.94 387 ASP B C 1
ATOM 6103 O O . ASP B 1 387 ? 21.609 -20.094 3.783 1 93.94 387 ASP B O 1
ATOM 6107 N N . SER B 1 388 ? 21.062 -19.031 1.886 1 94 388 SER B N 1
ATOM 6108 C CA . SER B 1 388 ? 19.672 -18.875 2.271 1 94 388 SER B CA 1
ATOM 6109 C C . SER B 1 388 ? 18.859 -20.125 1.968 1 94 388 SER B C 1
ATOM 6111 O O . SER B 1 388 ? 17.688 -20.219 2.332 1 94 388 SER B O 1
ATOM 6113 N N . GLY B 1 389 ? 19.422 -21.031 1.214 1 95.44 389 GLY B N 1
ATOM 6114 C CA . GLY B 1 389 ? 18.734 -22.266 0.858 1 95.44 389 GLY B CA 1
ATOM 6115 C C . GLY B 1 389 ? 17.875 -22.141 -0.387 1 95.44 389 GLY B C 1
ATOM 6116 O O . GLY B 1 389 ? 17.109 -23.047 -0.719 1 95.44 389 GLY B O 1
ATOM 6117 N N . TRP B 1 390 ? 17.953 -20.984 -1.094 1 96.62 390 TRP B N 1
ATOM 6118 C CA . TRP B 1 390 ? 17.203 -20.781 -2.322 1 96.62 390 TRP B CA 1
ATOM 6119 C C . TRP B 1 390 ? 17.781 -21.609 -3.469 1 96.62 390 TRP B C 1
ATOM 6121 O O . TRP B 1 390 ? 17.109 -21.844 -4.469 1 96.62 390 TRP B O 1
ATOM 6131 N N . LEU B 1 391 ? 19 -21.922 -3.316 1 95.19 391 LEU B N 1
ATOM 6132 C CA . LEU B 1 391 ? 19.875 -22.609 -4.266 1 95.19 391 LEU B CA 1
ATOM 6133 C C . LEU B 1 391 ? 20.688 -23.703 -3.57 1 95.19 391 LEU B C 1
ATOM 6135 O O . LEU B 1 391 ? 21.047 -23.562 -2.4 1 95.19 391 LEU B O 1
ATOM 6139 N N . HIS B 1 392 ? 21.016 -24.797 -4.344 1 95.56 392 HIS B N 1
ATOM 6140 C CA . HIS B 1 392 ? 21.812 -25.875 -3.805 1 95.56 392 HIS B CA 1
ATOM 6141 C C . HIS B 1 392 ? 22.938 -26.266 -4.762 1 95.56 392 HIS B C 1
ATOM 6143 O O . HIS B 1 392 ? 22.781 -26.141 -5.98 1 95.56 392 HIS B O 1
ATOM 6149 N N . TYR B 1 393 ? 24 -26.688 -4.168 1 95.19 393 TYR B N 1
ATOM 6150 C CA . TYR B 1 393 ? 25.078 -27.25 -4.965 1 95.19 393 TYR B CA 1
ATOM 6151 C C . TYR B 1 393 ? 25.078 -28.781 -4.902 1 95.19 393 TYR B C 1
ATOM 6153 O O . TYR B 1 393 ? 24.922 -29.359 -3.826 1 95.19 393 TYR B O 1
ATOM 6161 N N . ARG B 1 394 ? 25.109 -29.359 -6.066 1 93.5 394 ARG B N 1
ATOM 6162 C CA . ARG B 1 394 ? 25.234 -30.812 -6.176 1 93.5 394 ARG B CA 1
ATOM 6163 C C . ARG B 1 394 ? 26.469 -31.203 -6.969 1 93.5 394 ARG B C 1
ATOM 6165 O O . ARG B 1 394 ? 26.641 -30.781 -8.109 1 93.5 394 ARG B O 1
ATOM 6172 N N . ALA B 1 395 ? 27.219 -32.094 -6.395 1 91.12 395 ALA B N 1
ATOM 6173 C CA . ALA B 1 395 ? 28.469 -32.5 -7.02 1 91.12 395 ALA B CA 1
ATOM 6174 C C . ALA B 1 395 ? 28.219 -33.531 -8.109 1 91.12 395 ALA B C 1
ATOM 6176 O O . ALA B 1 395 ? 27.281 -34.312 -8.016 1 91.12 395 ALA B O 1
#

pLDDT: mean 95.54, std 4.01, range [70.38, 98.88]